Protein 2I45 (pdb70)

InterPro domains:
  IPR011051 RmlC-like cupin domain superfamily [SSF51182] (2-104)
  IPR013096 Cupin 2, conserved barrel [PF07883] (41-91)
  IPR014710 RmlC-like jelly roll fold [G3DSA:2.60.120.10] (1-107)
  IPR052044 Polyketide Synthase Associated Protein [PTHR36114] (10-105)

B-factor: mean 52.68, std 8.64, range [24.94, 500.0]

Nearest PDB structures (foldseek):
  2i45-assembly3_E  TM=9.859E-01  e=2.655E-15  Neisseria meningitidis
  2i45-assembly1_A  TM=9.720E-01  e=5.905E-15  Neisseria meningitidis
  2i45-assembly4_H  TM=9.800E-01  e=6.569E-15  Neisseria meningitidis
  2i45-assembly5_J  TM=9.599E-01  e=1.541E-14  Neisseria meningitidis
  2i45-assembly1_B  TM=9.692E-01  e=1.168E-13  Neisseria meningitidis

Solvent-accessible surface area: 46270 Å² total

Structure (mmCIF, N/CA/C/O backbone):
data_2I45
#
_entry.id   2I45
#
_cell.length_a   94.932
_cell.length_b   94.932
_cell.length_c   155.704
_cell.angle_alpha   90.00
_cell.angle_beta   90.00
_cell.angle_gamma   90.00
#
_symmetry.space_group_name_H-M   'P 43'
#
loop_
_entity.id
_entity.type
_entity.pdbx_description
1 polymer 'Hypothetical protein'
2 water water
#
loop_
_atom_site.group_PDB
_atom_site.id
_atom_site.type_symbol
_atom_site.label_atom_id
_atom_site.label_alt_id
_atom_site.label_comp_id
_atom_site.label_asym_id
_atom_site.label_entity_id
_atom_site.label_seq_id
_atom_site.pdbx_PDB_ins_code
_atom_site.Cartn_x
_atom_site.Cartn_y
_atom_site.Cartn_z
_atom_site.occupancy
_atom_site.B_iso_or_equiv
_atom_site.auth_seq_id
_atom_site.auth_comp_id
_atom_site.auth_asym_id
_atom_site.auth_atom_id
_atom_site.pdbx_PDB_model_num
ATOM 1 N N . GLU A 1 4 ? 7.280 15.894 32.266 1.00 60.73 4 GLU A N 1
ATOM 2 C CA . GLU A 1 4 ? 7.194 14.588 33.000 1.00 61.21 4 GLU A CA 1
ATOM 3 C C . GLU A 1 4 ? 8.531 13.908 33.398 1.00 60.24 4 GLU A C 1
ATOM 4 O O . GLU A 1 4 ? 8.962 12.920 32.779 1.00 59.99 4 GLU A O 1
ATOM 10 N N . THR A 1 5 ? 9.163 14.422 34.454 1.00 59.01 5 THR A N 1
ATOM 11 C CA . THR A 1 5 ? 10.417 13.835 34.963 1.00 57.04 5 THR A CA 1
ATOM 12 C C . THR A 1 5 ? 10.129 12.499 35.587 1.00 56.20 5 THR A C 1
ATOM 13 O O . THR A 1 5 ? 9.061 12.326 36.165 1.00 55.70 5 THR A O 1
ATOM 17 N N . ILE A 1 6 ? 11.107 11.600 35.467 1.00 55.28 6 ILE A N 1
ATOM 18 C CA . ILE A 1 6 ? 11.089 10.241 35.978 1.00 55.44 6 ILE A CA 1
ATOM 19 C C . ILE A 1 6 ? 11.978 10.123 37.216 1.00 56.25 6 ILE A C 1
ATOM 20 O O . ILE A 1 6 ? 13.218 10.206 37.090 1.00 56.64 6 ILE A O 1
ATOM 25 N N . ASN A 1 7 ? 11.382 9.897 38.382 1.00 56.50 7 ASN A N 1
ATOM 26 C CA . ASN A 1 7 ? 12.172 9.702 39.585 1.00 58.06 7 ASN A CA 1
ATOM 27 C C . ASN A 1 7 ? 12.740 8.276 39.636 1.00 59.25 7 ASN A C 1
ATOM 28 O O . ASN A 1 7 ? 12.027 7.305 39.907 1.00 59.75 7 ASN A O 1
ATOM 33 N N . LEU A 1 8 ? 14.036 8.164 39.361 1.00 59.97 8 LEU A N 1
ATOM 34 C CA . LEU A 1 8 ? 14.716 6.893 39.283 1.00 60.26 8 LEU A CA 1
ATOM 35 C C . LEU A 1 8 ? 14.580 6.093 40.612 1.00 60.70 8 LEU A C 1
ATOM 36 O O . LEU A 1 8 ? 14.005 5.019 40.604 1.00 60.83 8 LEU A O 1
ATOM 41 N N . LYS A 1 9 ? 15.028 6.622 41.750 1.00 61.33 9 LYS A N 1
ATOM 42 C CA . LYS A 1 9 ? 14.868 5.901 43.029 1.00 62.07 9 LYS A CA 1
ATOM 43 C C . LYS A 1 9 ? 13.429 5.369 43.286 1.00 62.49 9 LYS A C 1
ATOM 44 O O . LYS A 1 9 ? 13.254 4.189 43.660 1.00 62.14 9 LYS A O 1
ATOM 50 N N . GLN A 1 10 ? 12.441 6.252 43.068 1.00 62.55 10 GLN A N 1
ATOM 51 C CA . GLN A 1 10 ? 10.986 5.946 43.031 1.00 62.67 10 GLN A CA 1
ATOM 52 C C . GLN A 1 10 ? 10.529 4.691 42.274 1.00 62.26 10 GLN A C 1
ATOM 53 O O . GLN A 1 10 ? 9.908 3.802 42.859 1.00 62.82 10 GLN A O 1
ATOM 59 N N . HIS A 1 11 ? 10.781 4.663 40.964 1.00 61.73 11 HIS A N 1
ATOM 60 C CA . HIS A 1 11 ? 10.322 3.597 40.107 1.00 60.96 11 HIS A CA 1
ATOM 61 C C . HIS A 1 11 ? 11.065 2.332 40.462 1.00 61.12 11 HIS A C 1
ATOM 62 O O . HIS A 1 11 ? 10.466 1.261 40.541 1.00 60.46 11 HIS A O 1
ATOM 69 N N . LEU A 1 12 ? 12.369 2.492 40.695 1.00 60.83 12 LEU A N 1
ATOM 70 C CA . LEU A 1 12 ? 13.257 1.420 41.121 1.00 59.87 12 LEU A CA 1
ATOM 71 C C . LEU A 1 12 ? 12.832 0.778 42.447 1.00 59.74 12 LEU A C 1
ATOM 72 O O . LEU A 1 12 ? 12.592 -0.433 42.500 1.00 60.90 12 LEU A O 1
ATOM 77 N N . ALA A 1 13 ? 12.697 1.545 43.518 1.00 58.86 13 ALA A N 1
ATOM 78 C CA . ALA A 1 13 ? 12.138 0.961 44.756 1.00 57.72 13 ALA A CA 1
ATOM 79 C C . ALA A 1 13 ? 10.867 0.083 44.540 1.00 57.33 13 ALA A C 1
ATOM 80 O O . ALA A 1 13 ? 10.706 -0.974 45.175 1.00 57.55 13 ALA A O 1
ATOM 82 N N . ALA A 1 14 ? 9.982 0.514 43.641 1.00 56.58 14 ALA A N 1
ATOM 83 C CA . ALA A 1 14 ? 8.739 -0.201 43.378 1.00 55.76 14 ALA A CA 1
ATOM 84 C C . ALA A 1 14 ? 8.951 -1.574 42.745 1.00 55.51 14 ALA A C 1
ATOM 85 O O . ALA A 1 14 ? 8.481 -2.571 43.260 1.00 55.82 14 ALA A O 1
ATOM 87 N N . ILE A 1 15 ? 9.664 -1.643 41.640 1.00 55.60 15 ILE A N 1
ATOM 88 C CA . ILE A 1 15 ? 9.808 -2.926 40.967 1.00 56.19 15 ILE A CA 1
ATOM 89 C C . ILE A 1 15 ? 10.626 -3.983 41.781 1.00 55.80 15 ILE A C 1
ATOM 90 O O . ILE A 1 15 ? 11.790 -3.740 42.139 1.00 55.78 15 ILE A O 1
ATOM 95 N N . LYS A 1 16 ? 10.000 -5.138 42.054 1.00 54.98 16 LYS A N 1
ATOM 96 C CA . LYS A 1 16 ? 10.453 -6.031 43.146 1.00 55.19 16 LYS A CA 1
ATOM 97 C C . LYS A 1 16 ? 10.931 -7.436 42.744 1.00 55.22 16 LYS A C 1
ATOM 98 O O . LYS A 1 16 ? 11.097 -8.329 43.604 1.00 54.76 16 LYS A O 1
ATOM 104 N N . GLU A 1 17 ? 11.161 -7.624 41.443 1.00 54.83 17 GLU A N 1
ATOM 105 C CA . GLU A 1 17 ? 11.730 -8.872 40.905 1.00 54.67 17 GLU A CA 1
ATOM 106 C C . GLU A 1 17 ? 12.955 -8.576 40.006 1.00 53.91 17 GLU A C 1
ATOM 107 O O . GLU A 1 17 ? 13.035 -7.509 39.388 1.00 55.73 17 GLU A O 1
ATOM 113 N N . TYR A 1 18 ? 13.940 -9.450 39.951 1.00 52.02 18 TYR A N 1
ATOM 114 C CA . TYR A 1 18 ? 15.000 -9.214 38.987 1.00 51.57 18 TYR A CA 1
ATOM 115 C C . TYR A 1 18 ? 14.519 -9.507 37.565 1.00 52.11 18 TYR A C 1
ATOM 116 O O . TYR A 1 18 ? 13.551 -10.194 37.387 1.00 52.59 18 TYR A O 1
ATOM 125 N N . TRP A 1 19 ? 15.163 -8.956 36.552 1.00 52.45 19 TRP A N 1
ATOM 126 C CA . TRP A 1 19 ? 14.845 -9.318 35.134 1.00 53.49 19 TRP A CA 1
ATOM 127 C C . TRP A 1 19 ? 13.429 -9.006 34.656 1.00 54.15 19 TRP A C 1
ATOM 128 O O . TRP A 1 19 ? 12.892 -9.688 33.808 1.00 55.40 19 TRP A O 1
ATOM 139 N N . GLN A 1 20 ? 12.854 -7.955 35.223 1.00 55.53 20 GLN A N 1
ATOM 140 C CA . GLN A 1 20 ? 11.496 -7.505 34.949 1.00 56.09 20 GLN A CA 1
ATOM 141 C C . GLN A 1 20 ? 11.528 -5.988 34.633 1.00 55.98 20 GLN A C 1
ATOM 142 O O . GLN A 1 20 ? 11.342 -5.146 35.540 1.00 55.47 20 GLN A O 1
ATOM 148 N N . PRO A 1 21 ? 11.709 -5.626 33.345 1.00 55.98 21 PRO A N 1
ATOM 149 C CA . PRO A 1 21 ? 11.911 -4.214 33.016 1.00 56.18 21 PRO A CA 1
ATOM 150 C C . PRO A 1 21 ? 10.621 -3.412 33.135 1.00 56.60 21 PRO A C 1
ATOM 151 O O . PRO A 1 21 ? 9.562 -3.881 32.724 1.00 56.62 21 PRO A O 1
ATOM 155 N N . GLU A 1 22 ? 10.689 -2.232 33.732 1.00 57.10 22 GLU A N 1
ATOM 156 C CA . GLU A 1 22 ? 9.606 -1.267 33.578 1.00 57.39 22 GLU A CA 1
ATOM 157 C C . GLU A 1 22 ? 10.001 -0.376 32.394 1.00 56.63 22 GLU A C 1
ATOM 158 O O . GLU A 1 22 ? 11.042 0.281 32.425 1.00 56.40 22 GLU A O 1
ATOM 164 N N . ILE A 1 23 ? 9.198 -0.394 31.338 1.00 56.12 23 ILE A N 1
ATOM 165 C CA . ILE A 1 23 ? 9.443 0.467 30.173 1.00 55.48 23 ILE A CA 1
ATOM 166 C C . ILE A 1 23 ? 8.675 1.767 30.320 1.00 55.36 23 ILE A C 1
ATOM 167 O O . ILE A 1 23 ? 7.539 1.766 30.816 1.00 55.36 23 ILE A O 1
ATOM 172 N N . ILE A 1 24 ? 9.310 2.866 29.892 1.00 54.85 24 ILE A N 1
ATOM 173 C CA . ILE A 1 24 ? 8.848 4.222 30.102 1.00 53.90 24 ILE A CA 1
ATOM 174 C C . ILE A 1 24 ? 9.140 5.032 28.859 1.00 55.19 24 ILE A C 1
ATOM 175 O O . ILE A 1 24 ? 10.265 5.096 28.390 1.00 55.62 24 ILE A O 1
ATOM 180 N N . ASN A 1 25 ? 8.110 5.637 28.294 1.00 57.07 25 ASN A N 1
ATOM 181 C CA . ASN A 1 25 ? 8.286 6.417 27.052 1.00 57.98 25 ASN A CA 1
ATOM 182 C C . ASN A 1 25 ? 8.176 7.903 27.232 1.00 58.15 25 ASN A C 1
ATOM 183 O O . ASN A 1 25 ? 7.392 8.420 28.045 1.00 58.17 25 ASN A O 1
ATOM 188 N N . ARG A 1 26 ? 8.982 8.593 26.449 1.00 58.76 26 ARG A N 1
ATOM 189 C CA . ARG A 1 26 ? 9.111 10.024 26.606 1.00 59.16 26 ARG A CA 1
ATOM 190 C C . ARG A 1 26 ? 9.748 10.587 25.321 1.00 59.00 26 ARG A C 1
ATOM 191 O O . ARG A 1 26 ? 10.960 10.596 25.143 1.00 58.88 26 ARG A O 1
ATOM 199 N N . HIS A 1 27 ? 8.897 11.005 24.400 1.00 59.61 27 HIS A N 1
ATOM 200 C CA . HIS A 1 27 ? 9.339 11.568 23.112 1.00 60.69 27 HIS A CA 1
ATOM 201 C C . HIS A 1 27 ? 10.112 10.533 22.263 1.00 60.92 27 HIS A C 1
ATOM 202 O O . HIS A 1 27 ? 9.621 9.414 22.091 1.00 61.82 27 HIS A O 1
ATOM 209 N N . GLY A 1 28 ? 11.293 10.877 21.742 1.00 61.03 28 GLY A N 1
ATOM 210 C CA . GLY A 1 28 ? 12.115 9.918 20.974 1.00 60.79 28 GLY A CA 1
ATOM 211 C C . GLY A 1 28 ? 12.667 8.763 21.795 1.00 60.86 28 GLY A C 1
ATOM 212 O O . GLY A 1 28 ? 12.974 7.699 21.250 1.00 61.51 28 GLY A O 1
ATOM 213 N N . PHE A 1 29 ? 12.747 8.967 23.111 1.00 60.23 29 PHE A N 1
ATOM 214 C CA . PHE A 1 29 ? 13.427 8.059 24.044 1.00 59.89 29 PHE A CA 1
ATOM 215 C C . PHE A 1 29 ? 12.568 7.013 24.767 1.00 59.82 29 PHE A C 1
ATOM 216 O O . PHE A 1 29 ? 11.530 7.350 25.358 1.00 60.02 29 PHE A O 1
ATOM 224 N N . GLN A 1 30 ? 13.045 5.756 24.720 1.00 59.44 30 GLN A N 1
ATOM 225 C CA . GLN A 1 30 ? 12.550 4.625 25.501 1.00 58.93 30 GLN A CA 1
ATOM 226 C C . GLN A 1 30 ? 13.483 4.439 26.705 1.00 58.73 30 GLN A C 1
ATOM 227 O O . GLN A 1 30 ? 14.696 4.277 26.526 1.00 58.76 30 GLN A O 1
ATOM 233 N N . PHE A 1 31 ? 12.947 4.436 27.923 1.00 58.35 31 PHE A N 1
ATOM 234 C CA . PHE A 1 31 ? 13.760 4.093 29.113 1.00 57.44 31 PHE A CA 1
ATOM 235 C C . PHE A 1 31 ? 13.397 2.705 29.614 1.00 57.78 31 PHE A C 1
ATOM 236 O O . PHE A 1 31 ? 12.226 2.370 29.621 1.00 58.02 31 PHE A O 1
ATOM 244 N N . HIS A 1 32 ? 14.385 1.894 30.009 1.00 58.31 32 HIS A N 1
ATOM 245 C CA . HIS A 1 32 ? 14.119 0.609 30.715 1.00 58.23 32 HIS A CA 1
ATOM 246 C C . HIS A 1 32 ? 14.734 0.648 32.066 1.00 57.99 32 HIS A C 1
ATOM 247 O O . HIS A 1 32 ? 15.886 0.963 32.199 1.00 59.42 32 HIS A O 1
ATOM 254 N N . LEU A 1 33 ? 13.965 0.310 33.076 1.00 58.05 33 LEU A N 1
ATOM 255 C CA . LEU A 1 33 ? 14.449 0.193 34.442 1.00 56.80 33 LEU A CA 1
ATOM 256 C C . LEU A 1 33 ? 14.283 -1.294 34.812 1.00 56.89 33 LEU A C 1
ATOM 257 O O . LEU A 1 33 ? 13.181 -1.812 34.704 1.00 57.27 33 LEU A O 1
ATOM 262 N N . VAL A 1 34 ? 15.393 -1.953 35.183 1.00 55.55 34 VAL A N 1
ATOM 263 C CA . VAL A 1 34 ? 15.472 -3.345 35.615 1.00 54.49 34 VAL A CA 1
ATOM 264 C C . VAL A 1 34 ? 16.467 -3.494 36.742 1.00 54.65 34 VAL A C 1
ATOM 265 O O . VAL A 1 34 ? 17.384 -2.691 36.851 1.00 55.20 34 VAL A O 1
ATOM 269 N N . LYS A 1 35 ? 16.321 -4.543 37.561 1.00 53.61 35 LYS A N 1
ATOM 270 C CA . LYS A 1 35 ? 17.424 -4.946 38.398 1.00 51.33 35 LYS A CA 1
ATOM 271 C C . LYS A 1 35 ? 17.974 -6.274 37.888 1.00 51.01 35 LYS A C 1
ATOM 272 O O . LYS A 1 35 ? 17.215 -7.134 37.443 1.00 51.59 35 LYS A O 1
ATOM 278 N N . LEU A 1 36 ? 19.292 -6.427 37.930 1.00 49.45 36 LEU A N 1
ATOM 279 C CA . LEU A 1 36 ? 19.942 -7.633 37.541 1.00 48.90 36 LEU A CA 1
ATOM 280 C C . LEU A 1 36 ? 20.612 -8.320 38.691 1.00 49.63 36 LEU A C 1
ATOM 281 O O . LEU A 1 36 ? 21.116 -7.700 39.634 1.00 48.71 36 LEU A O 1
ATOM 286 N N . LEU A 1 37 ? 20.580 -9.640 38.606 1.00 49.42 37 LEU A N 1
ATOM 287 C CA . LEU A 1 37 ? 21.389 -10.442 39.435 1.00 49.97 37 LEU A CA 1
ATOM 288 C C . LEU A 1 37 ? 21.681 -11.599 38.550 1.00 51.05 37 LEU A C 1
ATOM 289 O O . LEU A 1 37 ? 20.826 -12.068 37.833 1.00 50.35 37 LEU A O 1
ATOM 294 N N . GLY A 1 38 ? 22.896 -12.083 38.633 1.00 52.77 38 GLY A N 1
ATOM 295 C CA . GLY A 1 38 ? 23.165 -13.358 38.060 1.00 54.89 38 GLY A CA 1
ATOM 296 C C . GLY A 1 38 ? 23.521 -13.001 36.698 1.00 56.38 38 GLY A C 1
ATOM 297 O O . GLY A 1 38 ? 24.362 -12.099 36.550 1.00 59.12 38 GLY A O 1
ATOM 298 N N . ASP A 1 39 ? 22.859 -13.658 35.730 1.00 56.76 39 ASP A N 1
ATOM 299 C CA . ASP A 1 39 ? 22.954 -13.364 34.318 1.00 56.21 39 ASP A CA 1
ATOM 300 C C . ASP A 1 39 ? 21.825 -14.139 33.594 1.00 56.76 39 ASP A C 1
ATOM 301 O O . ASP A 1 39 ? 21.253 -15.077 34.193 1.00 55.77 39 ASP A O 1
ATOM 306 N N . TYR A 1 40 ? 21.479 -13.731 32.355 1.00 56.34 40 TYR A N 1
ATOM 307 C CA . TYR A 1 40 ? 20.449 -14.437 31.540 1.00 56.65 40 TYR A CA 1
ATOM 308 C C . TYR A 1 40 ? 20.918 -14.620 30.139 1.00 56.28 40 TYR A C 1
ATOM 309 O O . TYR A 1 40 ? 20.166 -14.390 29.222 1.00 55.99 40 TYR A O 1
ATOM 318 N N . GLY A 1 41 ? 22.172 -14.996 29.980 1.00 56.44 41 GLY A N 1
ATOM 319 C CA . GLY A 1 41 ? 22.764 -15.225 28.697 1.00 57.49 41 GLY A CA 1
ATOM 320 C C . GLY A 1 41 ? 22.827 -13.985 27.840 1.00 58.85 41 GLY A C 1
ATOM 321 O O . GLY A 1 41 ? 22.868 -12.888 28.411 1.00 59.49 41 GLY A O 1
ATOM 322 N N . TRP A 1 42 ? 22.762 -14.181 26.498 1.00 58.63 42 TRP A N 1
ATOM 323 C CA . TRP A 1 42 ? 23.187 -13.235 25.446 1.00 58.70 42 TRP A CA 1
ATOM 324 C C . TRP A 1 42 ? 22.037 -12.559 24.688 1.00 60.11 42 TRP A C 1
ATOM 325 O O . TRP A 1 42 ? 21.011 -13.176 24.470 1.00 61.07 42 TRP A O 1
ATOM 336 N N . HIS A 1 43 ? 22.211 -11.295 24.294 1.00 61.73 43 HIS A N 1
ATOM 337 C CA . HIS A 1 43 ? 21.151 -10.512 23.601 1.00 63.61 43 HIS A CA 1
ATOM 338 C C . HIS A 1 43 ? 21.694 -9.740 22.394 1.00 63.84 43 HIS A C 1
ATOM 339 O O . HIS A 1 43 ? 22.889 -9.737 22.150 1.00 63.84 43 HIS A O 1
ATOM 346 N N . THR A 1 44 ? 20.812 -9.052 21.665 1.00 64.78 44 THR A N 1
ATOM 347 C CA . THR A 1 44 ? 21.276 -8.159 20.621 1.00 65.42 44 THR A CA 1
ATOM 348 C C . THR A 1 44 ? 20.643 -6.724 20.540 1.00 66.50 44 THR A C 1
ATOM 349 O O . THR A 1 44 ? 21.343 -5.686 20.755 1.00 67.31 44 THR A O 1
ATOM 353 N N . HIS A 1 45 ? 19.350 -6.649 20.236 1.00 67.22 45 HIS A N 1
ATOM 354 C CA . HIS A 1 45 ? 18.729 -5.361 19.876 1.00 67.63 45 HIS A CA 1
ATOM 355 C C . HIS A 1 45 ? 19.371 -4.659 18.632 1.00 67.12 45 HIS A C 1
ATOM 356 O O . HIS A 1 45 ? 20.620 -4.560 18.516 1.00 66.28 45 HIS A O 1
ATOM 363 N N . SER A 1 48 ? 18.765 0.686 18.226 1.00 67.61 48 SER A N 1
ATOM 364 C CA . SER A 1 48 ? 20.094 1.300 18.114 1.00 67.19 48 SER A CA 1
ATOM 365 C C . SER A 1 48 ? 20.858 1.287 19.436 1.00 66.49 48 SER A C 1
ATOM 366 O O . SER A 1 48 ? 20.530 0.521 20.360 1.00 66.34 48 SER A O 1
ATOM 368 N N . ASP A 1 49 ? 21.876 2.138 19.520 1.00 65.82 49 ASP A N 1
ATOM 369 C CA . ASP A 1 49 ? 22.767 2.149 20.666 1.00 65.47 49 ASP A CA 1
ATOM 370 C C . ASP A 1 49 ? 22.013 2.326 21.936 1.00 64.93 49 ASP A C 1
ATOM 371 O O . ASP A 1 49 ? 20.922 2.878 21.972 1.00 65.54 49 ASP A O 1
ATOM 376 N N . LYS A 1 50 ? 22.613 1.884 23.013 1.00 64.63 50 LYS A N 1
ATOM 377 C CA . LYS A 1 50 ? 21.958 2.011 24.282 1.00 62.88 50 LYS A CA 1
ATOM 378 C C . LYS A 1 50 ? 22.872 2.616 25.320 1.00 61.85 50 LYS A C 1
ATOM 379 O O . LYS A 1 50 ? 24.092 2.460 25.271 1.00 60.89 50 LYS A O 1
ATOM 385 N N . VAL A 1 51 ? 22.241 3.298 26.271 1.00 60.76 51 VAL A N 1
ATOM 386 C CA . VAL A 1 51 ? 22.923 3.885 27.369 1.00 59.26 51 VAL A CA 1
ATOM 387 C C . VAL A 1 51 ? 22.535 3.096 28.631 1.00 59.16 51 VAL A C 1
ATOM 388 O O . VAL A 1 51 ? 21.357 2.963 29.010 1.00 58.65 51 VAL A O 1
ATOM 392 N N . LEU A 1 52 ? 23.535 2.535 29.279 1.00 57.91 52 LEU A N 1
ATOM 393 C CA . LEU A 1 52 ? 23.237 1.831 30.490 1.00 56.75 52 LEU A CA 1
ATOM 394 C C . LEU A 1 52 ? 23.799 2.633 31.625 1.00 55.16 52 LEU A C 1
ATOM 395 O O . LEU A 1 52 ? 24.954 3.050 31.575 1.00 55.53 52 LEU A O 1
ATOM 400 N N . PHE A 1 53 ? 22.996 2.858 32.645 1.00 52.49 53 PHE A N 1
ATOM 401 C CA . PHE A 1 53 ? 23.443 3.720 33.727 1.00 51.35 53 PHE A CA 1
ATOM 402 C C . PHE A 1 53 ? 23.186 2.930 34.988 1.00 49.11 53 PHE A C 1
ATOM 403 O O . PHE A 1 53 ? 22.100 2.478 35.256 1.00 48.12 53 PHE A O 1
ATOM 411 N N . ALA A 1 54 ? 24.238 2.689 35.700 1.00 47.80 54 ALA A N 1
ATOM 412 C CA . ALA A 1 54 ? 24.169 1.762 36.769 1.00 48.68 54 ALA A CA 1
ATOM 413 C C . ALA A 1 54 ? 23.747 2.556 37.968 1.00 48.68 54 ALA A C 1
ATOM 414 O O . ALA A 1 54 ? 24.606 3.140 38.623 1.00 49.75 54 ALA A O 1
ATOM 416 N N . VAL A 1 55 ? 22.454 2.638 38.254 1.00 48.73 55 VAL A N 1
ATOM 417 C CA . VAL A 1 55 ? 22.048 3.487 39.396 1.00 49.48 55 VAL A CA 1
ATOM 418 C C . VAL A 1 55 ? 22.479 2.914 40.697 1.00 51.28 55 VAL A C 1
ATOM 419 O O . VAL A 1 55 ? 22.883 3.660 41.580 1.00 51.26 55 VAL A O 1
ATOM 423 N N . GLU A 1 56 ? 22.372 1.595 40.881 1.00 53.28 56 GLU A N 1
ATOM 424 C CA . GLU A 1 56 ? 22.719 1.141 42.233 1.00 56.07 56 GLU A CA 1
ATOM 425 C C . GLU A 1 56 ? 23.786 0.064 42.516 1.00 57.28 56 GLU A C 1
ATOM 426 O O . GLU A 1 56 ? 24.630 0.262 43.354 1.00 59.21 56 GLU A O 1
ATOM 432 N N . GLY A 1 57 ? 23.838 -1.081 41.902 1.00 58.24 57 GLY A N 1
ATOM 433 C CA . GLY A 1 57 ? 25.075 -1.782 42.278 1.00 58.63 57 GLY A CA 1
ATOM 434 C C . GLY A 1 57 ? 26.105 -1.606 41.176 1.00 59.02 57 GLY A C 1
ATOM 435 O O . GLY A 1 57 ? 26.135 -0.562 40.504 1.00 59.43 57 GLY A O 1
ATOM 436 N N . ASP A 1 58 ? 26.904 -2.657 40.976 1.00 58.14 58 ASP A N 1
ATOM 437 C CA . ASP A 1 58 ? 27.813 -2.753 39.883 1.00 57.61 58 ASP A CA 1
ATOM 438 C C . ASP A 1 58 ? 27.281 -3.768 38.883 1.00 57.72 58 ASP A C 1
ATOM 439 O O . ASP A 1 58 ? 26.366 -4.535 39.192 1.00 57.83 58 ASP A O 1
ATOM 452 N N . ALA A 1 60 ? 28.395 -5.871 34.753 1.00 52.88 60 ALA A N 1
ATOM 453 C CA . ALA A 1 60 ? 29.339 -5.982 33.658 1.00 51.40 60 ALA A CA 1
ATOM 454 C C . ALA A 1 60 ? 28.598 -6.347 32.416 1.00 50.40 60 ALA A C 1
ATOM 455 O O . ALA A 1 60 ? 27.546 -6.945 32.507 1.00 48.92 60 ALA A O 1
ATOM 457 N N . VAL A 1 61 ? 29.122 -5.993 31.245 1.00 51.80 61 VAL A N 1
ATOM 458 C CA . VAL A 1 61 ? 28.606 -6.595 29.999 1.00 51.26 61 VAL A CA 1
ATOM 459 C C . VAL A 1 61 ? 29.681 -7.340 29.275 1.00 52.16 61 VAL A C 1
ATOM 460 O O . VAL A 1 61 ? 30.538 -6.705 28.632 1.00 54.45 61 VAL A O 1
ATOM 464 N N . ASP A 1 62 ? 29.611 -8.664 29.304 1.00 52.13 62 ASP A N 1
ATOM 465 C CA . ASP A 1 62 ? 30.391 -9.527 28.394 1.00 52.56 62 ASP A CA 1
ATOM 466 C C . ASP A 1 62 ? 30.032 -9.388 26.940 1.00 52.27 62 ASP A C 1
ATOM 467 O O . ASP A 1 62 ? 28.860 -9.262 26.612 1.00 52.95 62 ASP A O 1
ATOM 472 N N . PHE A 1 63 ? 31.053 -9.436 26.091 1.00 51.66 63 PHE A N 1
ATOM 473 C CA . PHE A 1 63 ? 30.888 -9.502 24.638 1.00 52.14 63 PHE A CA 1
ATOM 474 C C . PHE A 1 63 ? 31.243 -10.865 24.067 1.00 51.99 63 PHE A C 1
ATOM 475 O O . PHE A 1 63 ? 32.100 -11.572 24.617 1.00 52.26 63 PHE A O 1
ATOM 483 N N . ALA A 1 64 ? 30.623 -11.230 22.939 1.00 52.04 64 ALA A N 1
ATOM 484 C CA . ALA A 1 64 ? 30.934 -12.514 22.294 1.00 51.34 64 ALA A CA 1
ATOM 485 C C . ALA A 1 64 ? 32.420 -12.666 22.057 1.00 51.01 64 ALA A C 1
ATOM 486 O O . ALA A 1 64 ? 33.002 -13.701 22.380 1.00 51.50 64 ALA A O 1
ATOM 488 N N . ASP A 1 65 ? 33.081 -11.659 21.512 1.00 50.63 65 ASP A N 1
ATOM 489 C CA . ASP A 1 65 ? 34.503 -11.899 21.257 1.00 50.34 65 ASP A CA 1
ATOM 490 C C . ASP A 1 65 ? 35.327 -11.785 22.513 1.00 51.02 65 ASP A C 1
ATOM 491 O O . ASP A 1 65 ? 36.480 -11.385 22.453 1.00 52.45 65 ASP A O 1
ATOM 496 N N . GLY A 1 66 ? 34.734 -12.110 23.652 1.00 51.42 66 GLY A N 1
ATOM 497 C CA . GLY A 1 66 ? 35.480 -12.209 24.911 1.00 51.58 66 GLY A CA 1
ATOM 498 C C . GLY A 1 66 ? 35.763 -10.917 25.677 1.00 51.60 66 GLY A C 1
ATOM 499 O O . GLY A 1 66 ? 36.205 -10.984 26.820 1.00 51.97 66 GLY A O 1
ATOM 500 N N . GLY A 1 67 ? 35.533 -9.754 25.049 1.00 52.17 67 GLY A N 1
ATOM 501 C CA . GLY A 1 67 ? 35.662 -8.443 25.700 1.00 51.96 67 GLY A CA 1
ATOM 502 C C . GLY A 1 67 ? 34.726 -8.290 26.897 1.00 52.87 67 GLY A C 1
ATOM 503 O O . GLY A 1 67 ? 33.720 -8.964 27.027 1.00 51.68 67 GLY A O 1
ATOM 504 N N . SER A 1 68 ? 35.060 -7.392 27.799 1.00 54.73 68 SER A N 1
ATOM 505 C CA . SER A 1 68 ? 34.236 -7.219 28.957 1.00 56.20 68 SER A CA 1
ATOM 506 C C . SER A 1 68 ? 34.276 -5.805 29.496 1.00 57.46 68 SER A C 1
ATOM 507 O O . SER A 1 68 ? 35.344 -5.169 29.555 1.00 57.49 68 SER A O 1
ATOM 518 N N . THR A 1 70 ? 33.044 -3.217 32.657 1.00 53.79 70 THR A N 1
ATOM 519 C CA . THR A 1 70 ? 32.523 -2.985 34.014 1.00 51.67 70 THR A CA 1
ATOM 520 C C . THR A 1 70 ? 31.832 -1.621 34.126 1.00 50.21 70 THR A C 1
ATOM 521 O O . THR A 1 70 ? 32.345 -0.611 33.631 1.00 49.45 70 THR A O 1
ATOM 525 N N . ILE A 1 71 ? 30.620 -1.641 34.678 1.00 49.03 71 ILE A N 1
ATOM 526 C CA . ILE A 1 71 ? 29.774 -0.460 34.901 1.00 48.34 71 ILE A CA 1
ATOM 527 C C . ILE A 1 71 ? 29.553 -0.431 36.401 1.00 48.93 71 ILE A C 1
ATOM 528 O O . ILE A 1 71 ? 28.662 -1.100 36.935 1.00 48.40 71 ILE A O 1
ATOM 533 N N . ARG A 1 72 ? 30.411 0.292 37.096 1.00 49.69 72 ARG A N 1
ATOM 534 C CA . ARG A 1 72 ? 30.283 0.357 38.533 1.00 51.43 72 ARG A CA 1
ATOM 535 C C . ARG A 1 72 ? 29.217 1.417 38.810 1.00 52.02 72 ARG A C 1
ATOM 536 O O . ARG A 1 72 ? 28.835 2.136 37.877 1.00 53.88 72 ARG A O 1
ATOM 544 N N . GLU A 1 73 ? 28.727 1.510 40.049 1.00 52.03 73 GLU A N 1
ATOM 545 C CA . GLU A 1 73 ? 27.705 2.480 40.453 1.00 51.96 73 GLU A CA 1
ATOM 546 C C . GLU A 1 73 ? 28.106 3.915 40.112 1.00 53.02 73 GLU A C 1
ATOM 547 O O . GLU A 1 73 ? 29.244 4.305 40.299 1.00 53.01 73 GLU A O 1
ATOM 553 N N . GLY A 1 74 ? 27.152 4.679 39.579 1.00 54.73 74 GLY A N 1
ATOM 554 C CA . GLY A 1 74 ? 27.358 6.076 39.178 1.00 55.16 74 GLY A CA 1
ATOM 555 C C . GLY A 1 74 ? 28.083 6.176 37.842 1.00 56.27 74 GLY A C 1
ATOM 556 O O . GLY A 1 74 ? 28.664 7.233 37.486 1.00 55.89 74 GLY A O 1
ATOM 557 N N . GLU A 1 75 ? 28.085 5.070 37.122 1.00 57.06 75 GLU A N 1
ATOM 558 C CA . GLU A 1 75 ? 28.834 5.003 35.913 1.00 59.67 75 GLU A CA 1
ATOM 559 C C . GLU A 1 75 ? 27.892 4.822 34.783 1.00 60.21 75 GLU A C 1
ATOM 560 O O . GLU A 1 75 ? 26.772 4.449 34.970 1.00 59.99 75 GLU A O 1
ATOM 574 N N . ALA A 1 77 ? 27.613 3.771 30.483 1.00 63.10 77 ALA A N 1
ATOM 575 C CA . ALA A 1 77 ? 28.275 3.233 29.308 1.00 62.19 77 ALA A CA 1
ATOM 576 C C . ALA A 1 77 ? 27.293 3.058 28.192 1.00 61.22 77 ALA A C 1
ATOM 577 O O . ALA A 1 77 ? 26.087 3.089 28.417 1.00 60.67 77 ALA A O 1
ATOM 579 N N . VAL A 1 78 ? 27.820 2.869 26.986 1.00 61.00 78 VAL A N 1
ATOM 580 C CA . VAL A 1 78 ? 26.981 2.540 25.852 1.00 60.36 78 VAL A CA 1
ATOM 581 C C . VAL A 1 78 ? 27.311 1.186 25.195 1.00 60.64 78 VAL A C 1
ATOM 582 O O . VAL A 1 78 ? 28.472 0.863 24.899 1.00 59.22 78 VAL A O 1
ATOM 586 N N . VAL A 1 79 ? 26.248 0.407 24.981 1.00 61.66 79 VAL A N 1
ATOM 587 C CA . VAL A 1 79 ? 26.310 -0.899 24.308 1.00 61.56 79 VAL A CA 1
ATOM 588 C C . VAL A 1 79 ? 25.835 -0.666 22.892 1.00 63.06 79 VAL A C 1
ATOM 589 O O . VAL A 1 79 ? 24.617 -0.377 22.625 1.00 63.27 79 VAL A O 1
ATOM 593 N N . PRO A 1 80 ? 26.794 -0.752 21.961 1.00 64.15 80 PRO A N 1
ATOM 594 C CA . PRO A 1 80 ? 26.497 -0.454 20.555 1.00 64.44 80 PRO A CA 1
ATOM 595 C C . PRO A 1 80 ? 25.320 -1.312 20.077 1.00 65.50 80 PRO A C 1
ATOM 596 O O . PRO A 1 80 ? 25.024 -2.374 20.615 1.00 66.59 80 PRO A O 1
ATOM 600 N N . LYS A 1 81 ? 24.626 -0.808 19.062 1.00 66.57 81 LYS A N 1
ATOM 601 C CA . LYS A 1 81 ? 23.637 -1.544 18.310 1.00 67.16 81 LYS A CA 1
ATOM 602 C C . LYS A 1 81 ? 24.273 -2.832 17.784 1.00 67.78 81 LYS A C 1
ATOM 603 O O . LYS A 1 81 ? 25.321 -2.748 17.175 1.00 70.11 81 LYS A O 1
ATOM 609 N N . SER A 1 82 ? 23.648 -4.013 17.839 1.00 67.63 82 SER A N 1
ATOM 610 C CA . SER A 1 82 ? 23.765 -5.213 17.084 1.00 67.60 82 SER A CA 1
ATOM 611 C C . SER A 1 82 ? 24.773 -6.253 17.594 1.00 67.77 82 SER A C 1
ATOM 612 O O . SER A 1 82 ? 24.938 -7.314 16.937 1.00 68.29 82 SER A O 1
ATOM 615 N N . VAL A 1 83 ? 25.467 -5.913 18.679 1.00 67.22 83 VAL A N 1
ATOM 616 C CA . VAL A 1 83 ? 26.530 -6.721 19.154 1.00 66.54 83 VAL A CA 1
ATOM 617 C C . VAL A 1 83 ? 25.884 -7.596 20.185 1.00 66.93 83 VAL A C 1
ATOM 618 O O . VAL A 1 83 ? 25.337 -7.094 21.219 1.00 67.80 83 VAL A O 1
ATOM 622 N N . SER A 1 84 ? 25.920 -8.907 19.905 1.00 66.08 84 SER A N 1
ATOM 623 C CA . SER A 1 84 ? 25.503 -9.910 20.891 1.00 64.76 84 SER A CA 1
ATOM 624 C C . SER A 1 84 ? 26.294 -9.644 22.152 1.00 63.96 84 SER A C 1
ATOM 625 O O . SER A 1 84 ? 27.505 -9.433 22.072 1.00 63.68 84 SER A O 1
ATOM 628 N N . HIS A 1 85 ? 25.610 -9.660 23.300 1.00 62.90 85 HIS A N 1
ATOM 629 C CA . HIS A 1 85 ? 26.253 -9.304 24.545 1.00 62.22 85 HIS A CA 1
ATOM 630 C C . HIS A 1 85 ? 25.553 -9.908 25.728 1.00 61.09 85 HIS A C 1
ATOM 631 O O . HIS A 1 85 ? 24.483 -10.455 25.582 1.00 62.19 85 HIS A O 1
ATOM 638 N N . ARG A 1 86 ? 26.138 -9.784 26.903 1.00 58.64 86 ARG A N 1
ATOM 639 C CA . ARG A 1 86 ? 25.629 -10.493 28.018 1.00 57.75 86 ARG A CA 1
ATOM 640 C C . ARG A 1 86 ? 25.687 -9.684 29.310 1.00 55.74 86 ARG A C 1
ATOM 641 O O . ARG A 1 86 ? 26.697 -9.628 29.999 1.00 55.10 86 ARG A O 1
ATOM 649 N N . PRO A 1 87 ? 24.576 -9.044 29.642 1.00 54.17 87 PRO A N 1
ATOM 650 C CA . PRO A 1 87 ? 24.682 -8.205 30.817 1.00 52.87 87 PRO A CA 1
ATOM 651 C C . PRO A 1 87 ? 24.616 -9.087 32.064 1.00 51.71 87 PRO A C 1
ATOM 652 O O . PRO A 1 87 ? 23.873 -10.067 32.077 1.00 51.49 87 PRO A O 1
ATOM 656 N N . ARG A 1 88 ? 25.352 -8.745 33.109 1.00 50.41 88 ARG A N 1
ATOM 657 C CA . ARG A 1 88 ? 25.373 -9.596 34.284 1.00 49.05 88 ARG A CA 1
ATOM 658 C C . ARG A 1 88 ? 25.718 -8.816 35.490 1.00 49.99 88 ARG A C 1
ATOM 659 O O . ARG A 1 88 ? 26.244 -7.715 35.360 1.00 50.56 88 ARG A O 1
ATOM 667 N N . SER A 1 89 ? 25.429 -9.349 36.670 1.00 49.89 89 SER A N 1
ATOM 668 C CA . SER A 1 89 ? 25.724 -8.606 37.870 1.00 50.26 89 SER A CA 1
ATOM 669 C C . SER A 1 89 ? 26.107 -9.538 38.999 1.00 50.58 89 SER A C 1
ATOM 670 O O . SER A 1 89 ? 25.345 -10.378 39.427 1.00 50.58 89 SER A O 1
ATOM 673 N N . GLU A 1 90 ? 27.310 -9.371 39.490 1.00 50.35 90 GLU A N 1
ATOM 674 C CA . GLU A 1 90 ? 27.820 -10.240 40.489 1.00 49.56 90 GLU A CA 1
ATOM 675 C C . GLU A 1 90 ? 26.982 -10.083 41.749 1.00 49.00 90 GLU A C 1
ATOM 676 O O . GLU A 1 90 ? 26.726 -11.058 42.440 1.00 48.45 90 GLU A O 1
ATOM 682 N N . ASN A 1 91 ? 26.524 -8.881 42.071 1.00 48.08 91 ASN A N 1
ATOM 683 C CA . ASN A 1 91 ? 25.841 -8.767 43.377 1.00 46.94 91 ASN A CA 1
ATOM 684 C C . ASN A 1 91 ? 24.522 -8.036 43.455 1.00 46.20 91 ASN A C 1
ATOM 685 O O . ASN A 1 91 ? 24.013 -7.804 44.584 1.00 43.37 91 ASN A O 1
ATOM 690 N N . GLY A 1 92 ? 23.963 -7.723 42.254 1.00 45.09 92 GLY A N 1
ATOM 691 C CA . GLY A 1 92 ? 22.717 -6.971 42.104 1.00 44.91 92 GLY A CA 1
ATOM 692 C C . GLY A 1 92 ? 22.969 -5.520 41.735 1.00 45.25 92 GLY A C 1
ATOM 693 O O . GLY A 1 92 ? 23.783 -4.846 42.334 1.00 45.20 92 GLY A O 1
ATOM 694 N N . CYS A 1 93 ? 22.278 -5.045 40.710 1.00 48.51 93 CYS A N 1
ATOM 695 C CA . CYS A 1 93 ? 22.458 -3.695 40.114 1.00 49.52 93 CYS A CA 1
ATOM 696 C C . CYS A 1 93 ? 21.052 -3.184 39.739 1.00 50.79 93 CYS A C 1
ATOM 697 O O . CYS A 1 93 ? 20.259 -3.987 39.173 1.00 51.14 93 CYS A O 1
ATOM 700 N N . SER A 1 94 ? 20.738 -1.901 40.028 1.00 49.60 94 SER A N 1
ATOM 701 C CA . SER A 1 94 ? 19.587 -1.252 39.412 1.00 49.74 94 SER A CA 1
ATOM 702 C C . SER A 1 94 ? 19.987 -0.518 38.152 1.00 49.95 94 SER A C 1
ATOM 703 O O . SER A 1 94 ? 20.826 0.351 38.221 1.00 50.56 94 SER A O 1
ATOM 706 N N . LEU A 1 95 ? 19.392 -0.812 37.006 1.00 50.27 95 LEU A N 1
ATOM 707 C CA . LEU A 1 95 ? 19.883 -0.242 35.785 1.00 50.68 95 LEU A CA 1
ATOM 708 C C . LEU A 1 95 ? 18.807 0.550 35.030 1.00 52.83 95 LEU A C 1
ATOM 709 O O . LEU A 1 95 ? 17.682 0.055 34.835 1.00 53.96 95 LEU A O 1
ATOM 714 N N . VAL A 1 96 ? 19.159 1.763 34.581 1.00 52.09 96 VAL A N 1
ATOM 715 C CA . VAL A 1 96 ? 18.334 2.478 33.681 1.00 52.56 96 VAL A CA 1
ATOM 716 C C . VAL A 1 96 ? 19.010 2.391 32.301 1.00 53.16 96 VAL A C 1
ATOM 717 O O . VAL A 1 96 ? 20.218 2.645 32.156 1.00 52.79 96 VAL A O 1
ATOM 721 N N . LEU A 1 97 ? 18.201 2.111 31.294 1.00 53.62 97 LEU A N 1
ATOM 722 C CA . LEU A 1 97 ? 18.668 1.905 29.946 1.00 55.18 97 LEU A CA 1
ATOM 723 C C . LEU A 1 97 ? 17.939 2.825 29.023 1.00 54.84 97 LEU A C 1
ATOM 724 O O . LEU A 1 97 ? 16.716 2.792 28.952 1.00 56.32 97 LEU A O 1
ATOM 729 N N . ILE A 1 98 ? 18.676 3.659 28.314 1.00 54.27 98 ILE A N 1
ATOM 730 C CA . ILE A 1 98 ? 18.072 4.617 27.430 1.00 53.90 98 ILE A CA 1
ATOM 731 C C . ILE A 1 98 ? 18.249 4.206 25.924 1.00 54.01 98 ILE A C 1
ATOM 732 O O . ILE A 1 98 ? 19.366 3.924 25.482 1.00 53.74 98 ILE A O 1
ATOM 737 N N . GLU A 1 99 ? 17.129 4.174 25.186 1.00 54.15 99 GLU A N 1
ATOM 738 C CA . GLU A 1 99 ? 17.008 3.723 23.750 1.00 54.54 99 GLU A CA 1
ATOM 739 C C . GLU A 1 99 ? 16.366 4.776 22.923 1.00 54.38 99 GLU A C 1
ATOM 740 O O . GLU A 1 99 ? 15.810 5.729 23.447 1.00 53.66 99 GLU A O 1
ATOM 746 N N . LEU A 1 100 ? 16.333 4.525 21.614 1.00 55.51 100 LEU A N 1
ATOM 747 C CA . LEU A 1 100 ? 15.645 5.382 20.693 1.00 55.33 100 LEU A CA 1
ATOM 748 C C . LEU A 1 100 ? 14.257 4.835 20.226 1.00 56.20 100 LEU A C 1
ATOM 749 O O . LEU A 1 100 ? 13.477 4.349 21.078 1.00 55.41 100 LEU A O 1
ATOM 754 N N . SER A 1 101 ? 13.989 4.903 18.884 1.00 56.73 101 SER A N 1
ATOM 755 C CA . SER A 1 101 ? 12.659 4.857 18.193 1.00 56.13 101 SER A CA 1
ATOM 756 C C . SER A 1 101 ? 11.424 4.469 18.998 1.00 55.76 101 SER A C 1
ATOM 757 O O . SER A 1 101 ? 11.343 3.355 19.512 1.00 55.54 101 SER A O 1
ATOM 759 N N . ASN B 1 3 ? 37.335 3.053 31.530 1.00 66.12 3 ASN B N 1
ATOM 760 C CA . ASN B 1 3 ? 37.883 2.775 30.164 1.00 66.71 3 ASN B CA 1
ATOM 761 C C . ASN B 1 3 ? 36.946 3.396 29.078 1.00 66.36 3 ASN B C 1
ATOM 762 O O . ASN B 1 3 ? 37.017 4.614 28.802 1.00 66.44 3 ASN B O 1
ATOM 764 N N . GLU B 1 4 ? 36.054 2.566 28.513 1.00 64.50 4 GLU B N 1
ATOM 765 C CA . GLU B 1 4 ? 34.892 3.023 27.740 1.00 61.99 4 GLU B CA 1
ATOM 766 C C . GLU B 1 4 ? 33.698 3.450 28.626 1.00 59.97 4 GLU B C 1
ATOM 767 O O . GLU B 1 4 ? 32.609 3.703 28.118 1.00 60.06 4 GLU B O 1
ATOM 773 N N . THR B 1 5 ? 33.878 3.519 29.942 1.00 57.48 5 THR B N 1
ATOM 774 C CA . THR B 1 5 ? 32.788 3.912 30.834 1.00 55.27 5 THR B CA 1
ATOM 775 C C . THR B 1 5 ? 33.030 5.336 31.276 1.00 55.03 5 THR B C 1
ATOM 776 O O . THR B 1 5 ? 34.144 5.854 31.113 1.00 56.42 5 THR B O 1
ATOM 780 N N . ILE B 1 6 ? 32.020 5.951 31.889 1.00 52.69 6 ILE B N 1
ATOM 781 C CA . ILE B 1 6 ? 32.088 7.323 32.280 1.00 51.10 6 ILE B CA 1
ATOM 782 C C . ILE B 1 6 ? 31.748 7.379 33.768 1.00 51.24 6 ILE B C 1
ATOM 783 O O . ILE B 1 6 ? 30.596 7.158 34.146 1.00 50.05 6 ILE B O 1
ATOM 788 N N . ASN B 1 7 ? 32.725 7.665 34.618 1.00 50.75 7 ASN B N 1
ATOM 789 C CA . ASN B 1 7 ? 32.358 7.979 35.977 1.00 51.17 7 ASN B CA 1
ATOM 790 C C . ASN B 1 7 ? 31.946 9.443 36.136 1.00 51.62 7 ASN B C 1
ATOM 791 O O . ASN B 1 7 ? 32.760 10.365 36.381 1.00 51.18 7 ASN B O 1
ATOM 796 N N . LEU B 1 8 ? 30.648 9.621 35.968 1.00 52.07 8 LEU B N 1
ATOM 797 C CA . LEU B 1 8 ? 29.957 10.853 36.241 1.00 51.50 8 LEU B CA 1
ATOM 798 C C . LEU B 1 8 ? 30.624 11.640 37.342 1.00 51.88 8 LEU B C 1
ATOM 799 O O . LEU B 1 8 ? 31.177 12.700 37.033 1.00 52.45 8 LEU B O 1
ATOM 804 N N . LYS B 1 9 ? 30.619 11.149 38.590 1.00 52.05 9 LYS B N 1
ATOM 805 C CA . LYS B 1 9 ? 31.174 11.939 39.707 1.00 52.72 9 LYS B CA 1
ATOM 806 C C . LYS B 1 9 ? 32.583 12.483 39.413 1.00 52.36 9 LYS B C 1
ATOM 807 O O . LYS B 1 9 ? 32.836 13.694 39.431 1.00 52.13 9 LYS B O 1
ATOM 813 N N . GLN B 1 10 ? 33.501 11.592 39.120 1.00 52.53 10 GLN B N 1
ATOM 814 C CA . GLN B 1 10 ? 34.822 12.050 38.857 1.00 53.54 10 GLN B CA 1
ATOM 815 C C . GLN B 1 10 ? 34.904 13.027 37.634 1.00 53.78 10 GLN B C 1
ATOM 816 O O . GLN B 1 10 ? 35.632 14.023 37.730 1.00 54.07 10 GLN B O 1
ATOM 822 N N . HIS B 1 11 ? 34.165 12.799 36.537 1.00 52.69 11 HIS B N 1
ATOM 823 C CA . HIS B 1 11 ? 34.164 13.805 35.442 1.00 52.57 11 HIS B CA 1
ATOM 824 C C . HIS B 1 11 ? 33.649 15.195 35.895 1.00 52.92 11 HIS B C 1
ATOM 825 O O . HIS B 1 11 ? 34.167 16.271 35.511 1.00 53.62 11 HIS B O 1
ATOM 832 N N . LEU B 1 12 ? 32.613 15.173 36.709 1.00 52.08 12 LEU B N 1
ATOM 833 C CA . LEU B 1 12 ? 32.040 16.407 37.134 1.00 51.97 12 LEU B CA 1
ATOM 834 C C . LEU B 1 12 ? 33.010 17.127 38.065 1.00 51.77 12 LEU B C 1
ATOM 835 O O . LEU B 1 12 ? 33.349 18.272 37.802 1.00 52.08 12 LEU B O 1
ATOM 840 N N . ALA B 1 13 ? 33.444 16.467 39.140 1.00 51.29 13 ALA B N 1
ATOM 841 C CA . ALA B 1 13 ? 34.444 17.045 40.041 1.00 51.15 13 ALA B CA 1
ATOM 842 C C . ALA B 1 13 ? 35.577 17.790 39.311 1.00 51.21 13 ALA B C 1
ATOM 843 O O . ALA B 1 13 ? 36.069 18.782 39.839 1.00 51.23 13 ALA B O 1
ATOM 845 N N . ALA B 1 14 ? 35.937 17.366 38.089 1.00 51.09 14 ALA B N 1
ATOM 846 C CA . ALA B 1 14 ? 37.022 18.016 37.302 1.00 50.89 14 ALA B CA 1
ATOM 847 C C . ALA B 1 14 ? 36.623 19.371 36.738 1.00 51.17 14 ALA B C 1
ATOM 848 O O . ALA B 1 14 ? 37.477 20.187 36.369 1.00 51.07 14 ALA B O 1
ATOM 850 N N . ILE B 1 15 ? 35.318 19.606 36.655 1.00 51.30 15 ILE B N 1
ATOM 851 C CA . ILE B 1 15 ? 34.808 20.813 36.043 1.00 51.31 15 ILE B CA 1
ATOM 852 C C . ILE B 1 15 ? 34.374 21.734 37.174 1.00 51.93 15 ILE B C 1
ATOM 853 O O . ILE B 1 15 ? 33.468 21.440 37.923 1.00 51.77 15 ILE B O 1
ATOM 858 N N . LYS B 1 16 ? 35.076 22.845 37.312 1.00 53.25 16 LYS B N 1
ATOM 859 C CA . LYS B 1 16 ? 34.843 23.771 38.430 1.00 54.41 16 LYS B CA 1
ATOM 860 C C . LYS B 1 16 ? 34.365 25.116 37.882 1.00 53.56 16 LYS B C 1
ATOM 861 O O . LYS B 1 16 ? 34.441 26.109 38.579 1.00 53.75 16 LYS B O 1
ATOM 867 N N . GLU B 1 17 ? 33.875 25.112 36.628 1.00 53.48 17 GLU B N 1
ATOM 868 C CA . GLU B 1 17 ? 33.333 26.300 35.905 1.00 53.40 17 GLU B CA 1
ATOM 869 C C . GLU B 1 17 ? 31.838 26.156 35.694 1.00 52.65 17 GLU B C 1
ATOM 870 O O . GLU B 1 17 ? 31.299 25.086 35.908 1.00 53.52 17 GLU B O 1
ATOM 876 N N . TYR B 1 18 ? 31.137 27.182 35.249 1.00 51.19 18 TYR B N 1
ATOM 877 C CA . TYR B 1 18 ? 29.722 27.084 35.440 1.00 49.99 18 TYR B CA 1
ATOM 878 C C . TYR B 1 18 ? 28.768 26.956 34.345 1.00 50.91 18 TYR B C 1
ATOM 879 O O . TYR B 1 18 ? 27.707 26.437 34.569 1.00 51.38 18 TYR B O 1
ATOM 888 N N . TRP B 1 19 ? 29.014 27.483 33.181 1.00 51.28 19 TRP B N 1
ATOM 889 C CA . TRP B 1 19 ? 28.055 27.115 32.157 1.00 51.42 19 TRP B CA 1
ATOM 890 C C . TRP B 1 19 ? 28.981 26.629 31.119 1.00 52.66 19 TRP B C 1
ATOM 891 O O . TRP B 1 19 ? 28.954 27.078 29.977 1.00 52.79 19 TRP B O 1
ATOM 902 N N . GLN B 1 20 ? 29.871 25.734 31.565 1.00 53.83 20 GLN B N 1
ATOM 903 C CA . GLN B 1 20 ? 30.938 25.234 30.693 1.00 54.22 20 GLN B CA 1
ATOM 904 C C . GLN B 1 20 ? 30.940 23.726 30.505 1.00 54.28 20 GLN B C 1
ATOM 905 O O . GLN B 1 20 ? 31.658 22.994 31.158 1.00 54.16 20 GLN B O 1
ATOM 911 N N . PRO B 1 21 ? 30.107 23.263 29.561 1.00 55.52 21 PRO B N 1
ATOM 912 C CA . PRO B 1 21 ? 29.907 21.841 29.365 1.00 55.55 21 PRO B CA 1
ATOM 913 C C . PRO B 1 21 ? 31.206 21.217 28.959 1.00 55.73 21 PRO B C 1
ATOM 914 O O . PRO B 1 21 ? 31.915 21.796 28.145 1.00 55.80 21 PRO B O 1
ATOM 918 N N . GLU B 1 22 ? 31.538 20.087 29.562 1.00 56.12 22 GLU B N 1
ATOM 919 C CA . GLU B 1 22 ? 32.472 19.160 28.973 1.00 57.23 22 GLU B CA 1
ATOM 920 C C . GLU B 1 22 ? 31.608 18.193 28.153 1.00 57.31 22 GLU B C 1
ATOM 921 O O . GLU B 1 22 ? 30.509 17.825 28.574 1.00 58.82 22 GLU B O 1
ATOM 927 N N . ILE B 1 23 ? 32.084 17.807 26.983 1.00 56.85 23 ILE B N 1
ATOM 928 C CA . ILE B 1 23 ? 31.352 16.928 26.076 1.00 56.81 23 ILE B CA 1
ATOM 929 C C . ILE B 1 23 ? 32.116 15.635 25.819 1.00 56.61 23 ILE B C 1
ATOM 930 O O . ILE B 1 23 ? 33.268 15.702 25.387 1.00 56.90 23 ILE B O 1
ATOM 935 N N . ILE B 1 24 ? 31.469 14.478 26.028 1.00 55.37 24 ILE B N 1
ATOM 936 C CA . ILE B 1 24 ? 32.074 13.169 25.723 1.00 54.12 24 ILE B CA 1
ATOM 937 C C . ILE B 1 24 ? 31.306 12.413 24.605 1.00 54.25 24 ILE B C 1
ATOM 938 O O . ILE B 1 24 ? 30.043 12.413 24.597 1.00 54.57 24 ILE B O 1
ATOM 943 N N . ASN B 1 25 ? 32.050 11.781 23.682 1.00 52.63 25 ASN B N 1
ATOM 944 C CA . ASN B 1 25 ? 31.473 10.841 22.713 1.00 52.92 25 ASN B CA 1
ATOM 945 C C . ASN B 1 25 ? 31.633 9.318 22.970 1.00 52.86 25 ASN B C 1
ATOM 946 O O . ASN B 1 25 ? 32.703 8.841 23.333 1.00 53.14 25 ASN B O 1
ATOM 951 N N . ARG B 1 26 ? 30.587 8.541 22.711 1.00 52.57 26 ARG B N 1
ATOM 952 C CA . ARG B 1 26 ? 30.651 7.086 22.887 1.00 52.69 26 ARG B CA 1
ATOM 953 C C . ARG B 1 26 ? 29.714 6.520 21.863 1.00 52.25 26 ARG B C 1
ATOM 954 O O . ARG B 1 26 ? 28.506 6.569 22.087 1.00 52.26 26 ARG B O 1
ATOM 962 N N . HIS B 1 27 ? 30.230 5.977 20.757 1.00 51.79 27 HIS B N 1
ATOM 963 C CA . HIS B 1 27 ? 29.344 5.473 19.700 1.00 51.79 27 HIS B CA 1
ATOM 964 C C . HIS B 1 27 ? 28.317 6.549 19.279 1.00 51.91 27 HIS B C 1
ATOM 965 O O . HIS B 1 27 ? 28.677 7.720 19.216 1.00 52.32 27 HIS B O 1
ATOM 972 N N . GLY B 1 28 ? 27.058 6.174 19.004 1.00 52.25 28 GLY B N 1
ATOM 973 C CA . GLY B 1 28 ? 25.993 7.127 18.600 1.00 52.30 28 GLY B CA 1
ATOM 974 C C . GLY B 1 28 ? 25.359 7.889 19.778 1.00 52.75 28 GLY B C 1
ATOM 975 O O . GLY B 1 28 ? 24.109 8.066 19.857 1.00 52.34 28 GLY B O 1
ATOM 976 N N . PHE B 1 29 ? 26.210 8.334 20.700 1.00 52.19 29 PHE B N 1
ATOM 977 C CA . PHE B 1 29 ? 25.772 9.216 21.788 1.00 51.85 29 PHE B CA 1
ATOM 978 C C . PHE B 1 29 ? 26.755 10.302 22.140 1.00 50.90 29 PHE B C 1
ATOM 979 O O . PHE B 1 29 ? 27.973 10.071 22.136 1.00 50.85 29 PHE B O 1
ATOM 987 N N . GLN B 1 30 ? 26.208 11.480 22.453 1.00 49.66 30 GLN B N 1
ATOM 988 C CA . GLN B 1 30 ? 26.994 12.591 22.948 1.00 48.63 30 GLN B CA 1
ATOM 989 C C . GLN B 1 30 ? 26.610 12.952 24.385 1.00 47.33 30 GLN B C 1
ATOM 990 O O . GLN B 1 30 ? 25.441 13.078 24.718 1.00 46.84 30 GLN B O 1
ATOM 996 N N . PHE B 1 31 ? 27.581 13.125 25.251 1.00 47.20 31 PHE B N 1
ATOM 997 C CA . PHE B 1 31 ? 27.225 13.498 26.657 1.00 47.05 31 PHE B CA 1
ATOM 998 C C . PHE B 1 31 ? 27.800 14.851 26.940 1.00 46.78 31 PHE B C 1
ATOM 999 O O . PHE B 1 31 ? 28.980 15.108 26.636 1.00 45.48 31 PHE B O 1
ATOM 1007 N N . HIS B 1 32 ? 26.937 15.723 27.462 1.00 47.51 32 HIS B N 1
ATOM 1008 C CA . HIS B 1 32 ? 27.336 17.014 27.948 1.00 49.15 32 HIS B CA 1
ATOM 1009 C C . HIS B 1 32 ? 27.301 16.975 29.498 1.00 49.70 32 HIS B C 1
ATOM 1010 O O . HIS B 1 32 ? 26.294 16.551 30.110 1.00 49.28 32 HIS B O 1
ATOM 1017 N N . LEU B 1 33 ? 28.406 17.355 30.131 1.00 50.61 33 LEU B N 1
ATOM 1018 C CA . LEU B 1 33 ? 28.424 17.491 31.610 1.00 51.92 33 LEU B CA 1
ATOM 1019 C C . LEU B 1 33 ? 28.694 18.958 31.866 1.00 52.60 33 LEU B C 1
ATOM 1020 O O . LEU B 1 33 ? 29.654 19.503 31.338 1.00 52.74 33 LEU B O 1
ATOM 1025 N N . VAL B 1 34 ? 27.817 19.589 32.649 1.00 52.93 34 VAL B N 1
ATOM 1026 C CA . VAL B 1 34 ? 27.847 21.030 32.840 1.00 52.72 34 VAL B CA 1
ATOM 1027 C C . VAL B 1 34 ? 27.309 21.282 34.187 1.00 52.52 34 VAL B C 1
ATOM 1028 O O . VAL B 1 34 ? 26.517 20.494 34.677 1.00 53.90 34 VAL B O 1
ATOM 1032 N N . LYS B 1 35 ? 27.668 22.411 34.777 1.00 51.92 35 LYS B N 1
ATOM 1033 C CA . LYS B 1 35 ? 27.101 22.731 36.053 1.00 50.93 35 LYS B CA 1
ATOM 1034 C C . LYS B 1 35 ? 26.321 23.989 35.853 1.00 50.46 35 LYS B C 1
ATOM 1035 O O . LYS B 1 35 ? 26.753 24.806 35.132 1.00 50.19 35 LYS B O 1
ATOM 1041 N N . LEU B 1 36 ? 25.157 24.104 36.504 1.00 51.50 36 LEU B N 1
ATOM 1042 C CA . LEU B 1 36 ? 24.171 25.189 36.397 1.00 50.92 36 LEU B CA 1
ATOM 1043 C C . LEU B 1 36 ? 23.923 25.924 37.713 1.00 50.42 36 LEU B C 1
ATOM 1044 O O . LEU B 1 36 ? 23.789 25.278 38.785 1.00 50.92 36 LEU B O 1
ATOM 1049 N N . LEU B 1 37 ? 23.834 27.261 37.614 1.00 48.07 37 LEU B N 1
ATOM 1050 C CA . LEU B 1 37 ? 23.504 28.151 38.711 1.00 46.08 37 LEU B CA 1
ATOM 1051 C C . LEU B 1 37 ? 22.752 29.357 38.106 1.00 46.21 37 LEU B C 1
ATOM 1052 O O . LEU B 1 37 ? 23.030 29.726 36.971 1.00 45.00 37 LEU B O 1
ATOM 1057 N N . GLY B 1 38 ? 21.786 29.928 38.835 1.00 46.46 38 GLY B N 1
ATOM 1058 C CA . GLY B 1 38 ? 20.846 30.942 38.271 1.00 46.89 38 GLY B CA 1
ATOM 1059 C C . GLY B 1 38 ? 20.326 30.530 36.901 1.00 47.50 38 GLY B C 1
ATOM 1060 O O . GLY B 1 38 ? 19.978 29.384 36.729 1.00 47.60 38 GLY B O 1
ATOM 1061 N N . ASP B 1 39 ? 20.318 31.431 35.908 1.00 47.98 39 ASP B N 1
ATOM 1062 C CA . ASP B 1 39 ? 20.075 31.028 34.521 1.00 48.02 39 ASP B CA 1
ATOM 1063 C C . ASP B 1 39 ? 20.711 31.933 33.505 1.00 48.39 39 ASP B C 1
ATOM 1064 O O . ASP B 1 39 ? 21.288 32.974 33.837 1.00 47.94 39 ASP B O 1
ATOM 1069 N N . TYR B 1 40 ? 20.578 31.541 32.232 1.00 48.47 40 TYR B N 1
ATOM 1070 C CA . TYR B 1 40 ? 21.120 32.338 31.153 1.00 48.19 40 TYR B CA 1
ATOM 1071 C C . TYR B 1 40 ? 20.091 32.580 30.126 1.00 47.10 40 TYR B C 1
ATOM 1072 O O . TYR B 1 40 ? 20.432 32.681 28.953 1.00 46.53 40 TYR B O 1
ATOM 1081 N N . GLY B 1 41 ? 18.838 32.625 30.546 1.00 45.85 41 GLY B N 1
ATOM 1082 C CA . GLY B 1 41 ? 17.758 32.884 29.611 1.00 45.81 41 GLY B CA 1
ATOM 1083 C C . GLY B 1 41 ? 17.267 31.675 28.818 1.00 46.92 41 GLY B C 1
ATOM 1084 O O . GLY B 1 41 ? 17.395 30.531 29.256 1.00 46.17 41 GLY B O 1
ATOM 1085 N N . TRP B 1 42 ? 16.636 31.944 27.666 1.00 46.93 42 TRP B N 1
ATOM 1086 C CA . TRP B 1 42 ? 15.941 30.915 26.956 1.00 46.55 42 TRP B CA 1
ATOM 1087 C C . TRP B 1 42 ? 16.917 30.325 25.974 1.00 48.58 42 TRP B C 1
ATOM 1088 O O . TRP B 1 42 ? 17.714 31.039 25.441 1.00 48.71 42 TRP B O 1
ATOM 1099 N N . HIS B 1 43 ? 16.862 29.022 25.742 1.00 51.56 43 HIS B N 1
ATOM 1100 C CA . HIS B 1 43 ? 17.562 28.410 24.612 1.00 54.76 43 HIS B CA 1
ATOM 1101 C C . HIS B 1 43 ? 16.527 27.586 23.947 1.00 55.25 43 HIS B C 1
ATOM 1102 O O . HIS B 1 43 ? 15.517 27.275 24.590 1.00 55.77 43 HIS B O 1
ATOM 1109 N N . THR B 1 44 ? 16.803 27.162 22.705 1.00 56.69 44 THR B N 1
ATOM 1110 C CA . THR B 1 44 ? 16.186 25.914 22.181 1.00 56.76 44 THR B CA 1
ATOM 1111 C C . THR B 1 44 ? 17.120 24.690 22.275 1.00 57.15 44 THR B C 1
ATOM 1112 O O . THR B 1 44 ? 17.788 24.290 21.316 1.00 58.55 44 THR B O 1
ATOM 1116 N N . TYR B 1 47 ? 17.530 20.915 16.335 1.00 46.50 47 TYR B N 1
ATOM 1117 C CA . TYR B 1 47 ? 18.578 20.160 17.111 1.00 49.16 47 TYR B CA 1
ATOM 1118 C C . TYR B 1 47 ? 18.332 18.657 17.114 1.00 49.23 47 TYR B C 1
ATOM 1119 O O . TYR B 1 47 ? 18.283 18.040 16.061 1.00 46.75 47 TYR B O 1
ATOM 1121 N N . SER B 1 48 ? 18.175 18.104 18.335 1.00 49.55 48 SER B N 1
ATOM 1122 C CA . SER B 1 48 ? 17.754 16.716 18.519 1.00 51.32 48 SER B CA 1
ATOM 1123 C C . SER B 1 48 ? 17.236 16.624 19.959 1.00 50.61 48 SER B C 1
ATOM 1124 O O . SER B 1 48 ? 17.335 17.603 20.659 1.00 52.20 48 SER B O 1
ATOM 1127 N N . ASP B 1 49 ? 16.656 15.517 20.425 1.00 50.18 49 ASP B N 1
ATOM 1128 C CA . ASP B 1 49 ? 16.082 15.544 21.776 1.00 50.79 49 ASP B CA 1
ATOM 1129 C C . ASP B 1 49 ? 17.189 15.358 22.743 1.00 50.25 49 ASP B C 1
ATOM 1130 O O . ASP B 1 49 ? 18.214 14.844 22.352 1.00 50.70 49 ASP B O 1
ATOM 1135 N N . LYS B 1 50 ? 16.994 15.779 23.990 1.00 49.58 50 LYS B N 1
ATOM 1136 C CA . LYS B 1 50 ? 18.039 15.669 25.017 1.00 50.25 50 LYS B CA 1
ATOM 1137 C C . LYS B 1 50 ? 17.453 15.066 26.281 1.00 48.50 50 LYS B C 1
ATOM 1138 O O . LYS B 1 50 ? 16.319 15.388 26.670 1.00 47.87 50 LYS B O 1
ATOM 1144 N N . VAL B 1 51 ? 18.196 14.170 26.929 1.00 47.38 51 VAL B N 1
ATOM 1145 C CA . VAL B 1 51 ? 17.711 13.596 28.150 1.00 45.37 51 VAL B CA 1
ATOM 1146 C C . VAL B 1 51 ? 18.526 14.371 29.125 1.00 46.13 51 VAL B C 1
ATOM 1147 O O . VAL B 1 51 ? 19.621 14.730 28.769 1.00 46.84 51 VAL B O 1
ATOM 1151 N N . LEU B 1 52 ? 17.996 14.664 30.324 1.00 45.64 52 LEU B N 1
ATOM 1152 C CA . LEU B 1 52 ? 18.675 15.482 31.301 1.00 45.08 52 LEU B CA 1
ATOM 1153 C C . LEU B 1 52 ? 18.680 14.715 32.567 1.00 46.46 52 LEU B C 1
ATOM 1154 O O . LEU B 1 52 ? 17.645 14.199 32.995 1.00 46.10 52 LEU B O 1
ATOM 1159 N N . PHE B 1 53 ? 19.828 14.620 33.221 1.00 46.74 53 PHE B N 1
ATOM 1160 C CA . PHE B 1 53 ? 19.805 13.837 34.399 1.00 46.75 53 PHE B CA 1
ATOM 1161 C C . PHE B 1 53 ? 20.477 14.633 35.517 1.00 47.79 53 PHE B C 1
ATOM 1162 O O . PHE B 1 53 ? 21.589 15.121 35.366 1.00 48.88 53 PHE B O 1
ATOM 1170 N N . ALA B 1 54 ? 19.774 14.796 36.630 1.00 47.71 54 ALA B N 1
ATOM 1171 C CA . ALA B 1 54 ? 20.247 15.716 37.630 1.00 46.68 54 ALA B CA 1
ATOM 1172 C C . ALA B 1 54 ? 21.057 14.890 38.503 1.00 46.16 54 ALA B C 1
ATOM 1173 O O . ALA B 1 54 ? 20.527 14.279 39.511 1.00 47.27 54 ALA B O 1
ATOM 1175 N N . VAL B 1 55 ? 22.333 14.846 38.124 1.00 44.49 55 VAL B N 1
ATOM 1176 C CA . VAL B 1 55 ? 23.316 14.033 38.861 1.00 44.53 55 VAL B CA 1
ATOM 1177 C C . VAL B 1 55 ? 23.424 14.501 40.291 1.00 44.65 55 VAL B C 1
ATOM 1178 O O . VAL B 1 55 ? 23.277 13.713 41.184 1.00 43.37 55 VAL B O 1
ATOM 1182 N N . GLU B 1 56 ? 23.667 15.791 40.509 1.00 46.22 56 GLU B N 1
ATOM 1183 C CA . GLU B 1 56 ? 23.761 16.268 41.933 1.00 48.23 56 GLU B CA 1
ATOM 1184 C C . GLU B 1 56 ? 23.123 17.645 42.006 1.00 46.45 56 GLU B C 1
ATOM 1185 O O . GLU B 1 56 ? 23.280 18.421 41.031 1.00 45.68 56 GLU B O 1
ATOM 1191 N N . GLY B 1 57 ? 22.355 17.900 43.075 1.00 44.06 57 GLY B N 1
ATOM 1192 C CA . GLY B 1 57 ? 21.553 19.126 43.198 1.00 43.69 57 GLY B CA 1
ATOM 1193 C C . GLY B 1 57 ? 20.255 19.186 42.412 1.00 44.53 57 GLY B C 1
ATOM 1194 O O . GLY B 1 57 ? 20.009 18.356 41.550 1.00 44.77 57 GLY B O 1
ATOM 1195 N N . ASP B 1 58 ? 19.414 20.191 42.661 1.00 45.35 58 ASP B N 1
ATOM 1196 C CA . ASP B 1 58 ? 18.145 20.302 41.884 1.00 46.21 58 ASP B CA 1
ATOM 1197 C C . ASP B 1 58 ? 18.149 21.387 40.816 1.00 45.41 58 ASP B C 1
ATOM 1198 O O . ASP B 1 58 ? 18.928 22.284 40.859 1.00 45.56 58 ASP B O 1
ATOM 1211 N N . ALA B 1 60 ? 15.394 23.341 37.529 1.00 44.40 60 ALA B N 1
ATOM 1212 C CA . ALA B 1 60 ? 14.089 23.376 36.837 1.00 43.85 60 ALA B CA 1
ATOM 1213 C C . ALA B 1 60 ? 14.239 23.731 35.360 1.00 43.39 60 ALA B C 1
ATOM 1214 O O . ALA B 1 60 ? 15.304 24.177 34.931 1.00 42.95 60 ALA B O 1
ATOM 1216 N N . VAL B 1 61 ? 13.166 23.562 34.602 1.00 43.30 61 VAL B N 1
ATOM 1217 C CA . VAL B 1 61 ? 13.165 24.009 33.230 1.00 43.51 61 VAL B CA 1
ATOM 1218 C C . VAL B 1 61 ? 11.825 24.635 32.983 1.00 44.27 61 VAL B C 1
ATOM 1219 O O . VAL B 1 61 ? 10.791 23.969 33.136 1.00 45.44 61 VAL B O 1
ATOM 1223 N N . ASP B 1 62 ? 11.833 25.930 32.680 1.00 44.06 62 ASP B N 1
ATOM 1224 C CA . ASP B 1 62 ? 10.657 26.622 32.131 1.00 44.36 62 ASP B CA 1
ATOM 1225 C C . ASP B 1 62 ? 10.481 26.329 30.636 1.00 43.39 62 ASP B C 1
ATOM 1226 O O . ASP B 1 62 ? 11.467 26.323 29.891 1.00 42.13 62 ASP B O 1
ATOM 1231 N N . PHE B 1 63 ? 9.239 26.091 30.216 1.00 43.56 63 PHE B N 1
ATOM 1232 C CA . PHE B 1 63 ? 8.899 26.077 28.780 1.00 45.21 63 PHE B CA 1
ATOM 1233 C C . PHE B 1 63 ? 8.061 27.265 28.211 1.00 46.21 63 PHE B C 1
ATOM 1234 O O . PHE B 1 63 ? 7.363 27.979 28.958 1.00 45.37 63 PHE B O 1
ATOM 1242 N N . ALA B 1 64 ? 8.092 27.388 26.874 1.00 46.62 64 ALA B N 1
ATOM 1243 C CA . ALA B 1 64 ? 7.493 28.503 26.130 1.00 46.89 64 ALA B CA 1
ATOM 1244 C C . ALA B 1 64 ? 5.987 28.490 26.237 1.00 46.91 64 ALA B C 1
ATOM 1245 O O . ALA B 1 64 ? 5.321 29.502 26.060 1.00 47.26 64 ALA B O 1
ATOM 1247 N N . ASP B 1 65 ? 5.451 27.346 26.590 1.00 48.04 65 ASP B N 1
ATOM 1248 C CA . ASP B 1 65 ? 4.011 27.201 26.738 1.00 48.75 65 ASP B CA 1
ATOM 1249 C C . ASP B 1 65 ? 3.539 27.431 28.190 1.00 48.51 65 ASP B C 1
ATOM 1250 O O . ASP B 1 65 ? 2.364 27.180 28.525 1.00 48.32 65 ASP B O 1
ATOM 1255 N N . GLY B 1 66 ? 4.436 27.910 29.049 1.00 47.44 66 GLY B N 1
ATOM 1256 C CA . GLY B 1 66 ? 3.995 28.227 30.390 1.00 47.80 66 GLY B CA 1
ATOM 1257 C C . GLY B 1 66 ? 4.312 27.182 31.416 1.00 48.12 66 GLY B C 1
ATOM 1258 O O . GLY B 1 66 ? 4.547 27.510 32.543 1.00 47.58 66 GLY B O 1
ATOM 1259 N N . GLY B 1 67 ? 4.341 25.919 31.013 1.00 49.57 67 GLY B N 1
ATOM 1260 C CA . GLY B 1 67 ? 4.792 24.858 31.885 1.00 51.67 67 GLY B CA 1
ATOM 1261 C C . GLY B 1 67 ? 6.221 25.062 32.421 1.00 53.72 67 GLY B C 1
ATOM 1262 O O . GLY B 1 67 ? 7.120 25.708 31.800 1.00 54.19 67 GLY B O 1
ATOM 1263 N N . SER B 1 68 ? 6.423 24.522 33.607 1.00 54.38 68 SER B N 1
ATOM 1264 C CA . SER B 1 68 ? 7.700 24.549 34.217 1.00 55.45 68 SER B CA 1
ATOM 1265 C C . SER B 1 68 ? 7.832 23.183 34.866 1.00 55.66 68 SER B C 1
ATOM 1266 O O . SER B 1 68 ? 6.826 22.561 35.202 1.00 55.37 68 SER B O 1
ATOM 1277 N N . THR B 1 70 ? 10.312 20.697 37.499 1.00 50.98 70 THR B N 1
ATOM 1278 C CA . THR B 1 70 ? 11.360 20.438 38.465 1.00 48.72 70 THR B CA 1
ATOM 1279 C C . THR B 1 70 ? 12.081 19.092 38.177 1.00 46.69 70 THR B C 1
ATOM 1280 O O . THR B 1 70 ? 11.447 18.065 37.987 1.00 45.00 70 THR B O 1
ATOM 1284 N N . ILE B 1 71 ? 13.413 19.135 38.103 1.00 45.18 71 ILE B N 1
ATOM 1285 C CA . ILE B 1 71 ? 14.254 17.944 38.036 1.00 43.95 71 ILE B CA 1
ATOM 1286 C C . ILE B 1 71 ? 15.149 17.910 39.280 1.00 44.21 71 ILE B C 1
ATOM 1287 O O . ILE B 1 71 ? 16.092 18.725 39.371 1.00 42.65 71 ILE B O 1
ATOM 1292 N N . ARG B 1 72 ? 14.844 17.023 40.249 1.00 44.91 72 ARG B N 1
ATOM 1293 C CA . ARG B 1 72 ? 15.585 17.040 41.542 1.00 47.21 72 ARG B CA 1
ATOM 1294 C C . ARG B 1 72 ? 16.690 16.067 41.421 1.00 46.23 72 ARG B C 1
ATOM 1295 O O . ARG B 1 72 ? 16.621 15.213 40.581 1.00 46.74 72 ARG B O 1
ATOM 1303 N N . GLU B 1 73 ? 17.738 16.216 42.228 1.00 47.33 73 GLU B N 1
ATOM 1304 C CA . GLU B 1 73 ? 18.780 15.192 42.321 1.00 48.07 73 GLU B CA 1
ATOM 1305 C C . GLU B 1 73 ? 18.192 13.817 42.160 1.00 48.44 73 GLU B C 1
ATOM 1306 O O . GLU B 1 73 ? 17.387 13.385 42.965 1.00 48.37 73 GLU B O 1
ATOM 1312 N N . GLY B 1 74 ? 18.565 13.146 41.084 1.00 49.93 74 GLY B N 1
ATOM 1313 C CA . GLY B 1 74 ? 18.277 11.707 40.986 1.00 50.58 74 GLY B CA 1
ATOM 1314 C C . GLY B 1 74 ? 17.260 11.458 39.889 1.00 51.43 74 GLY B C 1
ATOM 1315 O O . GLY B 1 74 ? 16.819 10.321 39.745 1.00 52.43 74 GLY B O 1
ATOM 1316 N N . GLU B 1 75 ? 16.860 12.507 39.157 1.00 49.18 75 GLU B N 1
ATOM 1317 C CA . GLU B 1 75 ? 15.741 12.365 38.299 1.00 49.17 75 GLU B CA 1
ATOM 1318 C C . GLU B 1 75 ? 16.105 12.658 36.844 1.00 50.82 75 GLU B C 1
ATOM 1319 O O . GLU B 1 75 ? 16.987 13.500 36.566 1.00 48.57 75 GLU B O 1
ATOM 1333 N N . ALA B 1 77 ? 14.574 13.647 32.839 1.00 53.61 77 ALA B N 1
ATOM 1334 C CA . ALA B 1 77 ? 13.487 14.185 32.065 1.00 52.40 77 ALA B CA 1
ATOM 1335 C C . ALA B 1 77 ? 14.002 14.385 30.643 1.00 52.40 77 ALA B C 1
ATOM 1336 O O . ALA B 1 77 ? 15.159 14.146 30.380 1.00 51.94 77 ALA B O 1
ATOM 1338 N N . VAL B 1 78 ? 13.151 14.798 29.710 1.00 52.18 78 VAL B N 1
ATOM 1339 C CA . VAL B 1 78 ? 13.654 14.990 28.382 1.00 52.32 78 VAL B CA 1
ATOM 1340 C C . VAL B 1 78 ? 13.229 16.325 27.773 1.00 52.29 78 VAL B C 1
ATOM 1341 O O . VAL B 1 78 ? 12.084 16.715 27.870 1.00 53.89 78 VAL B O 1
ATOM 1345 N N . VAL B 1 79 ? 14.161 17.053 27.180 1.00 50.72 79 VAL B N 1
ATOM 1346 C CA . VAL B 1 79 ? 13.767 18.263 26.525 1.00 49.10 79 VAL B CA 1
ATOM 1347 C C . VAL B 1 79 ? 13.752 18.074 25.043 1.00 48.51 79 VAL B C 1
ATOM 1348 O O . VAL B 1 79 ? 14.776 17.911 24.437 1.00 48.83 79 VAL B O 1
ATOM 1352 N N . PRO B 1 80 ? 12.561 18.039 24.462 1.00 49.29 80 PRO B N 1
ATOM 1353 C CA . PRO B 1 80 ? 12.513 17.704 23.050 1.00 49.09 80 PRO B CA 1
ATOM 1354 C C . PRO B 1 80 ? 13.070 18.832 22.226 1.00 50.85 80 PRO B C 1
ATOM 1355 O O . PRO B 1 80 ? 13.031 20.030 22.641 1.00 53.08 80 PRO B O 1
ATOM 1359 N N . LYS B 1 81 ? 13.567 18.457 21.022 1.00 51.29 81 LYS B N 1
ATOM 1360 C CA . LYS B 1 81 ? 14.187 19.471 20.128 1.00 48.77 81 LYS B CA 1
ATOM 1361 C C . LYS B 1 81 ? 13.073 20.427 19.878 1.00 49.69 81 LYS B C 1
ATOM 1362 O O . LYS B 1 81 ? 11.937 20.028 20.004 1.00 49.85 81 LYS B O 1
ATOM 1364 N N . SER B 1 82 ? 13.384 21.708 19.597 1.00 50.44 82 SER B N 1
ATOM 1365 C CA . SER B 1 82 ? 12.438 22.718 19.025 1.00 49.62 82 SER B CA 1
ATOM 1366 C C . SER B 1 82 ? 11.282 23.159 19.929 1.00 49.43 82 SER B C 1
ATOM 1367 O O . SER B 1 82 ? 10.108 23.396 19.505 1.00 49.23 82 SER B O 1
ATOM 1370 N N . VAL B 1 83 ? 11.677 23.239 21.178 1.00 49.15 83 VAL B N 1
ATOM 1371 C CA . VAL B 1 83 ? 10.871 23.665 22.243 1.00 48.62 83 VAL B CA 1
ATOM 1372 C C . VAL B 1 83 ? 11.849 24.633 22.876 1.00 48.92 83 VAL B C 1
ATOM 1373 O O . VAL B 1 83 ? 12.926 24.239 23.314 1.00 50.33 83 VAL B O 1
ATOM 1377 N N . SER B 1 84 ? 11.518 25.908 22.888 1.00 49.31 84 SER B N 1
ATOM 1378 C CA . SER B 1 84 ? 12.314 26.878 23.602 1.00 48.71 84 SER B CA 1
ATOM 1379 C C . SER B 1 84 ? 12.087 26.706 25.100 1.00 48.64 84 SER B C 1
ATOM 1380 O O . SER B 1 84 ? 10.949 26.592 25.523 1.00 48.98 84 SER B O 1
ATOM 1383 N N . HIS B 1 85 ? 13.168 26.662 25.887 1.00 47.28 85 HIS B N 1
ATOM 1384 C CA . HIS B 1 85 ? 13.080 26.417 27.286 1.00 46.34 85 HIS B CA 1
ATOM 1385 C C . HIS B 1 85 ? 14.178 27.163 27.966 1.00 46.61 85 HIS B C 1
ATOM 1386 O O . HIS B 1 85 ? 15.171 27.585 27.365 1.00 46.24 85 HIS B O 1
ATOM 1393 N N . ARG B 1 86 ? 13.991 27.306 29.261 1.00 46.50 86 ARG B N 1
ATOM 1394 C CA . ARG B 1 86 ? 14.885 28.082 30.064 1.00 46.63 86 ARG B CA 1
ATOM 1395 C C . ARG B 1 86 ? 15.383 27.215 31.217 1.00 46.92 86 ARG B C 1
ATOM 1396 O O . ARG B 1 86 ? 14.728 27.099 32.238 1.00 47.91 86 ARG B O 1
ATOM 1404 N N . PRO B 1 87 ? 16.545 26.593 31.040 1.00 46.38 87 PRO B N 1
ATOM 1405 C CA . PRO B 1 87 ? 17.148 25.736 32.054 1.00 46.37 87 PRO B CA 1
ATOM 1406 C C . PRO B 1 87 ? 17.656 26.576 33.185 1.00 46.54 87 PRO B C 1
ATOM 1407 O O . PRO B 1 87 ? 18.116 27.648 32.916 1.00 47.65 87 PRO B O 1
ATOM 1411 N N . ARG B 1 88 ? 17.686 26.088 34.419 1.00 46.52 88 ARG B N 1
ATOM 1412 C CA . ARG B 1 88 ? 17.982 26.989 35.507 1.00 46.34 88 ARG B CA 1
ATOM 1413 C C . ARG B 1 88 ? 18.096 26.287 36.896 1.00 46.30 88 ARG B C 1
ATOM 1414 O O . ARG B 1 88 ? 17.539 25.196 37.081 1.00 47.80 88 ARG B O 1
ATOM 1422 N N . SER B 1 89 ? 18.817 26.861 37.861 1.00 43.97 89 SER B N 1
ATOM 1423 C CA . SER B 1 89 ? 19.077 26.158 39.114 1.00 43.09 89 SER B CA 1
ATOM 1424 C C . SER B 1 89 ? 19.255 27.080 40.335 1.00 42.87 89 SER B C 1
ATOM 1425 O O . SER B 1 89 ? 20.148 27.913 40.387 1.00 42.25 89 SER B O 1
ATOM 1428 N N . GLU B 1 90 ? 18.386 26.900 41.306 1.00 41.99 90 GLU B N 1
ATOM 1429 C CA . GLU B 1 90 ? 18.263 27.783 42.429 1.00 42.09 90 GLU B CA 1
ATOM 1430 C C . GLU B 1 90 ? 19.539 27.762 43.290 1.00 41.73 90 GLU B C 1
ATOM 1431 O O . GLU B 1 90 ? 20.123 28.808 43.538 1.00 42.27 90 GLU B O 1
ATOM 1437 N N . ASN B 1 91 ? 20.012 26.590 43.676 1.00 41.54 91 ASN B N 1
ATOM 1438 C CA . ASN B 1 91 ? 21.296 26.476 44.374 1.00 41.83 91 ASN B CA 1
ATOM 1439 C C . ASN B 1 91 ? 22.415 25.699 43.667 1.00 42.89 91 ASN B C 1
ATOM 1440 O O . ASN B 1 91 ? 23.398 25.320 44.299 1.00 43.26 91 ASN B O 1
ATOM 1445 N N . GLY B 1 92 ? 22.278 25.464 42.369 1.00 43.46 92 GLY B N 1
ATOM 1446 C CA . GLY B 1 92 ? 23.327 24.770 41.624 1.00 45.69 92 GLY B CA 1
ATOM 1447 C C . GLY B 1 92 ? 23.059 23.294 41.355 1.00 46.95 92 GLY B C 1
ATOM 1448 O O . GLY B 1 92 ? 22.646 22.573 42.238 1.00 47.16 92 GLY B O 1
ATOM 1449 N N . CYS B 1 93 ? 23.329 22.855 40.132 1.00 48.26 93 CYS B N 1
ATOM 1450 C CA . CYS B 1 93 ? 23.023 21.515 39.700 1.00 49.46 93 CYS B CA 1
ATOM 1451 C C . CYS B 1 93 ? 24.107 21.031 38.771 1.00 50.91 93 CYS B C 1
ATOM 1452 O O . CYS B 1 93 ? 24.466 21.759 37.790 1.00 51.50 93 CYS B O 1
ATOM 1455 N N . SER B 1 94 ? 24.576 19.796 39.023 1.00 50.40 94 SER B N 1
ATOM 1456 C CA . SER B 1 94 ? 25.377 19.059 38.057 1.00 50.44 94 SER B CA 1
ATOM 1457 C C . SER B 1 94 ? 24.523 18.122 37.241 1.00 50.46 94 SER B C 1
ATOM 1458 O O . SER B 1 94 ? 23.778 17.325 37.804 1.00 50.43 94 SER B O 1
ATOM 1461 N N . LEU B 1 95 ? 24.685 18.182 35.922 1.00 49.51 95 LEU B N 1
ATOM 1462 C CA . LEU B 1 95 ? 23.715 17.606 35.026 1.00 48.98 95 LEU B CA 1
ATOM 1463 C C . LEU B 1 95 ? 24.334 16.950 33.803 1.00 49.76 95 LEU B C 1
ATOM 1464 O O . LEU B 1 95 ? 25.195 17.542 33.158 1.00 49.38 95 LEU B O 1
ATOM 1469 N N . VAL B 1 96 ? 23.850 15.759 33.453 1.00 50.45 96 VAL B N 1
ATOM 1470 C CA . VAL B 1 96 ? 24.202 15.154 32.187 1.00 51.39 96 VAL B CA 1
ATOM 1471 C C . VAL B 1 96 ? 23.114 15.344 31.155 1.00 52.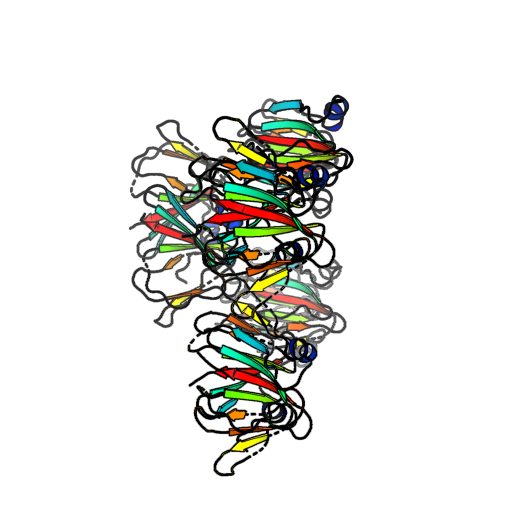46 96 VAL B C 1
ATOM 1472 O O . VAL B 1 96 ? 21.938 15.008 31.383 1.00 52.57 96 VAL B O 1
ATOM 1476 N N . LEU B 1 97 ? 23.506 15.877 30.021 1.00 52.74 97 LEU B N 1
ATOM 1477 C CA . LEU B 1 97 ? 22.648 15.800 28.859 1.00 54.44 97 LEU B CA 1
ATOM 1478 C C . LEU B 1 97 ? 23.045 14.656 27.961 1.00 54.23 97 LEU B C 1
ATOM 1479 O O . LEU B 1 97 ? 24.244 14.399 27.840 1.00 54.78 97 LEU B O 1
ATOM 1484 N N . ILE B 1 98 ? 22.069 14.024 27.294 1.00 53.33 98 ILE B N 1
ATOM 1485 C CA . ILE B 1 98 ? 22.347 12.952 26.342 1.00 53.54 98 ILE B CA 1
ATOM 1486 C C . ILE B 1 98 ? 21.643 13.134 24.977 1.00 54.17 98 ILE B C 1
ATOM 1487 O O . ILE B 1 98 ? 20.474 13.462 24.910 1.00 53.68 98 ILE B O 1
ATOM 1492 N N . GLU B 1 99 ? 22.346 12.869 23.895 1.00 55.59 99 GLU B N 1
ATOM 1493 C CA . GLU B 1 99 ? 21.730 12.902 22.603 1.00 58.10 99 GLU B CA 1
ATOM 1494 C C . GLU B 1 99 ? 22.307 11.832 21.743 1.00 57.96 99 GLU B C 1
ATOM 1495 O O . GLU B 1 99 ? 23.364 11.352 22.072 1.00 57.91 99 GLU B O 1
ATOM 1501 N N . LEU B 1 100 ? 21.577 11.436 20.691 1.00 59.60 100 LEU B N 1
ATOM 1502 C CA . LEU B 1 100 ? 22.134 10.773 19.482 1.00 60.65 100 LEU B CA 1
ATOM 1503 C C . LEU B 1 100 ? 23.117 11.752 18.761 1.00 61.02 100 LEU B C 1
ATOM 1504 O O . LEU B 1 100 ? 23.221 12.950 19.130 1.00 61.38 100 LEU B O 1
ATOM 1509 N N . SER B 1 101 ? 23.845 11.231 17.768 1.00 61.18 101 SER B N 1
ATOM 1510 C CA . SER B 1 101 ? 24.696 12.043 16.878 1.00 61.31 101 SER B CA 1
ATOM 1511 C C . SER B 1 101 ? 24.266 11.956 15.376 1.00 61.66 101 SER B C 1
ATOM 1512 O O . SER B 1 101 ? 23.067 12.329 15.072 1.00 61.41 101 SER B O 1
ATOM 1514 N N . GLU C 1 4 ? 11.485 66.764 47.980 1.00 58.54 4 GLU C N 1
ATOM 1515 C CA . GLU C 1 4 ? 12.758 67.215 47.316 1.00 58.76 4 GLU C CA 1
ATOM 1516 C C . GLU C 1 4 ? 13.823 66.111 47.348 1.00 58.30 4 GLU C C 1
ATOM 1517 O O . GLU C 1 4 ? 13.793 65.169 46.555 1.00 58.48 4 GLU C O 1
ATOM 1523 N N . THR C 1 5 ? 14.768 66.256 48.276 1.00 57.80 5 THR C N 1
ATOM 1524 C CA . THR C 1 5 ? 15.772 65.232 48.597 1.00 56.96 5 THR C CA 1
ATOM 1525 C C . THR C 1 5 ? 15.114 64.033 49.259 1.00 56.68 5 THR C C 1
ATOM 1526 O O . THR C 1 5 ? 13.890 64.030 49.477 1.00 57.05 5 THR C O 1
ATOM 1530 N N . ILE C 1 6 ? 15.934 63.033 49.590 1.00 55.43 6 ILE C N 1
ATOM 1531 C CA . ILE C 1 6 ? 15.454 61.827 50.237 1.00 54.81 6 ILE C CA 1
ATOM 1532 C C . ILE C 1 6 ? 16.345 61.530 51.410 1.00 55.28 6 ILE C C 1
ATOM 1533 O O . ILE C 1 6 ? 17.556 61.387 51.271 1.00 55.36 6 ILE C O 1
ATOM 1538 N N . ASN C 1 7 ? 15.759 61.452 52.584 1.00 55.90 7 ASN C N 1
ATOM 1539 C CA . ASN C 1 7 ? 16.548 61.018 53.720 1.00 56.35 7 ASN C CA 1
ATOM 1540 C C . ASN C 1 7 ? 16.470 59.509 53.764 1.00 56.70 7 ASN C C 1
ATOM 1541 O O . ASN C 1 7 ? 15.386 58.931 53.795 1.00 56.29 7 ASN C O 1
ATOM 1546 N N . LEU C 1 8 ? 17.638 58.895 53.713 1.00 57.45 8 LEU C N 1
ATOM 1547 C CA . LEU C 1 8 ? 17.781 57.469 53.825 1.00 58.19 8 LEU C CA 1
ATOM 1548 C C . LEU C 1 8 ? 17.510 56.890 55.252 1.00 59.03 8 LEU C C 1
ATOM 1549 O O . LEU C 1 8 ? 16.735 55.952 55.384 1.00 58.50 8 LEU C O 1
ATOM 1554 N N . LYS C 1 9 ? 18.127 57.422 56.311 1.00 59.89 9 LYS C N 1
ATOM 1555 C CA . LYS C 1 9 ? 17.859 56.885 57.642 1.00 60.91 9 LYS C CA 1
ATOM 1556 C C . LYS C 1 9 ? 16.338 56.792 57.860 1.00 61.49 9 LYS C C 1
ATOM 1557 O O . LYS C 1 9 ? 15.829 55.718 58.175 1.00 61.58 9 LYS C O 1
ATOM 1563 N N . GLN C 1 10 ? 15.624 57.912 57.666 1.00 62.32 10 GLN C N 1
ATOM 1564 C CA . GLN C 1 10 ? 14.153 57.962 57.607 1.00 62.68 10 GLN C CA 1
ATOM 1565 C C . GLN C 1 10 ? 13.746 57.294 56.308 1.00 63.02 10 GLN C C 1
ATOM 1566 O O . GLN C 1 10 ? 14.624 56.908 55.548 1.00 64.28 10 GLN C O 1
ATOM 1572 N N . HIS C 1 11 ? 12.462 57.130 56.008 1.00 62.98 11 HIS C N 1
ATOM 1573 C CA . HIS C 1 11 ? 12.070 56.295 54.825 1.00 63.31 11 HIS C CA 1
ATOM 1574 C C . HIS C 1 11 ? 12.302 54.824 55.079 1.00 63.38 11 HIS C C 1
ATOM 1575 O O . HIS C 1 11 ? 11.361 54.032 55.068 1.00 63.71 11 HIS C O 1
ATOM 1582 N N . LEU C 1 12 ? 13.568 54.464 55.265 1.00 63.49 12 LEU C N 1
ATOM 1583 C CA . LEU C 1 12 ? 13.937 53.114 55.646 1.00 63.79 12 LEU C CA 1
ATOM 1584 C C . LEU C 1 12 ? 13.340 52.720 57.001 1.00 63.80 12 LEU C C 1
ATOM 1585 O O . LEU C 1 12 ? 12.777 51.631 57.142 1.00 63.50 12 LEU C O 1
ATOM 1590 N N . ALA C 1 13 ? 13.464 53.606 57.988 1.00 63.77 13 ALA C N 1
ATOM 1591 C CA . ALA C 1 13 ? 12.805 53.404 59.306 1.00 63.83 13 ALA C CA 1
ATOM 1592 C C . ALA C 1 13 ? 11.310 53.071 59.172 1.00 63.85 13 ALA C C 1
ATOM 1593 O O . ALA C 1 13 ? 10.797 52.172 59.847 1.00 64.04 13 ALA C O 1
ATOM 1595 N N . ALA C 1 14 ? 10.633 53.787 58.276 1.00 63.72 14 ALA C N 1
ATOM 1596 C CA . ALA C 1 14 ? 9.228 53.532 57.948 1.00 63.47 14 ALA C CA 1
ATOM 1597 C C . ALA C 1 14 ? 9.015 52.267 57.087 1.00 63.49 14 ALA C C 1
ATOM 1598 O O . ALA C 1 14 ? 7.938 52.063 56.520 1.00 63.65 14 ALA C O 1
ATOM 1600 N N . ILE C 1 15 ? 10.034 51.424 56.969 1.00 63.24 15 ILE C N 1
ATOM 1601 C CA . ILE C 1 15 ? 9.845 50.150 56.263 1.00 63.23 15 ILE C CA 1
ATOM 1602 C C . ILE C 1 15 ? 9.952 48.976 57.237 1.00 62.76 15 ILE C C 1
ATOM 1603 O O . ILE C 1 15 ? 11.038 48.608 57.681 1.00 62.44 15 ILE C O 1
ATOM 1608 N N . LYS C 1 16 ? 8.792 48.404 57.542 1.00 62.68 16 LYS C N 1
ATOM 1609 C CA . LYS C 1 16 ? 8.637 47.391 58.589 1.00 62.41 16 LYS C CA 1
ATOM 1610 C C . LYS C 1 16 ? 8.858 45.983 58.108 1.00 62.28 16 LYS C C 1
ATOM 1611 O O . LYS C 1 16 ? 9.117 45.099 58.909 1.00 62.67 16 LYS C O 1
ATOM 1617 N N . GLU C 1 17 ? 8.709 45.758 56.812 1.00 62.28 17 GLU C N 1
ATOM 1618 C CA . GLU C 1 17 ? 8.720 44.403 56.276 1.00 62.60 17 GLU C CA 1
ATOM 1619 C C . GLU C 1 17 ? 9.879 44.194 55.319 1.00 62.01 17 GLU C C 1
ATOM 1620 O O . GLU C 1 17 ? 10.488 45.157 54.863 1.00 62.48 17 GLU C O 1
ATOM 1626 N N . TYR C 1 18 ? 10.161 42.945 54.985 1.00 61.14 18 TYR C N 1
ATOM 1627 C CA . TYR C 1 18 ? 11.356 42.654 54.264 1.00 60.84 18 TYR C CA 1
ATOM 1628 C C . TYR C 1 18 ? 11.284 42.674 52.771 1.00 61.81 18 TYR C C 1
ATOM 1629 O O . TYR C 1 18 ? 12.133 43.257 52.121 1.00 62.22 18 TYR C O 1
ATOM 1638 N N . TRP C 1 19 ? 10.364 42.008 52.131 1.00 62.30 19 TRP C N 1
ATOM 1639 C CA . TRP C 1 19 ? 10.739 41.997 50.742 1.00 62.85 19 TRP C CA 1
ATOM 1640 C C . TRP C 1 19 ? 9.947 42.937 49.861 1.00 63.27 19 TRP C C 1
ATOM 1641 O O . TRP C 1 19 ? 9.798 42.702 48.660 1.00 63.87 19 TRP C O 1
ATOM 1652 N N . GLN C 1 20 ? 9.488 44.030 50.478 1.00 63.55 20 GLN C N 1
ATOM 1653 C CA . GLN C 1 20 ? 8.595 45.022 49.846 1.00 63.12 20 GLN C CA 1
ATOM 1654 C C . GLN C 1 20 ? 9.301 46.368 49.675 1.00 62.08 20 GLN C C 1
ATOM 1655 O O . GLN C 1 20 ? 9.503 47.107 50.636 1.00 62.37 20 GLN C O 1
ATOM 1661 N N . PRO C 1 21 ? 9.691 46.689 48.450 1.00 61.39 21 PRO C N 1
ATOM 1662 C CA . PRO C 1 21 ? 10.412 47.961 48.295 1.00 61.25 21 PRO C CA 1
ATOM 1663 C C . PRO C 1 21 ? 9.480 49.192 48.263 1.00 61.08 21 PRO C C 1
ATOM 1664 O O . PRO C 1 21 ? 8.283 49.051 47.996 1.00 61.05 21 PRO C O 1
ATOM 1668 N N . GLU C 1 22 ? 10.031 50.365 48.592 1.00 60.54 22 GLU C N 1
ATOM 1669 C CA . GLU C 1 22 ? 9.416 51.654 48.319 1.00 60.23 22 GLU C CA 1
ATOM 1670 C C . GLU C 1 22 ? 10.203 52.254 47.138 1.00 59.48 22 GLU C C 1
ATOM 1671 O O . GLU C 1 22 ? 11.431 52.451 47.227 1.00 59.34 22 GLU C O 1
ATOM 1677 N N . ILE C 1 23 ? 9.514 52.486 46.023 1.00 58.21 23 ILE C N 1
ATOM 1678 C CA . ILE C 1 23 ? 10.118 53.077 44.823 1.00 57.49 23 ILE C CA 1
ATOM 1679 C C . ILE C 1 23 ? 9.913 54.619 44.854 1.00 56.73 23 ILE C C 1
ATOM 1680 O O . ILE C 1 23 ? 8.847 55.086 45.237 1.00 56.88 23 ILE C O 1
ATOM 1685 N N . ILE C 1 24 ? 10.939 55.399 44.501 1.00 55.73 24 ILE C N 1
ATOM 1686 C CA . ILE C 1 24 ? 10.815 56.866 44.361 1.00 55.38 24 ILE C CA 1
ATOM 1687 C C . ILE C 1 24 ? 11.432 57.367 43.047 1.00 55.25 24 ILE C C 1
ATOM 1688 O O . ILE C 1 24 ? 12.438 56.854 42.598 1.00 55.90 24 ILE C O 1
ATOM 1693 N N . ASN C 1 25 ? 10.839 58.377 42.437 1.00 54.99 25 ASN C N 1
ATOM 1694 C CA . ASN C 1 25 ? 11.460 59.014 41.278 1.00 54.70 25 ASN C CA 1
ATOM 1695 C C . ASN C 1 25 ? 11.878 60.486 41.445 1.00 53.97 25 ASN C C 1
ATOM 1696 O O . ASN C 1 25 ? 11.080 61.388 41.814 1.00 53.91 25 ASN C O 1
ATOM 1701 N N . ARG C 1 26 ? 13.148 60.725 41.139 1.00 52.14 26 ARG C N 1
ATOM 1702 C CA . ARG C 1 26 ? 13.622 62.070 40.977 1.00 49.63 26 ARG C CA 1
ATOM 1703 C C . ARG C 1 26 ? 14.228 62.060 39.592 1.00 48.69 26 ARG C C 1
ATOM 1704 O O . ARG C 1 26 ? 15.063 61.225 39.288 1.00 48.19 26 ARG C O 1
ATOM 1712 N N . HIS C 1 27 ? 13.742 62.962 38.737 1.00 48.18 27 HIS C N 1
ATOM 1713 C CA . HIS C 1 27 ? 14.261 63.147 37.400 1.00 47.06 27 HIS C CA 1
ATOM 1714 C C . HIS C 1 27 ? 14.538 61.812 36.718 1.00 46.74 27 HIS C C 1
ATOM 1715 O O . HIS C 1 27 ? 13.666 60.964 36.742 1.00 46.78 27 HIS C O 1
ATOM 1722 N N . GLY C 1 28 ? 15.710 61.603 36.128 1.00 47.07 28 GLY C N 1
ATOM 1723 C CA . GLY C 1 28 ? 16.008 60.327 35.444 1.00 47.92 28 GLY C CA 1
ATOM 1724 C C . GLY C 1 28 ? 16.407 59.100 36.294 1.00 48.93 28 GLY C C 1
ATOM 1725 O O . GLY C 1 28 ? 16.794 58.044 35.754 1.00 48.70 28 GLY C O 1
ATOM 1726 N N . PHE C 1 29 ? 16.337 59.235 37.625 1.00 49.17 29 PHE C N 1
ATOM 1727 C CA . PHE C 1 29 ? 16.681 58.138 38.503 1.00 48.59 29 PHE C CA 1
ATOM 1728 C C . PHE C 1 29 ? 15.490 57.629 39.226 1.00 49.71 29 PHE C C 1
ATOM 1729 O O . PHE C 1 29 ? 14.532 58.372 39.499 1.00 49.98 29 PHE C O 1
ATOM 1737 N N . GLN C 1 30 ? 15.554 56.326 39.477 1.00 50.15 30 GLN C N 1
ATOM 1738 C CA . GLN C 1 30 ? 14.558 55.648 40.213 1.00 51.49 30 GLN C CA 1
ATOM 1739 C C . GLN C 1 30 ? 15.256 54.927 41.342 1.00 51.64 30 GLN C C 1
ATOM 1740 O O . GLN C 1 30 ? 16.296 54.291 41.144 1.00 51.50 30 GLN C O 1
ATOM 1746 N N . PHE C 1 31 ? 14.719 55.085 42.544 1.00 51.99 31 PHE C N 1
ATOM 1747 C CA . PHE C 1 31 ? 15.419 54.611 43.715 1.00 52.02 31 PHE C CA 1
ATOM 1748 C C . PHE C 1 31 ? 14.508 53.620 44.366 1.00 52.55 31 PHE C C 1
ATOM 1749 O O . PHE C 1 31 ? 13.318 53.926 44.556 1.00 53.00 31 PHE C O 1
ATOM 1757 N N . HIS C 1 32 ? 15.030 52.439 44.687 1.00 52.79 32 HIS C N 1
ATOM 1758 C CA . HIS C 1 32 ? 14.243 51.450 45.415 1.00 53.68 32 HIS C CA 1
ATOM 1759 C C . HIS C 1 32 ? 14.874 51.286 46.746 1.00 53.72 32 HIS C C 1
ATOM 1760 O O . HIS C 1 32 ? 16.068 51.028 46.789 1.00 54.65 32 HIS C O 1
ATOM 1767 N N . LEU C 1 33 ? 14.102 51.433 47.824 1.00 53.95 33 LEU C N 1
ATOM 1768 C CA . LEU C 1 33 ? 14.613 51.141 49.168 1.00 53.97 33 LEU C CA 1
ATOM 1769 C C . LEU C 1 33 ? 13.876 49.908 49.696 1.00 53.81 33 LEU C C 1
ATOM 1770 O O . LEU C 1 33 ? 12.652 49.828 49.553 1.00 54.10 33 LEU C O 1
ATOM 1775 N N . VAL C 1 34 ? 14.630 48.948 50.258 1.00 53.26 34 VAL C N 1
ATOM 1776 C CA . VAL C 1 34 ? 14.163 47.596 50.643 1.00 51.89 34 VAL C CA 1
ATOM 1777 C C . VAL C 1 34 ? 15.050 47.072 51.741 1.00 51.09 34 VAL C C 1
ATOM 1778 O O . VAL C 1 34 ? 16.254 47.274 51.682 1.00 50.12 34 VAL C O 1
ATOM 1782 N N . LYS C 1 35 ? 14.492 46.335 52.700 1.00 50.58 35 LYS C N 1
ATOM 1783 C CA . LYS C 1 35 ? 15.355 45.561 53.587 1.00 49.91 35 LYS C CA 1
ATOM 1784 C C . LYS C 1 35 ? 15.395 44.106 53.110 1.00 50.04 35 LYS C C 1
ATOM 1785 O O . LYS C 1 35 ? 14.381 43.604 52.692 1.00 49.84 35 LYS C O 1
ATOM 1791 N N . LEU C 1 36 ? 16.562 43.446 53.104 1.00 50.02 36 LEU C N 1
ATOM 1792 C CA . L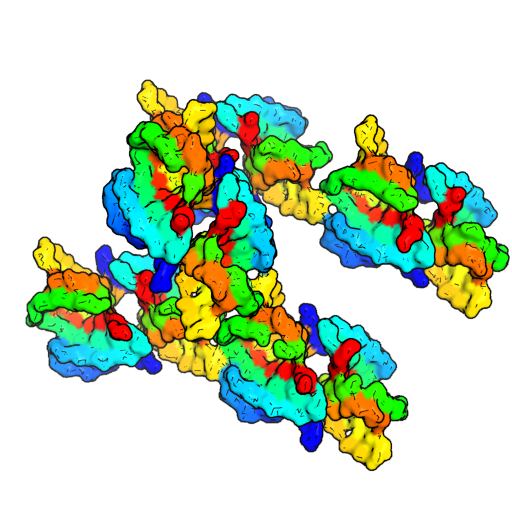EU C 1 36 ? 16.643 42.021 52.756 1.00 50.18 36 LEU C CA 1
ATOM 1793 C C . LEU C 1 36 ? 16.985 41.221 53.984 1.00 50.25 36 LEU C C 1
ATOM 1794 O O . LEU C 1 36 ? 17.580 41.746 54.918 1.00 51.41 36 LEU C O 1
ATOM 1799 N N . LEU C 1 37 ? 16.600 39.952 53.998 1.00 50.14 37 LEU C N 1
ATOM 1800 C CA . LEU C 1 37 ? 17.049 39.027 55.030 1.00 49.67 37 LEU C CA 1
ATOM 1801 C C . LEU C 1 37 ? 16.954 37.689 54.393 1.00 49.88 37 LEU C C 1
ATOM 1802 O O . LEU C 1 37 ? 15.895 37.323 53.928 1.00 50.68 37 LEU C O 1
ATOM 1807 N N . GLY C 1 38 ? 18.058 36.964 54.349 1.00 49.93 38 GLY C N 1
ATOM 1808 C CA . GLY C 1 38 ? 18.094 35.730 53.574 1.00 50.42 38 GLY C CA 1
ATOM 1809 C C . GLY C 1 38 ? 17.998 36.138 52.140 1.00 50.89 38 GLY C C 1
ATOM 1810 O O . GLY C 1 38 ? 18.406 37.264 51.784 1.00 51.63 38 GLY C O 1
ATOM 1811 N N . ASP C 1 39 ? 17.456 35.256 51.303 1.00 51.48 39 ASP C N 1
ATOM 1812 C CA . ASP C 1 39 ? 17.279 35.588 49.869 1.00 51.41 39 ASP C CA 1
ATOM 1813 C C . ASP C 1 39 ? 15.895 35.455 49.298 1.00 53.03 39 ASP C C 1
ATOM 1814 O O . ASP C 1 39 ? 14.929 35.054 49.979 1.00 53.04 39 ASP C O 1
ATOM 1819 N N . TYR C 1 40 ? 15.808 35.779 48.023 1.00 53.97 40 TYR C N 1
ATOM 1820 C CA . TYR C 1 40 ? 14.541 35.832 47.393 1.00 55.72 40 TYR C CA 1
ATOM 1821 C C . TYR C 1 40 ? 14.713 35.458 45.916 1.00 55.52 40 TYR C C 1
ATOM 1822 O O . TYR C 1 40 ? 13.946 35.910 45.056 1.00 55.66 40 TYR C O 1
ATOM 1831 N N . GLY C 1 41 ? 15.730 34.656 45.622 1.00 54.26 41 GLY C N 1
ATOM 1832 C CA . GLY C 1 41 ? 15.829 34.083 44.285 1.00 54.49 41 GLY C CA 1
ATOM 1833 C C . GLY C 1 41 ? 16.565 34.854 43.210 1.00 54.03 41 GLY C C 1
ATOM 1834 O O . GLY C 1 41 ? 17.222 35.845 43.486 1.00 55.18 41 GLY C O 1
ATOM 1835 N N . TRP C 1 42 ? 16.489 34.393 41.972 1.00 53.97 42 TRP C N 1
ATOM 1836 C CA . TRP C 1 42 ? 17.366 34.943 40.927 1.00 53.93 42 TRP C CA 1
ATOM 1837 C C . TRP C 1 42 ? 16.648 35.906 40.038 1.00 54.09 42 TRP C C 1
ATOM 1838 O O . TRP C 1 42 ? 15.586 35.608 39.586 1.00 54.55 42 TRP C O 1
ATOM 1849 N N . HIS C 1 43 ? 17.244 37.058 39.767 1.00 55.26 43 HIS C N 1
ATOM 1850 C CA . HIS C 1 43 ? 16.614 38.075 38.916 1.00 55.54 43 HIS C CA 1
ATOM 1851 C C . HIS C 1 43 ? 17.569 38.465 37.851 1.00 55.74 43 HIS C C 1
ATOM 1852 O O . HIS C 1 43 ? 18.759 38.138 37.959 1.00 56.64 43 HIS C O 1
ATOM 1859 N N . THR C 1 44 ? 17.031 39.153 36.834 1.00 55.27 44 THR C N 1
ATOM 1860 C CA . THR C 1 44 ? 17.793 39.734 35.743 1.00 54.81 44 THR C CA 1
ATOM 1861 C C . THR C 1 44 ? 17.147 41.066 35.329 1.00 56.07 44 THR C C 1
ATOM 1862 O O . THR C 1 44 ? 16.041 41.098 34.780 1.00 55.97 44 THR C O 1
ATOM 1866 N N . HIS C 1 45 ? 17.859 42.160 35.542 1.00 56.99 45 HIS C N 1
ATOM 1867 C CA . HIS C 1 45 ? 17.445 43.410 34.970 1.00 58.59 45 HIS C CA 1
ATOM 1868 C C . HIS C 1 45 ? 17.833 43.391 33.478 1.00 58.75 45 HIS C C 1
ATOM 1869 O O . HIS C 1 45 ? 18.978 43.119 33.153 1.00 59.05 45 HIS C O 1
ATOM 1876 N N . GLY C 1 46 ? 16.882 43.621 32.568 1.00 59.04 46 GLY C N 1
ATOM 1877 C CA . GLY C 1 46 ? 17.133 43.369 31.130 1.00 59.94 46 GLY C CA 1
ATOM 1878 C C . GLY C 1 46 ? 17.602 44.601 30.412 1.00 60.84 46 GLY C C 1
ATOM 1879 O O . GLY C 1 46 ? 18.019 44.573 29.257 1.00 61.44 46 GLY C O 1
ATOM 1880 N N . TYR C 1 47 ? 17.601 45.684 31.166 1.00 61.57 47 TYR C N 1
ATOM 1881 C CA . TYR C 1 47 ? 17.443 47.011 30.647 1.00 61.52 47 TYR C CA 1
ATOM 1882 C C . TYR C 1 47 ? 18.623 47.875 31.078 1.00 59.46 47 TYR C C 1
ATOM 1883 O O . TYR C 1 47 ? 19.331 48.413 30.219 1.00 58.66 47 TYR C O 1
ATOM 1892 N N . SER C 1 48 ? 18.854 47.974 32.395 1.00 55.69 48 SER C N 1
ATOM 1893 C CA . SER C 1 48 ? 19.849 48.888 32.909 1.00 53.48 48 SER C CA 1
ATOM 1894 C C . SER C 1 48 ? 20.606 48.397 34.155 1.00 51.30 48 SER C C 1
ATOM 1895 O O . SER C 1 48 ? 20.008 47.777 35.071 1.00 50.58 48 SER C O 1
ATOM 1898 N N . ASP C 1 49 ? 21.912 48.699 34.198 1.00 48.49 49 ASP C N 1
ATOM 1899 C CA . ASP C 1 49 ? 22.758 48.363 35.337 1.00 46.43 49 ASP C CA 1
ATOM 1900 C C . ASP C 1 49 ? 22.149 48.984 36.580 1.00 46.41 49 ASP C C 1
ATOM 1901 O O . ASP C 1 49 ? 21.268 49.868 36.498 1.00 46.71 49 ASP C O 1
ATOM 1906 N N . LYS C 1 50 ? 22.650 48.592 37.739 1.00 45.84 50 LYS C N 1
ATOM 1907 C CA . LYS C 1 50 ? 22.080 49.089 38.976 1.00 46.54 50 LYS C CA 1
ATOM 1908 C C . LYS C 1 50 ? 23.139 49.292 40.010 1.00 46.45 50 LYS C C 1
ATOM 1909 O O . LYS C 1 50 ? 24.065 48.511 40.100 1.00 46.19 50 LYS C O 1
ATOM 1915 N N . VAL C 1 51 ? 23.001 50.374 40.766 1.00 46.77 51 VAL C N 1
ATOM 1916 C CA . VAL C 1 51 ? 23.895 50.700 41.870 1.00 46.66 51 VAL C CA 1
ATOM 1917 C C . VAL C 1 51 ? 23.256 50.155 43.118 1.00 47.89 51 VAL C C 1
ATOM 1918 O O . VAL C 1 51 ? 22.034 50.294 43.322 1.00 48.17 51 VAL C O 1
ATOM 1922 N N . LEU C 1 52 ? 24.069 49.488 43.921 1.00 48.58 52 LEU C N 1
ATOM 1923 C CA . LEU C 1 52 ? 23.583 48.861 45.116 1.00 49.92 52 LEU C CA 1
ATOM 1924 C C . LEU C 1 52 ? 24.266 49.464 46.272 1.00 50.43 52 LEU C C 1
ATOM 1925 O O . LEU C 1 52 ? 25.488 49.376 46.390 1.00 51.09 52 LEU C O 1
ATOM 1930 N N . PHE C 1 53 ? 23.507 50.031 47.180 1.00 50.15 53 PHE C N 1
ATOM 1931 C CA . PHE C 1 53 ? 24.212 50.673 48.241 1.00 51.44 53 PHE C CA 1
ATOM 1932 C C . PHE C 1 53 ? 23.725 50.168 49.561 1.00 50.57 53 PHE C C 1
ATOM 1933 O O . PHE C 1 53 ? 22.536 50.186 49.826 1.00 51.70 53 PHE C O 1
ATOM 1941 N N . ALA C 1 54 ? 24.630 49.675 50.386 1.00 49.91 54 ALA C N 1
ATOM 1942 C CA . ALA C 1 54 ? 24.180 48.982 51.578 1.00 49.42 54 ALA C CA 1
ATOM 1943 C C . ALA C 1 54 ? 24.215 49.988 52.686 1.00 49.95 54 ALA C C 1
ATOM 1944 O O . ALA C 1 54 ? 25.269 50.524 53.024 1.00 49.81 54 ALA C O 1
ATOM 1946 N N . VAL C 1 55 ? 23.062 50.271 53.243 1.00 50.07 55 VAL C N 1
ATOM 1947 C CA . VAL C 1 55 ? 23.014 51.332 54.202 1.00 50.51 55 VAL C CA 1
ATOM 1948 C C . VAL C 1 55 ? 23.323 50.872 55.588 1.00 51.32 55 VAL C C 1
ATOM 1949 O O . VAL C 1 55 ? 24.027 51.548 56.288 1.00 52.25 55 VAL C O 1
ATOM 1953 N N . GLU C 1 56 ? 22.824 49.718 55.996 1.00 52.68 56 GLU C N 1
ATOM 1954 C CA . GLU C 1 56 ? 22.989 49.324 57.399 1.00 54.11 56 GLU C CA 1
ATOM 1955 C C . GLU C 1 56 ? 23.720 47.952 57.690 1.00 54.36 56 GLU C C 1
ATOM 1956 O O . GLU C 1 56 ? 24.542 47.836 58.612 1.00 54.89 56 GLU C O 1
ATOM 1962 N N . GLY C 1 57 ? 23.483 46.926 56.911 1.00 53.56 57 GLY C N 1
ATOM 1963 C CA . GLY C 1 57 ? 24.159 45.707 57.256 1.00 54.21 57 GLY C CA 1
ATOM 1964 C C . GLY C 1 57 ? 25.046 45.270 56.156 1.00 54.63 57 GLY C C 1
ATOM 1965 O O . GLY C 1 57 ? 25.729 46.073 55.536 1.00 55.43 57 GLY C O 1
ATOM 1966 N N . ASP C 1 58 ? 25.016 43.978 55.904 1.00 55.14 58 ASP C N 1
ATOM 1967 C CA . ASP C 1 58 ? 25.913 43.369 54.971 1.00 55.38 58 ASP C CA 1
ATOM 1968 C C . ASP C 1 58 ? 25.054 42.460 54.141 1.00 56.06 58 ASP C C 1
ATOM 1969 O O . ASP C 1 58 ? 24.069 41.898 54.629 1.00 56.67 58 ASP C O 1
ATOM 1982 N N . ALA C 1 60 ? 25.115 40.096 50.097 1.00 54.86 60 ALA C N 1
ATOM 1983 C CA . ALA C 1 60 ? 25.921 39.652 48.991 1.00 52.85 60 ALA C CA 1
ATOM 1984 C C . ALA C 1 60 ? 25.053 39.512 47.770 1.00 52.39 60 ALA C C 1
ATOM 1985 O O . ALA C 1 60 ? 23.811 39.592 47.850 1.00 52.35 60 ALA C O 1
ATOM 1987 N N . VAL C 1 61 ? 25.708 39.321 46.628 1.00 51.57 61 VAL C N 1
ATOM 1988 C CA . VAL C 1 61 ? 25.025 39.089 45.392 1.00 49.87 61 VAL C CA 1
ATOM 1989 C C . VAL C 1 61 ? 25.731 37.945 44.710 1.00 50.69 61 VAL C C 1
ATOM 1990 O O . VAL C 1 61 ? 26.974 38.029 44.464 1.00 51.38 61 VAL C O 1
ATOM 1994 N N . ASP C 1 62 ? 24.968 36.895 44.370 1.00 50.16 62 ASP C N 1
ATOM 1995 C CA . ASP C 1 62 ? 25.575 35.751 43.707 1.00 50.25 62 ASP C CA 1
ATOM 1996 C C . ASP C 1 62 ? 25.285 35.940 42.253 1.00 51.07 62 ASP C C 1
ATOM 1997 O O . ASP C 1 62 ? 24.217 36.480 41.907 1.00 51.51 62 ASP C O 1
ATOM 2002 N N . PHE C 1 63 ? 26.242 35.497 41.437 1.00 50.02 63 PHE C N 1
ATOM 2003 C CA . PHE C 1 63 ? 26.142 35.485 40.047 1.00 50.84 63 PHE C CA 1
ATOM 2004 C C . PHE C 1 63 ? 26.022 34.064 39.477 1.00 52.06 63 PHE C C 1
ATOM 2005 O O . PHE C 1 63 ? 26.078 33.094 40.204 1.00 51.80 63 PHE C O 1
ATOM 2013 N N . ALA C 1 64 ? 25.810 33.965 38.158 1.00 52.96 64 ALA C N 1
ATOM 2014 C CA . ALA C 1 64 ? 25.398 32.725 37.549 1.00 52.75 64 ALA C CA 1
ATOM 2015 C C . ALA C 1 64 ? 26.639 31.980 37.173 1.00 53.31 64 ALA C C 1
ATOM 2016 O O . ALA C 1 64 ? 26.631 30.747 37.073 1.00 54.85 64 ALA C O 1
ATOM 2018 N N . ASP C 1 65 ? 27.710 32.718 36.939 1.00 52.89 65 ASP C N 1
ATOM 2019 C CA . ASP C 1 65 ? 29.020 32.111 36.719 1.00 52.95 65 ASP C CA 1
ATOM 2020 C C . ASP C 1 65 ? 29.715 31.546 37.972 1.00 53.10 65 ASP C C 1
ATOM 2021 O O . ASP C 1 65 ? 30.849 31.109 37.853 1.00 54.94 65 ASP C O 1
ATOM 2026 N N . GLY C 1 66 ? 29.083 31.543 39.144 1.00 52.29 66 GLY C N 1
ATOM 2027 C CA . GLY C 1 66 ? 29.754 31.040 40.328 1.00 52.77 66 GLY C CA 1
ATOM 2028 C C . GLY C 1 66 ? 30.255 32.135 41.247 1.00 53.96 66 GLY C C 1
ATOM 2029 O O . GLY C 1 66 ? 30.441 31.896 42.441 1.00 53.16 66 GLY C O 1
ATOM 2030 N N . GLY C 1 67 ? 30.461 33.337 40.675 1.00 55.41 67 GLY C N 1
ATOM 2031 C CA . GLY C 1 67 ? 30.959 34.516 41.371 1.00 55.74 67 GLY C CA 1
ATOM 2032 C C . GLY C 1 67 ? 30.051 34.961 42.484 1.00 57.27 67 GLY C C 1
ATOM 2033 O O . GLY C 1 67 ? 28.828 34.799 42.416 1.00 57.00 67 GLY C O 1
ATOM 2034 N N . SER C 1 68 ? 30.664 35.501 43.532 1.00 58.75 68 SER C N 1
ATOM 2035 C CA . SER C 1 68 ? 29.954 36.294 44.561 1.00 60.15 68 SER C CA 1
ATOM 2036 C C . SER C 1 68 ? 30.585 37.656 44.871 1.00 60.58 68 SER C C 1
ATOM 2037 O O . SER C 1 68 ? 31.771 37.860 44.655 1.00 60.33 68 SER C O 1
ATOM 2048 N N . THR C 1 70 ? 30.456 40.711 47.966 1.00 58.78 70 THR C N 1
ATOM 2049 C CA . THR C 1 70 ? 29.911 41.117 49.256 1.00 57.66 70 THR C CA 1
ATOM 2050 C C . THR C 1 70 ? 29.801 42.596 49.194 1.00 56.80 70 THR C C 1
ATOM 2051 O O . THR C 1 70 ? 30.749 43.234 48.723 1.00 56.35 70 THR C O 1
ATOM 2055 N N . ILE C 1 71 ? 28.656 43.138 49.640 1.00 54.90 71 ILE C N 1
ATOM 2056 C CA . ILE C 1 71 ? 28.537 44.543 49.920 1.00 53.39 71 ILE C CA 1
ATOM 2057 C C . ILE C 1 71 ? 28.352 44.720 51.417 1.00 53.00 71 ILE C C 1
ATOM 2058 O O . ILE C 1 71 ? 27.316 44.399 51.971 1.00 52.24 71 ILE C O 1
ATOM 2063 N N . ARG C 1 72 ? 29.356 45.267 52.072 1.00 52.81 72 ARG C N 1
ATOM 2064 C CA . ARG C 1 72 ? 29.204 45.594 53.480 1.00 53.75 72 ARG C CA 1
ATOM 2065 C C . ARG C 1 72 ? 28.571 46.971 53.716 1.00 52.35 72 ARG C C 1
ATOM 2066 O O . ARG C 1 72 ? 28.478 47.797 52.837 1.00 50.93 72 ARG C O 1
ATOM 2074 N N . GLU C 1 73 ? 28.122 47.207 54.927 1.00 52.27 73 GLU C N 1
ATOM 2075 C CA . GLU C 1 73 ? 27.701 48.537 55.323 1.00 52.17 73 GLU C CA 1
ATOM 2076 C C . GLU C 1 73 ? 28.667 49.645 54.815 1.00 51.61 73 GLU C C 1
ATOM 2077 O O . GLU C 1 73 ? 29.884 49.514 54.918 1.00 51.25 73 GLU C O 1
ATOM 2083 N N . GLY C 1 74 ? 28.108 50.711 54.245 1.00 51.00 74 GLY C N 1
ATOM 2084 C CA . GLY C 1 74 ? 28.888 51.825 53.671 1.00 50.86 74 GLY C CA 1
ATOM 2085 C C . GLY C 1 74 ? 29.546 51.529 52.323 1.00 50.87 74 GLY C C 1
ATOM 2086 O O . GLY C 1 74 ? 30.402 52.289 51.834 1.00 50.11 74 GLY C O 1
ATOM 2087 N N . GLU C 1 75 ? 29.187 50.384 51.750 1.00 50.77 75 GLU C N 1
ATOM 2088 C CA . GLU C 1 75 ? 29.800 49.926 50.522 1.00 50.84 75 GLU C CA 1
ATOM 2089 C C . GLU C 1 75 ? 28.835 50.085 49.378 1.00 51.00 75 GLU C C 1
ATOM 2090 O O . GLU C 1 75 ? 27.628 49.984 49.572 1.00 51.05 75 GLU C O 1
ATOM 2104 N N . ALA C 1 77 ? 28.201 49.220 44.941 1.00 50.48 77 ALA C N 1
ATOM 2105 C CA . ALA C 1 77 ? 28.657 48.366 43.855 1.00 48.23 77 ALA C CA 1
ATOM 2106 C C . ALA C 1 77 ? 27.605 48.405 42.785 1.00 48.24 77 ALA C C 1
ATOM 2107 O O . ALA C 1 77 ? 26.470 48.758 43.091 1.00 49.65 77 ALA C O 1
ATOM 2109 N N . VAL C 1 78 ? 27.976 48.093 41.540 1.00 46.17 78 VAL C N 1
ATOM 2110 C CA . VAL C 1 78 ? 27.057 48.036 40.447 1.00 44.72 78 VAL C CA 1
ATOM 2111 C C . VAL C 1 78 ? 26.799 46.592 40.099 1.00 45.22 78 VAL C C 1
ATOM 2112 O O . VAL C 1 78 ? 27.740 45.785 40.177 1.00 46.22 78 VAL C O 1
ATOM 2116 N N . VAL C 1 79 ? 25.532 46.269 39.752 1.00 43.78 79 VAL C N 1
ATOM 2117 C CA . VAL C 1 79 ? 25.144 45.062 39.085 1.00 42.99 79 VAL C CA 1
ATOM 2118 C C . VAL C 1 79 ? 24.836 45.254 37.592 1.00 41.88 79 VAL C C 1
ATOM 2119 O O . VAL C 1 79 ? 23.882 45.873 37.177 1.00 42.64 79 VAL C O 1
ATOM 2123 N N . PRO C 1 80 ? 25.583 44.632 36.749 1.00 40.96 80 PRO C N 1
ATOM 2124 C CA . PRO C 1 80 ? 25.320 45.027 35.359 1.00 39.89 80 PRO C CA 1
ATOM 2125 C C . PRO C 1 80 ? 23.984 44.529 34.797 1.00 39.47 80 PRO C C 1
ATOM 2126 O O . PRO C 1 80 ? 23.442 43.514 35.240 1.00 38.29 80 PRO C O 1
ATOM 2130 N N . LYS C 1 81 ? 23.455 45.234 33.811 1.00 39.33 81 LYS C N 1
ATOM 2131 C CA . LYS C 1 81 ? 22.329 44.659 33.063 1.00 39.91 81 LYS C CA 1
ATOM 2132 C C . LYS C 1 81 ? 22.657 43.286 32.457 1.00 38.98 81 LYS C C 1
ATOM 2133 O O . LYS C 1 81 ? 23.812 42.999 32.126 1.00 38.37 81 LYS C O 1
ATOM 2139 N N . SER C 1 82 ? 21.602 42.474 32.383 1.00 38.61 82 SER C N 1
ATOM 2140 C CA . SER C 1 82 ? 21.487 41.363 31.506 1.00 40.15 82 SER C CA 1
ATOM 2141 C C . SER C 1 82 ? 22.205 40.172 32.097 1.00 41.86 82 SER C C 1
ATOM 2142 O O . SER C 1 82 ? 22.636 39.276 31.349 1.00 41.99 82 SER C O 1
ATOM 2145 N N . VAL C 1 83 ? 22.367 40.175 33.425 1.00 43.36 83 VAL C N 1
ATOM 2146 C CA . VAL C 1 83 ? 22.933 39.035 34.089 1.00 44.84 83 VAL C CA 1
ATOM 2147 C C . VAL C 1 83 ? 22.121 38.618 35.283 1.00 45.98 83 VAL C C 1
ATOM 2148 O O . VAL C 1 83 ? 21.797 39.435 36.154 1.00 46.49 83 VAL C O 1
ATOM 2152 N N . SER C 1 84 ? 21.802 37.332 35.286 1.00 46.34 84 SER C N 1
ATOM 2153 C CA . SER C 1 84 ? 21.107 36.682 36.339 1.00 47.45 84 SER C CA 1
ATOM 2154 C C . SER C 1 84 ? 21.911 36.864 37.626 1.00 47.98 84 SER C C 1
ATOM 2155 O O . SER C 1 84 ? 23.133 36.722 37.630 1.00 49.61 84 SER C O 1
ATOM 2158 N N . HIS C 1 85 ? 21.261 37.137 38.734 1.00 47.38 85 HIS C N 1
ATOM 2159 C CA . HIS C 1 85 ? 22.023 37.298 39.953 1.00 47.31 85 HIS C CA 1
ATOM 2160 C C . HIS C 1 85 ? 21.033 37.151 41.088 1.00 48.04 85 HIS C C 1
ATOM 2161 O O . HIS C 1 85 ? 19.806 37.179 40.877 1.00 47.74 85 HIS C O 1
ATOM 2168 N N . ARG C 1 86 ? 21.546 36.993 42.296 1.00 48.59 86 ARG C N 1
ATOM 2169 C CA . ARG C 1 86 ? 20.647 36.795 43.423 1.00 49.38 86 ARG C CA 1
ATOM 2170 C C . ARG C 1 86 ? 21.172 37.532 44.667 1.00 49.47 86 ARG C C 1
ATOM 2171 O O . ARG C 1 86 ? 22.174 37.113 45.236 1.00 50.52 86 ARG C O 1
ATOM 2179 N N . PRO C 1 87 ? 20.497 38.639 45.079 1.00 48.80 87 PRO C N 1
ATOM 2180 C CA . PRO C 1 87 ? 20.832 39.328 46.326 1.00 47.88 87 PRO C CA 1
ATOM 2181 C C . PRO C 1 87 ? 20.378 38.500 47.528 1.00 46.94 87 PRO C C 1
ATOM 2182 O O . PRO C 1 87 ? 19.321 37.888 47.475 1.00 45.91 87 PRO C O 1
ATOM 2186 N N . ARG C 1 88 ? 21.168 38.552 48.591 1.00 46.42 88 ARG C N 1
ATOM 2187 C CA . ARG C 1 88 ? 21.140 37.649 49.743 1.00 46.96 88 ARG C CA 1
ATOM 2188 C C . ARG C 1 88 ? 21.585 38.546 50.866 1.00 46.81 88 ARG C C 1
ATOM 2189 O O . ARG C 1 88 ? 22.487 39.354 50.647 1.00 46.24 88 ARG C O 1
ATOM 2197 N N . SER C 1 89 ? 21.052 38.355 52.064 1.00 46.25 89 SER C N 1
ATOM 2198 C CA . SER C 1 89 ? 21.687 38.887 53.236 1.00 47.34 89 SER C CA 1
ATOM 2199 C C . SER C 1 89 ? 21.428 38.015 54.434 1.00 48.60 89 SER C C 1
ATOM 2200 O O . SER C 1 89 ? 20.299 37.750 54.795 1.00 48.08 89 SER C O 1
ATOM 2203 N N . GLU C 1 90 ? 22.502 37.604 55.079 1.00 49.87 90 GLU C N 1
ATOM 2204 C CA . GLU C 1 90 ? 22.414 36.655 56.140 1.00 50.37 90 GLU C CA 1
ATOM 2205 C C . GLU C 1 90 ? 21.784 37.244 57.402 1.00 49.88 90 GLU C C 1
ATOM 2206 O O . GLU C 1 90 ? 20.920 36.625 58.000 1.00 50.02 90 GLU C O 1
ATOM 2212 N N . ASN C 1 91 ? 22.185 38.441 57.784 1.00 49.46 91 ASN C N 1
ATOM 2213 C CA . ASN C 1 91 ? 21.713 39.013 59.027 1.00 49.90 91 ASN C CA 1
ATOM 2214 C C . ASN C 1 91 ? 20.912 40.296 58.916 1.00 50.51 91 ASN C C 1
ATOM 2215 O O . ASN C 1 91 ? 20.674 40.991 59.947 1.00 50.82 91 ASN C O 1
ATOM 2220 N N . GLY C 1 92 ? 20.502 40.604 57.689 1.00 50.77 92 GLY C N 1
ATOM 2221 C CA . GLY C 1 92 ? 19.694 41.778 57.404 1.00 50.95 92 GLY C CA 1
ATOM 2222 C C . GLY C 1 92 ? 20.487 42.984 56.939 1.00 51.46 92 GLY C C 1
ATOM 2223 O O . GLY C 1 92 ? 21.596 43.250 57.423 1.00 50.51 92 GLY C O 1
ATOM 2224 N N . CYS C 1 93 ? 19.882 43.739 56.021 1.00 52.37 93 CYS C N 1
ATOM 2225 C CA . CYS C 1 93 ? 20.564 44.811 55.320 1.00 52.45 93 CYS C CA 1
ATOM 2226 C C . CYS C 1 93 ? 19.486 45.694 54.733 1.00 52.83 93 CYS C C 1
ATOM 2227 O O . CYS C 1 93 ? 18.580 45.193 54.074 1.00 52.19 93 CYS C O 1
ATOM 2230 N N . SER C 1 94 ? 19.574 46.989 55.043 1.00 53.08 94 SER C N 1
ATOM 2231 C CA . SER C 1 94 ? 18.840 48.052 54.387 1.00 53.96 94 SER C CA 1
ATOM 2232 C C . SER C 1 94 ? 19.513 48.447 53.094 1.00 54.26 94 SER C C 1
ATOM 2233 O O . SER C 1 94 ? 20.671 48.836 53.099 1.00 54.50 94 SER C O 1
ATOM 2236 N N . LEU C 1 95 ? 18.767 48.428 52.002 1.00 54.70 95 LEU C N 1
ATOM 2237 C CA . LEU C 1 95 ? 19.337 48.567 50.681 1.00 55.29 95 LEU C CA 1
ATOM 2238 C C . LEU C 1 95 ? 18.754 49.736 49.898 1.00 56.15 95 LEU C C 1
ATOM 2239 O O . LEU C 1 95 ? 17.508 49.867 49.804 1.00 57.03 95 LEU C O 1
ATOM 2244 N N . VAL C 1 96 ? 19.625 50.573 49.316 1.00 55.30 96 VAL C N 1
ATOM 2245 C CA . VAL C 1 96 ? 19.182 51.486 48.268 1.00 54.92 96 VAL C CA 1
ATOM 2246 C C . VAL C 1 96 ? 19.719 50.992 46.944 1.00 55.28 96 VAL C C 1
ATOM 2247 O O . VAL C 1 96 ? 20.903 50.618 46.830 1.00 55.91 96 VAL C O 1
ATOM 2251 N N . LEU C 1 97 ? 18.835 50.968 45.955 1.00 55.31 97 LEU C N 1
ATOM 2252 C CA . LEU C 1 97 ? 19.158 50.548 44.583 1.00 55.37 97 LEU C CA 1
ATOM 2253 C C . LEU C 1 97 ? 18.921 51.711 43.661 1.00 55.06 97 LEU C C 1
ATOM 2254 O O . LEU C 1 97 ? 17.880 52.359 43.750 1.00 53.94 97 LEU C O 1
ATOM 2259 N N . ILE C 1 98 ? 19.837 51.963 42.739 1.00 54.53 98 ILE C N 1
ATOM 2260 C CA . ILE C 1 98 ? 19.650 53.109 41.888 1.00 54.88 98 ILE C CA 1
ATOM 2261 C C . ILE C 1 98 ? 19.545 52.617 40.456 1.00 55.42 98 ILE C C 1
ATOM 2262 O O . ILE C 1 98 ? 20.331 51.789 40.026 1.00 56.06 98 ILE C O 1
ATOM 2267 N N . GLU C 1 99 ? 18.575 53.111 39.710 1.00 55.72 99 GLU C N 1
ATOM 2268 C CA . GLU C 1 99 ? 18.547 52.765 38.315 1.00 56.38 99 GLU C CA 1
ATOM 2269 C C . GLU C 1 99 ? 18.017 53.831 37.461 1.00 57.20 99 GLU C C 1
ATOM 2270 O O . GLU C 1 99 ? 17.398 54.790 37.935 1.00 56.69 99 GLU C O 1
ATOM 2276 N N . LEU C 1 100 ? 18.227 53.633 36.169 1.00 58.96 100 LEU C N 1
ATOM 2277 C CA . LEU C 1 100 ? 17.715 54.590 35.209 1.00 60.86 100 LEU C CA 1
ATOM 2278 C C . LEU C 1 100 ? 16.203 54.417 35.185 1.00 61.36 100 LEU C C 1
ATOM 2279 O O . LEU C 1 100 ? 15.696 53.271 35.261 1.00 61.10 100 LEU C O 1
ATOM 2284 N N . SER C 1 101 ? 15.520 55.568 35.197 1.00 61.80 101 SER C N 1
ATOM 2285 C CA . SER C 1 101 ? 14.076 55.690 35.027 1.00 62.05 101 SER C CA 1
ATOM 2286 C C . SER C 1 101 ? 13.596 55.087 33.681 1.00 62.25 101 SER C C 1
ATOM 2287 O O . SER C 1 101 ? 14.233 55.259 32.614 1.00 62.17 101 SER C O 1
ATOM 2289 N N . GLU D 1 4 ? 33.947 44.689 41.542 1.00 62.10 4 GLU D N 1
ATOM 2290 C CA . GLU D 1 4 ? 34.573 45.180 42.802 1.00 62.68 4 GLU D CA 1
ATOM 2291 C C . GLU D 1 4 ? 33.742 46.219 43.539 1.00 61.91 4 GLU D C 1
ATOM 2292 O O . GLU D 1 4 ? 33.200 47.143 42.961 1.00 61.41 4 GLU D O 1
ATOM 2298 N N . THR D 1 5 ? 33.696 46.099 44.849 1.00 61.45 5 THR D N 1
ATOM 2299 C CA . THR D 1 5 ? 32.916 47.040 45.624 1.00 60.65 5 THR D CA 1
ATOM 2300 C C . THR D 1 5 ? 33.733 48.292 45.905 1.00 60.05 5 THR D C 1
ATOM 2301 O O . THR D 1 5 ? 34.944 48.196 45.944 1.00 60.25 5 THR D O 1
ATOM 2305 N N . ILE D 1 6 ? 33.070 49.446 46.070 1.00 59.36 6 ILE D N 1
ATOM 2306 C CA . ILE D 1 6 ? 33.692 50.657 46.608 1.00 58.86 6 ILE D CA 1
ATOM 2307 C C . ILE D 1 6 ? 33.361 50.950 48.095 1.00 59.14 6 ILE D C 1
ATOM 2308 O O . ILE D 1 6 ? 32.200 51.227 48.435 1.00 59.03 6 ILE D O 1
ATOM 2313 N N . ASN D 1 7 ? 34.353 50.948 48.980 1.00 58.23 7 ASN D N 1
ATOM 2314 C CA . ASN D 1 7 ? 34.045 51.394 50.313 1.00 58.38 7 ASN D CA 1
ATOM 2315 C C . ASN D 1 7 ? 34.130 52.878 50.348 1.00 58.96 7 ASN D C 1
ATOM 2316 O O . ASN D 1 7 ? 35.180 53.470 50.178 1.00 59.92 7 ASN D O 1
ATOM 2321 N N . LEU D 1 8 ? 33.005 53.495 50.609 1.00 59.83 8 LEU D N 1
ATOM 2322 C CA . LEU D 1 8 ? 32.901 54.919 50.536 1.00 59.73 8 LEU D CA 1
ATOM 2323 C C . LEU D 1 8 ? 33.921 55.618 51.447 1.00 59.92 8 LEU D C 1
ATOM 2324 O O . LEU D 1 8 ? 34.691 56.497 51.012 1.00 60.19 8 LEU D O 1
ATOM 2329 N N . LYS D 1 9 ? 33.964 55.179 52.690 1.00 60.24 9 LYS D N 1
ATOM 2330 C CA . LYS D 1 9 ? 34.765 55.805 53.747 1.00 60.19 9 LYS D CA 1
ATOM 2331 C C . LYS D 1 9 ? 36.280 55.779 53.532 1.00 59.88 9 LYS D C 1
ATOM 2332 O O . LYS D 1 9 ? 36.983 56.760 53.800 1.00 59.54 9 LYS D O 1
ATOM 2338 N N . GLN D 1 10 ? 36.771 54.638 53.072 1.00 60.08 10 GLN D N 1
ATOM 2339 C CA . GLN D 1 10 ? 38.190 54.438 52.887 1.00 60.51 10 GLN D CA 1
ATOM 2340 C C . GLN D 1 10 ? 38.635 55.256 51.717 1.00 60.75 10 GLN D C 1
ATOM 2341 O O . GLN D 1 10 ? 39.672 55.917 51.769 1.00 60.56 10 GLN D O 1
ATOM 2347 N N . HIS D 1 11 ? 37.816 55.251 50.666 1.00 60.85 11 HIS D N 1
ATOM 2348 C CA . HIS D 1 11 ? 38.086 56.088 49.536 1.00 60.56 11 HIS D CA 1
ATOM 2349 C C . HIS D 1 11 ? 38.058 57.558 49.884 1.00 60.44 11 HIS D C 1
ATOM 2350 O O . HIS D 1 11 ? 38.882 58.345 49.385 1.00 60.94 11 HIS D O 1
ATOM 2357 N N . LEU D 1 12 ? 37.115 57.935 50.736 1.00 59.31 12 LEU D N 1
ATOM 2358 C CA . LEU D 1 12 ? 37.038 59.318 51.184 1.00 58.86 12 LEU D CA 1
ATOM 2359 C C . LEU D 1 12 ? 38.188 59.725 52.125 1.00 58.92 12 LEU D C 1
ATOM 2360 O O . LEU D 1 12 ? 38.692 60.857 52.051 1.00 59.20 12 LEU D O 1
ATOM 2365 N N . ALA D 1 13 ? 38.605 58.808 52.995 1.00 58.37 13 ALA D N 1
ATOM 2366 C CA . ALA D 1 13 ? 39.739 59.057 53.886 1.00 58.37 13 ALA D CA 1
ATOM 2367 C C . ALA D 1 13 ? 41.050 59.288 53.116 1.00 58.46 13 ALA D C 1
ATOM 2368 O O . ALA D 1 13 ? 41.892 60.039 53.562 1.00 57.55 13 ALA D O 1
ATOM 2370 N N . ALA D 1 14 ? 41.175 58.652 51.948 1.00 59.74 14 ALA D N 1
ATOM 2371 C CA . ALA D 1 14 ? 42.395 58.632 51.132 1.00 60.79 14 ALA D CA 1
ATOM 2372 C C . ALA D 1 14 ? 42.488 59.801 50.159 1.00 62.00 14 ALA D C 1
ATOM 2373 O O . ALA D 1 14 ? 42.904 59.618 48.996 1.00 62.99 14 ALA D O 1
ATOM 2375 N N . ILE D 1 15 ? 42.095 60.989 50.624 1.00 62.20 15 ILE D N 1
ATOM 2376 C CA . ILE D 1 15 ? 41.861 62.148 49.766 1.00 62.22 15 ILE D CA 1
ATOM 2377 C C . ILE D 1 15 ? 42.129 63.345 50.622 1.00 62.06 15 ILE D C 1
ATOM 2378 O O . ILE D 1 15 ? 41.385 63.603 51.564 1.00 61.55 15 ILE D O 1
ATOM 2383 N N . LYS D 1 16 ? 43.204 64.052 50.287 1.00 62.20 16 LYS D N 1
ATOM 2384 C CA . LYS D 1 16 ? 43.696 65.151 51.087 1.00 62.54 16 LYS D CA 1
ATOM 2385 C C . LYS D 1 16 ? 43.071 66.507 50.732 1.00 62.70 16 LYS D C 1
ATOM 2386 O O . LYS D 1 16 ? 42.527 67.179 51.615 1.00 63.23 16 LYS D O 1
ATOM 2388 N N . GLU D 1 17 ? 43.157 66.923 49.466 1.00 61.87 17 GLU D N 1
ATOM 2389 C CA . GLU D 1 17 ? 42.698 68.248 49.101 1.00 61.02 17 GLU D CA 1
ATOM 2390 C C . GLU D 1 17 ? 41.197 68.241 48.777 1.00 60.42 17 GLU D C 1
ATOM 2391 O O . GLU D 1 17 ? 40.560 67.234 48.912 1.00 60.62 17 GLU D O 1
ATOM 2393 N N . TYR D 1 18 ? 40.631 69.365 48.352 1.00 60.26 18 TYR D N 1
ATOM 2394 C CA . TYR D 1 18 ? 39.201 69.566 48.469 1.00 59.06 18 TYR D CA 1
ATOM 2395 C C . TYR D 1 18 ? 38.406 69.677 47.210 1.00 59.42 18 TYR D C 1
ATOM 2396 O O . TYR D 1 18 ? 37.277 69.244 47.165 1.00 59.36 18 TYR D O 1
ATOM 2405 N N . TRP D 1 19 ? 38.914 70.248 46.153 1.00 59.88 19 TRP D N 1
ATOM 2406 C CA . TRP D 1 19 ? 38.032 70.153 44.975 1.00 59.99 19 TRP D CA 1
ATOM 2407 C C . TRP D 1 19 ? 38.660 69.201 43.974 1.00 60.43 19 TRP D C 1
ATOM 2408 O O . TRP D 1 19 ? 38.588 69.393 42.754 1.00 61.32 19 TRP D O 1
ATOM 2419 N N . GLN D 1 20 ? 39.336 68.216 44.556 1.00 60.82 20 GLN D N 1
ATOM 2420 C CA . GLN D 1 20 ? 40.008 67.129 43.880 1.00 61.69 20 GLN D CA 1
ATOM 2421 C C . GLN D 1 20 ? 39.092 65.903 43.886 1.00 61.70 20 GLN D C 1
ATOM 2422 O O . GLN D 1 20 ? 39.017 65.195 44.888 1.00 60.73 20 GLN D O 1
ATOM 2428 N N . PRO D 1 21 ? 38.428 65.630 42.757 1.00 62.12 21 PRO D N 1
ATOM 2429 C CA . PRO D 1 21 ? 37.503 64.467 42.661 1.00 62.42 21 PRO D CA 1
ATOM 2430 C C . PRO D 1 21 ? 38.255 63.156 42.431 1.00 62.96 21 PRO D C 1
ATOM 2431 O O . PRO D 1 21 ? 39.265 63.147 41.733 1.00 63.69 21 PRO D O 1
ATOM 2435 N N . GLU D 1 22 ? 37.790 62.066 43.031 1.00 63.80 22 GLU D N 1
ATOM 2436 C CA . GLU D 1 22 ? 38.291 60.705 42.733 1.00 64.13 22 GLU D CA 1
ATOM 2437 C C . GLU D 1 22 ? 37.287 60.022 41.783 1.00 63.62 22 GLU D C 1
ATOM 2438 O O . GLU D 1 22 ? 36.110 59.897 42.133 1.00 63.66 22 GLU D O 1
ATOM 2444 N N . ILE D 1 23 ? 37.755 59.620 40.595 1.00 63.28 23 ILE D N 1
ATOM 2445 C CA . ILE D 1 23 ? 36.952 58.944 39.544 1.00 63.12 23 ILE D CA 1
ATOM 2446 C C . ILE D 1 23 ? 37.077 57.421 39.562 1.00 62.02 23 ILE D C 1
ATOM 2447 O O . ILE D 1 23 ? 38.174 56.884 39.714 1.00 62.60 23 ILE D O 1
ATOM 2452 N N . ILE D 1 24 ? 35.942 56.743 39.377 1.00 60.74 24 ILE D N 1
ATOM 2453 C CA . ILE D 1 24 ? 35.807 55.269 39.446 1.00 58.45 24 ILE D CA 1
ATOM 2454 C C . ILE D 1 24 ? 34.707 54.865 38.435 1.00 57.65 24 ILE D C 1
ATOM 2455 O O . ILE D 1 24 ? 33.673 55.535 38.302 1.00 57.86 24 ILE D O 1
ATOM 2460 N N . ASN D 1 25 ? 34.945 53.784 37.703 1.00 56.26 25 ASN D N 1
ATOM 2461 C CA . ASN D 1 25 ? 33.978 53.284 36.742 1.00 55.11 25 ASN D CA 1
ATOM 2462 C C . ASN D 1 25 ? 33.597 51.872 37.090 1.00 54.51 25 ASN D C 1
ATOM 2463 O O . ASN D 1 25 ? 34.450 51.064 37.408 1.00 55.48 25 ASN D O 1
ATOM 2468 N N . ARG D 1 26 ? 32.312 51.577 37.105 1.00 53.00 26 ARG D N 1
ATOM 2469 C CA . ARG D 1 26 ? 31.887 50.220 37.348 1.00 51.58 26 ARG D CA 1
ATOM 2470 C C . ARG D 1 26 ? 30.789 50.134 36.340 1.00 50.85 26 ARG D C 1
ATOM 2471 O O . ARG D 1 26 ? 29.786 50.871 36.394 1.00 50.25 26 ARG D O 1
ATOM 2479 N N . HIS D 1 27 ? 31.053 49.307 35.347 1.00 50.24 27 HIS D N 1
ATOM 2480 C CA . HIS D 1 27 ? 30.156 49.116 34.237 1.00 49.53 27 HIS D CA 1
ATOM 2481 C C . HIS D 1 27 ? 29.737 50.487 33.718 1.00 49.20 27 HIS D C 1
ATOM 2482 O O . HIS D 1 27 ? 30.565 51.382 33.752 1.00 48.90 27 HIS D O 1
ATOM 2489 N N . GLY D 1 28 ? 28.502 50.679 33.244 1.00 49.30 28 GLY D N 1
ATOM 2490 C CA . GLY D 1 28 ? 28.088 51.979 32.691 1.00 49.07 28 GLY D CA 1
ATOM 2491 C C . GLY D 1 28 ? 27.920 53.102 33.713 1.00 49.78 28 GLY D C 1
ATOM 2492 O O . GLY D 1 28 ? 27.225 54.085 33.464 1.00 49.99 28 GLY D O 1
ATOM 2493 N N . PHE D 1 29 ? 28.536 52.977 34.882 1.00 49.62 29 PHE D N 1
ATOM 2494 C CA . PHE D 1 29 ? 28.402 54.042 35.855 1.00 50.01 29 PHE D CA 1
ATOM 2495 C C . PHE D 1 29 ? 29.724 54.717 36.228 1.00 50.54 29 PHE D C 1
ATOM 2496 O O . PHE D 1 29 ? 30.756 54.040 36.347 1.00 51.95 29 PHE D O 1
ATOM 2504 N N . GLN D 1 30 ? 29.697 56.028 36.425 1.00 49.68 30 GLN D N 1
ATOM 2505 C CA . GLN D 1 30 ? 30.872 56.712 36.906 1.00 50.85 30 GLN D CA 1
ATOM 2506 C C . GLN D 1 30 ? 30.639 57.349 38.283 1.00 51.13 30 GLN D C 1
ATOM 2507 O O . GLN D 1 30 ? 29.570 57.917 38.546 1.00 50.26 30 GLN D O 1
ATOM 2513 N N . PHE D 1 31 ? 31.598 57.211 39.192 1.00 51.97 31 PHE D N 1
ATOM 2514 C CA . PHE D 1 31 ? 31.430 57.860 40.488 1.00 52.84 31 PHE D CA 1
ATOM 2515 C C . PHE D 1 31 ? 32.542 58.843 40.750 1.00 53.61 31 PHE D C 1
ATOM 2516 O O . PHE D 1 31 ? 33.701 58.603 40.444 1.00 52.91 31 PHE D O 1
ATOM 2524 N N . HIS D 1 32 ? 32.128 59.974 41.290 1.00 55.56 32 HIS D N 1
ATOM 2525 C CA . HIS D 1 32 ? 33.026 61.019 41.755 1.00 57.34 32 HIS D CA 1
ATOM 2526 C C . HIS D 1 32 ? 32.929 61.099 43.283 1.00 57.30 32 HIS D C 1
ATOM 2527 O O . HIS D 1 32 ? 31.830 61.191 43.866 1.00 57.74 32 HIS D O 1
ATOM 2534 N N . LEU D 1 33 ? 34.092 60.978 43.913 1.00 57.38 33 LEU D N 1
ATOM 2535 C CA . LEU D 1 33 ? 34.233 61.038 45.349 1.00 56.89 33 LEU D CA 1
ATOM 2536 C C . LEU D 1 33 ? 34.981 62.352 45.584 1.00 57.88 33 LEU D C 1
ATOM 2537 O O . LEU D 1 33 ? 36.133 62.494 45.165 1.00 59.14 33 LEU D O 1
ATOM 2542 N N . VAL D 1 34 ? 34.333 63.343 46.196 1.00 57.88 34 VAL D N 1
ATOM 2543 C CA . VAL D 1 34 ? 34.953 64.663 46.416 1.00 56.44 34 VAL D CA 1
ATOM 2544 C C . VAL D 1 34 ? 34.612 65.181 47.759 1.00 55.96 34 VAL D C 1
ATOM 2545 O O . VAL D 1 34 ? 33.664 64.725 48.370 1.00 55.56 34 VAL D O 1
ATOM 2549 N N . LYS D 1 35 ? 35.358 66.194 48.184 1.00 56.03 35 LYS D N 1
ATOM 2550 C CA . LYS D 1 35 ? 35.012 66.937 49.382 1.00 55.58 35 LYS D CA 1
ATOM 2551 C C . LYS D 1 35 ? 34.674 68.384 49.052 1.00 54.87 35 LYS D C 1
ATOM 2552 O O . LYS D 1 35 ? 35.475 69.071 48.472 1.00 54.96 35 LYS D O 1
ATOM 2558 N N . LEU D 1 36 ? 33.473 68.843 49.391 1.00 54.41 36 LEU D N 1
ATOM 2559 C CA . LEU D 1 36 ? 33.124 70.249 49.184 1.00 53.54 36 LEU D CA 1
ATOM 2560 C C . LEU D 1 36 ? 33.391 71.148 50.412 1.00 53.95 36 LEU D C 1
ATOM 2561 O O . LEU D 1 36 ? 33.134 70.750 51.539 1.00 53.65 36 LEU D O 1
ATOM 2566 N N . LEU D 1 37 ? 33.984 72.326 50.175 1.00 54.08 37 LEU D N 1
ATOM 2567 C CA . LEU D 1 37 ? 34.110 73.371 51.174 1.00 53.18 37 LEU D CA 1
ATOM 2568 C C . LEU D 1 37 ? 33.827 74.692 50.532 1.00 54.08 37 LEU D C 1
ATOM 2569 O O . LEU D 1 37 ? 34.402 75.032 49.491 1.00 54.13 37 LEU D O 1
ATOM 2574 N N . GLY D 1 38 ? 32.938 75.447 51.168 1.00 54.93 38 GLY D N 1
ATOM 2575 C CA . GLY D 1 38 ? 32.583 76.776 50.709 1.00 55.84 38 GLY D CA 1
ATOM 2576 C C . GLY D 1 38 ? 32.095 76.713 49.289 1.00 57.07 38 GLY D C 1
ATOM 2577 O O . GLY D 1 38 ? 30.969 76.267 49.014 1.00 58.36 38 GLY D O 1
ATOM 2578 N N . ASP D 1 39 ? 32.949 77.088 48.354 1.00 57.50 39 ASP D N 1
ATOM 2579 C CA . ASP D 1 39 ? 32.414 77.348 47.048 1.00 56.83 39 ASP D CA 1
ATOM 2580 C C . ASP D 1 39 ? 33.305 77.281 45.849 1.00 56.55 39 ASP D C 1
ATOM 2581 O O . ASP D 1 39 ? 34.448 77.695 45.887 1.00 56.07 39 ASP D O 1
ATOM 2586 N N . TYR D 1 40 ? 32.721 76.863 44.734 1.00 57.29 40 TYR D N 1
ATOM 2587 C CA . TYR D 1 40 ? 33.461 76.778 43.456 1.00 57.67 40 TYR D CA 1
ATOM 2588 C C . TYR D 1 40 ? 32.612 77.188 42.219 1.00 56.26 40 TYR D C 1
ATOM 2589 O O . TYR D 1 40 ? 32.989 76.974 41.092 1.00 55.39 40 TYR D O 1
ATOM 2598 N N . GLY D 1 41 ? 31.466 77.803 42.458 1.00 55.59 41 GLY D N 1
ATOM 2599 C CA . GLY D 1 41 ? 30.726 78.441 41.401 1.00 54.86 41 GLY D CA 1
ATOM 2600 C C . GLY D 1 41 ? 29.642 77.638 40.701 1.00 55.12 41 GLY D C 1
ATOM 2601 O O . GLY D 1 41 ? 29.068 76.699 41.265 1.00 55.11 41 GLY D O 1
ATOM 2602 N N . TRP D 1 42 ? 29.390 78.021 39.444 1.00 54.76 42 TRP D N 1
ATOM 2603 C CA . TRP D 1 42 ? 28.233 77.566 38.686 1.00 53.89 42 TRP D CA 1
ATOM 2604 C C . TRP D 1 42 ? 28.686 76.600 37.666 1.00 53.94 42 TRP D C 1
ATOM 2605 O O . TRP D 1 42 ? 29.719 76.834 37.082 1.00 54.17 42 TRP D O 1
ATOM 2616 N N . HIS D 1 43 ? 27.916 75.513 37.494 1.00 55.02 43 HIS D N 1
ATOM 2617 C CA . HIS D 1 43 ? 28.181 74.401 36.558 1.00 55.99 43 HIS D CA 1
ATOM 2618 C C . HIS D 1 43 ? 26.875 73.993 35.934 1.00 56.34 43 HIS D C 1
ATOM 2619 O O . HIS D 1 43 ? 25.829 74.270 36.546 1.00 56.68 43 HIS D O 1
ATOM 2626 N N . THR D 1 44 ? 26.910 73.355 34.744 1.00 56.97 44 THR D N 1
ATOM 2627 C CA . THR D 1 44 ? 25.670 72.722 34.161 1.00 57.54 44 THR D CA 1
ATOM 2628 C C . THR D 1 44 ? 25.442 71.151 33.997 1.00 56.96 44 THR D C 1
ATOM 2629 O O . THR D 1 44 ? 24.361 70.676 34.391 1.00 57.40 44 THR D O 1
ATOM 2633 N N . HIS D 1 45 ? 26.392 70.372 33.472 1.00 56.54 45 HIS D N 1
ATOM 2634 C CA . HIS D 1 45 ? 26.208 68.885 33.113 1.00 57.00 45 HIS D CA 1
ATOM 2635 C C . HIS D 1 45 ? 25.267 68.634 31.972 1.00 56.81 45 HIS D C 1
ATOM 2636 O O . HIS D 1 45 ? 24.062 68.831 32.150 1.00 56.49 45 HIS D O 1
ATOM 2643 N N . GLY D 1 46 ? 25.757 68.037 30.878 1.00 57.15 46 GLY D N 1
ATOM 2644 C CA . GLY D 1 46 ? 24.887 67.784 29.729 1.00 57.46 46 GLY D CA 1
ATOM 2645 C C . GLY D 1 46 ? 24.516 66.355 29.340 1.00 58.21 46 GLY D C 1
ATOM 2646 O O . GLY D 1 46 ? 23.593 66.144 28.529 1.00 59.15 46 GLY D O 1
ATOM 2647 N N . TYR D 1 47 ? 25.245 65.361 29.846 1.00 57.99 47 TYR D N 1
ATOM 2648 C CA . TYR D 1 47 ? 24.923 63.967 29.529 1.00 57.41 47 TYR D CA 1
ATOM 2649 C C . TYR D 1 47 ? 24.114 63.263 30.639 1.00 57.43 47 TYR D C 1
ATOM 2650 O O . TYR D 1 47 ? 23.309 62.393 30.336 1.00 58.06 47 TYR D O 1
ATOM 2659 N N . SER D 1 48 ? 24.287 63.595 31.913 1.00 55.78 48 SER D N 1
ATOM 2660 C CA . SER D 1 48 ? 23.499 62.824 32.830 1.00 55.24 48 SER D CA 1
ATOM 2661 C C . SER D 1 48 ? 23.005 63.615 33.988 1.00 54.81 48 SER D C 1
ATOM 2662 O O . SER D 1 48 ? 23.766 64.360 34.636 1.00 55.11 48 SER D O 1
ATOM 2664 N N . ASP D 1 49 ? 21.735 63.415 34.299 1.00 53.60 49 ASP D N 1
ATOM 2665 C CA . ASP D 1 49 ? 21.293 63.747 35.643 1.00 52.33 49 ASP D CA 1
ATOM 2666 C C . ASP D 1 49 ? 22.385 63.274 36.601 1.00 52.27 49 ASP D C 1
ATOM 2667 O O . ASP D 1 49 ? 23.106 62.339 36.302 1.00 52.60 49 ASP D O 1
ATOM 2672 N N . LYS D 1 50 ? 22.567 63.897 37.742 1.00 52.20 50 LYS D N 1
ATOM 2673 C CA . LYS D 1 50 ? 23.484 63.248 38.652 1.00 54.65 50 LYS D CA 1
ATOM 2674 C C . LYS D 1 50 ? 22.894 62.894 40.034 1.00 54.11 50 LYS D C 1
ATOM 2675 O O . LYS D 1 50 ? 22.121 63.632 40.571 1.00 54.99 50 LYS D O 1
ATOM 2681 N N . VAL D 1 51 ? 23.263 61.765 40.619 1.00 53.53 51 VAL D N 1
ATOM 2682 C CA . VAL D 1 51 ? 22.788 61.452 41.973 1.00 52.20 51 VAL D CA 1
ATOM 2683 C C . VAL D 1 51 ? 23.815 62.108 42.898 1.00 51.22 51 VAL D C 1
ATOM 2684 O O . VAL D 1 51 ? 24.979 61.868 42.743 1.00 52.92 51 VAL D O 1
ATOM 2688 N N . LEU D 1 52 ? 23.436 62.946 43.822 1.00 49.14 52 LEU D N 1
ATOM 2689 C CA . LEU D 1 52 ? 24.436 63.400 44.807 1.00 48.90 52 LEU D CA 1
ATOM 2690 C C . LEU D 1 52 ? 24.195 62.728 46.159 1.00 47.83 52 LEU D C 1
ATOM 2691 O O . LEU D 1 52 ? 23.071 62.788 46.677 1.00 46.52 52 LEU D O 1
ATOM 2696 N N . PHE D 1 53 ? 25.202 62.072 46.724 1.00 47.44 53 PHE D N 1
ATOM 2697 C CA . PHE D 1 53 ? 24.961 61.422 48.015 1.00 48.05 53 PHE D CA 1
ATOM 2698 C C . PHE D 1 53 ? 25.824 62.037 49.066 1.00 47.85 53 PHE D C 1
ATOM 2699 O O . PHE D 1 53 ? 27.039 61.985 48.967 1.00 47.80 53 PHE D O 1
ATOM 2707 N N . ALA D 1 54 ? 25.201 62.631 50.069 1.00 48.03 54 ALA D N 1
ATOM 2708 C CA . ALA D 1 54 ? 25.990 63.329 51.115 1.00 48.82 54 ALA D CA 1
ATOM 2709 C C . ALA D 1 54 ? 26.477 62.344 52.048 1.00 48.13 54 ALA D C 1
ATOM 2710 O O . ALA D 1 54 ? 25.721 61.972 52.949 1.00 47.88 54 ALA D O 1
ATOM 2712 N N . VAL D 1 55 ? 27.732 61.941 51.891 1.00 48.65 55 VAL D N 1
ATOM 2713 C CA . VAL D 1 55 ? 28.249 60.958 52.827 1.00 49.74 55 VAL D CA 1
ATOM 2714 C C . VAL D 1 55 ? 28.546 61.514 54.234 1.00 51.11 55 VAL D C 1
ATOM 2715 O O . VAL D 1 55 ? 28.075 60.963 55.199 1.00 51.79 55 VAL D O 1
ATOM 2719 N N . GLU D 1 56 ? 29.334 62.573 54.352 1.00 52.83 56 GLU D N 1
ATOM 2720 C CA . GLU D 1 56 ? 29.926 62.887 55.670 1.00 54.52 56 GLU D CA 1
ATOM 2721 C C . GLU D 1 56 ? 29.493 64.143 56.389 1.00 54.97 56 GLU D C 1
ATOM 2722 O O . GLU D 1 56 ? 29.437 64.119 57.631 1.00 57.11 56 GLU D O 1
ATOM 2728 N N . GLY D 1 57 ? 29.269 65.240 55.669 1.00 53.95 57 GLY D N 1
ATOM 2729 C CA . GLY D 1 57 ? 28.688 66.401 56.304 1.00 54.11 57 GLY D CA 1
ATOM 2730 C C . GLY D 1 57 ? 27.497 66.943 55.529 1.00 54.70 57 GLY D C 1
ATOM 2731 O O . GLY D 1 57 ? 26.665 66.174 55.070 1.00 55.31 57 GLY D O 1
ATOM 2732 N N . ASP D 1 58 ? 27.428 68.264 55.354 1.00 54.10 58 ASP D N 1
ATOM 2733 C CA . ASP D 1 58 ? 26.226 68.904 54.855 1.00 53.82 58 ASP D CA 1
ATOM 2734 C C . ASP D 1 58 ? 26.483 69.766 53.622 1.00 53.93 58 ASP D C 1
ATOM 2735 O O . ASP D 1 58 ? 27.606 70.195 53.376 1.00 52.95 58 ASP D O 1
ATOM 2748 N N . ALA D 1 60 ? 24.436 72.244 50.075 1.00 52.54 60 ALA D N 1
ATOM 2749 C CA . ALA D 1 60 ? 23.305 72.644 49.306 1.00 51.03 60 ALA D CA 1
ATOM 2750 C C . ALA D 1 60 ? 23.668 72.940 47.854 1.00 50.26 60 ALA D C 1
ATOM 2751 O O . ALA D 1 60 ? 24.846 73.015 47.475 1.00 50.36 60 ALA D O 1
ATOM 2753 N N . VAL D 1 61 ? 22.634 73.043 47.038 1.00 48.62 61 VAL D N 1
ATOM 2754 C CA . VAL D 1 61 ? 22.799 73.283 45.653 1.00 47.45 61 VAL D CA 1
ATOM 2755 C C . VAL D 1 61 ? 21.849 74.414 45.245 1.00 47.32 61 VAL D C 1
ATOM 2756 O O . VAL D 1 61 ? 20.633 74.201 45.163 1.00 48.43 61 VAL D O 1
ATOM 2760 N N . ASP D 1 62 ? 22.401 75.588 44.985 1.00 45.16 62 ASP D N 1
ATOM 2761 C CA . ASP D 1 62 ? 21.623 76.699 44.536 1.00 45.74 62 ASP D CA 1
ATOM 2762 C C . ASP D 1 62 ? 21.241 76.535 43.026 1.00 46.87 62 ASP D C 1
ATOM 2763 O O . ASP D 1 62 ? 21.960 75.868 42.244 1.00 45.85 62 ASP D O 1
ATOM 2768 N N . PHE D 1 63 ? 20.115 77.142 42.630 1.00 46.90 63 PHE D N 1
ATOM 2769 C CA . PHE D 1 63 ? 19.729 77.164 41.224 1.00 47.83 63 PHE D CA 1
ATOM 2770 C C . PHE D 1 63 ? 19.565 78.588 40.712 1.00 48.48 63 PHE D C 1
ATOM 2771 O O . PHE D 1 63 ? 19.363 79.526 41.502 1.00 47.15 63 PHE D O 1
ATOM 2779 N N . ALA D 1 64 ? 19.677 78.704 39.381 1.00 49.44 64 ALA D N 1
ATOM 2780 C CA . ALA D 1 64 ? 19.455 79.937 38.654 1.00 50.92 64 ALA D CA 1
ATOM 2781 C C . ALA D 1 64 ? 18.099 80.550 39.069 1.00 51.71 64 ALA D C 1
ATOM 2782 O O . ALA D 1 64 ? 17.978 81.756 39.234 1.00 51.67 64 ALA D O 1
ATOM 2784 N N . ASP D 1 65 ? 17.081 79.721 39.244 1.00 52.94 65 ASP D N 1
ATOM 2785 C CA . ASP D 1 65 ? 15.795 80.226 39.732 1.00 53.60 65 ASP D CA 1
ATOM 2786 C C . ASP D 1 65 ? 15.870 80.801 41.179 1.00 53.52 65 ASP D C 1
ATOM 2787 O O . ASP D 1 65 ? 14.972 81.517 41.604 1.00 53.49 65 ASP D O 1
ATOM 2792 N N . GLY D 1 66 ? 16.929 80.498 41.934 1.00 53.44 66 GLY D N 1
ATOM 2793 C CA . GLY D 1 66 ? 17.142 81.216 43.194 1.00 53.60 66 GLY D CA 1
ATOM 2794 C C . GLY D 1 66 ? 16.693 80.362 44.341 1.00 53.91 66 GLY D C 1
ATOM 2795 O O . GLY D 1 66 ? 16.957 80.647 45.519 1.00 52.94 66 GLY D O 1
ATOM 2796 N N . GLY D 1 67 ? 16.004 79.291 43.984 1.00 54.37 67 GLY D N 1
ATOM 2797 C CA . GLY D 1 67 ? 15.762 78.218 44.928 1.00 55.14 67 GLY D CA 1
ATOM 2798 C C . GLY D 1 67 ? 17.038 77.491 45.356 1.00 55.54 67 GLY D C 1
ATOM 2799 O O . GLY D 1 67 ? 18.098 77.581 44.702 1.00 56.15 67 GLY D O 1
ATOM 2800 N N . SER D 1 68 ? 16.925 76.741 46.445 1.00 55.69 68 SER D N 1
ATOM 2801 C CA . SER D 1 68 ? 18.072 76.060 47.029 1.00 55.82 68 SER D CA 1
ATOM 2802 C C . SER D 1 68 ? 17.701 74.753 47.761 1.00 55.05 68 SER D C 1
ATOM 2803 O O . SER D 1 68 ? 17.007 74.747 48.805 1.00 54.97 68 SER D O 1
ATOM 2814 N N . THR D 1 70 ? 18.669 71.779 50.053 1.00 48.39 70 THR D N 1
ATOM 2815 C CA . THR D 1 70 ? 19.581 71.332 51.082 1.00 47.09 70 THR D CA 1
ATOM 2816 C C . THR D 1 70 ? 19.754 69.820 50.991 1.00 46.53 70 THR D C 1
ATOM 2817 O O . THR D 1 70 ? 18.775 69.091 50.848 1.00 45.79 70 THR D O 1
ATOM 2821 N N . ILE D 1 71 ? 20.998 69.356 51.040 1.00 46.42 71 ILE D N 1
ATOM 2822 C CA . ILE D 1 71 ? 21.297 67.930 51.183 1.00 47.67 71 ILE D CA 1
ATOM 2823 C C . ILE D 1 71 ? 21.996 67.636 52.524 1.00 48.56 71 ILE D C 1
ATOM 2824 O O . ILE D 1 71 ? 23.161 67.982 52.737 1.00 49.18 71 ILE D O 1
ATOM 2829 N N . ARG D 1 72 ? 21.301 67.017 53.444 1.00 49.44 72 ARG D N 1
ATOM 2830 C CA . ARG D 1 72 ? 21.973 66.690 54.692 1.00 51.45 72 ARG D CA 1
ATOM 2831 C C . ARG D 1 72 ? 22.705 65.343 54.664 1.00 51.72 72 ARG D C 1
ATOM 2832 O O . ARG D 1 72 ? 22.389 64.490 53.871 1.00 51.60 72 ARG D O 1
ATOM 2840 N N . GLU D 1 73 ? 23.703 65.173 55.529 1.00 52.99 73 GLU D N 1
ATOM 2841 C CA . GLU D 1 73 ? 24.317 63.862 55.787 1.00 53.42 73 GLU D CA 1
ATOM 2842 C C . GLU D 1 73 ? 23.307 62.728 55.756 1.00 54.10 73 GLU D C 1
ATOM 2843 O O . GLU D 1 73 ? 22.268 62.796 56.417 1.00 53.76 73 GLU D O 1
ATOM 2849 N N . GLY D 1 74 ? 23.636 61.675 55.008 1.00 55.47 74 GLY D N 1
ATOM 2850 C CA . GLY D 1 74 ? 22.788 60.484 54.871 1.00 56.04 74 GLY D CA 1
ATOM 2851 C C . GLY D 1 74 ? 21.663 60.706 53.877 1.00 57.14 74 GLY D C 1
ATOM 2852 O O . GLY D 1 74 ? 20.766 59.868 53.765 1.00 57.36 74 GLY D O 1
ATOM 2853 N N . GLU D 1 75 ? 21.718 61.836 53.160 1.00 58.02 75 GLU D N 1
ATOM 2854 C CA . GLU D 1 75 ? 20.665 62.240 52.223 1.00 58.92 75 GLU D CA 1
ATOM 2855 C C . GLU D 1 75 ? 21.107 62.117 50.777 1.00 59.23 75 GLU D C 1
ATOM 2856 O O . GLU D 1 75 ? 22.296 62.254 50.430 1.00 59.25 75 GLU D O 1
ATOM 2870 N N . ALA D 1 77 ? 20.121 63.130 46.609 1.00 59.05 77 ALA D N 1
ATOM 2871 C CA . ALA D 1 77 ? 19.376 64.027 45.707 1.00 57.55 77 ALA D CA 1
ATOM 2872 C C . ALA D 1 77 ? 19.848 63.890 44.271 1.00 57.09 77 ALA D C 1
ATOM 2873 O O . ALA D 1 77 ? 20.897 63.266 44.010 1.00 57.59 77 ALA D O 1
ATOM 2875 N N . VAL D 1 78 ? 19.066 64.451 43.338 1.00 55.66 78 VAL D N 1
ATOM 2876 C CA . VAL D 1 78 ? 19.454 64.450 41.925 1.00 53.95 78 VAL D CA 1
ATOM 2877 C C . VAL D 1 78 ? 19.658 65.844 41.321 1.00 53.16 78 VAL D C 1
ATOM 2878 O O . VAL D 1 78 ? 18.987 66.783 41.708 1.00 54.50 78 VAL D O 1
ATOM 2882 N N . VAL D 1 79 ? 20.608 65.991 40.398 1.00 51.28 79 VAL D N 1
ATOM 2883 C CA . VAL D 1 79 ? 20.720 67.198 39.687 1.00 50.03 79 VAL D CA 1
ATOM 2884 C C . VAL D 1 79 ? 20.548 66.971 38.173 1.00 51.15 79 VAL D C 1
ATOM 2885 O O . VAL D 1 79 ? 21.397 66.431 37.462 1.00 51.12 79 VAL D O 1
ATOM 2889 N N . PRO D 1 80 ? 19.420 67.421 37.666 1.00 50.97 80 PRO D N 1
ATOM 2890 C CA . PRO D 1 80 ? 19.061 67.171 36.291 1.00 51.46 80 PRO D CA 1
ATOM 2891 C C . PRO D 1 80 ? 20.111 67.737 35.324 1.00 51.60 80 PRO D C 1
ATOM 2892 O O . PRO D 1 80 ? 20.781 68.705 35.662 1.00 51.30 80 PRO D O 1
ATOM 2896 N N . LYS D 1 81 ? 20.254 67.109 34.157 1.00 51.73 81 LYS D N 1
ATOM 2897 C CA . LYS D 1 81 ? 20.939 67.703 33.007 1.00 52.60 81 LYS D CA 1
ATOM 2898 C C . LYS D 1 81 ? 20.581 69.169 32.796 1.00 52.60 81 LYS D C 1
ATOM 2899 O O . LYS D 1 81 ? 19.456 69.591 33.072 1.00 52.58 81 LYS D O 1
ATOM 2905 N N . SER D 1 82 ? 21.573 69.923 32.325 1.00 52.21 82 SER D N 1
ATOM 2906 C CA . SER D 1 82 ? 21.405 71.199 31.672 1.00 51.59 82 SER D CA 1
ATOM 2907 C C . SER D 1 82 ? 20.760 72.202 32.566 1.00 51.94 82 SER D C 1
ATOM 2908 O O . SER D 1 82 ? 19.949 73.012 32.109 1.00 53.32 82 SER D O 1
ATOM 2911 N N . VAL D 1 83 ? 21.094 72.171 33.828 1.00 51.68 83 VAL D N 1
ATOM 2912 C CA . VAL D 1 83 ? 20.549 73.146 34.705 1.00 50.90 83 VAL D CA 1
ATOM 2913 C C . VAL D 1 83 ? 21.770 73.849 35.309 1.00 51.89 83 VAL D C 1
ATOM 2914 O O . VAL D 1 83 ? 22.702 73.189 35.789 1.00 52.84 83 VAL D O 1
ATOM 2918 N N . SER D 1 84 ? 21.796 75.181 35.257 1.00 52.08 84 SER D N 1
ATOM 2919 C CA . SER D 1 84 ? 22.805 75.942 35.948 1.00 51.62 84 SER D CA 1
ATOM 2920 C C . SER D 1 84 ? 22.536 75.779 37.423 1.00 52.00 84 SER D C 1
ATOM 2921 O O . SER D 1 84 ? 21.390 75.906 37.871 1.00 52.88 84 SER D O 1
ATOM 2924 N N . HIS D 1 85 ? 23.574 75.503 38.201 1.00 51.30 85 HIS D N 1
ATOM 2925 C CA . HIS D 1 85 ? 23.380 75.248 39.621 1.00 50.19 85 HIS D CA 1
ATOM 2926 C C . HIS D 1 85 ? 24.712 75.377 40.317 1.00 49.16 85 HIS D C 1
ATOM 2927 O O . HIS D 1 85 ? 25.751 75.211 39.702 1.00 48.35 85 HIS D O 1
ATOM 2934 N N . ARG D 1 86 ? 24.677 75.613 41.613 1.00 48.99 86 ARG D N 1
ATOM 2935 C CA . ARG D 1 86 ? 25.903 75.868 42.364 1.00 49.60 86 ARG D CA 1
ATOM 2936 C C . ARG D 1 86 ? 25.979 74.996 43.599 1.00 50.08 86 ARG D C 1
ATOM 2937 O O . ARG D 1 86 ? 25.253 75.225 44.567 1.00 50.92 86 ARG D O 1
ATOM 2945 N N . PRO D 1 87 ? 26.839 73.971 43.551 1.00 50.22 87 PRO D N 1
ATOM 2946 C CA . PRO D 1 87 ? 27.042 73.095 44.685 1.00 50.31 87 PRO D CA 1
ATOM 2947 C C . PRO D 1 87 ? 27.901 73.816 45.700 1.00 50.97 87 PRO D C 1
ATOM 2948 O O . PRO D 1 87 ? 28.938 74.350 45.336 1.00 51.49 87 PRO D O 1
ATOM 2952 N N . ARG D 1 88 ? 27.485 73.842 46.956 1.00 51.14 88 ARG D N 1
ATOM 2953 C CA . ARG D 1 88 ? 28.278 74.534 47.941 1.00 52.23 88 ARG D CA 1
ATOM 2954 C C . ARG D 1 88 ? 28.113 73.858 49.260 1.00 52.71 88 ARG D C 1
ATOM 2955 O O . ARG D 1 88 ? 27.088 73.204 49.520 1.00 52.71 88 ARG D O 1
ATOM 2963 N N . SER D 1 89 ? 29.131 74.010 50.091 1.00 53.11 89 SER D N 1
ATOM 2964 C CA . SER D 1 89 ? 29.076 73.498 51.446 1.00 53.33 89 SER D CA 1
ATOM 2965 C C . SER D 1 89 ? 29.571 74.538 52.473 1.00 53.79 89 SER D C 1
ATOM 2966 O O . SER D 1 89 ? 30.770 74.763 52.616 1.00 54.35 89 SER D O 1
ATOM 2969 N N . GLU D 1 90 ? 28.656 75.182 53.175 1.00 53.83 90 GLU D N 1
ATOM 2970 C CA . GLU D 1 90 ? 29.023 76.065 54.282 1.00 53.42 90 GLU D CA 1
ATOM 2971 C C . GLU D 1 90 ? 30.151 75.492 55.172 1.00 52.45 90 GLU D C 1
ATOM 2972 O O . GLU D 1 90 ? 31.186 76.113 55.331 1.00 51.94 90 GLU D O 1
ATOM 2978 N N . ASN D 1 91 ? 29.972 74.310 55.723 1.00 51.87 91 ASN D N 1
ATOM 2979 C CA . ASN D 1 91 ? 31.000 73.775 56.607 1.00 52.01 91 ASN D CA 1
ATOM 2980 C C . ASN D 1 91 ? 31.901 72.640 56.109 1.00 51.79 91 ASN D C 1
ATOM 2981 O O . ASN D 1 91 ? 32.820 72.227 56.832 1.00 51.12 91 ASN D O 1
ATOM 2986 N N . GLY D 1 92 ? 31.637 72.120 54.907 1.00 51.17 92 GLY D N 1
ATOM 2987 C CA . GLY D 1 92 ? 32.361 70.953 54.425 1.00 50.82 92 GLY D CA 1
ATOM 2988 C C . GLY D 1 92 ? 31.541 69.669 54.332 1.00 51.08 92 GLY D C 1
ATOM 2989 O O . GLY D 1 92 ? 30.809 69.289 55.252 1.00 50.18 92 GLY D O 1
ATOM 2990 N N . CYS D 1 93 ? 31.694 68.998 53.199 1.00 52.16 93 CYS D N 1
ATOM 2991 C CA . CYS D 1 93 ? 30.902 67.814 52.840 1.00 52.72 93 CYS D CA 1
ATOM 2992 C C . CYS D 1 93 ? 31.827 66.813 52.151 1.00 52.27 93 CYS D C 1
ATOM 2993 O O . CYS D 1 93 ? 32.728 67.226 51.400 1.00 52.04 93 CYS D O 1
ATOM 2996 N N . SER D 1 94 ? 31.667 65.526 52.474 1.00 51.63 94 SER D N 1
ATOM 2997 C CA . SER D 1 94 ? 32.222 64.466 51.634 1.00 51.33 94 SER D CA 1
ATOM 2998 C C . SER D 1 94 ? 31.085 63.852 50.792 1.00 50.73 94 SER D C 1
ATOM 2999 O O . SER D 1 94 ? 30.153 63.263 51.353 1.00 50.13 94 SER D O 1
ATOM 3002 N N . LEU D 1 95 ? 31.219 63.961 49.469 1.00 50.65 95 LEU D N 1
ATOM 3003 C CA . LEU D 1 95 ? 30.192 63.681 48.458 1.00 51.04 95 LEU D CA 1
ATOM 3004 C C . LEU D 1 95 ? 30.539 62.496 47.521 1.00 52.04 95 LEU D C 1
ATOM 3005 O O . LEU D 1 95 ? 31.689 62.370 47.027 1.00 52.34 95 LEU D O 1
ATOM 3010 N N . VAL D 1 96 ? 29.551 61.633 47.265 1.00 52.35 96 VAL D N 1
ATOM 3011 C CA . VAL D 1 96 ? 29.627 60.758 46.115 1.00 53.15 96 VAL D CA 1
ATOM 3012 C C . VAL D 1 96 ? 28.590 61.203 45.138 1.00 54.18 96 VAL D C 1
ATOM 3013 O O . VAL D 1 96 ? 27.423 61.410 45.509 1.00 54.27 96 VAL D O 1
ATOM 3017 N N . LEU D 1 97 ? 29.019 61.364 43.899 1.00 54.87 97 LEU D N 1
ATOM 3018 C CA . LEU D 1 97 ? 28.131 61.757 42.829 1.00 56.43 97 LEU D CA 1
ATOM 3019 C C . LEU D 1 97 ? 28.042 60.521 41.964 1.00 57.11 97 LEU D C 1
ATOM 3020 O O . LEU D 1 97 ? 29.074 59.874 41.745 1.00 58.05 97 LEU D O 1
ATOM 3025 N N . ILE D 1 98 ? 26.856 60.152 41.494 1.00 56.63 98 ILE D N 1
ATOM 3026 C CA . ILE D 1 98 ? 26.788 58.996 40.643 1.00 57.46 98 ILE D CA 1
ATOM 3027 C C . ILE D 1 98 ? 26.381 59.462 39.241 1.00 58.30 98 ILE D C 1
ATOM 3028 O O . ILE D 1 98 ? 25.427 60.240 39.091 1.00 59.72 98 ILE D O 1
ATOM 3033 N N . GLU D 1 99 ? 27.042 59.012 38.197 1.00 57.79 99 GLU D N 1
ATOM 3034 C CA . GLU D 1 99 ? 26.437 59.298 36.934 1.00 58.08 99 GLU D CA 1
ATOM 3035 C C . GLU D 1 99 ? 26.679 58.270 35.880 1.00 58.46 99 GLU D C 1
ATOM 3036 O O . GLU D 1 99 ? 27.329 57.280 36.114 1.00 56.76 99 GLU D O 1
ATOM 3042 N N . LEU D 1 100 ? 26.191 58.593 34.692 1.00 60.46 100 LEU D N 1
ATOM 3043 C CA . LEU D 1 100 ? 26.352 57.788 33.487 1.00 62.53 100 LEU D CA 1
ATOM 3044 C C . LEU D 1 100 ? 27.707 57.730 32.789 1.00 64.06 100 LEU D C 1
ATOM 3045 O O . LEU D 1 100 ? 28.733 57.695 33.436 1.00 64.82 100 LEU D O 1
ATOM 3050 N N . SER D 1 101 ? 27.687 57.672 31.457 1.00 66.53 101 SER D N 1
ATOM 3051 C CA . SER D 1 101 ? 28.857 57.386 30.630 1.00 68.50 101 SER D CA 1
ATOM 3052 C C . SER D 1 101 ? 28.417 57.635 29.207 1.00 70.53 101 SER D C 1
ATOM 3053 O O . SER D 1 101 ? 27.642 58.538 28.988 1.00 70.74 101 SER D O 1
ATOM 3056 N N . ASP D 1 102 ? 28.863 56.867 28.215 1.00 73.70 102 ASP D N 1
ATOM 3057 C CA . ASP D 1 102 ? 28.513 57.228 26.807 1.00 75.36 102 ASP D CA 1
ATOM 3058 C C . ASP D 1 102 ? 27.678 56.171 26.085 1.00 75.80 102 ASP D C 1
ATOM 3059 O O . ASP D 1 102 ? 28.215 55.176 25.591 1.00 76.36 102 ASP D O 1
ATOM 3064 N N . GLU E 1 4 ? -37.424 3.809 29.126 1.00 53.19 4 GLU E N 1
ATOM 3065 C CA . GLU E 1 4 ? -37.368 3.810 30.618 1.00 53.36 4 GLU E CA 1
ATOM 3066 C C . GLU E 1 4 ? -36.049 3.293 31.236 1.00 52.71 4 GLU E C 1
ATOM 3067 O O . GLU E 1 4 ? -35.252 2.607 30.580 1.00 51.93 4 GLU E O 1
ATOM 3073 N N . THR E 1 5 ? -35.829 3.670 32.497 1.00 52.26 5 THR E N 1
ATOM 3074 C CA . THR E 1 5 ? -34.655 3.247 33.256 1.00 52.35 5 THR E CA 1
ATOM 3075 C C . THR E 1 5 ? -34.874 1.855 33.890 1.00 52.14 5 THR E C 1
ATOM 3076 O O . THR E 1 5 ? -36.009 1.548 34.275 1.00 52.79 5 THR E O 1
ATOM 3080 N N . ILE E 1 6 ? -33.800 1.050 33.994 1.00 51.13 6 ILE E N 1
ATOM 3081 C CA . ILE E 1 6 ? -33.816 -0.230 34.674 1.00 50.16 6 ILE E CA 1
ATOM 3082 C C . ILE E 1 6 ? -33.115 -0.162 36.041 1.00 50.28 6 ILE E C 1
ATOM 3083 O O . ILE E 1 6 ? -31.893 -0.012 36.097 1.00 49.53 6 ILE E O 1
ATOM 3088 N N . ASN E 1 7 ? -33.871 -0.228 37.144 1.00 50.22 7 ASN E N 1
ATOM 3089 C CA . ASN E 1 7 ? -33.205 -0.348 38.450 1.00 50.14 7 ASN E CA 1
ATOM 3090 C C . ASN E 1 7 ? -32.757 -1.755 38.582 1.00 50.46 7 ASN E C 1
ATOM 3091 O O . ASN E 1 7 ? -33.553 -2.638 38.872 1.00 50.49 7 ASN E O 1
ATOM 3096 N N . LEU E 1 8 ? -31.465 -1.941 38.345 1.00 51.51 8 LEU E N 1
ATOM 3097 C CA . LEU E 1 8 ? -30.841 -3.232 38.164 1.00 52.09 8 LEU E CA 1
ATOM 3098 C C . LEU E 1 8 ? -30.957 -4.023 39.425 1.00 52.28 8 LEU E C 1
ATOM 3099 O O . LEU E 1 8 ? -31.427 -5.138 39.402 1.00 52.48 8 LEU E O 1
ATOM 3104 N N . LYS E 1 9 ? -30.537 -3.410 40.529 1.00 53.07 9 LYS E N 1
ATOM 3105 C CA . LYS E 1 9 ? -30.569 -3.986 41.862 1.00 53.72 9 LYS E CA 1
ATOM 3106 C C . LYS E 1 9 ? -32.013 -4.452 42.205 1.00 54.64 9 LYS E C 1
ATOM 3107 O O . LYS E 1 9 ? -32.232 -5.573 42.730 1.00 55.05 9 LYS E O 1
ATOM 3113 N N . GLN E 1 10 ? -32.990 -3.594 41.896 1.00 54.52 10 GLN E N 1
ATOM 3114 C CA . GLN E 1 10 ? -34.403 -3.906 42.124 1.00 54.13 10 GLN E CA 1
ATOM 3115 C C . GLN E 1 10 ? -34.872 -5.051 41.271 1.00 53.79 10 GLN E C 1
ATOM 3116 O O . GLN E 1 10 ? -35.544 -5.951 41.778 1.00 53.54 10 GLN E O 1
ATOM 3122 N N . HIS E 1 11 ? -34.520 -5.030 39.988 1.00 53.46 11 HIS E N 1
ATOM 3123 C CA . HIS E 1 11 ? -34.945 -6.089 39.113 1.00 53.74 11 HIS E CA 1
ATOM 3124 C C . HIS E 1 11 ? -34.409 -7.413 39.566 1.00 53.99 11 HIS E C 1
ATOM 3125 O O . HIS E 1 11 ? -35.109 -8.432 39.555 1.00 54.61 11 HIS E O 1
ATOM 3132 N N . LEU E 1 12 ? -33.178 -7.365 40.048 1.00 54.12 12 LEU E N 1
ATOM 3133 C CA . LEU E 1 12 ? -32.480 -8.529 40.517 1.00 53.47 12 LEU E CA 1
ATOM 3134 C C . LEU E 1 12 ? -33.002 -9.081 41.828 1.00 53.34 12 LEU E C 1
ATOM 3135 O O . LEU E 1 12 ? -32.994 -10.278 42.015 1.00 54.38 12 LEU E O 1
ATOM 3140 N N . ALA E 1 13 ? -33.432 -8.252 42.769 1.00 53.11 13 ALA E N 1
ATOM 3141 C CA . ALA E 1 13 ? -33.979 -8.832 43.998 1.00 52.46 13 ALA E CA 1
ATOM 3142 C C . ALA E 1 13 ? -35.268 -9.613 43.698 1.00 52.96 13 ALA E C 1
ATOM 3143 O O . ALA E 1 13 ? -35.570 -10.579 44.378 1.00 53.56 13 ALA E O 1
ATOM 3145 N N . ALA E 1 14 ? -36.004 -9.226 42.657 1.00 53.08 14 ALA E N 1
ATOM 3146 C CA . ALA E 1 14 ? -37.204 -9.946 42.293 1.00 53.07 14 ALA E CA 1
ATOM 3147 C C . ALA E 1 14 ? -36.900 -11.310 41.676 1.00 53.61 14 ALA E C 1
ATOM 3148 O O . ALA E 1 14 ? -37.714 -12.197 41.769 1.00 54.34 14 ALA E O 1
ATOM 3150 N N . ILE E 1 15 ? -35.734 -11.497 41.069 1.00 54.32 15 ILE E N 1
ATOM 3151 C CA . ILE E 1 15 ? -35.359 -12.829 40.560 1.00 54.77 15 ILE E CA 1
ATOM 3152 C C . ILE E 1 15 ? -34.826 -13.796 41.647 1.00 55.26 15 ILE E C 1
ATOM 3153 O O . ILE E 1 15 ? -33.763 -13.556 42.234 1.00 55.23 15 ILE E O 1
ATOM 3158 N N . LYS E 1 16 ? -35.537 -14.911 41.848 1.00 55.31 16 LYS E N 1
ATOM 3159 C CA . LYS E 1 16 ? -35.353 -15.797 43.019 1.00 55.35 16 LYS E CA 1
ATOM 3160 C C . LYS E 1 16 ? -34.763 -17.154 42.605 1.00 54.18 16 LYS E C 1
ATOM 3161 O O . LYS E 1 16 ? -34.622 -18.063 43.428 1.00 53.93 16 LYS E O 1
ATOM 3167 N N . GLU E 1 17 ? -34.451 -17.279 41.321 1.00 52.53 17 GLU E N 1
ATOM 3168 C CA . GLU E 1 17 ? -33.922 -18.508 40.791 1.00 51.42 17 GLU E CA 1
ATOM 3169 C C . GLU E 1 17 ? -32.720 -18.203 39.969 1.00 50.21 17 GLU E C 1
ATOM 3170 O O . GLU E 1 17 ? -32.701 -17.197 39.279 1.00 50.72 17 GLU E O 1
ATOM 3176 N N . TYR E 1 18 ? -31.739 -19.090 40.021 1.00 49.15 18 TYR E N 1
ATOM 3177 C CA . TYR E 1 18 ? -30.591 -19.041 39.151 1.00 49.10 18 TYR E CA 1
ATOM 3178 C C . TYR E 1 18 ? -30.827 -19.487 37.714 1.00 48.94 18 TYR E C 1
ATOM 3179 O O . TYR E 1 18 ? -31.720 -20.248 37.434 1.00 49.71 18 TYR E O 1
ATOM 3188 N N . TRP E 1 19 ? -29.987 -19.033 36.806 1.00 49.24 19 TRP E N 1
ATOM 3189 C CA . TRP E 1 19 ? -30.002 -19.521 35.431 1.00 50.39 19 TRP E CA 1
ATOM 3190 C C . TRP E 1 19 ? -31.369 -19.323 34.844 1.00 51.23 19 TRP E C 1
ATOM 3191 O O . TRP E 1 19 ? -31.810 -20.108 33.997 1.00 51.92 19 TRP E O 1
ATOM 3202 N N . GLN E 1 20 ? -32.059 -18.304 35.356 1.00 51.83 20 GLN E N 1
ATOM 3203 C CA . GLN E 1 20 ? -33.385 -17.907 34.869 1.00 52.59 20 GLN E CA 1
ATOM 3204 C C . GLN E 1 20 ? -33.421 -16.430 34.479 1.00 53.34 20 GLN E C 1
ATOM 3205 O O . GLN E 1 20 ? -33.740 -15.565 35.299 1.00 53.56 20 GLN E O 1
ATOM 3211 N N . PRO E 1 21 ? -33.072 -16.138 33.213 1.00 54.11 21 PRO E N 1
ATOM 3212 C CA . PRO E 1 21 ? -32.963 -14.739 32.765 1.00 54.49 21 PRO E CA 1
ATOM 3213 C C . PRO E 1 21 ? -34.291 -13.946 32.773 1.00 54.96 21 PRO E C 1
ATOM 3214 O O . PRO E 1 21 ? -35.352 -14.483 32.498 1.00 55.77 21 PRO E O 1
ATOM 3218 N N . GLU E 1 22 ? -34.239 -12.675 33.107 1.00 55.51 22 GLU E N 1
ATOM 3219 C CA . GLU E 1 22 ? -35.367 -11.787 32.870 1.00 55.93 22 GLU E CA 1
ATOM 3220 C C . GLU E 1 22 ? -34.897 -10.981 31.648 1.00 54.91 22 GLU E C 1
ATOM 3221 O O . GLU E 1 22 ? -33.809 -10.410 31.677 1.00 55.24 22 GLU E O 1
ATOM 3227 N N . ILE E 1 23 ? -35.671 -10.933 30.574 1.00 53.76 23 ILE E N 1
ATOM 3228 C CA . ILE E 1 23 ? -35.237 -10.180 29.389 1.00 52.69 23 ILE E CA 1
ATOM 3229 C C . ILE E 1 23 ? -35.963 -8.851 29.266 1.00 51.93 23 ILE E C 1
ATOM 3230 O O . ILE E 1 23 ? -37.155 -8.809 29.460 1.00 52.42 23 ILE E O 1
ATOM 3235 N N . ILE E 1 24 ? -35.245 -7.781 28.921 1.00 51.48 24 ILE E N 1
ATOM 3236 C CA . ILE E 1 24 ? -35.808 -6.414 28.831 1.00 51.02 24 ILE E CA 1
ATOM 3237 C C . ILE E 1 24 ? -35.236 -5.688 27.626 1.00 50.59 24 ILE E C 1
ATOM 3238 O O . ILE E 1 24 ? -34.010 -5.541 27.499 1.00 50.11 24 ILE E O 1
ATOM 3243 N N . ASN E 1 25 ? -36.121 -5.245 26.740 1.00 50.80 25 ASN E N 1
ATOM 3244 C CA . ASN E 1 25 ? -35.738 -4.334 25.644 1.00 51.80 25 ASN E CA 1
ATOM 3245 C C . ASN E 1 25 ? -35.883 -2.809 25.907 1.00 50.45 25 ASN E C 1
ATOM 3246 O O . ASN E 1 25 ? -36.884 -2.331 26.452 1.00 49.95 25 ASN E O 1
ATOM 3251 N N . ARG E 1 26 ? -34.850 -2.062 25.522 1.00 49.56 26 ARG E N 1
ATOM 3252 C CA . ARG E 1 26 ? -34.882 -0.605 25.531 1.00 48.29 26 ARG E CA 1
ATOM 3253 C C . ARG E 1 26 ? -34.158 -0.197 24.257 1.00 47.91 26 ARG E C 1
ATOM 3254 O O . ARG E 1 26 ? -32.929 -0.287 24.160 1.00 47.55 26 ARG E O 1
ATOM 3262 N N . HIS E 1 27 ? -34.965 0.163 23.252 1.00 48.11 27 HIS E N 1
ATOM 3263 C CA . HIS E 1 27 ? -34.552 0.487 21.866 1.00 47.28 27 HIS E CA 1
ATOM 3264 C C . HIS E 1 27 ? -33.692 -0.605 21.261 1.00 48.45 27 HIS E C 1
ATOM 3265 O O . HIS E 1 27 ? -34.015 -1.777 21.432 1.00 49.60 27 HIS E O 1
ATOM 3272 N N . GLY E 1 28 ? -32.593 -0.242 20.592 1.00 49.13 28 GLY E N 1
ATOM 3273 C CA . GLY E 1 28 ? -31.718 -1.207 19.906 1.00 48.69 28 GLY E CA 1
ATOM 3274 C C . GLY E 1 28 ? -30.846 -2.067 20.801 1.00 48.95 28 GLY E C 1
ATOM 3275 O O . GLY E 1 28 ? -29.759 -2.533 20.394 1.00 47.95 28 GLY E O 1
ATOM 3276 N N . PHE E 1 29 ? -31.312 -2.279 22.029 1.00 49.71 29 PHE E N 1
ATOM 3277 C CA . PHE E 1 29 ? -30.539 -3.068 23.007 1.00 50.54 29 PHE E CA 1
ATOM 3278 C C . PHE E 1 29 ? -31.384 -4.074 23.730 1.00 51.48 29 PHE E C 1
ATOM 3279 O O . PHE E 1 29 ? -32.578 -3.850 24.017 1.00 52.59 29 PHE E O 1
ATOM 3287 N N . GLN E 1 30 ? -30.753 -5.185 24.043 1.00 51.75 30 GLN E N 1
ATOM 3288 C CA . GLN E 1 30 ? -31.421 -6.159 24.828 1.00 52.84 30 GLN E CA 1
ATOM 3289 C C . GLN E 1 30 ? -30.660 -6.422 26.125 1.00 52.45 30 GLN E C 1
ATOM 3290 O O . GLN E 1 30 ? -29.468 -6.675 26.105 1.00 52.20 30 GLN E O 1
ATOM 3296 N N . PHE E 1 31 ? -31.356 -6.369 27.249 1.00 52.69 31 PHE E N 1
ATOM 3297 C CA . PHE E 1 31 ? -30.705 -6.623 28.530 1.00 52.57 31 PHE E CA 1
ATOM 3298 C C . PHE E 1 31 ? -31.247 -7.897 29.188 1.00 53.90 31 PHE E C 1
ATOM 3299 O O . PHE E 1 31 ? -32.430 -8.221 29.005 1.00 54.96 31 PHE E O 1
ATOM 3307 N N . HIS E 1 32 ? -30.390 -8.582 29.968 1.00 54.12 32 HIS E N 1
ATOM 3308 C CA . HIS E 1 32 ? -30.600 -9.940 30.502 1.00 53.45 32 HIS E CA 1
ATOM 3309 C C . HIS E 1 32 ? -30.205 -9.892 31.988 1.00 53.04 32 HIS E C 1
ATOM 3310 O O . HIS E 1 32 ? -29.063 -9.603 32.346 1.00 53.28 32 HIS E O 1
ATOM 3317 N N . LEU E 1 33 ? -31.130 -10.205 32.866 1.00 52.30 33 LEU E N 1
ATOM 3318 C CA . LEU E 1 33 ? -30.812 -10.154 34.268 1.00 51.45 33 LEU E CA 1
ATOM 3319 C C . LEU E 1 33 ? -30.967 -11.584 34.769 1.00 51.36 33 LEU E C 1
ATOM 3320 O O . LEU E 1 33 ? -32.062 -12.130 34.792 1.00 51.29 33 LEU E O 1
ATOM 3325 N N . VAL E 1 34 ? -29.836 -12.155 35.166 1.00 50.34 34 VAL E N 1
ATOM 3326 C CA . VAL E 1 34 ? -29.719 -13.504 35.562 1.00 49.56 34 VAL E CA 1
ATOM 3327 C C . VAL E 1 34 ? -28.801 -13.653 36.837 1.00 51.11 34 VAL E C 1
ATOM 3328 O O . VAL E 1 34 ? -27.884 -12.838 37.062 1.00 51.43 34 VAL E O 1
ATOM 3332 N N . LYS E 1 35 ? -29.045 -14.691 37.652 1.00 51.34 35 LYS E N 1
ATOM 3333 C CA . LYS E 1 35 ? -28.122 -15.062 38.717 1.00 50.75 35 LYS E CA 1
ATOM 3334 C C . LYS E 1 35 ? -27.456 -16.372 38.402 1.00 50.70 35 LYS E C 1
ATOM 3335 O O . LYS E 1 35 ? -28.125 -17.275 37.982 1.00 52.25 35 LYS E O 1
ATOM 3341 N N . LEU E 1 36 ? -26.138 -16.471 38.631 1.00 50.39 36 LEU E N 1
ATOM 3342 C CA . LEU E 1 36 ? -25.296 -17.609 38.280 1.00 48.61 36 LEU E CA 1
ATOM 3343 C C . LEU E 1 36 ? -24.672 -18.184 39.537 1.00 49.64 36 LEU E C 1
ATOM 3344 O O . LEU E 1 36 ? -24.103 -17.446 40.414 1.00 48.39 36 LEU E O 1
ATOM 3349 N N . LEU E 1 37 ? -24.735 -19.520 39.617 1.00 49.32 37 LEU E N 1
ATOM 3350 C CA . LEU E 1 37 ? -24.032 -20.244 40.640 1.00 48.46 37 LEU E CA 1
ATOM 3351 C C . LEU E 1 37 ? -23.599 -21.448 39.904 1.00 49.11 37 LEU E C 1
ATOM 3352 O O . LEU E 1 37 ? -24.371 -21.924 39.084 1.00 50.97 37 LEU E O 1
ATOM 3357 N N . GLY E 1 38 ? -22.373 -21.932 40.139 1.00 48.37 38 GLY E N 1
ATOM 3358 C CA . GLY E 1 38 ? -21.866 -23.085 39.389 1.00 47.52 38 GLY E CA 1
ATOM 3359 C C . GLY E 1 38 ? -21.682 -22.761 37.940 1.00 46.66 38 GLY E C 1
ATOM 3360 O O . GLY E 1 38 ? -21.225 -21.687 37.617 1.00 47.52 38 GLY E O 1
ATOM 3361 N N . ASP E 1 39 ? -21.987 -23.680 37.043 1.00 47.25 39 ASP E N 1
ATOM 3362 C CA . ASP E 1 39 ? -22.001 -23.336 35.597 1.00 46.16 39 ASP E CA 1
ATOM 3363 C C . ASP E 1 39 ? -23.023 -24.107 34.823 1.00 46.58 39 ASP E C 1
ATOM 3364 O O . ASP E 1 39 ? -23.723 -24.960 35.416 1.00 46.61 39 ASP E O 1
ATOM 3369 N N . TYR E 1 40 ? -23.103 -23.835 33.510 1.00 46.85 40 TYR E N 1
ATOM 3370 C CA . TYR E 1 40 ? -23.922 -24.654 32.650 1.00 47.29 40 TYR E CA 1
ATOM 3371 C C . TYR E 1 40 ? -23.238 -25.043 31.388 1.00 47.92 40 TYR E C 1
ATOM 3372 O O . TYR E 1 40 ? -23.920 -24.997 30.356 1.00 48.51 40 TYR E O 1
ATOM 3381 N N . GLY E 1 41 ? -21.939 -25.385 31.395 1.00 46.31 41 GLY E N 1
ATOM 3382 C CA . GLY E 1 41 ? -21.323 -25.776 30.161 1.00 45.31 41 GLY E CA 1
ATOM 3383 C C . GLY E 1 41 ? -20.935 -24.717 29.145 1.00 47.50 41 GLY E C 1
ATOM 3384 O O . GLY E 1 41 ? -20.823 -23.534 29.443 1.00 49.56 41 GLY E O 1
ATOM 3385 N N . TRP E 1 42 ? -20.679 -25.140 27.911 1.00 48.66 42 TRP E N 1
ATOM 3386 C CA . TRP E 1 42 ? -20.085 -24.285 26.896 1.00 48.59 42 TRP E CA 1
ATOM 3387 C C . TRP E 1 42 ? -21.180 -23.830 26.076 1.00 49.25 42 TRP E C 1
ATOM 3388 O O . TRP E 1 42 ? -21.987 -24.614 25.809 1.00 49.12 42 TRP E O 1
ATOM 3399 N N . HIS E 1 43 ? -21.227 -22.534 25.732 1.00 51.61 43 HIS E N 1
ATOM 3400 C CA . HIS E 1 43 ? -22.224 -21.922 24.839 1.00 52.52 43 HIS E CA 1
ATOM 3401 C C . HIS E 1 43 ? -21.453 -21.064 23.894 1.00 52.25 43 HIS E C 1
ATOM 3402 O O . HIS E 1 43 ? -20.334 -20.724 24.238 1.00 52.34 43 HIS E O 1
ATOM 3409 N N . THR E 1 44 ? -22.053 -20.736 22.731 1.00 51.58 44 THR E N 1
ATOM 3410 C CA . THR E 1 44 ? -21.548 -19.803 21.704 1.00 50.56 44 THR E CA 1
ATOM 3411 C C . THR E 1 44 ? -22.651 -18.773 21.307 1.00 51.45 44 THR E C 1
ATOM 3412 O O . THR E 1 44 ? -23.787 -19.160 21.082 1.00 51.69 44 THR E O 1
ATOM 3416 N N . HIS E 1 45 ? -22.322 -17.474 21.216 1.00 51.27 45 HIS E N 1
ATOM 3417 C CA . HIS E 1 45 ? -23.298 -16.435 20.959 1.00 51.33 45 HIS E CA 1
ATOM 3418 C C . HIS E 1 45 ? -23.400 -16.102 19.493 1.00 50.66 45 HIS E C 1
ATOM 3419 O O . HIS E 1 45 ? -23.040 -16.891 18.665 1.00 50.61 45 HIS E O 1
ATOM 3426 N N . TYR E 1 47 ? -24.385 -14.530 16.974 1.00 51.94 47 TYR E N 1
ATOM 3427 C CA . TYR E 1 47 ? -25.082 -13.327 16.488 1.00 51.43 47 TYR E CA 1
ATOM 3428 C C . TYR E 1 47 ? -24.515 -11.992 16.991 1.00 50.53 47 TYR E C 1
ATOM 3429 O O . TYR E 1 47 ? -24.494 -11.000 16.268 1.00 49.69 47 TYR E O 1
ATOM 3438 N N . SER E 1 48 ? -24.034 -11.946 18.224 1.00 50.18 48 SER E N 1
ATOM 3439 C CA . SER E 1 48 ? -23.656 -10.648 18.787 1.00 49.02 48 SER E CA 1
ATOM 3440 C C . SER E 1 48 ? -22.668 -10.794 19.943 1.00 48.78 48 SER E C 1
ATOM 3441 O O . SER E 1 48 ? -22.759 -11.770 20.735 1.00 48.77 48 SER E O 1
ATOM 3443 N N . ASP E 1 49 ? -21.724 -9.838 20.000 1.00 48.40 49 ASP E N 1
ATOM 3444 C CA . ASP E 1 49 ? -20.834 -9.639 21.138 1.00 49.28 49 ASP E CA 1
ATOM 3445 C C . ASP E 1 49 ? -21.779 -9.288 22.272 1.00 49.50 49 ASP E C 1
ATOM 3446 O O . ASP E 1 49 ? -22.909 -8.869 21.990 1.00 50.83 49 ASP E O 1
ATOM 3451 N N . LYS E 1 50 ? -21.360 -9.460 23.520 1.00 48.76 50 LYS E N 1
ATOM 3452 C CA . LYS E 1 50 ? -22.203 -9.140 24.649 1.00 49.67 50 LYS E CA 1
ATOM 3453 C C . LYS E 1 50 ? -21.367 -8.504 25.756 1.00 49.71 50 LYS E C 1
ATOM 3454 O O . LYS E 1 50 ? -20.273 -8.954 26.074 1.00 49.26 50 LYS E O 1
ATOM 3460 N N . VAL E 1 51 ? -21.898 -7.457 26.360 1.00 49.77 51 VAL E N 1
ATOM 3461 C CA . VAL E 1 51 ? -21.300 -6.912 27.562 1.00 50.32 51 VAL E CA 1
ATOM 3462 C C . VAL E 1 51 ? -21.834 -7.649 28.813 1.00 49.33 51 VAL E C 1
ATOM 3463 O O . VAL E 1 51 ? -23.032 -7.905 28.979 1.00 47.54 51 VAL E O 1
ATOM 3467 N N . LEU E 1 52 ? -20.903 -8.071 29.638 1.00 49.80 52 LEU E N 1
ATOM 3468 C CA . LEU E 1 52 ? -21.269 -8.719 30.880 1.00 50.99 52 LEU E CA 1
ATOM 3469 C C . LEU E 1 52 ? -20.914 -7.771 31.986 1.00 50.29 52 LEU E C 1
ATOM 3470 O O . LEU E 1 52 ? -19.822 -7.292 32.007 1.00 50.44 52 LEU E O 1
ATOM 3475 N N . PHE E 1 53 ? -21.842 -7.497 32.888 1.00 50.65 53 PHE E N 1
ATOM 3476 C CA . PHE E 1 53 ? -21.590 -6.638 34.051 1.00 51.62 53 PHE E CA 1
ATOM 3477 C C . PHE E 1 53 ? -21.993 -7.380 35.311 1.00 52.13 53 PHE E C 1
ATOM 3478 O O . PHE E 1 53 ? -23.143 -7.844 35.429 1.00 53.71 53 PHE E O 1
ATOM 3486 N N . ALA E 1 54 ? -21.066 -7.447 36.263 1.00 51.45 54 ALA E N 1
ATOM 3487 C CA . ALA E 1 54 ? -21.243 -8.174 37.507 1.00 49.88 54 ALA E CA 1
ATOM 3488 C C . ALA E 1 54 ? -21.725 -7.233 38.633 1.00 50.87 54 ALA E C 1
ATOM 3489 O O . ALA E 1 54 ? -20.932 -6.429 39.232 1.00 50.46 54 ALA E O 1
ATOM 3491 N N . VAL E 1 55 ? -23.010 -7.393 38.948 1.00 50.67 55 VAL E N 1
ATOM 3492 C CA . VAL E 1 55 ? -23.697 -6.552 39.884 1.00 50.36 55 VAL E CA 1
ATOM 3493 C C . VAL E 1 55 ? -23.510 -6.893 41.370 1.00 52.16 55 VAL E C 1
ATOM 3494 O O . VAL E 1 55 ? -23.030 -6.019 42.116 1.00 53.66 55 VAL E O 1
ATOM 3498 N N . GLU E 1 56 ? -23.891 -8.101 41.829 1.00 52.64 56 GLU E N 1
ATOM 3499 C CA . GLU E 1 56 ? -23.462 -8.571 43.167 1.00 53.14 56 GLU E CA 1
ATOM 3500 C C . GLU E 1 56 ? -22.592 -9.732 42.862 1.00 51.59 56 GLU E C 1
ATOM 3501 O O . GLU E 1 56 ? -22.954 -10.519 42.003 1.00 52.51 56 GLU E O 1
ATOM 3507 N N . GLY E 1 57 ? -21.440 -9.795 43.536 1.00 50.65 57 GLY E N 1
ATOM 3508 C CA . GLY E 1 57 ? -20.509 -10.915 43.527 1.00 50.01 57 GLY E CA 1
ATOM 3509 C C . GLY E 1 57 ? -19.669 -11.130 42.269 1.00 50.98 57 GLY E C 1
ATOM 3510 O O . GLY E 1 57 ? -19.651 -10.290 41.333 1.00 52.73 57 GLY E O 1
ATOM 3511 N N . ASP E 1 58 ? -19.006 -12.282 42.223 1.00 49.73 58 ASP E N 1
ATOM 3512 C CA . ASP E 1 58 ? -17.940 -12.563 41.283 1.00 48.21 58 ASP E CA 1
ATOM 3513 C C . ASP E 1 58 ? -18.314 -13.650 40.301 1.00 47.60 58 ASP E C 1
ATOM 3514 O O . ASP E 1 58 ? -19.175 -14.493 40.558 1.00 46.27 58 ASP E O 1
ATOM 3527 N N . ALA E 1 60 ? -16.588 -15.856 36.508 1.00 44.96 60 ALA E N 1
ATOM 3528 C CA . ALA E 1 60 ? -15.517 -15.991 35.559 1.00 43.81 60 ALA E CA 1
ATOM 3529 C C . ALA E 1 60 ? -16.045 -16.542 34.242 1.00 42.73 60 ALA E C 1
ATOM 3530 O O . ALA E 1 60 ? -17.206 -16.968 34.161 1.00 42.47 60 ALA E O 1
ATOM 3532 N N . VAL E 1 61 ? -15.203 -16.525 33.211 1.00 42.55 61 VAL E N 1
ATOM 3533 C CA . VAL E 1 61 ? -15.575 -17.078 31.863 1.00 41.85 61 VAL E CA 1
ATOM 3534 C C . VAL E 1 61 ? -14.352 -17.741 31.274 1.00 42.09 61 VAL E C 1
ATOM 3535 O O . VAL E 1 61 ? -13.325 -17.088 31.129 1.00 43.36 61 VAL E O 1
ATOM 3539 N N . ASP E 1 62 ? -14.448 -19.041 30.963 1.00 42.82 62 ASP E N 1
ATOM 3540 C CA . ASP E 1 62 ? -13.348 -19.785 30.377 1.00 42.66 62 ASP E CA 1
ATOM 3541 C C . ASP E 1 62 ? -13.510 -19.749 28.846 1.00 43.89 62 ASP E C 1
ATOM 3542 O O . ASP E 1 62 ? -14.620 -19.575 28.312 1.00 43.02 62 ASP E O 1
ATOM 3547 N N . PHE E 1 63 ? -12.419 -19.827 28.112 1.00 44.49 63 PHE E N 1
ATOM 3548 C CA . PHE E 1 63 ? -12.580 -19.953 26.682 1.00 46.21 63 PHE E CA 1
ATOM 3549 C C . PHE E 1 63 ? -12.039 -21.268 26.157 1.00 46.65 63 PHE E C 1
ATOM 3550 O O . PHE E 1 63 ? -11.121 -21.891 26.720 1.00 45.96 63 PHE E O 1
ATOM 3558 N N . ALA E 1 64 ? -12.623 -21.630 25.031 1.00 47.59 64 ALA E N 1
ATOM 3559 C CA . ALA E 1 64 ? -12.300 -22.799 24.263 1.00 48.41 64 ALA E CA 1
ATOM 3560 C C . ALA E 1 64 ? -10.796 -22.847 24.030 1.00 48.85 64 ALA E C 1
ATOM 3561 O O . ALA E 1 64 ? -10.208 -23.944 24.031 1.00 49.65 64 ALA E O 1
ATOM 3563 N N . ASP E 1 65 ? -10.186 -21.685 23.884 1.00 48.31 65 ASP E N 1
ATOM 3564 C CA . ASP E 1 65 ? -8.806 -21.601 23.483 1.00 49.74 65 ASP E CA 1
ATOM 3565 C C . ASP E 1 65 ? -7.836 -21.708 24.653 1.00 50.38 65 ASP E C 1
ATOM 3566 O O . ASP E 1 65 ? -6.606 -21.566 24.476 1.00 51.53 65 ASP E O 1
ATOM 3571 N N . GLY E 1 66 ? -8.377 -21.913 25.852 1.00 50.37 66 GLY E N 1
ATOM 3572 C CA . GLY E 1 66 ? -7.553 -21.985 27.028 1.00 50.20 66 GLY E CA 1
ATOM 3573 C C . GLY E 1 66 ? -7.649 -20.842 28.017 1.00 50.93 66 GLY E C 1
ATOM 3574 O O . GLY E 1 66 ? -7.477 -21.075 29.191 1.00 50.80 66 GLY E O 1
ATOM 3575 N N . GLY E 1 67 ? -7.937 -19.615 27.583 1.00 51.36 67 GLY E N 1
ATOM 3576 C CA . GLY E 1 67 ? -7.908 -18.490 28.510 1.00 51.42 67 GLY E CA 1
ATOM 3577 C C . GLY E 1 67 ? -8.925 -18.482 29.641 1.00 52.57 67 GLY E C 1
ATOM 3578 O O . GLY E 1 67 ? -9.831 -19.309 29.683 1.00 52.83 67 GLY E O 1
ATOM 3579 N N . SER E 1 68 ? -8.758 -17.566 30.594 1.00 53.26 68 SER E N 1
ATOM 3580 C CA . SER E 1 68 ? -9.859 -17.214 31.499 1.00 54.80 68 SER E CA 1
ATOM 3581 C C . SER E 1 68 ? -9.896 -15.721 31.851 1.00 55.01 68 SER E C 1
ATOM 3582 O O . SER E 1 68 ? -8.901 -15.029 31.799 1.00 55.45 68 SER E O 1
ATOM 3593 N N . THR E 1 70 ? -11.624 -13.420 34.843 1.00 49.75 70 THR E N 1
ATOM 3594 C CA . THR E 1 70 ? -12.345 -13.218 36.053 1.00 47.78 70 THR E CA 1
ATOM 3595 C C . THR E 1 70 ? -13.119 -11.876 35.952 1.00 46.31 70 THR E C 1
ATOM 3596 O O . THR E 1 70 ? -12.542 -10.880 35.538 1.00 46.17 70 THR E O 1
ATOM 3600 N N . ILE E 1 71 ? -14.414 -11.842 36.303 1.00 44.67 71 ILE E N 1
ATOM 3601 C CA . ILE E 1 71 ? -15.147 -10.577 36.414 1.00 42.80 71 ILE E CA 1
ATOM 3602 C C . ILE E 1 71 ? -15.670 -10.378 37.830 1.00 43.45 71 ILE E C 1
ATOM 3603 O O . ILE E 1 71 ? -16.457 -11.157 38.331 1.00 43.51 71 ILE E O 1
ATOM 3608 N N . ARG E 1 72 ? -15.226 -9.327 38.485 1.00 44.40 72 ARG E N 1
ATOM 3609 C CA . ARG E 1 72 ? -15.553 -9.145 39.892 1.00 46.15 72 ARG E CA 1
ATOM 3610 C C . ARG E 1 72 ? -16.740 -8.192 40.034 1.00 45.68 72 ARG E C 1
ATOM 3611 O O . ARG E 1 72 ? -17.024 -7.394 39.127 1.00 45.48 72 ARG E O 1
ATOM 3619 N N . GLU E 1 73 ? -17.415 -8.227 41.183 1.00 45.65 73 GLU E N 1
ATOM 3620 C CA . GLU E 1 73 ? -18.459 -7.235 41.406 1.00 45.97 73 GLU E CA 1
ATOM 3621 C C . GLU E 1 73 ? -17.976 -5.872 40.938 1.00 46.59 73 GLU E C 1
ATOM 3622 O O . GLU E 1 73 ? -16.929 -5.420 41.326 1.00 46.39 73 GLU E O 1
ATOM 3628 N N . GLY E 1 74 ? -18.718 -5.246 40.048 1.00 47.90 74 GLY E N 1
ATOM 3629 C CA . GLY E 1 74 ? -18.374 -3.898 39.682 1.00 49.04 74 GLY E CA 1
ATOM 3630 C C . GLY E 1 74 ? -17.492 -3.811 38.461 1.00 50.71 74 GLY E C 1
ATOM 3631 O O . GLY E 1 74 ? -17.012 -2.711 38.091 1.00 50.81 74 GLY E O 1
ATOM 3632 N N . GLU E 1 75 ? -17.266 -4.957 37.824 1.00 51.68 75 GLU E N 1
ATOM 3633 C CA . GLU E 1 75 ? -16.469 -4.958 36.621 1.00 52.91 75 GLU E CA 1
ATOM 3634 C C . GLU E 1 75 ? -17.330 -5.274 35.446 1.00 53.95 75 GLU E C 1
ATOM 3635 O O . GLU E 1 75 ? -18.461 -5.700 35.581 1.00 54.33 75 GLU E O 1
ATOM 3649 N N . ALA E 1 77 ? -17.015 -6.593 31.104 1.00 54.17 77 ALA E N 1
ATOM 3650 C CA . ALA E 1 77 ? -16.144 -7.242 30.106 1.00 54.08 77 ALA E CA 1
ATOM 3651 C C . ALA E 1 77 ? -17.004 -7.668 28.965 1.00 53.38 77 ALA E C 1
ATOM 3652 O O . ALA E 1 77 ? -18.207 -7.790 29.165 1.00 53.84 77 ALA E O 1
ATOM 3654 N N . VAL E 1 78 ? -16.419 -7.901 27.781 1.00 52.12 78 VAL E N 1
ATOM 3655 C CA . VAL E 1 78 ? -17.217 -8.401 26.686 1.00 50.88 78 VAL E CA 1
ATOM 3656 C C . VAL E 1 78 ? -16.878 -9.838 26.364 1.00 50.95 78 VAL E C 1
ATOM 3657 O O . VAL E 1 78 ? -15.824 -10.277 26.720 1.00 51.81 78 VAL E O 1
ATOM 3661 N N . VAL E 1 79 ? -17.795 -10.567 25.719 1.00 50.91 79 VAL E N 1
ATOM 3662 C CA . VAL E 1 79 ? -17.560 -11.943 25.197 1.00 49.80 79 VAL E CA 1
ATOM 3663 C C . VAL E 1 79 ? -17.866 -12.019 23.702 1.00 49.44 79 VAL E C 1
ATOM 3664 O O . VAL E 1 79 ? -19.026 -11.862 23.307 1.00 50.67 79 VAL E O 1
ATOM 3668 N N . PRO E 1 80 ? -16.844 -12.220 22.850 1.00 48.30 80 PRO E N 1
ATOM 3669 C CA . PRO E 1 80 ? -17.195 -12.032 21.422 1.00 46.59 80 PRO E CA 1
ATOM 3670 C C . PRO E 1 80 ? -18.183 -13.076 20.962 1.00 45.23 80 PRO E C 1
ATOM 3671 O O . PRO E 1 80 ? -18.330 -14.179 21.561 1.00 44.21 80 PRO E O 1
ATOM 3675 N N . LYS E 1 81 ? -18.906 -12.685 19.938 1.00 43.59 81 LYS E N 1
ATOM 3676 C CA . LYS E 1 81 ? -19.718 -13.623 19.231 1.00 43.67 81 LYS E CA 1
ATOM 3677 C C . LYS E 1 81 ? -18.752 -14.663 18.662 1.00 42.75 81 LYS E C 1
ATOM 3678 O O . LYS E 1 81 ? -17.639 -14.295 18.221 1.00 42.48 81 LYS E O 1
ATOM 3684 N N . SER E 1 82 ? -19.168 -15.941 18.741 1.00 41.71 82 SER E N 1
ATOM 3685 C CA . SER E 1 82 ? -18.625 -17.062 17.918 1.00 42.22 82 SER E CA 1
ATOM 3686 C C . SER E 1 82 ? -17.404 -17.750 18.500 1.00 43.19 82 SER E C 1
ATOM 3687 O O . SER E 1 82 ? -16.591 -18.353 17.760 1.00 43.00 82 SER E O 1
ATOM 3690 N N . VAL E 1 83 ? -17.284 -17.656 19.812 1.00 43.32 83 VAL E N 1
ATOM 3691 C CA . VAL E 1 83 ? -16.208 -18.293 20.479 1.00 44.80 83 VAL E CA 1
ATOM 3692 C C . VAL E 1 83 ? -16.885 -18.999 21.655 1.00 45.91 83 VAL E C 1
ATOM 3693 O O . VAL E 1 83 ? -17.746 -18.383 22.371 1.00 46.87 83 VAL E O 1
ATOM 3697 N N . SER E 1 84 ? -16.568 -20.290 21.788 1.00 44.97 84 SER E N 1
ATOM 3698 C CA . SER E 1 84 ? -17.114 -21.150 22.823 1.00 44.87 84 SER E CA 1
ATOM 3699 C C . SER E 1 84 ? -16.585 -20.652 24.166 1.00 45.21 84 SER E C 1
ATOM 3700 O O . SER E 1 84 ? -15.397 -20.287 24.286 1.00 45.17 84 SER E O 1
ATOM 3703 N N . HIS E 1 85 ? -17.465 -20.621 25.172 1.00 45.25 85 HIS E N 1
ATOM 3704 C CA . HIS E 1 85 ? -17.098 -20.082 26.474 1.00 45.14 85 HIS E CA 1
ATOM 3705 C C . HIS E 1 85 ? -18.022 -20.578 27.558 1.00 44.02 85 HIS E C 1
ATOM 3706 O O . HIS E 1 85 ? -19.141 -21.038 27.306 1.00 45.12 85 HIS E O 1
ATOM 3713 N N . ARG E 1 86 ? -17.545 -20.487 28.780 1.00 41.74 86 ARG E N 1
ATOM 3714 C CA . ARG E 1 86 ? -18.261 -21.098 29.836 1.00 40.43 86 ARG E CA 1
ATOM 3715 C C . ARG E 1 86 ? -18.309 -20.203 31.035 1.00 39.46 86 ARG E C 1
ATOM 3716 O O . ARG E 1 86 ? -17.432 -20.229 31.899 1.00 40.20 86 ARG E O 1
ATOM 3724 N N . PRO E 1 87 ? -19.398 -19.472 31.143 1.00 37.66 87 PRO E N 1
ATOM 3725 C CA . PRO E 1 87 ? -19.629 -18.555 32.244 1.00 37.53 87 PRO E CA 1
ATOM 3726 C C . PRO E 1 87 ? -19.747 -19.341 33.484 1.00 35.85 87 PRO E C 1
ATOM 3727 O O . PRO E 1 87 ? -20.364 -20.345 33.474 1.00 35.70 87 PRO E O 1
ATOM 3731 N N . ARG E 1 88 ? -19.221 -18.903 34.593 1.00 37.66 88 ARG E N 1
ATOM 3732 C CA . ARG E 1 88 ? -19.443 -19.732 35.799 1.00 37.51 88 ARG E CA 1
ATOM 3733 C C . ARG E 1 88 ? -19.254 -18.888 37.005 1.00 37.58 88 ARG E C 1
ATOM 3734 O O . ARG E 1 88 ? -18.708 -17.817 36.847 1.00 35.91 88 ARG E O 1
ATOM 3742 N N . SER E 1 89 ? -19.593 -19.403 38.216 1.00 38.64 89 SER E N 1
ATOM 3743 C CA . SER E 1 89 ? -19.494 -18.616 39.434 1.00 40.31 89 SER E CA 1
ATOM 3744 C C . SER E 1 89 ? -19.397 -19.463 40.696 1.00 40.85 89 SER E C 1
ATOM 3745 O O . SER E 1 89 ? -20.241 -20.252 40.941 1.00 42.71 89 SER E O 1
ATOM 3748 N N . GLU E 1 90 ? -18.357 -19.283 41.480 1.00 40.66 90 GLU E N 1
ATOM 3749 C CA . GLU E 1 90 ? -18.099 -20.091 42.615 1.00 41.81 90 GLU E CA 1
ATOM 3750 C C . GLU E 1 90 ? -19.227 -19.939 43.581 1.00 41.94 90 GLU E C 1
ATOM 3751 O O . GLU E 1 90 ? -19.915 -20.896 43.883 1.00 42.54 90 GLU E O 1
ATOM 3757 N N . ASN E 1 91 ? -19.380 -18.732 44.085 1.00 41.62 91 ASN E N 1
ATOM 3758 C CA . ASN E 1 91 ? -20.363 -18.488 45.069 1.00 41.69 91 ASN E CA 1
ATOM 3759 C C . ASN E 1 91 ? -21.597 -17.669 44.710 1.00 42.58 91 ASN E C 1
ATOM 3760 O O . ASN E 1 91 ? -22.212 -17.146 45.607 1.00 42.82 91 ASN E O 1
ATOM 3765 N N . GLY E 1 92 ? -21.983 -17.536 43.441 1.00 42.75 92 GLY E N 1
ATOM 3766 C CA . GLY E 1 92 ? -23.169 -16.760 43.195 1.00 44.57 92 GLY E CA 1
ATOM 3767 C C . GLY E 1 92 ? -22.854 -15.364 42.643 1.00 46.64 92 GLY E C 1
ATOM 3768 O O . GLY E 1 92 ? -21.990 -14.659 43.159 1.00 46.88 92 GLY E O 1
ATOM 3769 N N . CYS E 1 93 ? -23.537 -14.976 41.573 1.00 47.90 93 CYS E N 1
ATOM 3770 C CA . CYS E 1 93 ? -23.258 -13.726 40.903 1.00 49.16 93 CYS E CA 1
ATOM 3771 C C . CYS E 1 93 ? -24.563 -13.212 40.255 1.00 49.77 93 CYS E C 1
ATOM 3772 O O . CYS E 1 93 ? -25.339 -14.025 39.704 1.00 48.65 93 CYS E O 1
ATOM 3775 N N . SER E 1 94 ? -24.785 -11.890 40.381 1.00 49.06 94 SER E N 1
ATOM 3776 C CA . SER E 1 94 ? -25.875 -11.157 39.807 1.00 50.06 94 SER E CA 1
ATOM 3777 C C . SER E 1 94 ? -25.325 -10.478 38.558 1.00 51.18 94 SER E C 1
ATOM 3778 O O . SER E 1 94 ? -24.625 -9.451 38.653 1.00 50.44 94 SER E O 1
ATOM 3781 N N . LEU E 1 95 ? -25.616 -11.037 37.398 1.00 51.15 95 LEU E N 1
ATOM 3782 C CA . LEU E 1 95 ? -25.006 -10.508 36.202 1.00 52.54 95 LEU E CA 1
ATOM 3783 C C . LEU E 1 95 ? -26.024 -9.708 35.420 1.00 53.70 95 LEU E C 1
ATOM 3784 O O . LEU E 1 95 ? -27.196 -10.145 35.295 1.00 54.46 95 LEU E O 1
ATOM 3789 N N . VAL E 1 96 ? -25.607 -8.553 34.888 1.00 52.82 96 VAL E N 1
ATOM 3790 C CA . VAL E 1 96 ? -26.341 -7.977 33.764 1.00 52.98 96 VAL E CA 1
ATOM 3791 C C . VAL E 1 96 ? -25.605 -8.163 32.425 1.00 52.45 96 VAL E C 1
ATOM 3792 O O . VAL E 1 96 ? -24.436 -7.899 32.273 1.00 50.65 96 VAL E O 1
ATOM 3796 N N . LEU E 1 97 ? -26.344 -8.589 31.440 1.00 54.65 97 LEU E N 1
ATOM 3797 C CA . LEU E 1 97 ? -25.805 -8.902 30.141 1.00 56.05 97 LEU E CA 1
ATOM 3798 C C . LEU E 1 97 ? -26.445 -7.996 29.109 1.00 56.50 97 LEU E C 1
ATOM 3799 O O . LEU E 1 97 ? -27.654 -7.777 29.130 1.00 57.12 97 LEU E O 1
ATOM 3804 N N . ILE E 1 98 ? -25.655 -7.511 28.161 1.00 56.76 98 ILE E N 1
ATOM 3805 C CA . ILE E 1 98 ? -26.114 -6.467 27.261 1.00 55.68 98 ILE E CA 1
ATOM 3806 C C . ILE E 1 98 ? -25.788 -6.871 25.878 1.00 55.84 98 ILE E C 1
ATOM 3807 O O . ILE E 1 98 ? -24.649 -7.155 25.617 1.00 56.94 98 ILE E O 1
ATOM 3812 N N . GLU E 1 99 ? -26.779 -6.904 24.995 1.00 56.09 99 GLU E N 1
ATOM 3813 C CA . GLU E 1 99 ? -26.596 -7.174 23.559 1.00 56.63 99 GLU E CA 1
ATOM 3814 C C . GLU E 1 99 ? -27.538 -6.286 22.744 1.00 57.13 99 GLU E C 1
ATOM 3815 O O . GLU E 1 99 ? -28.553 -5.786 23.268 1.00 55.75 99 GLU E O 1
ATOM 3821 N N . LEU E 1 100 ? -27.199 -6.061 21.473 1.00 58.38 100 LEU E N 1
ATOM 3822 C CA . LEU E 1 100 ? -28.164 -5.396 20.582 1.00 59.82 100 LEU E CA 1
ATOM 3823 C C . LEU E 1 100 ? -29.372 -6.359 20.369 1.00 59.07 100 LEU E C 1
ATOM 3824 O O . LEU E 1 100 ? -29.187 -7.594 20.373 1.00 59.85 100 LEU E O 1
ATOM 3829 N N . SER E 1 101 ? -30.582 -5.809 20.255 1.00 57.78 101 SER E N 1
ATOM 3830 C CA . SER E 1 101 ? -31.766 -6.614 19.953 1.00 57.70 101 SER E CA 1
ATOM 3831 C C . SER E 1 101 ? -31.878 -6.960 18.434 1.00 57.65 101 SER E C 1
ATOM 3832 O O . SER E 1 101 ? -31.060 -6.511 17.606 1.00 56.99 101 SER E O 1
ATOM 3834 N N . GLU F 1 4 ? -9.655 -8.488 28.450 1.00 60.72 4 GLU F N 1
ATOM 3835 C CA . GLU F 1 4 ? -9.516 -7.943 29.815 1.00 60.82 4 GLU F CA 1
ATOM 3836 C C . GLU F 1 4 ? -10.757 -7.187 30.343 1.00 60.10 4 GLU F C 1
ATOM 3837 O O . GLU F 1 4 ? -11.481 -6.515 29.609 1.00 60.83 4 GLU F O 1
ATOM 3843 N N . THR F 1 5 ? -10.969 -7.306 31.647 1.00 59.05 5 THR F N 1
ATOM 3844 C CA . THR F 1 5 ? -12.060 -6.702 32.361 1.00 57.32 5 THR F CA 1
ATOM 3845 C C . THR F 1 5 ? -11.734 -5.220 32.514 1.00 56.91 5 THR F C 1
ATOM 3846 O O . THR F 1 5 ? -10.582 -4.819 32.361 1.00 58.65 5 THR F O 1
ATOM 3850 N N . ILE F 1 6 ? -12.734 -4.419 32.843 1.00 55.18 6 ILE F N 1
ATOM 3851 C CA . ILE F 1 6 ? -12.607 -3.022 33.049 1.00 53.49 6 ILE F CA 1
ATOM 3852 C C . ILE F 1 6 ? -13.064 -2.798 34.490 1.00 53.46 6 ILE F C 1
ATOM 3853 O O . ILE F 1 6 ? -14.247 -2.825 34.761 1.00 52.19 6 ILE F O 1
ATOM 3858 N N . ASN F 1 7 ? -12.167 -2.624 35.454 1.00 54.57 7 ASN F N 1
ATOM 3859 C CA . ASN F 1 7 ? -12.689 -2.263 36.788 1.00 54.99 7 ASN F CA 1
ATOM 3860 C C . ASN F 1 7 ? -13.262 -0.824 36.861 1.00 56.16 7 ASN F C 1
ATOM 3861 O O . ASN F 1 7 ? -12.521 0.150 36.805 1.00 56.42 7 ASN F O 1
ATOM 3866 N N . LEU F 1 8 ? -14.577 -0.691 36.998 1.00 57.31 8 LEU F N 1
ATOM 3867 C CA . LEU F 1 8 ? -15.234 0.599 36.789 1.00 57.90 8 LEU F CA 1
ATOM 3868 C C . LEU F 1 8 ? -14.765 1.529 37.864 1.00 59.37 8 LEU F C 1
ATOM 3869 O O . LEU F 1 8 ? -14.216 2.601 37.560 1.00 60.83 8 LEU F O 1
ATOM 3874 N N . LYS F 1 9 ? -14.937 1.104 39.119 1.00 60.36 9 LYS F N 1
ATOM 3875 C CA . LYS F 1 9 ? -14.509 1.856 40.301 1.00 61.27 9 LYS F CA 1
ATOM 3876 C C . LYS F 1 9 ? -13.123 2.516 40.134 1.00 61.47 9 LYS F C 1
ATOM 3877 O O . LYS F 1 9 ? -13.005 3.749 40.159 1.00 61.61 9 LYS F O 1
ATOM 3883 N N . GLN F 1 10 ? -12.087 1.694 39.957 1.00 61.54 10 GLN F N 1
ATOM 3884 C CA . GLN F 1 10 ? -10.705 2.187 39.923 1.00 61.88 10 GLN F CA 1
ATOM 3885 C C . GLN F 1 10 ? -10.499 3.136 38.737 1.00 61.09 10 GLN F C 1
ATOM 3886 O O . GLN F 1 10 ? -9.886 4.209 38.876 1.00 60.97 10 GLN F O 1
ATOM 3892 N N . HIS F 1 11 ? -11.040 2.745 37.590 1.00 60.13 11 HIS F N 1
ATOM 3893 C CA . HIS F 1 11 ? -10.901 3.511 36.356 1.00 59.62 11 HIS F CA 1
ATOM 3894 C C . HIS F 1 11 ? -11.463 4.919 36.433 1.00 59.35 11 HIS F C 1
ATOM 3895 O O . HIS F 1 11 ? -11.007 5.823 35.694 1.00 59.59 11 HIS F O 1
ATOM 3902 N N . LEU F 1 12 ? -12.465 5.073 37.308 1.00 57.89 12 LEU F N 1
ATOM 3903 C CA . LEU F 1 12 ? -13.193 6.292 37.466 1.00 56.32 12 LEU F CA 1
ATOM 3904 C C . LEU F 1 12 ? -12.509 7.194 38.479 1.00 56.09 12 LEU F C 1
ATOM 3905 O O . LEU F 1 12 ? -12.439 8.412 38.253 1.00 56.82 12 LEU F O 1
ATOM 3910 N N . ALA F 1 13 ? -12.047 6.600 39.595 1.00 54.83 13 ALA F N 1
ATOM 3911 C CA . ALA F 1 13 ? -11.226 7.256 40.615 1.00 53.45 13 ALA F CA 1
ATOM 3912 C C . ALA F 1 13 ? -10.062 8.036 39.995 1.00 52.93 13 ALA F C 1
ATOM 3913 O O . ALA F 1 13 ? -9.772 9.164 40.394 1.00 52.48 13 ALA F O 1
ATOM 3915 N N . ALA F 1 14 ? -9.423 7.404 39.007 1.00 52.38 14 ALA F N 1
ATOM 3916 C CA . ALA F 1 14 ? -8.321 7.965 38.222 1.00 51.72 14 ALA F CA 1
ATOM 3917 C C . ALA F 1 14 ? -8.740 9.113 37.319 1.00 51.85 14 ALA F C 1
ATOM 3918 O O . ALA F 1 14 ? -7.886 9.721 36.670 1.00 50.82 14 ALA F O 1
ATOM 3920 N N . ILE F 1 15 ? -10.041 9.399 37.243 1.00 51.93 15 ILE F N 1
ATOM 3921 C CA . ILE F 1 15 ? -10.443 10.563 36.479 1.00 53.49 15 ILE F CA 1
ATOM 3922 C C . ILE F 1 15 ? -10.957 11.710 37.368 1.00 53.48 15 ILE F C 1
ATOM 3923 O O . ILE F 1 15 ? -12.057 11.667 37.921 1.00 54.70 15 ILE F O 1
ATOM 3928 N N . LYS F 1 16 ? -10.119 12.729 37.493 1.00 52.60 16 LYS F N 1
ATOM 3929 C CA . LYS F 1 16 ? -10.301 13.802 38.485 1.00 52.42 16 LYS F CA 1
ATOM 3930 C C . LYS F 1 16 ? -10.904 15.048 37.858 1.00 51.51 16 LYS F C 1
ATOM 3931 O O . LYS F 1 16 ? -10.563 16.136 38.241 1.00 51.75 16 LYS F O 1
ATOM 3937 N N . GLU F 1 17 ? -11.800 14.884 36.906 1.00 50.59 17 GLU F N 1
ATOM 3938 C CA . GLU F 1 17 ? -12.217 15.992 36.122 1.00 50.20 17 GLU F CA 1
ATOM 3939 C C . GLU F 1 17 ? -13.500 15.718 35.310 1.00 49.66 17 GLU F C 1
ATOM 3940 O O . GLU F 1 17 ? -13.685 14.601 34.741 1.00 48.11 17 GLU F O 1
ATOM 3946 N N . TYR F 1 18 ? -14.382 16.732 35.252 1.00 48.25 18 TYR F N 1
ATOM 3947 C CA . TYR F 1 18 ? -15.683 16.542 34.621 1.00 47.60 18 TYR F CA 1
ATOM 3948 C C . TYR F 1 18 ? -15.642 16.752 33.158 1.00 47.20 18 TYR F C 1
ATOM 3949 O O . TYR F 1 18 ? -14.796 17.450 32.683 1.00 47.80 18 TYR F O 1
ATOM 3958 N N . TRP F 1 19 ? -16.542 16.110 32.443 1.00 47.65 19 TRP F N 1
ATOM 3959 C CA . TRP F 1 19 ? -16.662 16.255 31.000 1.00 49.12 19 TRP F CA 1
ATOM 3960 C C . TRP F 1 19 ? -15.400 15.868 30.189 1.00 49.82 19 TRP F C 1
ATOM 3961 O O . TRP F 1 19 ? -15.120 16.392 29.135 1.00 49.73 19 TRP F O 1
ATOM 3972 N N . GLN F 1 20 ? -14.662 14.911 30.710 1.00 52.28 20 GLN F N 1
ATOM 3973 C CA . GLN F 1 20 ? -13.479 14.351 30.058 1.00 53.93 20 GLN F CA 1
ATOM 3974 C C . GLN F 1 20 ? -13.579 12.840 29.944 1.00 53.89 20 GLN F C 1
ATOM 3975 O O . GLN F 1 20 ? -13.188 12.139 30.865 1.00 54.09 20 GLN F O 1
ATOM 3981 N N . PRO F 1 21 ? -14.058 12.340 28.806 1.00 54.64 21 PRO F N 1
ATOM 3982 C CA . PRO F 1 21 ? -14.222 10.881 28.717 1.00 55.34 21 PRO F CA 1
ATOM 3983 C C . PRO F 1 21 ? -12.886 10.137 28.625 1.00 55.94 21 PRO F C 1
ATOM 3984 O O . PRO F 1 21 ? -11.995 10.569 27.920 1.00 57.33 21 PRO F O 1
ATOM 3988 N N . GLU F 1 22 ? -12.741 9.055 29.363 1.00 55.95 22 GLU F N 1
ATOM 3989 C CA . GLU F 1 22 ? -11.794 8.013 29.034 1.00 56.90 22 GLU F CA 1
ATOM 3990 C C . GLU F 1 22 ? -12.519 7.058 28.035 1.00 55.63 22 GLU F C 1
ATOM 3991 O O . GLU F 1 22 ? -13.610 6.547 28.289 1.00 55.49 22 GLU F O 1
ATOM 3997 N N . ILE F 1 23 ? -11.938 6.849 26.872 1.00 55.27 23 ILE F N 1
ATOM 3998 C CA . ILE F 1 23 ? -12.530 5.907 25.916 1.00 54.74 23 ILE F CA 1
ATOM 3999 C C . ILE F 1 23 ? -11.826 4.523 25.900 1.00 54.38 23 ILE F C 1
ATOM 4000 O O . ILE F 1 23 ? -10.609 4.442 25.691 1.00 54.69 23 ILE F O 1
ATOM 4005 N N . ILE F 1 24 ? -12.587 3.456 26.122 1.00 52.76 24 ILE F N 1
ATOM 4006 C CA . ILE F 1 24 ? -12.063 2.111 25.969 1.00 52.38 24 ILE F CA 1
ATOM 4007 C C . ILE F 1 24 ? -12.766 1.234 24.877 1.00 51.63 24 ILE F C 1
ATOM 4008 O O . ILE F 1 24 ? -13.996 1.233 24.760 1.00 51.43 24 ILE F O 1
ATOM 4013 N N . ASN F 1 25 ? -11.992 0.446 24.138 1.00 50.97 25 ASN F N 1
ATOM 4014 C CA . ASN F 1 25 ? -12.563 -0.584 23.252 1.00 51.06 25 ASN F CA 1
ATOM 4015 C C . ASN F 1 25 ? -12.302 -2.053 23.581 1.00 50.31 25 ASN F C 1
ATOM 4016 O O . ASN F 1 25 ? -11.182 -2.467 23.896 1.00 50.06 25 ASN F O 1
ATOM 4021 N N . ARG F 1 26 ? -13.384 -2.823 23.518 1.00 49.63 26 ARG F N 1
ATOM 4022 C CA . ARG F 1 26 ? -13.371 -4.288 23.683 1.00 48.72 26 ARG F CA 1
ATOM 4023 C C . ARG F 1 26 ? -14.228 -4.901 22.572 1.00 48.00 26 ARG F C 1
ATOM 4024 O O . ARG F 1 26 ? -15.452 -4.720 22.528 1.00 48.41 26 ARG F O 1
ATOM 4032 N N . HIS F 1 27 ? -13.592 -5.597 21.653 1.00 47.80 27 HIS F N 1
ATOM 4033 C CA . HIS F 1 27 ? -14.318 -6.107 20.503 1.00 48.39 27 HIS F CA 1
ATOM 4034 C C . HIS F 1 27 ? -15.148 -5.024 19.925 1.00 48.48 27 HIS F C 1
ATOM 4035 O O . HIS F 1 27 ? -14.661 -3.910 19.815 1.00 49.46 27 HIS F O 1
ATOM 4042 N N . GLY F 1 28 ? -16.397 -5.306 19.590 1.00 48.41 28 GLY F N 1
ATOM 4043 C CA . GLY F 1 28 ? -17.187 -4.328 18.861 1.00 48.72 28 GLY F CA 1
ATOM 4044 C C . GLY F 1 28 ? -17.928 -3.380 19.746 1.00 49.16 28 GLY F C 1
ATOM 4045 O O . GLY F 1 28 ? -19.023 -2.937 19.400 1.00 49.75 28 GLY F O 1
ATOM 4046 N N . PHE F 1 29 ? -17.352 -3.085 20.904 1.00 49.27 29 PHE F N 1
ATOM 4047 C CA . PHE F 1 29 ? -18.011 -2.219 21.872 1.00 48.73 29 PHE F CA 1
ATOM 4048 C C . PHE F 1 29 ? -17.065 -1.129 22.273 1.00 48.08 29 PHE F C 1
ATOM 4049 O O . PHE F 1 29 ? -15.872 -1.379 22.520 1.00 48.22 29 PHE F O 1
ATOM 4057 N N . GLN F 1 30 ? -17.610 0.069 22.330 1.00 46.76 30 GLN F N 1
ATOM 4058 C CA . GLN F 1 30 ? -16.895 1.205 22.823 1.00 47.83 30 GLN F CA 1
ATOM 4059 C C . GLN F 1 30 ? -17.506 1.678 24.137 1.00 48.84 30 GLN F C 1
ATOM 4060 O O . GLN F 1 30 ? -18.750 1.760 24.282 1.00 47.94 30 GLN F O 1
ATOM 4066 N N . PHE F 1 31 ? -16.623 1.967 25.087 1.00 50.39 31 PHE F N 1
ATOM 4067 C CA . PHE F 1 31 ? -17.044 2.402 26.423 1.00 52.60 31 PHE F CA 1
ATOM 4068 C C . PHE F 1 31 ? -16.503 3.796 26.676 1.00 53.86 31 PHE F C 1
ATOM 4069 O O . PHE F 1 31 ? -15.330 4.054 26.355 1.00 55.24 31 PHE F O 1
ATOM 4077 N N . HIS F 1 32 ? -17.341 4.688 27.212 1.00 54.45 32 HIS F N 1
ATOM 4078 C CA . HIS F 1 32 ? -16.887 6.003 27.687 1.00 54.53 32 HIS F CA 1
ATOM 4079 C C . HIS F 1 32 ? -17.054 6.037 29.198 1.00 54.24 32 HIS F C 1
ATOM 4080 O O . HIS F 1 32 ? -18.096 5.668 29.676 1.00 55.64 32 HIS F O 1
ATOM 4087 N N . LEU F 1 33 ? -16.033 6.443 29.946 1.00 53.60 33 LEU F N 1
ATOM 4088 C CA . LEU F 1 33 ? -16.219 6.815 31.342 1.00 53.28 33 LEU F CA 1
ATOM 4089 C C . LEU F 1 33 ? -15.982 8.340 31.474 1.00 53.57 33 LEU F C 1
ATOM 4090 O O . LEU F 1 33 ? -14.888 8.832 31.169 1.00 52.99 33 LEU F O 1
ATOM 4095 N N . VAL F 1 34 ? -17.045 9.053 31.878 1.00 53.41 34 VAL F N 1
ATOM 4096 C CA . VAL F 1 34 ? -17.070 10.479 32.120 1.00 53.64 34 VAL F CA 1
ATOM 4097 C C . VAL F 1 34 ? -17.670 10.710 33.470 1.00 53.65 34 VAL F C 1
ATOM 4098 O O . VAL F 1 34 ? -18.440 9.883 33.963 1.00 54.78 34 VAL F O 1
ATOM 4102 N N . LYS F 1 35 ? -17.331 11.858 34.062 1.00 52.56 35 LYS F N 1
ATOM 4103 C CA . LYS F 1 35 ? -18.052 12.389 35.204 1.00 50.59 35 LYS F CA 1
ATOM 4104 C C . LYS F 1 35 ? -18.791 13.647 34.779 1.00 49.91 35 LYS F C 1
ATOM 4105 O O . LYS F 1 35 ? -18.200 14.509 34.234 1.00 49.55 35 LYS F O 1
ATOM 4111 N N . LEU F 1 36 ? -20.089 13.740 35.072 1.00 50.70 36 LEU F N 1
ATOM 4112 C CA . LEU F 1 36 ? -20.927 14.898 34.753 1.00 50.51 36 LEU F CA 1
ATOM 4113 C C . LEU F 1 36 ? -21.348 15.624 36.014 1.00 50.76 36 LEU F C 1
ATOM 4114 O O . LEU F 1 36 ? -21.822 14.992 36.994 1.00 49.33 36 LEU F O 1
ATOM 4119 N N . LEU F 1 37 ? -21.224 16.965 35.928 1.00 50.35 37 LEU F N 1
ATOM 4120 C CA . LEU F 1 37 ? -21.801 17.888 36.894 1.00 49.79 37 LEU F CA 1
ATOM 4121 C C . LEU F 1 37 ? -22.337 19.028 36.031 1.00 50.77 37 LEU F C 1
ATOM 4122 O O . LEU F 1 37 ? -21.811 19.243 34.938 1.00 51.12 37 LEU F O 1
ATOM 4127 N N . GLY F 1 38 ? -23.367 19.754 36.504 1.00 50.77 38 GLY F N 1
ATOM 4128 C CA . GLY F 1 38 ? -24.030 20.757 35.673 1.00 49.74 38 GLY F CA 1
ATOM 4129 C C . GLY F 1 38 ? -24.389 20.150 34.334 1.00 50.50 38 GLY F C 1
ATOM 4130 O O . GLY F 1 38 ? -24.782 18.985 34.266 1.00 50.37 38 GLY F O 1
ATOM 4131 N N . ASP F 1 39 ? -24.229 20.927 33.264 1.00 51.27 39 ASP F N 1
ATOM 4132 C CA . ASP F 1 39 ? -24.453 20.446 31.912 1.00 51.94 39 ASP F CA 1
ATOM 4133 C C . ASP F 1 39 ? -23.591 21.167 30.884 1.00 53.03 39 ASP F C 1
ATOM 4134 O O . ASP F 1 39 ? -23.015 22.216 31.170 1.00 51.87 39 ASP F O 1
ATOM 4139 N N . TYR F 1 40 ? -23.532 20.603 29.679 1.00 55.16 40 TYR F N 1
ATOM 4140 C CA . TYR F 1 40 ? -22.703 21.136 28.601 1.00 57.65 40 TYR F CA 1
ATOM 4141 C C . TYR F 1 40 ? -23.345 21.000 27.221 1.00 58.59 40 TYR F C 1
ATOM 4142 O O . TYR F 1 40 ? -22.690 20.548 26.288 1.00 59.94 40 TYR F O 1
ATOM 4151 N N . GLY F 1 41 ? -24.617 21.365 27.070 1.00 59.53 41 GLY F N 1
ATOM 4152 C CA . GLY F 1 41 ? -25.260 21.405 25.733 1.00 59.61 41 GLY F CA 1
ATOM 4153 C C . GLY F 1 41 ? -26.067 20.210 25.274 1.00 59.76 41 GLY F C 1
ATOM 4154 O O . GLY F 1 41 ? -26.357 19.331 26.063 1.00 60.23 41 GLY F O 1
ATOM 4155 N N . TRP F 1 42 ? -26.427 20.191 23.990 1.00 60.25 42 TRP F N 1
ATOM 4156 C CA . TRP F 1 42 ? -27.216 19.121 23.367 1.00 60.72 42 TRP F CA 1
ATOM 4157 C C . TRP F 1 42 ? -26.343 18.337 22.426 1.00 61.53 42 TRP F C 1
ATOM 4158 O O . TRP F 1 42 ? -25.609 18.940 21.671 1.00 62.04 42 TRP F O 1
ATOM 4169 N N . HIS F 1 43 ? -26.437 17.005 22.453 1.00 62.59 43 HIS F N 1
ATOM 4170 C CA . HIS F 1 43 ? -25.689 16.148 21.519 1.00 63.43 43 HIS F CA 1
ATOM 4171 C C . HIS F 1 43 ? -26.616 15.220 20.801 1.00 63.20 43 HIS F C 1
ATOM 4172 O O . HIS F 1 43 ? -27.789 15.097 21.181 1.00 63.52 43 HIS F O 1
ATOM 4179 N N . THR F 1 44 ? -26.092 14.517 19.801 1.00 62.91 44 THR F N 1
ATOM 4180 C CA . THR F 1 44 ? -26.995 13.681 19.016 1.00 63.15 44 THR F CA 1
ATOM 4181 C C . THR F 1 44 ? -26.818 12.104 18.957 1.00 63.80 44 THR F C 1
ATOM 4182 O O . THR F 1 44 ? -27.815 11.379 19.248 1.00 64.27 44 THR F O 1
ATOM 4186 N N . HIS F 1 45 ? -25.587 11.614 18.663 1.00 63.36 45 HIS F N 1
ATOM 4187 C CA . HIS F 1 45 ? -25.173 10.167 18.438 1.00 63.37 45 HIS F CA 1
ATOM 4188 C C . HIS F 1 45 ? -25.589 9.747 17.069 1.00 63.18 45 HIS F C 1
ATOM 4189 O O . HIS F 1 45 ? -26.780 9.525 16.825 1.00 62.96 45 HIS F O 1
ATOM 4196 N N . GLY F 1 46 ? -24.625 9.556 16.187 1.00 63.39 46 GLY F N 1
ATOM 4197 C CA . GLY F 1 46 ? -24.981 9.331 14.799 1.00 63.12 46 GLY F CA 1
ATOM 4198 C C . GLY F 1 46 ? -25.084 7.844 14.560 1.00 62.89 46 GLY F C 1
ATOM 4199 O O . GLY F 1 46 ? -25.968 7.387 13.799 1.00 63.53 46 GLY F O 1
ATOM 4200 N N . TYR F 1 47 ? -24.209 7.082 15.231 1.00 61.74 47 TYR F N 1
ATOM 4201 C CA . TYR F 1 47 ? -23.910 5.753 14.730 1.00 60.90 47 TYR F CA 1
ATOM 4202 C C . TYR F 1 47 ? -24.760 4.644 15.350 1.00 59.96 47 TYR F C 1
ATOM 4203 O O . TYR F 1 47 ? -25.318 3.815 14.589 1.00 59.46 47 TYR F O 1
ATOM 4212 N N . SER F 1 48 ? -24.824 4.605 16.693 1.00 57.67 48 SER F N 1
ATOM 4213 C CA . SER F 1 48 ? -25.606 3.589 17.413 1.00 55.85 48 SER F CA 1
ATOM 4214 C C . SER F 1 48 ? -26.205 4.128 18.729 1.00 54.97 48 SER F C 1
ATOM 4215 O O . SER F 1 48 ? -25.738 5.157 19.231 1.00 55.45 48 SER F O 1
ATOM 4218 N N . ASP F 1 49 ? -27.228 3.463 19.277 1.00 52.96 49 ASP F N 1
ATOM 4219 C CA . ASP F 1 49 ? -27.856 3.937 20.515 1.00 52.58 49 ASP F CA 1
ATOM 4220 C C . ASP F 1 49 ? -26.798 3.917 21.628 1.00 51.40 49 ASP F C 1
ATOM 4221 O O . ASP F 1 49 ? -25.824 3.204 21.536 1.00 50.99 49 ASP F O 1
ATOM 4226 N N . LYS F 1 50 ? -26.929 4.706 22.666 1.00 50.48 50 LYS F N 1
ATOM 4227 C CA . LYS F 1 50 ? -25.983 4.458 23.767 1.00 51.34 50 LYS F CA 1
ATOM 4228 C C . LYS F 1 50 ? -26.689 3.945 24.971 1.00 50.14 50 LYS F C 1
ATOM 4229 O O . LYS F 1 50 ? -27.830 4.296 25.226 1.00 50.87 50 LYS F O 1
ATOM 4235 N N . VAL F 1 51 ? -26.025 3.070 25.693 1.00 48.84 51 VAL F N 1
ATOM 4236 C CA . VAL F 1 51 ? -26.526 2.684 26.981 1.00 46.42 51 VAL F CA 1
ATOM 4237 C C . VAL F 1 51 ? -25.889 3.635 27.942 1.00 45.10 51 VAL F C 1
ATOM 4238 O O . VAL F 1 51 ? -24.707 3.865 27.882 1.00 43.63 51 VAL F O 1
ATOM 4242 N N . LEU F 1 52 ? -26.657 4.130 28.885 1.00 45.61 52 LEU F N 1
ATOM 4243 C CA . LEU F 1 52 ? -26.079 4.981 29.924 1.00 45.75 52 LEU F CA 1
ATOM 4244 C C . LEU F 1 52 ? -26.224 4.280 31.225 1.00 45.50 52 LEU F C 1
ATOM 4245 O O . LEU F 1 52 ? -27.349 3.863 31.621 1.00 45.72 52 LEU F O 1
ATOM 4250 N N . PHE F 1 53 ? -25.116 4.158 31.927 1.00 45.68 53 PHE F N 1
ATOM 4251 C CA . PHE F 1 53 ? -25.174 3.496 33.236 1.00 46.72 53 PHE F CA 1
ATOM 4252 C C . PHE F 1 53 ? -24.541 4.389 34.236 1.00 46.42 53 PHE F C 1
ATOM 4253 O O . PHE F 1 53 ? -23.458 4.915 34.010 1.00 46.53 53 PHE F O 1
ATOM 4261 N N . ALA F 1 54 ? -25.205 4.535 35.369 1.00 46.90 54 ALA F N 1
ATOM 4262 C CA . ALA F 1 54 ? -24.808 5.582 36.285 1.00 47.89 54 ALA F CA 1
ATOM 4263 C C . ALA F 1 54 ? -24.230 4.925 37.469 1.00 49.16 54 ALA F C 1
ATOM 4264 O O . ALA F 1 54 ? -24.951 4.383 38.356 1.00 50.21 54 ALA F O 1
ATOM 4266 N N . VAL F 1 55 ? -22.909 4.933 37.492 1.00 49.85 55 VAL F N 1
ATOM 4267 C CA . VAL F 1 55 ? -22.251 4.124 38.491 1.00 51.43 55 VAL F CA 1
ATOM 4268 C C . VAL F 1 55 ? -22.247 4.760 39.896 1.00 52.76 55 VAL F C 1
ATOM 4269 O O . VAL F 1 55 ? -22.154 4.062 40.883 1.00 53.69 55 VAL F O 1
ATOM 4273 N N . GLU F 1 56 ? -22.305 6.084 39.979 1.00 53.91 56 GLU F N 1
ATOM 4274 C CA . GLU F 1 56 ? -22.297 6.770 41.286 1.00 54.37 56 GLU F CA 1
ATOM 4275 C C . GLU F 1 56 ? -22.923 8.132 41.049 1.00 53.84 56 GLU F C 1
ATOM 4276 O O . GLU F 1 56 ? -22.652 8.784 40.034 1.00 54.57 56 GLU F O 1
ATOM 4282 N N . GLY F 1 57 ? -23.832 8.498 41.940 1.00 53.23 57 GLY F N 1
ATOM 4283 C CA . GLY F 1 57 ? -24.677 9.656 41.790 1.00 52.98 57 GLY F CA 1
ATOM 4284 C C . GLY F 1 57 ? -25.776 9.511 40.754 1.00 54.02 57 GLY F C 1
ATOM 4285 O O . GLY F 1 57 ? -26.059 8.433 40.246 1.00 54.11 57 GLY F O 1
ATOM 4286 N N . ASP F 1 58 ? -26.361 10.651 40.402 1.00 54.29 58 ASP F N 1
ATOM 4287 C CA . ASP F 1 58 ? -27.612 10.715 39.674 1.00 53.81 58 ASP F CA 1
ATOM 4288 C C . ASP F 1 58 ? -27.477 11.656 38.528 1.00 53.10 58 ASP F C 1
ATOM 4289 O O . ASP F 1 58 ? -26.583 12.492 38.498 1.00 51.65 58 ASP F O 1
ATOM 4302 N N . ALA F 1 60 ? -29.738 13.162 34.701 1.00 51.79 60 ALA F N 1
ATOM 4303 C CA . ALA F 1 60 ? -30.946 13.170 33.922 1.00 50.92 60 ALA F CA 1
ATOM 4304 C C . ALA F 1 60 ? -30.594 13.436 32.480 1.00 51.21 60 ALA F C 1
ATOM 4305 O O . ALA F 1 60 ? -29.457 13.810 32.188 1.00 51.10 60 ALA F O 1
ATOM 4307 N N . VAL F 1 61 ? -31.561 13.254 31.575 1.00 51.23 61 VAL F N 1
ATOM 4308 C CA . VAL F 1 61 ? -31.378 13.561 30.163 1.00 50.69 61 VAL F CA 1
ATOM 4309 C C . VAL F 1 61 ? -32.627 14.232 29.674 1.00 52.39 61 VAL F C 1
ATOM 4310 O O . VAL F 1 61 ? -33.750 13.721 29.870 1.00 54.29 61 VAL F O 1
ATOM 4314 N N . ASP F 1 62 ? -32.427 15.383 29.047 1.00 52.77 62 ASP F N 1
ATOM 4315 C CA . ASP F 1 62 ? -33.488 16.225 28.561 1.00 52.58 62 ASP F CA 1
ATOM 4316 C C . ASP F 1 62 ? -33.609 15.980 27.066 1.00 53.19 62 ASP F C 1
ATOM 4317 O O . ASP F 1 62 ? -32.598 15.736 26.361 1.00 52.98 62 ASP F O 1
ATOM 4322 N N . PHE F 1 63 ? -34.855 16.029 26.592 1.00 53.41 63 PHE F N 1
ATOM 4323 C CA . PHE F 1 63 ? -35.134 15.939 25.173 1.00 53.95 63 PHE F CA 1
ATOM 4324 C C . PHE F 1 63 ? -35.639 17.272 24.665 1.00 53.94 63 PHE F C 1
ATOM 4325 O O . PHE F 1 63 ? -36.192 18.059 25.388 1.00 54.43 63 PHE F O 1
ATOM 4333 N N . ALA F 1 64 ? -35.383 17.530 23.409 1.00 54.90 64 ALA F N 1
ATOM 4334 C CA . ALA F 1 64 ? -35.762 18.764 22.778 1.00 56.07 64 ALA F CA 1
ATOM 4335 C C . ALA F 1 64 ? -37.304 19.039 22.804 1.00 56.35 64 ALA F C 1
ATOM 4336 O O . ALA F 1 64 ? -37.755 20.185 22.610 1.00 56.81 64 ALA F O 1
ATOM 4338 N N . ASP F 1 65 ? -38.098 17.986 23.003 1.00 56.46 65 ASP F N 1
ATOM 4339 C CA . ASP F 1 65 ? -39.535 18.117 23.165 1.00 56.26 65 ASP F CA 1
ATOM 4340 C C . ASP F 1 65 ? -39.974 18.306 24.638 1.00 56.64 65 ASP F C 1
ATOM 4341 O O . ASP F 1 65 ? -41.159 18.367 24.913 1.00 56.65 65 ASP F O 1
ATOM 4346 N N . GLY F 1 66 ? -39.046 18.395 25.588 1.00 56.80 66 GLY F N 1
ATOM 4347 C CA . GLY F 1 66 ? -39.439 18.701 26.967 1.00 57.32 66 GLY F CA 1
ATOM 4348 C C . GLY F 1 66 ? -39.437 17.572 27.990 1.00 57.73 66 GLY F C 1
ATOM 4349 O O . GLY F 1 66 ? -39.310 17.825 29.187 1.00 58.01 66 GLY F O 1
ATOM 4350 N N . GLY F 1 67 ? -39.580 16.331 27.546 1.00 57.66 67 GLY F N 1
ATOM 4351 C CA . GLY F 1 67 ? -39.414 15.191 28.446 1.00 58.04 67 GLY F CA 1
ATOM 4352 C C . GLY F 1 67 ? -38.021 15.094 29.079 1.00 58.39 67 GLY F C 1
ATOM 4353 O O . GLY F 1 67 ? -36.996 15.458 28.481 1.00 58.00 67 GLY F O 1
ATOM 4354 N N . SER F 1 68 ? -37.977 14.617 30.314 1.00 58.76 68 SER F N 1
ATOM 4355 C CA . SER F 1 68 ? -36.702 14.403 30.973 1.00 58.98 68 SER F CA 1
ATOM 4356 C C . SER F 1 68 ? -36.653 13.020 31.521 1.00 59.15 68 SER F C 1
ATOM 4357 O O . SER F 1 68 ? -37.600 12.548 32.138 1.00 58.87 68 SER F O 1
ATOM 4368 N N . THR F 1 70 ? -34.780 10.825 34.132 1.00 52.92 70 THR F N 1
ATOM 4369 C CA . THR F 1 70 ? -33.884 10.674 35.288 1.00 51.09 70 THR F CA 1
ATOM 4370 C C . THR F 1 70 ? -33.234 9.272 35.317 1.00 49.82 70 THR F C 1
ATOM 4371 O O . THR F 1 70 ? -33.859 8.264 34.993 1.00 48.55 70 THR F O 1
ATOM 4375 N N . ILE F 1 71 ? -31.964 9.217 35.70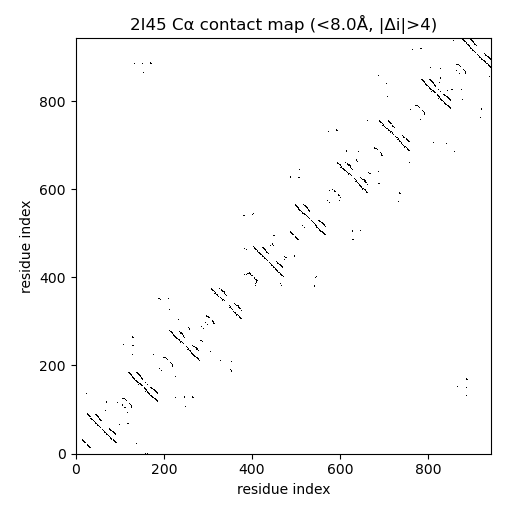6 1.00 48.25 71 ILE F N 1
ATOM 4376 C CA . ILE F 1 71 ? -31.279 7.953 35.862 1.00 46.25 71 ILE F CA 1
ATOM 4377 C C . ILE F 1 71 ? -30.634 7.978 37.203 1.00 46.59 71 ILE F C 1
ATOM 4378 O O . ILE F 1 71 ? -29.703 8.772 37.417 1.00 46.94 71 ILE F O 1
ATOM 4383 N N . ARG F 1 72 ? -31.123 7.164 38.139 1.00 46.79 72 ARG F N 1
ATOM 4384 C CA . ARG F 1 72 ? -30.471 7.121 39.480 1.00 47.33 72 ARG F CA 1
ATOM 4385 C C . ARG F 1 72 ? -29.240 6.228 39.464 1.00 47.47 72 ARG F C 1
ATOM 4386 O O . ARG F 1 72 ? -29.062 5.428 38.535 1.00 48.63 72 ARG F O 1
ATOM 4394 N N . GLU F 1 73 ? -28.394 6.374 40.480 1.00 47.57 73 GLU F N 1
ATOM 4395 C CA . GLU F 1 73 ? -27.224 5.530 40.689 1.00 46.81 73 GLU F CA 1
ATOM 4396 C C . GLU F 1 73 ? -27.670 4.104 40.673 1.00 46.96 73 GLU F C 1
ATOM 4397 O O . GLU F 1 73 ? -28.605 3.716 41.354 1.00 46.07 73 GLU F O 1
ATOM 4403 N N . GLY F 1 74 ? -27.000 3.319 39.864 1.00 47.35 74 GLY F N 1
ATOM 4404 C CA . GLY F 1 74 ? -27.355 1.917 39.809 1.00 48.35 74 GLY F CA 1
ATOM 4405 C C . GLY F 1 74 ? -28.444 1.645 38.798 1.00 48.62 74 GLY F C 1
ATOM 4406 O O . GLY F 1 74 ? -28.951 0.557 38.768 1.00 48.25 74 GLY F O 1
ATOM 4407 N N . GLU F 1 75 ? -28.839 2.633 38.002 1.00 49.13 75 GLU F N 1
ATOM 4408 C CA . GLU F 1 75 ? -29.809 2.353 36.950 1.00 50.84 75 GLU F CA 1
ATOM 4409 C C . GLU F 1 75 ? -29.179 2.445 35.571 1.00 51.46 75 GLU F C 1
ATOM 4410 O O . GLU F 1 75 ? -28.256 3.198 35.354 1.00 50.77 75 GLU F O 1
ATOM 4424 N N . ALA F 1 77 ? -30.045 3.100 31.300 1.00 55.06 77 ALA F N 1
ATOM 4425 C CA . ALA F 1 77 ? -31.011 3.500 30.290 1.00 53.77 77 ALA F CA 1
ATOM 4426 C C . ALA F 1 77 ? -30.396 3.712 28.891 1.00 53.40 77 ALA F C 1
ATOM 4427 O O . ALA F 1 77 ? -29.173 3.870 28.743 1.00 54.51 77 ALA F O 1
ATOM 4429 N N . VAL F 1 78 ? -31.233 3.721 27.864 1.00 52.34 78 VAL F N 1
ATOM 4430 C CA . VAL F 1 78 ? -30.756 3.931 26.513 1.00 51.35 78 VAL F CA 1
ATOM 4431 C C . VAL F 1 78 ? -31.222 5.259 25.941 1.00 52.28 78 VAL F C 1
ATOM 4432 O O . VAL F 1 78 ? -32.428 5.540 25.894 1.00 53.29 78 VAL F O 1
ATOM 4436 N N . VAL F 1 79 ? -30.283 6.081 25.493 1.00 52.01 79 VAL F N 1
ATOM 4437 C CA . VAL F 1 79 ? -30.628 7.177 24.632 1.00 52.17 7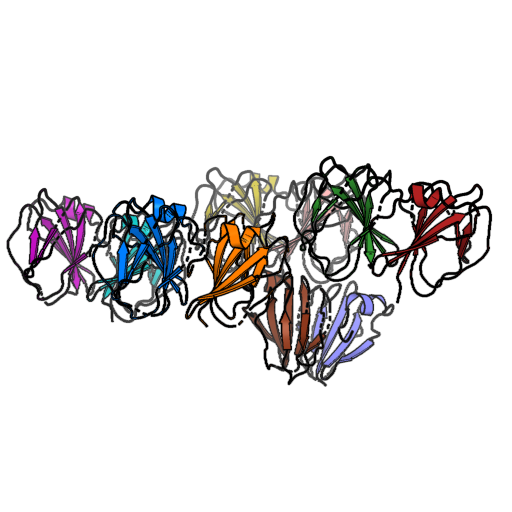9 VAL F CA 1
ATOM 4438 C C . VAL F 1 79 ? -30.504 6.672 23.184 1.00 52.79 79 VAL F C 1
ATOM 4439 O O . VAL F 1 79 ? -29.477 6.113 22.790 1.00 54.24 79 VAL F O 1
ATOM 4443 N N . PRO F 1 80 ? -31.567 6.819 22.392 1.00 52.33 80 PRO F N 1
ATOM 4444 C CA . PRO F 1 80 ? -31.451 6.505 20.962 1.00 52.55 80 PRO F CA 1
ATOM 4445 C C . PRO F 1 80 ? -30.434 7.356 20.165 1.00 52.51 80 PRO F C 1
ATOM 4446 O O . PRO F 1 80 ? -30.142 8.521 20.516 1.00 53.26 80 PRO F O 1
ATOM 4450 N N . LYS F 1 81 ? -29.924 6.773 19.084 1.00 51.57 81 LYS F N 1
ATOM 4451 C CA . LYS F 1 81 ? -29.306 7.561 18.019 1.00 50.36 81 LYS F CA 1
ATOM 4452 C C . LYS F 1 81 ? -30.259 8.585 17.381 1.00 49.78 81 LYS F C 1
ATOM 4453 O O . LYS F 1 81 ? -31.449 8.294 17.147 1.00 49.71 81 LYS F O 1
ATOM 4459 N N . SER F 1 82 ? -29.689 9.751 17.054 1.00 48.73 82 SER F N 1
ATOM 4460 C CA . SER F 1 82 ? -30.336 10.860 16.296 1.00 48.40 82 SER F CA 1
ATOM 4461 C C . SER F 1 82 ? -31.517 11.536 16.993 1.00 47.96 82 SER F C 1
ATOM 4462 O O . SER F 1 82 ? -32.467 12.008 16.339 1.00 48.45 82 SER F O 1
ATOM 4465 N N . VAL F 1 83 ? -31.450 11.581 18.308 1.00 46.44 83 VAL F N 1
ATOM 4466 C CA . VAL F 1 83 ? -32.375 12.349 19.052 1.00 46.29 83 VAL F CA 1
ATOM 4467 C C . VAL F 1 83 ? -31.483 13.245 19.821 1.00 46.98 83 VAL F C 1
ATOM 4468 O O . VAL F 1 83 ? -30.527 12.798 20.507 1.00 48.33 83 VAL F O 1
ATOM 4472 N N . SER F 1 84 ? -31.751 14.527 19.680 1.00 46.72 84 SER F N 1
ATOM 4473 C CA . SER F 1 84 ? -30.999 15.513 20.398 1.00 46.64 84 SER F CA 1
ATOM 4474 C C . SER F 1 84 ? -31.227 15.429 21.926 1.00 47.12 84 SER F C 1
ATOM 4475 O O . SER F 1 84 ? -32.364 15.330 22.404 1.00 48.10 84 SER F O 1
ATOM 4478 N N . HIS F 1 85 ? -30.196 15.530 22.733 1.00 46.37 85 HIS F N 1
ATOM 4479 C CA . HIS F 1 85 ? -30.527 15.352 24.144 1.00 46.83 85 HIS F CA 1
ATOM 4480 C C . HIS F 1 85 ? -29.537 16.093 25.029 1.00 46.85 85 HIS F C 1
ATOM 4481 O O . HIS F 1 85 ? -28.394 16.348 24.642 1.00 46.17 85 HIS F O 1
ATOM 4488 N N . ARG F 1 86 ? -29.970 16.469 26.215 1.00 47.02 86 ARG F N 1
ATOM 4489 C CA . ARG F 1 86 ? -29.059 17.225 27.039 1.00 47.57 86 ARG F CA 1
ATOM 4490 C C . ARG F 1 86 ? -28.865 16.411 28.302 1.00 45.79 86 ARG F C 1
ATOM 4491 O O . ARG F 1 86 ? -29.713 16.461 29.203 1.00 45.88 86 ARG F O 1
ATOM 4499 N N . PRO F 1 87 ? -27.747 15.670 28.384 1.00 44.84 87 PRO F N 1
ATOM 4500 C CA . PRO F 1 87 ? -27.346 14.970 29.683 1.00 44.33 87 PRO F CA 1
ATOM 4501 C C . PRO F 1 87 ? -26.924 16.048 30.615 1.00 44.50 87 PRO F C 1
ATOM 4502 O O . PRO F 1 87 ? -26.442 17.078 30.157 1.00 45.98 87 PRO F O 1
ATOM 4506 N N . ARG F 1 88 ? -27.088 15.853 31.909 1.00 44.68 88 ARG F N 1
ATOM 4507 C CA . ARG F 1 88 ? -26.808 16.906 32.873 1.00 43.86 88 ARG F CA 1
ATOM 4508 C C . ARG F 1 88 ? -26.794 16.208 34.198 1.00 43.69 88 ARG F C 1
ATOM 4509 O O . ARG F 1 88 ? -27.257 15.122 34.271 1.00 44.02 88 ARG F O 1
ATOM 4517 N N . SER F 1 89 ? -26.303 16.827 35.265 1.00 43.58 89 SER F N 1
ATOM 4518 C CA . SER F 1 89 ? -26.454 16.225 36.576 1.00 43.68 89 SER F CA 1
ATOM 4519 C C . SER F 1 89 ? -26.428 17.251 37.721 1.00 43.74 89 SER F C 1
ATOM 4520 O O . SER F 1 89 ? -25.638 18.220 37.738 1.00 43.08 89 SER F O 1
ATOM 4523 N N . GLU F 1 90 ? -27.346 17.072 38.656 1.00 44.29 90 GLU F N 1
ATOM 4524 C CA . GLU F 1 90 ? -27.662 18.163 39.557 1.00 45.11 90 GLU F CA 1
ATOM 4525 C C . GLU F 1 90 ? -26.495 18.321 40.526 1.00 44.47 90 GLU F C 1
ATOM 4526 O O . GLU F 1 90 ? -26.024 19.439 40.776 1.00 43.67 90 GLU F O 1
ATOM 4532 N N . ASN F 1 91 ? -25.954 17.173 40.908 1.00 45.23 91 ASN F N 1
ATOM 4533 C CA . ASN F 1 91 ? -24.938 17.042 41.957 1.00 46.67 91 ASN F CA 1
ATOM 4534 C C . ASN F 1 91 ? -23.622 16.362 41.638 1.00 46.32 91 ASN F C 1
ATOM 4535 O O . ASN F 1 91 ? -22.750 16.288 42.531 1.00 44.65 91 ASN F O 1
ATOM 4540 N N . GLY F 1 92 ? -23.502 15.820 40.418 1.00 45.08 92 GLY F N 1
ATOM 4541 C CA . GLY F 1 92 ? -22.323 15.045 40.076 1.00 45.30 92 GLY F CA 1
ATOM 4542 C C . GLY F 1 92 ? -22.621 13.575 39.936 1.00 45.71 92 GLY F C 1
ATOM 4543 O O . GLY F 1 92 ? -23.114 12.937 40.901 1.00 43.54 92 GLY F O 1
ATOM 4544 N N . CYS F 1 93 ? -22.341 13.044 38.739 1.00 46.51 93 CYS F N 1
ATOM 4545 C CA . CYS F 1 93 ? -22.570 11.627 38.454 1.00 48.41 93 CYS F CA 1
ATOM 4546 C C . CYS F 1 93 ? -21.351 11.021 37.764 1.00 49.67 93 CYS F C 1
ATOM 4547 O O . CYS F 1 93 ? -20.766 11.663 36.898 1.00 51.34 93 CYS F O 1
ATOM 4550 N N . SER F 1 94 ? -20.971 9.798 38.096 1.00 50.23 94 SER F N 1
ATOM 4551 C CA . SER F 1 94 ? -20.022 9.066 37.250 1.00 52.16 94 SER F CA 1
ATOM 4552 C C . SER F 1 94 ? -20.745 8.139 36.350 1.00 51.82 94 SER F C 1
ATOM 4553 O O . SER F 1 94 ? -21.466 7.283 36.789 1.00 52.37 94 SER F O 1
ATOM 4556 N N . LEU F 1 95 ? -20.487 8.274 35.076 1.00 53.51 95 LEU F N 1
ATOM 4557 C CA . LEU F 1 95 ? -21.267 7.582 34.080 1.00 54.31 95 LEU F CA 1
ATOM 4558 C C . LEU F 1 95 ? -20.433 6.684 33.207 1.00 55.24 95 LEU F C 1
ATOM 4559 O O . LEU F 1 95 ? -19.313 7.050 32.832 1.00 56.69 95 LEU F O 1
ATOM 4564 N N . VAL F 1 96 ? -20.992 5.526 32.851 1.00 54.64 96 VAL F N 1
ATOM 4565 C CA . VAL F 1 96 ? -20.443 4.720 31.809 1.00 53.63 96 VAL F CA 1
ATOM 4566 C C . VAL F 1 96 ? -21.429 4.718 30.681 1.00 54.40 96 VAL F C 1
ATOM 4567 O O . VAL F 1 96 ? -22.640 4.422 30.863 1.00 52.67 96 VAL F O 1
ATOM 4571 N N . LEU F 1 97 ? -20.868 4.996 29.510 1.00 55.01 97 LEU F N 1
ATOM 4572 C CA . LEU F 1 97 ? -21.568 4.949 28.248 1.00 56.52 97 LEU F CA 1
ATOM 4573 C C . LEU F 1 97 ? -21.052 3.800 27.444 1.00 56.50 97 LEU F C 1
ATOM 4574 O O . LEU F 1 97 ? -19.855 3.527 27.413 1.00 56.72 97 LEU F O 1
ATOM 4579 N N . ILE F 1 98 ? -21.950 3.133 26.754 1.00 56.14 98 ILE F N 1
ATOM 4580 C CA . ILE F 1 98 ? -21.579 1.934 26.076 1.00 55.51 98 ILE F CA 1
ATOM 4581 C C . ILE F 1 98 ? -22.238 2.077 24.768 1.00 56.02 98 ILE F C 1
ATOM 4582 O O . ILE F 1 98 ? -23.416 2.411 24.724 1.00 57.14 98 ILE F O 1
ATOM 4587 N N . GLU F 1 99 ? -21.496 1.854 23.696 1.00 55.72 99 GLU F N 1
ATOM 4588 C CA . GLU F 1 99 ? -22.080 1.892 22.378 1.00 55.37 99 GLU F CA 1
ATOM 4589 C C . GLU F 1 99 ? -21.381 0.904 21.451 1.00 55.62 99 GLU F C 1
ATOM 4590 O O . GLU F 1 99 ? -20.288 0.434 21.732 1.00 54.22 99 GLU F O 1
ATOM 4596 N N . LEU F 1 100 ? -22.023 0.603 20.331 1.00 57.33 100 LEU F N 1
ATOM 4597 C CA . LEU F 1 100 ? -21.391 -0.160 19.279 1.00 59.08 100 LEU F CA 1
ATOM 4598 C C . LEU F 1 100 ? -20.483 0.802 18.568 1.00 60.10 100 LEU F C 1
ATOM 4599 O O . LEU F 1 100 ? -20.895 1.902 18.214 1.00 60.03 100 LEU F O 1
ATOM 4604 N N . SER F 1 101 ? -19.228 0.406 18.424 1.00 62.31 101 SER F N 1
ATOM 4605 C CA . SER F 1 101 ? -18.238 1.175 17.691 1.00 64.91 101 SER F CA 1
ATOM 4606 C C . SER F 1 101 ? -18.325 0.929 16.184 1.00 66.68 101 SER F C 1
ATOM 4607 O O . SER F 1 101 ? -18.738 -0.162 15.748 1.00 66.19 101 SER F O 1
ATOM 4610 N N . ASP F 1 102 ? -17.981 1.957 15.398 1.00 69.43 102 ASP F N 1
ATOM 4611 C CA . ASP F 1 102 ? -17.232 1.703 14.137 1.00 72.50 102 ASP F CA 1
ATOM 4612 C C . ASP F 1 102 ? -15.971 2.546 13.920 1.00 73.11 102 ASP F C 1
ATOM 4613 O O . ASP F 1 102 ? -14.937 1.992 13.535 1.00 73.83 102 ASP F O 1
ATOM 4618 N N . GLU G 1 4 ? -33.502 57.483 44.996 1.00 61.41 4 GLU G N 1
ATOM 4619 C CA . GLU G 1 4 ? -33.453 56.888 46.361 1.00 61.01 4 GLU G CA 1
ATOM 4620 C C . GLU G 1 4 ? -32.219 55.960 46.624 1.00 60.10 4 GLU G C 1
ATOM 4621 O O . GLU G 1 4 ? -31.610 55.382 45.698 1.00 60.62 4 GLU G O 1
ATOM 4627 N N . THR G 1 5 ? -31.842 55.834 47.892 1.00 57.65 5 THR G N 1
ATOM 4628 C CA . THR G 1 5 ? -30.862 54.865 48.246 1.00 55.45 5 THR G CA 1
ATOM 4629 C C . THR G 1 5 ? -31.633 53.654 48.671 1.00 54.78 5 THR G C 1
ATOM 4630 O O . THR G 1 5 ? -32.805 53.773 48.978 1.00 54.99 5 THR G O 1
ATOM 4634 N N . ILE G 1 6 ? -30.977 52.498 48.620 1.00 53.96 6 ILE G N 1
ATOM 4635 C CA . ILE G 1 6 ? -31.506 51.204 49.015 1.00 53.78 6 ILE G CA 1
ATOM 4636 C C . ILE G 1 6 ? -30.734 50.738 50.236 1.00 54.11 6 ILE G C 1
ATOM 4637 O O . ILE G 1 6 ? -29.541 50.427 50.107 1.00 55.00 6 ILE G O 1
ATOM 4642 N N . ASN G 1 7 ? -31.404 50.678 51.392 1.00 53.61 7 ASN G N 1
ATOM 4643 C CA . ASN G 1 7 ? -30.824 50.193 52.629 1.00 52.53 7 ASN G CA 1
ATOM 4644 C C . ASN G 1 7 ? -30.982 48.683 52.699 1.00 52.91 7 ASN G C 1
ATOM 4645 O O . ASN G 1 7 ? -32.003 48.175 53.120 1.00 52.86 7 ASN G O 1
ATOM 4650 N N . LEU G 1 8 ? -29.947 47.991 52.253 1.00 53.82 8 LEU G N 1
ATOM 4651 C CA . LEU G 1 8 ? -29.788 46.541 52.300 1.00 54.97 8 LEU G CA 1
ATOM 4652 C C . LEU G 1 8 ? -30.266 45.804 53.583 1.00 55.30 8 LEU G C 1
ATOM 4653 O O . LEU G 1 8 ? -31.017 44.827 53.481 1.00 55.45 8 LEU G O 1
ATOM 4658 N N . LYS G 1 9 ? -29.799 46.230 54.774 1.00 55.49 9 LYS G N 1
ATOM 4659 C CA . LYS G 1 9 ? -30.179 45.561 56.021 1.00 55.30 9 LYS G CA 1
ATOM 4660 C C . LYS G 1 9 ? -31.703 45.639 56.164 1.00 54.37 9 LYS G C 1
ATOM 4661 O O . LYS G 1 9 ? -32.352 44.626 56.395 1.00 54.86 9 LYS G O 1
ATOM 4667 N N . GLN G 1 10 ? -32.269 46.820 55.954 1.00 53.47 10 GLN G N 1
ATOM 4668 C CA . GLN G 1 10 ? -33.712 46.990 55.961 1.00 53.60 10 GLN G CA 1
ATOM 4669 C C . GLN G 1 10 ? -34.486 46.098 54.968 1.00 52.60 10 GLN G C 1
ATOM 4670 O O . GLN G 1 10 ? -35.295 45.294 55.388 1.00 53.31 10 GLN G O 1
ATOM 4676 N N . HIS G 1 11 ? -34.245 46.235 53.673 1.00 51.74 11 HIS G N 1
ATOM 4677 C CA . HIS G 1 11 ? -34.976 45.474 52.677 1.00 51.67 11 HIS G CA 1
ATOM 4678 C C . HIS G 1 11 ? -34.952 44.015 52.857 1.00 51.45 11 HIS G C 1
ATOM 4679 O O . HIS G 1 11 ? -35.876 43.328 52.474 1.00 50.74 11 HIS G O 1
ATOM 4686 N N . LEU G 1 12 ? -33.833 43.559 53.375 1.00 51.98 12 LEU G N 1
ATOM 4687 C CA . LEU G 1 12 ? -33.557 42.177 53.542 1.00 52.55 12 LEU G CA 1
ATOM 4688 C C . LEU G 1 12 ? -34.272 41.673 54.756 1.00 52.45 12 LEU G C 1
ATOM 4689 O O . LEU G 1 12 ? -34.734 40.545 54.764 1.00 53.14 12 LEU G O 1
ATOM 4694 N N . ALA G 1 13 ? -34.417 42.507 55.775 1.00 52.54 13 ALA G N 1
ATOM 4695 C CA . ALA G 1 13 ? -35.140 42.061 56.966 1.00 52.52 13 ALA G CA 1
ATOM 4696 C C . ALA G 1 13 ? -36.635 41.842 56.640 1.00 52.66 13 ALA G C 1
ATOM 4697 O O . ALA G 1 13 ? -37.322 41.022 57.285 1.00 52.49 13 ALA G O 1
ATOM 4699 N N . ALA G 1 14 ? -37.124 42.585 55.642 1.00 52.32 14 ALA G N 1
ATOM 4700 C CA . ALA G 1 14 ? -38.515 42.474 55.185 1.00 52.83 14 ALA G CA 1
ATOM 4701 C C . ALA G 1 14 ? -38.778 41.241 54.285 1.00 53.35 14 ALA G C 1
ATOM 4702 O O . ALA G 1 14 ? -39.875 41.090 53.770 1.00 53.56 14 ALA G O 1
ATOM 4704 N N . ILE G 1 15 ? -37.776 40.384 54.068 1.00 53.53 15 ILE G N 1
ATOM 4705 C CA . ILE G 1 15 ? -37.954 39.258 53.166 1.00 53.55 15 ILE G CA 1
ATOM 4706 C C . ILE G 1 15 ? -37.905 38.001 53.995 1.00 54.36 15 ILE G C 1
ATOM 4707 O O . ILE G 1 15 ? -36.842 37.672 54.523 1.00 54.46 15 ILE G O 1
ATOM 4712 N N . LYS G 1 16 ? -39.046 37.312 54.105 1.00 55.26 16 LYS G N 1
ATOM 4713 C CA . LYS G 1 16 ? -39.174 36.093 54.959 1.00 55.99 16 LYS G CA 1
ATOM 4714 C C . LYS G 1 16 ? -39.095 34.770 54.253 1.00 55.35 16 LYS G C 1
ATOM 4715 O O . LYS G 1 16 ? -38.854 33.755 54.881 1.00 55.57 16 LYS G O 1
ATOM 4721 N N . GLU G 1 17 ? -39.276 34.811 52.945 1.00 55.20 17 GLU G N 1
ATOM 4722 C CA . GLU G 1 17 ? -39.302 33.635 52.105 1.00 55.53 17 GLU G CA 1
ATOM 4723 C C . GLU G 1 17 ? -37.923 33.476 51.549 1.00 54.93 17 GLU G C 1
ATOM 4724 O O . GLU G 1 17 ? -37.200 34.473 51.383 1.00 54.19 17 GLU G O 1
ATOM 4730 N N . TYR G 1 18 ? -37.580 32.231 51.219 1.00 53.50 18 TYR G N 1
ATOM 4731 C CA . TYR G 1 18 ? -36.345 31.961 50.540 1.00 52.33 18 TYR G CA 1
ATOM 4732 C C . TYR G 1 18 ? -36.485 31.799 49.050 1.00 51.93 18 TYR G C 1
ATOM 4733 O O . TYR G 1 18 ? -37.521 31.398 48.554 1.00 51.75 18 TYR G O 1
ATOM 4742 N N . TRP G 1 19 ? -35.405 32.076 48.344 1.00 51.30 19 TRP G N 1
ATOM 4743 C CA . TRP G 1 19 ? -35.357 31.925 46.911 1.00 51.32 19 TRP G CA 1
ATOM 4744 C C . TRP G 1 19 ? -36.465 32.718 46.194 1.00 52.12 19 TRP G C 1
ATOM 4745 O O . TRP G 1 19 ? -36.942 32.314 45.122 1.00 51.69 19 TRP G O 1
ATOM 4756 N N . GLN G 1 20 ? -36.851 33.830 46.815 1.00 52.84 20 GLN G N 1
ATOM 4757 C CA . GLN G 1 20 ? -37.891 34.765 46.356 1.00 52.89 20 GLN G CA 1
ATOM 4758 C C . GLN G 1 20 ? -37.225 36.104 46.221 1.00 51.73 20 GLN G C 1
ATOM 4759 O O . GLN G 1 20 ? -37.120 36.805 47.202 1.00 51.10 20 GLN G O 1
ATOM 4765 N N . PRO G 1 21 ? -36.827 36.496 45.015 1.00 51.35 21 PRO G N 1
ATOM 4766 C CA . PRO G 1 21 ? -36.056 37.748 44.985 1.00 51.75 21 PRO G CA 1
ATOM 4767 C C . PRO G 1 21 ? -36.933 38.986 45.190 1.00 51.71 21 PRO G C 1
ATOM 4768 O O . PRO G 1 21 ? -38.101 38.964 44.841 1.00 51.84 21 PRO G O 1
ATOM 4772 N N . GLU G 1 22 ? -36.374 40.046 45.764 1.00 51.89 22 GLU G N 1
ATOM 4773 C CA . GLU G 1 22 ? -36.895 41.363 45.490 1.00 51.74 22 GLU G CA 1
ATOM 4774 C C . GLU G 1 22 ? -36.126 42.039 44.326 1.00 51.84 22 GLU G C 1
ATOM 4775 O O . GLU G 1 22 ? -34.874 42.235 44.362 1.00 50.93 22 GLU G O 1
ATOM 4781 N N . ILE G 1 23 ? -36.879 42.404 43.304 1.00 51.87 23 ILE G N 1
ATOM 4782 C CA . ILE G 1 23 ? -36.278 43.110 42.180 1.00 53.01 23 ILE G CA 1
ATOM 4783 C C . ILE G 1 23 ? -36.565 44.610 42.230 1.00 53.48 23 ILE G C 1
ATOM 4784 O O . ILE G 1 23 ? -37.708 45.066 42.394 1.00 53.82 23 ILE G O 1
ATOM 4789 N N . ILE G 1 24 ? -35.478 45.364 42.123 1.00 53.83 24 ILE G N 1
ATOM 4790 C CA . ILE G 1 24 ? -35.493 46.803 42.005 1.00 53.06 24 ILE G CA 1
ATOM 4791 C C . ILE G 1 24 ? -34.743 47.188 40.721 1.00 53.11 24 ILE G C 1
ATOM 4792 O O . ILE G 1 24 ? -33.633 46.713 40.474 1.00 54.43 24 ILE G O 1
ATOM 4797 N N . ASN G 1 25 ? -35.343 48.009 39.878 1.00 52.83 25 ASN G N 1
ATOM 4798 C CA . ASN G 1 25 ? -34.600 48.544 38.757 1.00 52.44 25 ASN G CA 1
ATOM 4799 C C . ASN G 1 25 ? -34.292 50.002 39.035 1.00 52.89 25 ASN G C 1
ATOM 4800 O O . ASN G 1 25 ? -35.188 50.799 39.338 1.00 52.62 25 ASN G O 1
ATOM 4805 N N . ARG G 1 26 ? -33.009 50.345 38.944 1.00 52.84 26 ARG G N 1
ATOM 4806 C CA . ARG G 1 26 ? -32.578 51.730 39.009 1.00 52.21 26 ARG G CA 1
ATOM 4807 C C . ARG G 1 26 ? -31.694 52.087 37.849 1.00 51.55 26 ARG G C 1
ATOM 4808 O O . ARG G 1 26 ? -30.560 51.630 37.740 1.00 51.83 26 ARG G O 1
ATOM 4816 N N . HIS G 1 27 ? -32.243 52.902 36.965 1.00 50.02 27 HIS G N 1
ATOM 4817 C CA . HIS G 1 27 ? -31.571 53.227 35.738 1.00 49.27 27 HIS G CA 1
ATOM 4818 C C . HIS G 1 27 ? -31.119 51.920 35.088 1.00 49.35 27 HIS G C 1
ATOM 4819 O O . HIS G 1 27 ? -31.921 50.987 34.979 1.00 49.84 27 HIS G O 1
ATOM 4826 N N . GLY G 1 28 ? -29.855 51.828 34.689 1.00 48.93 28 GLY G N 1
ATOM 4827 C CA . GLY G 1 28 ? -29.374 50.645 33.973 1.00 48.64 28 GLY G CA 1
ATOM 4828 C C . GLY G 1 28 ? -29.061 49.422 34.803 1.00 48.10 28 GLY G C 1
ATOM 4829 O O . GLY G 1 28 ? -28.607 48.416 34.259 1.00 48.44 28 GLY G O 1
ATOM 4830 N N . PHE G 1 29 ? -29.295 49.502 36.117 1.00 47.51 29 PHE G N 1
ATOM 4831 C CA . PHE G 1 29 ? -29.011 48.389 37.012 1.00 46.38 29 PHE G CA 1
ATOM 4832 C C . PHE G 1 29 ? -30.236 47.758 37.501 1.00 47.52 29 PHE G C 1
ATOM 4833 O O . PHE G 1 29 ? -31.241 48.412 37.615 1.00 48.43 29 PHE G O 1
ATOM 4841 N N . GLN G 1 30 ? -30.154 46.460 37.736 1.00 49.26 30 GLN G N 1
ATOM 4842 C CA . GLN G 1 30 ? -31.237 45.704 38.321 1.00 50.77 30 GLN G CA 1
ATOM 4843 C C . GLN G 1 30 ? -30.610 45.041 39.524 1.00 49.95 30 GLN G C 1
ATOM 4844 O O . GLN G 1 30 ? -29.573 44.388 39.402 1.00 50.40 30 GLN G O 1
ATOM 4850 N N . PHE G 1 31 ? -31.207 45.287 40.687 1.00 49.36 31 PHE G N 1
ATOM 4851 C CA . PHE G 1 31 ? -30.770 44.729 41.944 1.00 48.44 31 PHE G CA 1
ATOM 4852 C C . PHE G 1 31 ? -31.753 43.678 42.351 1.00 49.12 31 PHE G C 1
ATOM 4853 O O . PHE G 1 31 ? -32.955 43.861 42.189 1.00 48.77 31 PHE G O 1
ATOM 4861 N N . HIS G 1 32 ? -31.247 42.595 42.929 1.00 50.31 32 HIS G N 1
ATOM 4862 C CA . HIS G 1 32 ? -32.023 41.453 43.344 1.00 50.55 32 HIS G CA 1
ATOM 4863 C C . HIS G 1 32 ? -31.667 41.249 44.788 1.00 51.38 32 HIS G C 1
ATOM 4864 O O . HIS G 1 32 ? -30.489 41.084 45.101 1.00 52.83 32 HIS G O 1
ATOM 4871 N N . LEU G 1 33 ? -32.631 41.258 45.695 1.00 51.15 33 LEU G N 1
ATOM 4872 C CA . LEU G 1 33 ? -32.301 40.916 47.077 1.00 50.22 33 LEU G CA 1
ATOM 4873 C C . LEU G 1 33 ? -33.022 39.602 47.474 1.00 50.94 33 LEU G C 1
ATOM 4874 O O . LEU G 1 33 ? -34.254 39.568 47.565 1.00 51.44 33 LEU G O 1
ATOM 4879 N N . VAL G 1 34 ? -32.260 38.517 47.625 1.00 50.25 34 VAL G N 1
ATOM 4880 C CA . VAL G 1 34 ? -32.780 37.194 47.969 1.00 50.51 34 VAL G CA 1
ATOM 4881 C C . VAL G 1 34 ? -32.128 36.632 49.236 1.00 51.16 34 VAL G C 1
ATOM 4882 O O . VAL G 1 34 ? -31.017 37.064 49.589 1.00 50.97 34 VAL G O 1
ATOM 4886 N N . LYS G 1 35 ? -32.811 35.649 49.863 1.00 50.57 35 LYS G N 1
ATOM 4887 C CA . LYS G 1 35 ? -32.192 34.741 50.831 1.00 50.22 35 LYS G CA 1
ATOM 4888 C C . LYS G 1 35 ? -32.120 33.344 50.237 1.00 49.86 35 LYS G C 1
ATOM 4889 O O . LYS G 1 35 ? -33.121 32.832 49.740 1.00 50.18 35 LYS G O 1
ATOM 4895 N N . LEU G 1 36 ? -30.921 32.760 50.299 1.00 48.67 36 LEU G N 1
ATOM 4896 C CA . LEU G 1 36 ? -30.611 31.402 49.857 1.00 47.80 36 LEU G CA 1
ATOM 4897 C C . LEU G 1 36 ? -30.386 30.436 51.026 1.00 46.53 36 LEU G C 1
ATOM 4898 O O . LEU G 1 36 ? -29.655 30.767 51.973 1.00 45.53 36 LEU G O 1
ATOM 4903 N N . LEU G 1 37 ? -30.966 29.232 50.909 1.00 46.03 37 LEU G N 1
ATOM 4904 C CA . LEU G 1 37 ? -30.750 28.094 51.803 1.00 44.32 37 LEU G CA 1
ATOM 4905 C C . LEU G 1 37 ? -30.848 26.838 50.961 1.00 45.86 37 LEU G C 1
ATOM 4906 O O . LEU G 1 37 ? -31.551 26.842 49.917 1.00 45.24 37 LEU G O 1
ATOM 4911 N N . GLY G 1 38 ? -30.169 25.757 51.385 1.00 45.69 38 GLY G N 1
ATOM 4912 C CA . GLY G 1 38 ? -30.089 24.564 50.536 1.00 46.74 38 GLY G CA 1
ATOM 4913 C C . GLY G 1 38 ? -29.759 24.967 49.084 1.00 47.40 38 GLY G C 1
ATOM 4914 O O . GLY G 1 38 ? -28.905 25.796 48.878 1.00 48.40 38 GLY G O 1
ATOM 4915 N N . ASP G 1 39 ? -30.418 24.422 48.082 1.00 48.12 39 ASP G N 1
ATOM 4916 C CA . ASP G 1 39 ? -30.139 24.834 46.685 1.00 50.65 39 ASP G CA 1
ATOM 4917 C C . ASP G 1 39 ? -31.339 24.610 45.819 1.00 51.22 39 ASP G C 1
ATOM 4918 O O . ASP G 1 39 ? -32.355 24.111 46.265 1.00 51.47 39 ASP G O 1
ATOM 4923 N N . TYR G 1 40 ? -31.188 24.901 44.547 1.00 53.10 40 TYR G N 1
ATOM 4924 C CA . TYR G 1 40 ? -32.358 24.978 43.717 1.00 55.12 40 TYR G CA 1
ATOM 4925 C C . TYR G 1 40 ? -32.039 24.766 42.277 1.00 54.30 40 TYR G C 1
ATOM 4926 O O . TYR G 1 40 ? -32.652 25.374 41.449 1.00 54.39 40 TYR G O 1
ATOM 4935 N N . GLY G 1 41 ? -31.066 23.925 41.974 1.00 54.17 41 GLY G N 1
ATOM 4936 C CA . GLY G 1 41 ? -30.832 23.583 40.597 1.00 53.64 41 GLY G CA 1
ATOM 4937 C C . GLY G 1 41 ? -29.977 24.587 39.868 1.00 54.28 41 GLY G C 1
ATOM 4938 O O . GLY G 1 41 ? -29.578 25.613 40.414 1.00 53.30 41 GLY G O 1
ATOM 4939 N N . TRP G 1 42 ? -29.709 24.289 38.595 1.00 54.97 42 TRP G N 1
ATOM 4940 C CA . TRP G 1 42 ? -28.768 25.091 37.836 1.00 54.65 42 TRP G CA 1
ATOM 4941 C C . TRP G 1 42 ? -29.473 26.307 37.237 1.00 55.71 42 TRP G C 1
ATOM 4942 O O . TRP G 1 42 ? -30.693 26.345 37.182 1.00 55.32 42 TRP G O 1
ATOM 4953 N N . HIS G 1 43 ? -28.711 27.361 36.963 1.00 57.73 43 HIS G N 1
ATOM 4954 C CA . HIS G 1 43 ? -29.269 28.588 36.417 1.00 59.82 43 HIS G CA 1
ATOM 4955 C C . HIS G 1 43 ? -28.345 28.944 35.301 1.00 60.43 43 HIS G C 1
ATOM 4956 O O . HIS G 1 43 ? -27.160 28.716 35.420 1.00 61.29 43 HIS G O 1
ATOM 4963 N N . THR G 1 44 ? -28.858 29.443 34.198 1.00 61.68 44 THR G N 1
ATOM 4964 C CA . THR G 1 44 ? -27.936 29.848 33.156 1.00 63.51 44 THR G CA 1
ATOM 4965 C C . THR G 1 44 ? -28.092 31.282 32.681 1.00 65.11 44 THR G C 1
ATOM 4966 O O . THR G 1 44 ? -27.314 31.699 31.816 1.00 66.63 44 THR G O 1
ATOM 4970 N N . HIS G 1 45 ? -29.077 32.015 33.226 1.00 66.31 45 HIS G N 1
ATOM 4971 C CA . HIS G 1 45 ? -29.368 33.418 32.832 1.00 66.99 45 HIS G CA 1
ATOM 4972 C C . HIS G 1 45 ? -28.083 34.194 32.479 1.00 65.99 45 HIS G C 1
ATOM 4973 O O . HIS G 1 45 ? -27.147 34.322 33.299 1.00 64.92 45 HIS G O 1
ATOM 4980 N N . GLY G 1 46 ? -28.038 34.661 31.233 1.00 64.17 46 GLY G N 1
ATOM 4981 C CA . GLY G 1 46 ? -26.863 35.293 30.728 1.00 63.21 46 GLY G CA 1
ATOM 4982 C C . GLY G 1 46 ? -27.220 36.372 29.716 1.00 63.55 46 GLY G C 1
ATOM 4983 O O . GLY G 1 46 ? -26.901 36.262 28.525 1.00 62.58 46 GLY G O 1
ATOM 4984 N N . TYR G 1 47 ? -27.930 37.394 30.198 1.00 63.49 47 TYR G N 1
ATOM 4985 C CA . TYR G 1 47 ? -27.956 38.731 29.587 1.00 62.26 47 TYR G CA 1
ATOM 4986 C C . TYR G 1 47 ? -26.601 39.446 29.944 1.00 60.94 47 TYR G C 1
ATOM 4987 O O . TYR G 1 47 ? -25.924 39.950 29.046 1.00 61.03 47 TYR G O 1
ATOM 4996 N N . SER G 1 48 ? -26.213 39.423 31.240 1.00 58.78 48 SER G N 1
ATOM 4997 C CA . SER G 1 48 ? -25.111 40.208 31.823 1.00 56.49 48 SER G CA 1
ATOM 4998 C C . SER G 1 48 ? -24.377 39.375 32.836 1.00 54.77 48 SER G C 1
ATOM 4999 O O . SER G 1 48 ? -24.956 38.481 33.430 1.00 55.09 48 SER G O 1
ATOM 5001 N N . ASP G 1 49 ? -23.113 39.701 33.084 1.00 52.57 49 ASP G N 1
ATOM 5002 C CA . ASP G 1 49 ? -22.420 39.144 34.243 1.00 50.82 49 ASP G CA 1
ATOM 5003 C C . ASP G 1 49 ? -23.195 39.647 35.449 1.00 50.06 49 ASP G C 1
ATOM 5004 O O . ASP G 1 49 ? -23.972 40.536 35.321 1.00 49.15 49 ASP G O 1
ATOM 5009 N N . LYS G 1 50 ? -23.009 39.060 36.623 1.00 51.06 50 LYS G N 1
ATOM 5010 C CA . LYS G 1 50 ? -23.734 39.477 37.801 1.00 50.96 50 LYS G CA 1
ATOM 5011 C C . LYS G 1 50 ? -22.651 39.657 38.823 1.00 51.03 50 LYS G C 1
ATOM 5012 O O . LYS G 1 50 ? -21.622 38.954 38.719 1.00 51.77 50 LYS G O 1
ATOM 5018 N N . VAL G 1 51 ? -22.855 40.561 39.797 1.00 49.93 51 VAL G N 1
ATOM 5019 C CA . VAL G 1 51 ? -21.991 40.627 40.980 1.00 48.52 51 VAL G CA 1
ATOM 5020 C C . VAL G 1 51 ? -22.761 40.104 42.157 1.00 47.70 51 VAL G C 1
ATOM 5021 O O . VAL G 1 51 ? -23.965 40.321 42.242 1.00 47.51 51 VAL G O 1
ATOM 5025 N N . LEU G 1 52 ? -22.072 39.514 43.127 1.00 45.41 52 LEU G N 1
ATOM 5026 C CA . LEU G 1 52 ? -22.801 38.927 44.188 1.00 44.86 52 LEU G CA 1
ATOM 5027 C C . LEU G 1 52 ? -22.233 39.425 45.497 1.00 43.87 52 LEU G C 1
ATOM 5028 O O . LEU G 1 52 ? -21.014 39.185 45.770 1.00 42.88 52 LEU G O 1
ATOM 5033 N N . PHE G 1 53 ? -23.076 40.090 46.295 1.00 41.43 53 PHE G N 1
ATOM 5034 C CA . PHE G 1 53 ? -22.610 40.492 47.656 1.00 42.62 53 PHE G CA 1
ATOM 5035 C C . PHE G 1 53 ? -23.310 39.696 48.681 1.00 41.11 53 PHE G C 1
ATOM 5036 O O . PHE G 1 53 ? -24.537 39.760 48.812 1.00 39.16 53 PHE G O 1
ATOM 5044 N N . ALA G 1 54 ? -22.526 38.903 49.374 1.00 42.14 54 ALA G N 1
ATOM 5045 C CA . ALA G 1 54 ? -23.091 38.063 50.458 1.00 43.18 54 ALA G CA 1
ATOM 5046 C C . ALA G 1 54 ? -23.143 39.059 51.559 1.00 43.45 54 ALA G C 1
ATOM 5047 O O . ALA G 1 54 ? -22.104 39.408 52.119 1.00 43.73 54 ALA G O 1
ATOM 5049 N N . VAL G 1 55 ? -24.344 39.518 51.841 1.00 43.88 55 VAL G N 1
ATOM 5050 C CA . VAL G 1 55 ? -24.502 40.477 52.882 1.00 46.09 55 VAL G CA 1
ATOM 5051 C C . VAL G 1 55 ? -24.609 39.870 54.287 1.00 46.52 55 VAL G C 1
ATOM 5052 O O . VAL G 1 55 ? -24.409 40.562 55.282 1.00 46.87 55 VAL G O 1
ATOM 5056 N N . GLU G 1 56 ? -24.995 38.601 54.369 1.00 47.05 56 GLU G N 1
ATOM 5057 C CA . GLU G 1 56 ? -25.067 37.895 55.691 1.00 48.02 56 GLU G CA 1
ATOM 5058 C C . GLU G 1 56 ? -24.836 36.365 55.465 1.00 46.98 56 GLU G C 1
ATOM 5059 O O . GLU G 1 56 ? -25.376 35.775 54.498 1.00 47.54 56 GLU G O 1
ATOM 5065 N N . GLY G 1 57 ? -23.958 35.762 56.278 1.00 45.46 57 GLY G N 1
ATOM 5066 C CA . GLY G 1 57 ? -23.546 34.389 56.082 1.00 45.15 57 GLY G CA 1
ATOM 5067 C C . GLY G 1 57 ? -22.888 34.144 54.697 1.00 46.84 57 GLY G C 1
ATOM 5068 O O . GLY G 1 57 ? -22.498 35.099 53.933 1.00 43.94 57 GLY G O 1
ATOM 5069 N N . ASP G 1 58 ? -22.779 32.844 54.398 1.00 46.96 58 ASP G N 1
ATOM 5070 C CA . ASP G 1 58 ? -21.886 32.323 53.380 1.00 48.40 58 ASP G CA 1
ATOM 5071 C C . ASP G 1 58 ? -22.661 31.535 52.372 1.00 48.53 58 ASP G C 1
ATOM 5072 O O . ASP G 1 58 ? -23.789 31.126 52.638 1.00 49.29 58 ASP G O 1
ATOM 5085 N N . ALA G 1 60 ? -22.005 29.361 48.154 1.00 47.29 60 ALA G N 1
ATOM 5086 C CA . ALA G 1 60 ? -21.012 29.012 47.201 1.00 46.53 60 ALA G CA 1
ATOM 5087 C C . ALA G 1 60 ? -21.676 29.024 45.847 1.00 45.73 60 ALA G C 1
ATOM 5088 O O . ALA G 1 60 ? -22.874 29.209 45.775 1.00 46.06 60 ALA G O 1
ATOM 5090 N N . VAL G 1 61 ? -20.902 28.867 44.793 1.00 44.49 61 VAL G N 1
ATOM 5091 C CA . VAL G 1 61 ? -21.465 28.646 43.461 1.00 44.84 61 VAL G CA 1
ATOM 5092 C C . VAL G 1 61 ? -20.626 27.570 42.772 1.00 45.63 61 VAL G C 1
ATOM 5093 O O . VAL G 1 61 ? -19.426 27.753 42.527 1.00 45.63 61 VAL G O 1
ATOM 5097 N N . ASP G 1 62 ? -21.264 26.457 42.458 1.00 46.66 62 ASP G N 1
ATOM 5098 C CA . ASP G 1 62 ? -20.654 25.411 41.652 1.00 48.40 62 ASP G CA 1
ATOM 5099 C C . ASP G 1 62 ? -20.705 25.754 40.133 1.00 49.29 62 ASP G C 1
ATOM 5100 O O . ASP G 1 62 ? -21.676 26.361 39.680 1.00 49.73 62 ASP G O 1
ATOM 5105 N N . PHE G 1 63 ? -19.674 25.368 39.380 1.00 49.64 63 PHE G N 1
ATOM 5106 C CA . PHE G 1 63 ? -19.754 25.329 37.913 1.00 51.58 63 PHE G CA 1
ATOM 5107 C C . PHE G 1 63 ? -19.644 23.912 37.328 1.00 52.00 63 PHE G C 1
ATOM 5108 O O . PHE G 1 63 ? -19.230 22.968 38.016 1.00 51.91 63 PHE G O 1
ATOM 5116 N N . ALA G 1 64 ? -19.971 23.831 36.034 1.00 51.71 64 ALA G N 1
ATOM 5117 C CA . ALA G 1 64 ? -20.076 22.613 35.269 1.00 51.82 64 ALA G CA 1
ATOM 5118 C C . ALA G 1 64 ? -18.774 21.922 35.108 1.00 52.44 64 ALA G C 1
ATOM 5119 O O . ALA G 1 64 ? -18.750 20.755 34.722 1.00 53.64 64 ALA G O 1
ATOM 5121 N N . ASP G 1 65 ? -17.693 22.622 35.385 1.00 52.65 65 ASP G N 1
ATOM 5122 C CA . ASP G 1 65 ? -16.367 22.035 35.295 1.00 53.23 65 ASP G CA 1
ATOM 5123 C C . ASP G 1 65 ? -15.881 21.583 36.669 1.00 53.51 65 ASP G C 1
ATOM 5124 O O . ASP G 1 65 ? -14.695 21.387 36.895 1.00 53.36 65 ASP G O 1
ATOM 5129 N N . GLY G 1 66 ? -16.793 21.462 37.613 1.00 54.49 66 GLY G N 1
ATOM 5130 C CA . GLY G 1 66 ? -16.386 21.209 38.988 1.00 55.20 66 GLY G CA 1
ATOM 5131 C C . GLY G 1 66 ? -15.691 22.344 39.736 1.00 56.28 66 GLY G C 1
ATOM 5132 O O . GLY G 1 66 ? -15.348 22.164 40.917 1.00 57.16 66 GLY G O 1
ATOM 5133 N N . GLY G 1 67 ? -15.453 23.507 39.110 1.00 56.21 67 GLY G N 1
ATOM 5134 C CA . GLY G 1 67 ? -15.047 24.685 39.896 1.00 56.86 67 GLY G CA 1
ATOM 5135 C C . GLY G 1 67 ? -16.001 25.079 41.069 1.00 57.68 67 GLY G C 1
ATOM 5136 O O . GLY G 1 67 ? -17.180 24.731 41.098 1.00 57.61 67 GLY G O 1
ATOM 5137 N N . SER G 1 68 ? -15.501 25.804 42.060 1.00 58.34 68 SER G N 1
ATOM 5138 C CA . SER G 1 68 ? -16.363 26.362 43.108 1.00 58.81 68 SER G CA 1
ATOM 5139 C C . SER G 1 68 ? -15.852 27.702 43.577 1.00 60.00 68 SER G C 1
ATOM 5140 O O . SER G 1 68 ? -14.647 27.962 43.602 1.00 60.57 68 SER G O 1
ATOM 5151 N N . THR G 1 70 ? -16.382 30.265 46.666 1.00 57.23 70 THR G N 1
ATOM 5152 C CA . THR G 1 70 ? -16.972 30.438 47.976 1.00 55.49 70 THR G CA 1
ATOM 5153 C C . THR G 1 70 ? -17.225 31.957 48.195 1.00 54.14 70 THR G C 1
ATOM 5154 O O . THR G 1 70 ? -16.415 32.772 47.752 1.00 54.74 70 THR G O 1
ATOM 5158 N N . ILE G 1 71 ? -18.351 32.327 48.827 1.00 50.86 71 ILE G N 1
ATOM 5159 C CA . ILE G 1 71 ? -18.701 33.726 49.033 1.00 46.16 71 ILE G CA 1
ATOM 5160 C C . ILE G 1 71 ? -19.032 33.976 50.522 1.00 45.98 71 ILE G C 1
ATOM 5161 O O . ILE G 1 71 ? -20.176 33.906 50.969 1.00 45.54 71 ILE G O 1
ATOM 5166 N N . ARG G 1 72 ? -18.019 34.273 51.301 1.00 44.88 72 ARG G N 1
ATOM 5167 C CA . ARG G 1 72 ? -18.245 34.477 52.699 1.00 44.13 72 ARG G CA 1
ATOM 5168 C C . ARG G 1 72 ? -18.958 35.815 52.967 1.00 43.40 72 ARG G C 1
ATOM 5169 O O . ARG G 1 72 ? -18.825 36.755 52.191 1.00 42.91 72 ARG G O 1
ATOM 5177 N N . GLU G 1 73 ? -19.725 35.902 54.057 1.00 43.45 73 GLU G N 1
ATOM 5178 C CA . GLU G 1 73 ? -20.152 37.211 54.605 1.00 43.68 73 GLU G CA 1
ATOM 5179 C C . GLU G 1 73 ? -19.129 38.309 54.427 1.00 44.72 73 GLU G C 1
ATOM 5180 O O . GLU G 1 73 ? -17.987 38.218 54.921 1.00 43.87 73 GLU G O 1
ATOM 5186 N N . GLY G 1 74 ? -19.576 39.365 53.741 1.00 46.27 74 GLY G N 1
ATOM 5187 C CA . GLY G 1 74 ? -18.764 40.538 53.476 1.00 46.25 74 GLY G CA 1
ATOM 5188 C C . GLY G 1 74 ? -18.075 40.401 52.119 1.00 47.42 74 GLY G C 1
ATOM 5189 O O . GLY G 1 74 ? -17.296 41.269 51.754 1.00 47.35 74 GLY G O 1
ATOM 5190 N N . GLU G 1 75 ? -18.300 39.317 51.388 1.00 47.30 75 GLU G N 1
ATOM 5191 C CA . GLU G 1 75 ? -17.551 39.163 50.143 1.00 48.84 75 GLU G CA 1
ATOM 5192 C C . GLU G 1 75 ? -18.350 39.401 48.881 1.00 50.36 75 GLU G C 1
ATOM 5193 O O . GLU G 1 75 ? -19.612 39.404 48.842 1.00 49.74 75 GLU G O 1
ATOM 5207 N N . ALA G 1 77 ? -18.262 38.547 44.523 1.00 49.12 77 ALA G N 1
ATOM 5208 C CA . ALA G 1 77 ? -17.754 37.750 43.487 1.00 46.51 77 ALA G CA 1
ATOM 5209 C C . ALA G 1 77 ? -18.719 37.901 42.346 1.00 47.33 77 ALA G C 1
ATOM 5210 O O . ALA G 1 77 ? -19.903 38.187 42.583 1.00 48.93 77 ALA G O 1
ATOM 5212 N N . VAL G 1 78 ? -18.251 37.641 41.132 1.00 44.92 78 VAL G N 1
ATOM 5213 C CA . VAL G 1 78 ? -19.061 37.833 39.999 1.00 44.82 78 VAL G CA 1
ATOM 5214 C C . VAL G 1 78 ? -19.249 36.544 39.157 1.00 44.87 78 VAL G C 1
ATOM 5215 O O . VAL G 1 78 ? -18.341 35.713 39.041 1.00 45.48 78 VAL G O 1
ATOM 5219 N N . VAL G 1 79 ? -20.429 36.385 38.561 1.00 42.01 79 VAL G N 1
ATOM 5220 C CA . VAL G 1 79 ? -20.688 35.180 37.867 1.00 39.30 79 VAL G CA 1
ATOM 5221 C C . VAL G 1 79 ? -20.776 35.492 36.417 1.00 37.96 79 VAL G C 1
ATOM 5222 O O . VAL G 1 79 ? -21.617 36.268 36.016 1.00 38.97 79 VAL G O 1
ATOM 5226 N N . PRO G 1 80 ? -19.849 34.970 35.641 1.00 37.09 80 PRO G N 1
ATOM 5227 C CA . PRO G 1 80 ? -19.881 35.410 34.169 1.00 38.02 80 PRO G CA 1
ATOM 5228 C C . PRO G 1 80 ? -21.222 35.047 33.583 1.00 37.99 80 PRO G C 1
ATOM 5229 O O . PRO G 1 80 ? -21.799 34.019 33.933 1.00 37.50 80 PRO G O 1
ATOM 5233 N N . LYS G 1 81 ? -21.732 35.937 32.739 1.00 38.89 81 LYS G N 1
ATOM 5234 C CA . LYS G 1 81 ? -22.890 35.646 31.909 1.00 39.25 81 LYS G CA 1
ATOM 5235 C C . LYS G 1 81 ? -22.696 34.349 31.116 1.00 39.64 81 LYS G C 1
ATOM 5236 O O . LYS G 1 81 ? -21.592 33.837 31.040 1.00 39.10 81 LYS G O 1
ATOM 5242 N N . SER G 1 82 ? -23.787 33.826 30.551 1.00 40.49 82 SER G N 1
ATOM 5243 C CA . SER G 1 82 ? -23.749 32.663 29.646 1.00 41.05 82 SER G CA 1
ATOM 5244 C C . SER G 1 82 ? -23.042 31.406 30.182 1.00 41.39 82 SER G C 1
ATOM 5245 O O . SER G 1 82 ? -22.483 30.621 29.402 1.00 40.35 82 SER G O 1
ATOM 5248 N N . VAL G 1 83 ? -23.091 31.216 31.514 1.00 41.66 83 VAL G N 1
ATOM 5249 C CA . VAL G 1 83 ? -22.442 30.082 32.123 1.00 41.15 83 VAL G CA 1
ATOM 5250 C C . VAL G 1 83 ? -23.391 29.452 33.105 1.00 41.70 83 VAL G C 1
ATOM 5251 O O . VAL G 1 83 ? -23.833 30.069 34.051 1.00 42.21 83 VAL G O 1
ATOM 5255 N N . SER G 1 84 ? -23.757 28.204 32.838 1.00 42.46 84 SER G N 1
ATOM 5256 C CA . SER G 1 84 ? -24.558 27.422 33.733 1.00 42.13 84 SER G CA 1
ATOM 5257 C C . SER G 1 84 ? -23.883 27.410 35.121 1.00 41.98 84 SER G C 1
ATOM 5258 O O . SER G 1 84 ? -22.652 27.389 35.182 1.00 42.13 84 SER G O 1
ATOM 5261 N N . HIS G 1 85 ? -24.650 27.381 36.225 1.00 41.15 85 HIS G N 1
ATOM 5262 C CA . HIS G 1 85 ? -24.026 27.347 37.568 1.00 40.49 85 HIS G CA 1
ATOM 5263 C C . HIS G 1 85 ? -25.014 27.145 38.681 1.00 40.70 85 HIS G C 1
ATOM 5264 O O . HIS G 1 85 ? -26.203 27.434 38.539 1.00 41.48 85 HIS G O 1
ATOM 5271 N N . ARG G 1 86 ? -24.554 26.661 39.809 1.00 39.47 86 ARG G N 1
ATOM 5272 C CA . ARG G 1 86 ? -25.526 26.410 40.798 1.00 39.75 86 ARG G CA 1
ATOM 5273 C C . ARG G 1 86 ? -25.168 27.123 42.073 1.00 39.29 86 ARG G C 1
ATOM 5274 O O . ARG G 1 86 ? -24.164 26.799 42.715 1.00 40.37 86 ARG G O 1
ATOM 5282 N N . PRO G 1 87 ? -25.997 28.088 42.469 1.00 38.90 87 PRO G N 1
ATOM 5283 C CA . PRO G 1 87 ? -25.787 28.818 43.748 1.00 39.46 87 PRO G CA 1
ATOM 5284 C C . PRO G 1 87 ? -26.396 28.004 44.888 1.00 39.40 87 PRO G C 1
ATOM 5285 O O . PRO G 1 87 ? -27.472 27.488 44.704 1.00 38.91 87 PRO G O 1
ATOM 5289 N N . ARG G 1 88 ? -25.775 27.968 46.062 1.00 41.20 88 ARG G N 1
ATOM 5290 C CA . ARG G 1 88 ? -26.386 27.286 47.218 1.00 41.87 88 ARG G CA 1
ATOM 5291 C C . ARG G 1 88 ? -25.836 27.807 48.516 1.00 42.41 88 ARG G C 1
ATOM 5292 O O . ARG G 1 88 ? -24.854 28.541 48.457 1.00 42.56 88 ARG G O 1
ATOM 5300 N N . SER G 1 89 ? -26.374 27.340 49.676 1.00 42.77 89 SER G N 1
ATOM 5301 C CA . SER G 1 89 ? -25.962 27.792 51.000 1.00 42.60 89 SER G CA 1
ATOM 5302 C C . SER G 1 89 ? -26.298 26.841 52.177 1.00 43.30 89 SER G C 1
ATOM 5303 O O . SER G 1 89 ? -27.450 26.641 52.578 1.00 43.95 89 SER G O 1
ATOM 5306 N N . GLU G 1 90 ? -25.260 26.242 52.721 1.00 42.24 90 GLU G N 1
ATOM 5307 C CA . GLU G 1 90 ? -25.401 25.289 53.741 1.00 42.01 90 GLU G CA 1
ATOM 5308 C C . GLU G 1 90 ? -26.216 25.838 54.963 1.00 42.60 90 GLU G C 1
ATOM 5309 O O . GLU G 1 90 ? -26.868 25.084 55.660 1.00 42.10 90 GLU G O 1
ATOM 5315 N N . ASN G 1 91 ? -26.164 27.129 55.233 1.00 41.72 91 ASN G N 1
ATOM 5316 C CA . ASN G 1 91 ? -26.814 27.616 56.439 1.00 40.85 91 ASN G CA 1
ATOM 5317 C C . ASN G 1 91 ? -27.571 28.877 56.236 1.00 42.39 91 ASN G C 1
ATOM 5318 O O . ASN G 1 91 ? -28.046 29.436 57.235 1.00 42.63 91 ASN G O 1
ATOM 5323 N N . GLY G 1 92 ? -27.656 29.357 54.968 1.00 41.99 92 GLY G N 1
ATOM 5324 C CA . GLY G 1 92 ? -28.477 30.517 54.694 1.00 42.84 92 GLY G CA 1
ATOM 5325 C C . GLY G 1 92 ? -27.638 31.762 54.441 1.00 44.36 92 GLY G C 1
ATOM 5326 O O . GLY G 1 92 ? -26.726 32.061 55.245 1.00 42.60 92 GLY G O 1
ATOM 5327 N N . CYS G 1 93 ? -27.903 32.453 53.305 1.00 44.56 93 CYS G N 1
ATOM 5328 C CA . CYS G 1 93 ? -27.175 33.677 52.964 1.00 44.71 93 CYS G CA 1
ATOM 5329 C C . CYS G 1 93 ? -28.165 34.735 52.497 1.00 46.13 93 CYS G C 1
ATOM 5330 O O . CYS G 1 93 ? -29.181 34.409 51.884 1.00 47.08 93 CYS G O 1
ATOM 5333 N N . SER G 1 94 ? -27.916 35.999 52.842 1.00 47.45 94 SER G N 1
ATOM 5334 C CA . SER G 1 94 ? -28.684 37.128 52.352 1.00 48.32 94 SER G CA 1
ATOM 5335 C C . SER G 1 94 ? -27.874 37.753 51.223 1.00 49.93 94 SER G C 1
ATOM 5336 O O . SER G 1 94 ? -26.816 38.352 51.460 1.00 51.85 94 SER G O 1
ATOM 5339 N N . LEU G 1 95 ? -28.333 37.600 49.998 1.00 49.91 95 LEU G N 1
ATOM 5340 C CA . LEU G 1 95 ? -27.562 38.048 48.873 1.00 51.21 95 LEU G CA 1
ATOM 5341 C C . LEU G 1 95 ? -28.095 39.344 48.237 1.00 52.52 95 LEU G C 1
ATOM 5342 O O . LEU G 1 95 ? -29.313 39.558 48.158 1.00 53.49 95 LEU G O 1
ATOM 5347 N N . VAL G 1 96 ? -27.183 40.206 47.791 1.00 52.93 96 VAL G N 1
ATOM 5348 C CA . VAL G 1 96 ? -27.546 41.225 46.814 1.00 52.91 96 VAL G CA 1
ATOM 5349 C C . VAL G 1 96 ? -26.828 40.909 45.510 1.00 53.57 96 VAL G C 1
ATOM 5350 O O . VAL G 1 96 ? -25.626 40.603 45.497 1.00 53.63 96 VAL G O 1
ATOM 5354 N N . LEU G 1 97 ? -27.588 40.984 44.433 1.00 53.85 97 LEU G N 1
ATOM 5355 C CA . LEU G 1 97 ? -27.125 40.679 43.115 1.00 55.20 97 LEU G CA 1
ATOM 5356 C C . LEU G 1 97 ? -27.311 41.920 42.281 1.00 54.40 97 LEU G C 1
ATOM 5357 O O . LEU G 1 97 ? -28.299 42.620 42.435 1.00 54.84 97 LEU G O 1
ATOM 5362 N N . ILE G 1 98 ? -26.374 42.185 41.381 1.00 53.29 98 ILE G N 1
ATOM 5363 C CA . ILE G 1 98 ? -26.481 43.339 40.515 1.00 52.88 98 ILE G CA 1
ATOM 5364 C C . ILE G 1 98 ? -26.215 42.883 39.091 1.00 53.02 98 ILE G C 1
ATOM 5365 O O . ILE G 1 98 ? -25.210 42.259 38.789 1.00 52.39 98 ILE G O 1
ATOM 5370 N N . GLU G 1 99 ? -27.153 43.171 38.226 1.00 53.49 99 GLU G N 1
ATOM 5371 C CA . GLU G 1 99 ? -26.962 42.961 36.801 1.00 55.11 99 GLU G CA 1
ATOM 5372 C C . GLU G 1 99 ? -27.520 44.155 36.039 1.00 53.74 99 GLU G C 1
ATOM 5373 O O . GLU G 1 99 ? -28.279 44.950 36.579 1.00 53.74 99 GLU G O 1
ATOM 5379 N N . LEU G 1 100 ? -27.132 44.277 34.787 1.00 54.12 100 LEU G N 1
ATOM 5380 C CA . LEU G 1 100 ? -27.824 45.142 33.825 1.00 54.29 100 LEU G CA 1
ATOM 5381 C C . LEU G 1 100 ? -29.263 44.749 33.671 1.00 53.52 100 LEU G C 1
ATOM 5382 O O . LEU G 1 100 ? -29.550 43.566 33.557 1.00 53.00 100 LEU G O 1
ATOM 5387 N N . SER G 1 101 ? -30.141 45.749 33.647 1.00 53.84 101 SER G N 1
ATOM 5388 C CA . SER G 1 101 ? -31.604 45.588 33.435 1.00 54.42 101 SER G CA 1
ATOM 5389 C C . SER G 1 101 ? -31.952 45.071 32.036 1.00 54.32 101 SER G C 1
ATOM 5390 O O . SER G 1 101 ? -31.249 45.372 31.046 1.00 53.81 101 SER G O 1
ATOM 5392 N N . GLU H 1 4 ? -12.293 34.490 40.629 1.00 60.71 4 GLU H N 1
ATOM 5393 C CA . GLU H 1 4 ? -11.839 34.642 42.048 1.00 61.48 4 GLU H CA 1
ATOM 5394 C C . GLU H 1 4 ? -12.569 35.730 42.854 1.00 61.13 4 GLU H C 1
ATOM 5395 O O . GLU H 1 4 ? -12.695 36.868 42.396 1.00 61.85 4 GLU H O 1
ATOM 5401 N N . THR H 1 5 ? -12.996 35.401 44.073 1.00 60.14 5 THR H N 1
ATOM 5402 C CA . THR H 1 5 ? -13.809 36.319 44.864 1.00 59.24 5 THR H CA 1
ATOM 5403 C C . THR H 1 5 ? -12.956 37.414 45.524 1.00 58.88 5 THR H C 1
ATOM 5404 O O . THR H 1 5 ? -11.749 37.286 45.602 1.00 59.79 5 THR H O 1
ATOM 5408 N N . ILE H 1 6 ? -13.590 38.483 45.978 1.00 57.88 6 ILE H N 1
ATOM 5409 C CA . ILE H 1 6 ? -12.908 39.694 46.431 1.00 57.46 6 ILE H CA 1
ATOM 5410 C C . ILE H 1 6 ? -13.331 39.978 47.844 1.00 57.43 6 ILE H C 1
ATOM 5411 O O . ILE H 1 6 ? -14.478 40.401 48.067 1.00 56.14 6 ILE H O 1
ATOM 5416 N N . ASN H 1 7 ? -12.406 39.753 48.788 1.00 57.70 7 ASN H N 1
ATOM 5417 C CA . ASN H 1 7 ? -12.646 40.100 50.190 1.00 57.97 7 ASN H CA 1
ATOM 5418 C C . ASN H 1 7 ? -12.459 41.613 50.443 1.00 57.69 7 ASN H C 1
ATOM 5419 O O . ASN H 1 7 ? -11.339 42.140 50.536 1.00 57.74 7 ASN H O 1
ATOM 5424 N N . LEU H 1 8 ? -13.603 42.278 50.537 1.00 57.43 8 LEU H N 1
ATOM 5425 C CA . LEU H 1 8 ? -13.739 43.723 50.672 1.00 56.70 8 LEU H CA 1
ATOM 5426 C C . LEU H 1 8 ? -13.027 44.328 51.908 1.00 56.28 8 LEU H C 1
ATOM 5427 O O . LEU H 1 8 ? -12.468 45.426 51.789 1.00 56.05 8 LEU H O 1
ATOM 5432 N N . LYS H 1 9 ? -13.025 43.603 53.037 1.00 55.34 9 LYS H N 1
ATOM 5433 C CA . LYS H 1 9 ? -12.561 44.099 54.308 1.00 55.22 9 LYS H CA 1
ATOM 5434 C C . LYS H 1 9 ? -11.073 44.401 54.258 1.00 55.09 9 LYS H C 1
ATOM 5435 O O . LYS H 1 9 ? -10.663 45.545 54.478 1.00 55.04 9 LYS H O 1
ATOM 5441 N N . GLN H 1 10 ? -10.263 43.406 53.914 1.00 55.80 10 GLN H N 1
ATOM 5442 C CA . GLN H 1 10 ? -8.882 43.670 53.450 1.00 56.85 10 GLN H CA 1
ATOM 5443 C C . GLN H 1 10 ? -9.118 44.148 52.013 1.00 56.82 10 GLN H C 1
ATOM 5444 O O . GLN H 1 10 ? -10.257 44.283 51.615 1.00 58.10 10 GLN H O 1
ATOM 5450 N N . HIS H 1 11 ? -8.117 44.424 51.206 1.00 56.03 11 HIS H N 1
ATOM 5451 C CA . HIS H 1 11 ? -8.405 45.308 50.043 1.00 55.68 11 HIS H CA 1
ATOM 5452 C C . HIS H 1 11 ? -8.684 46.689 50.577 1.00 55.64 11 HIS H C 1
ATOM 5453 O O . HIS H 1 11 ? -7.936 47.617 50.230 1.00 55.94 11 HIS H O 1
ATOM 5460 N N . LEU H 1 12 ? -9.729 46.854 51.394 1.00 54.79 12 LEU H N 1
ATOM 5461 C CA . LEU H 1 12 ? -9.876 48.184 51.937 1.00 55.63 12 LEU H CA 1
ATOM 5462 C C . LEU H 1 12 ? -9.106 48.584 53.227 1.00 55.31 12 LEU H C 1
ATOM 5463 O O . LEU H 1 12 ? -8.663 49.734 53.341 1.00 55.60 12 LEU H O 1
ATOM 5468 N N . ALA H 1 13 ? -8.909 47.649 54.153 1.00 54.13 13 ALA H N 1
ATOM 5469 C CA . ALA H 1 13 ? -7.856 47.809 55.164 1.00 53.41 13 ALA H CA 1
ATOM 5470 C C . ALA H 1 13 ? -6.482 48.151 54.539 1.00 53.20 13 ALA H C 1
ATOM 5471 O O . ALA H 1 13 ? -5.678 48.868 55.134 1.00 51.74 13 ALA H O 1
ATOM 5473 N N . ALA H 1 14 ? -6.228 47.641 53.331 1.00 53.71 14 ALA H N 1
ATOM 5474 C CA . ALA H 1 14 ? -4.955 47.870 52.681 1.00 53.99 14 ALA H CA 1
ATOM 5475 C C . ALA H 1 14 ? -4.833 49.286 52.123 1.00 54.67 14 ALA H C 1
ATOM 5476 O O . ALA H 1 14 ? -3.714 49.769 52.021 1.00 55.37 14 ALA H O 1
ATOM 5478 N N . ILE H 1 15 ? -5.956 49.940 51.783 1.00 54.72 15 ILE H N 1
ATOM 5479 C CA . ILE H 1 15 ? -5.985 51.372 51.416 1.00 55.40 15 ILE H CA 1
ATOM 5480 C C . ILE H 1 15 ? -5.742 52.301 52.629 1.00 55.10 15 ILE H C 1
ATOM 5481 O O . ILE H 1 15 ? -6.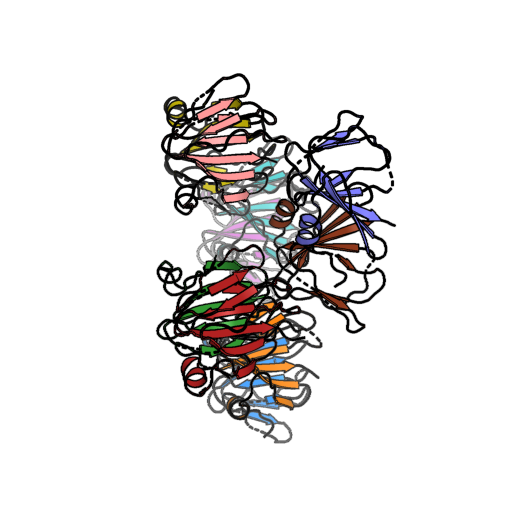523 52.351 53.562 1.00 54.74 15 ILE H O 1
ATOM 5486 N N . LYS H 1 16 ? -4.645 53.046 52.578 1.00 55.46 16 LYS H N 1
ATOM 5487 C CA . LYS H 1 16 ? -4.204 53.865 53.690 1.00 55.87 16 LYS H CA 1
ATOM 5488 C C . LYS H 1 16 ? -4.276 55.376 53.453 1.00 55.85 16 LYS H C 1
ATOM 5489 O O . LYS H 1 16 ? -3.795 56.167 54.286 1.00 56.45 16 LYS H O 1
ATOM 5495 N N . GLU H 1 17 ? -4.905 55.779 52.352 1.00 54.67 17 GLU H N 1
ATOM 5496 C CA . GLU H 1 17 ? -5.043 57.174 52.026 1.00 54.69 17 GLU H CA 1
ATOM 5497 C C . GLU H 1 17 ? -6.300 57.449 51.277 1.00 53.36 17 GLU H C 1
ATOM 5498 O O . GLU H 1 17 ? -6.897 56.544 50.709 1.00 52.39 17 GLU H O 1
ATOM 5504 N N . TYR H 1 18 ? -6.691 58.716 51.254 1.00 51.61 18 TYR H N 1
ATOM 5505 C CA . TYR H 1 18 ? -7.998 59.044 50.743 1.00 51.12 18 TYR H CA 1
ATOM 5506 C C . TYR H 1 18 ? -8.001 59.328 49.255 1.00 51.02 18 TYR H C 1
ATOM 5507 O O . TYR H 1 18 ? -6.971 59.520 48.681 1.00 52.04 18 TYR H O 1
ATOM 5516 N N . TRP H 1 19 ? -9.153 59.336 48.624 1.00 51.71 19 TRP H N 1
ATOM 5517 C CA . TRP H 1 19 ? -9.244 59.665 47.185 1.00 53.28 19 TRP H CA 1
ATOM 5518 C C . TRP H 1 19 ? -8.214 58.972 46.302 1.00 54.15 19 TRP H C 1
ATOM 5519 O O . TRP H 1 19 ? -7.845 59.493 45.273 1.00 54.32 19 TRP H O 1
ATOM 5530 N N . GLN H 1 20 ? -7.738 57.798 46.701 1.00 55.90 20 GLN H N 1
ATOM 5531 C CA . GLN H 1 20 ? -6.866 57.033 45.831 1.00 57.12 20 GLN H CA 1
ATOM 5532 C C . GLN H 1 20 ? -7.411 55.649 45.660 1.00 57.98 20 GLN H C 1
ATOM 5533 O O . GLN H 1 20 ? -7.257 54.792 46.541 1.00 59.27 20 GLN H O 1
ATOM 5539 N N . PRO H 1 21 ? -8.055 55.400 44.523 1.00 58.48 21 PRO H N 1
ATOM 5540 C CA . PRO H 1 21 ? -8.810 54.134 44.317 1.00 58.66 21 PRO H CA 1
ATOM 5541 C C . PRO H 1 21 ? -7.966 52.909 43.941 1.00 59.02 21 PRO H C 1
ATOM 5542 O O . PRO H 1 21 ? -6.908 53.026 43.357 1.00 60.34 21 PRO H O 1
ATOM 5546 N N . GLU H 1 22 ? -8.406 51.742 44.369 1.00 59.62 22 GLU H N 1
ATOM 5547 C CA . GLU H 1 22 ? -7.878 50.461 43.933 1.00 59.31 22 GLU H CA 1
ATOM 5548 C C . GLU H 1 22 ? -8.811 50.021 42.815 1.00 58.59 22 GLU H C 1
ATOM 5549 O O . GLU H 1 22 ? -10.026 49.923 43.028 1.00 57.99 22 GLU H O 1
ATOM 5555 N N . ILE H 1 23 ? -8.278 49.809 41.620 1.00 58.08 23 ILE H N 1
ATOM 5556 C CA . ILE H 1 23 ? -9.104 49.342 40.513 1.00 57.59 23 ILE H CA 1
ATOM 5557 C C . ILE H 1 23 ? -9.019 47.811 40.363 1.00 57.83 23 ILE H C 1
ATOM 5558 O O . ILE H 1 23 ? -7.929 47.225 40.444 1.00 58.61 23 ILE H O 1
ATOM 5563 N N . ILE H 1 24 ? -10.172 47.153 40.169 1.00 57.64 24 ILE H N 1
ATOM 5564 C CA . ILE H 1 24 ? -10.235 45.667 39.994 1.00 55.98 24 ILE H CA 1
ATOM 5565 C C . ILE H 1 24 ? -11.137 45.332 38.866 1.00 54.81 24 ILE H C 1
ATOM 5566 O O . ILE H 1 24 ? -12.227 45.870 38.769 1.00 54.72 24 ILE H O 1
ATOM 5571 N N . ASN H 1 25 ? -10.682 44.442 38.004 1.00 54.05 25 ASN H N 1
ATOM 5572 C CA . ASN H 1 25 ? -11.515 43.984 36.943 1.00 53.34 25 ASN H CA 1
ATOM 5573 C C . ASN H 1 25 ? -11.863 42.541 37.069 1.00 52.84 25 ASN H C 1
ATOM 5574 O O . ASN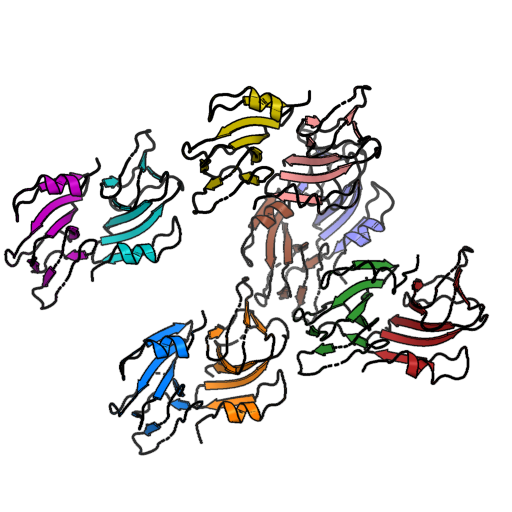 H 1 25 ? -11.082 41.758 37.643 1.00 53.87 25 ASN H O 1
ATOM 5579 N N . ARG H 1 26 ? -13.047 42.192 36.573 1.00 50.93 26 ARG H N 1
ATOM 5580 C CA . ARG H 1 26 ? -13.589 40.819 36.665 1.00 49.80 26 ARG H CA 1
ATOM 5581 C C . ARG H 1 26 ? -14.646 40.817 35.615 1.00 48.54 26 ARG H C 1
ATOM 5582 O O . ARG H 1 26 ? -15.709 41.446 35.760 1.00 47.86 26 ARG H O 1
ATOM 5590 N N . HIS H 1 27 ? -14.328 40.148 34.524 1.00 47.62 27 HIS H N 1
ATOM 5591 C CA . HIS H 1 27 ? -15.222 40.088 33.410 1.00 46.20 27 HIS H CA 1
ATOM 5592 C C . HIS H 1 27 ? -15.617 41.484 33.007 1.00 46.24 27 HIS H C 1
ATOM 5593 O O . HIS H 1 27 ? -14.746 42.320 32.805 1.00 45.24 27 HIS H O 1
ATOM 5600 N N . GLY H 1 28 ? -16.920 41.713 32.895 1.00 46.52 28 GLY H N 1
ATOM 5601 C CA . GLY H 1 28 ? -17.458 42.988 32.476 1.00 47.42 28 GLY H CA 1
ATOM 5602 C C . GLY H 1 28 ? -17.457 44.058 33.535 1.00 47.54 28 GLY H C 1
ATOM 5603 O O . GLY H 1 28 ? -17.667 45.190 33.214 1.00 48.40 28 GLY H O 1
ATOM 5604 N N . PHE H 1 29 ? -17.216 43.702 34.794 1.00 48.68 29 PHE H N 1
ATOM 5605 C CA . PHE H 1 29 ? -17.280 44.642 35.869 1.00 49.17 29 PHE H CA 1
ATOM 5606 C C . PHE H 1 29 ? -16.023 45.383 36.081 1.00 50.00 29 PHE H C 1
ATOM 5607 O O . PHE H 1 29 ? -14.953 44.841 35.954 1.00 50.07 29 PHE H O 1
ATOM 5615 N N . GLN H 1 30 ? -16.158 46.647 36.436 1.00 51.04 30 GLN H N 1
ATOM 5616 C CA . GLN H 1 30 ? -15.051 47.306 37.010 1.00 53.17 30 GLN H CA 1
ATOM 5617 C C . GLN H 1 30 ? -15.449 47.815 38.394 1.00 54.15 30 GLN H C 1
ATOM 5618 O O . GLN H 1 30 ? -16.507 48.460 38.567 1.00 55.07 30 GLN H O 1
ATOM 5624 N N . PHE H 1 31 ? -14.620 47.557 39.389 1.00 54.10 31 PHE H N 1
ATOM 5625 C CA . PHE H 1 31 ? -14.899 48.171 40.677 1.00 55.00 31 PHE H CA 1
ATOM 5626 C C . PHE H 1 31 ? -13.799 49.090 41.170 1.00 55.33 31 PHE H C 1
ATOM 5627 O O . PHE H 1 31 ? -12.614 48.744 41.119 1.00 55.79 31 PHE H O 1
ATOM 5635 N N . HIS H 1 32 ? -14.208 50.239 41.703 1.00 55.28 32 HIS H N 1
ATOM 5636 C CA . HIS H 1 32 ? -13.291 51.125 42.358 1.00 54.92 32 HIS H CA 1
ATOM 5637 C C . HIS H 1 32 ? -13.542 51.027 43.851 1.00 53.14 32 HIS H C 1
ATOM 5638 O O . HIS H 1 32 ? -14.679 51.128 44.268 1.00 52.35 32 HIS H O 1
ATOM 5645 N N . LEU H 1 33 ? -12.494 50.761 44.619 1.00 51.85 33 LEU H N 1
ATOM 5646 C CA . LEU H 1 33 ? -12.559 50.850 46.096 1.00 52.61 33 LEU H CA 1
ATOM 5647 C C . LEU H 1 33 ? -11.747 52.087 46.486 1.00 53.45 33 LEU H C 1
ATOM 5648 O O . LEU H 1 33 ? -10.578 52.209 46.096 1.00 55.53 33 LEU H O 1
ATOM 5653 N N . VAL H 1 34 ? -12.361 53.050 47.168 1.00 52.30 34 VAL H N 1
ATOM 5654 C CA . VAL H 1 34 ? -11.671 54.291 47.486 1.00 49.97 34 VAL H CA 1
ATOM 5655 C C . VAL H 1 34 ? -12.150 54.701 48.818 1.00 49.45 34 VAL H C 1
ATOM 5656 O O . VAL H 1 34 ? -13.268 54.410 49.163 1.00 50.29 34 VAL H O 1
ATOM 5660 N N . LYS H 1 35 ? -11.371 55.509 49.503 1.00 48.80 35 LYS H N 1
ATOM 5661 C CA . LYS H 1 35 ? -11.870 56.061 50.739 1.00 47.90 35 LYS H CA 1
ATOM 5662 C C . LYS H 1 35 ? -12.026 57.570 50.598 1.00 48.35 35 LYS H C 1
ATOM 5663 O O . LYS H 1 35 ? -11.133 58.247 50.079 1.00 48.52 35 LYS H O 1
ATOM 5669 N N . LEU H 1 36 ? -13.173 58.076 51.053 1.00 47.78 36 LEU H N 1
ATOM 5670 C CA . LEU H 1 36 ? -13.503 59.464 50.960 1.00 47.74 36 LEU H CA 1
ATOM 5671 C C . LEU H 1 36 ? -13.444 60.162 52.319 1.00 48.25 36 LEU H C 1
ATOM 5672 O O . LEU H 1 36 ? -13.879 59.589 53.312 1.00 47.22 36 LEU H O 1
ATOM 5677 N N . LEU H 1 37 ? -12.875 61.378 52.337 1.00 48.61 37 LEU H N 1
ATOM 5678 C CA . LEU H 1 37 ? -12.988 62.309 53.471 1.00 50.53 37 LEU H CA 1
ATOM 5679 C C . LEU H 1 37 ? -13.094 63.706 52.855 1.00 51.30 37 LEU H C 1
ATOM 5680 O O . LEU H 1 37 ? -12.417 63.966 51.822 1.00 51.75 37 LEU H O 1
ATOM 5685 N N . GLY H 1 38 ? -13.948 64.575 53.415 1.00 50.80 38 GLY H N 1
ATOM 5686 C CA . GLY H 1 38 ? -14.153 65.909 52.815 1.00 51.26 38 GLY H CA 1
ATOM 5687 C C . GLY H 1 38 ? -14.758 65.724 51.432 1.00 52.11 38 GLY H C 1
ATOM 5688 O O . GLY H 1 38 ? -15.461 64.730 51.241 1.00 52.56 38 GLY H O 1
ATOM 5689 N N . ASP H 1 39 ? -14.495 66.635 50.479 1.00 52.65 39 ASP H N 1
ATOM 5690 C CA . ASP H 1 39 ? -14.802 66.400 49.035 1.00 53.97 39 ASP H CA 1
ATOM 5691 C C . ASP H 1 39 ? -13.677 66.826 48.060 1.00 53.82 39 ASP H C 1
ATOM 5692 O O . ASP H 1 39 ? -12.755 67.522 48.485 1.00 53.45 39 ASP H O 1
ATOM 5697 N N . TYR H 1 40 ? -13.710 66.336 46.809 1.00 53.90 40 TYR H N 1
ATOM 5698 C CA . TYR H 1 40 ? -12.832 66.843 45.724 1.00 55.80 40 TYR H CA 1
ATOM 5699 C C . TYR H 1 40 ? -13.696 67.328 44.602 1.00 54.40 40 TYR H C 1
ATOM 5700 O O . TYR H 1 40 ? -13.424 66.997 43.459 1.00 54.08 40 TYR H O 1
ATOM 5709 N N . GLY H 1 41 ? -14.727 68.082 44.919 1.00 53.97 41 GLY H N 1
ATOM 5710 C CA . GLY H 1 41 ? -15.473 68.799 43.912 1.00 53.16 41 GLY H CA 1
ATOM 5711 C C . GLY H 1 41 ? -16.322 67.924 43.002 1.00 52.87 41 GLY H C 1
ATOM 5712 O O . GLY H 1 41 ? -16.745 66.855 43.400 1.00 52.81 41 GLY H O 1
ATOM 5713 N N . TRP H 1 42 ? -16.528 68.381 41.769 1.00 52.14 42 TRP H N 1
ATOM 5714 C CA . TRP H 1 42 ? -17.622 67.913 40.895 1.00 51.03 42 TRP H CA 1
ATOM 5715 C C . TRP H 1 42 ? -17.108 66.966 39.865 1.00 49.05 42 TRP H C 1
ATOM 5716 O O . TRP H 1 42 ? -16.093 67.175 39.306 1.00 46.73 42 TRP H O 1
ATOM 5727 N N . HIS H 1 43 ? -17.792 65.845 39.708 1.00 50.30 43 HIS H N 1
ATOM 5728 C CA . HIS H 1 43 ? -17.498 64.928 38.608 1.00 49.35 43 HIS H CA 1
ATOM 5729 C C . HIS H 1 43 ? -18.722 64.421 37.864 1.00 46.94 43 HIS H C 1
ATOM 5730 O O . HIS H 1 43 ? -19.861 64.469 38.373 1.00 43.24 43 HIS H O 1
ATOM 5737 N N . THR H 1 44 ? -18.419 63.934 36.649 1.00 45.77 44 THR H N 1
ATOM 5738 C CA . THR H 1 44 ? -19.353 63.327 35.769 1.00 45.79 44 THR H CA 1
ATOM 5739 C C . THR H 1 44 ? -18.718 62.195 34.976 1.00 46.19 44 THR H C 1
ATOM 5740 O O . THR H 1 44 ? -17.802 62.426 34.157 1.00 47.47 44 THR H O 1
ATOM 5744 N N . HIS H 1 45 ? -19.249 60.989 35.149 1.00 44.69 45 HIS H N 1
ATOM 5745 C CA . HIS H 1 45 ? -18.886 59.854 34.350 1.00 42.28 45 HIS H CA 1
ATOM 5746 C C . HIS H 1 45 ? -19.689 60.001 33.056 1.00 42.24 45 HIS H C 1
ATOM 5747 O O . HIS H 1 45 ? -20.923 59.945 33.083 1.00 41.43 45 HIS H O 1
ATOM 5754 N N . GLY H 1 46 ? -19.004 60.196 31.911 1.00 40.87 46 GLY H N 1
ATOM 5755 C CA . GLY H 1 46 ? -19.693 60.687 30.747 1.00 39.64 46 GLY H CA 1
ATOM 5756 C C . GLY H 1 46 ? -20.442 59.532 30.126 1.00 40.17 46 GLY H C 1
ATOM 5757 O O . GLY H 1 46 ? -21.371 59.707 29.329 1.00 40.11 46 GLY H O 1
ATOM 5758 N N . TYR H 1 47 ? -20.063 58.322 30.533 1.00 39.91 47 TYR H N 1
ATOM 5759 C CA . TYR H 1 47 ? -20.300 57.181 29.625 1.00 39.60 47 TYR H CA 1
ATOM 5760 C C . TYR H 1 47 ? -20.962 55.960 30.372 1.00 40.01 47 TYR H C 1
ATOM 5761 O O . TYR H 1 47 ? -21.639 55.124 29.774 1.00 40.54 47 TYR H O 1
ATOM 5770 N N . SER H 1 48 ? -20.913 55.888 31.687 1.00 40.97 48 SER H N 1
ATOM 5771 C CA . SER H 1 48 ? -21.674 54.802 32.293 1.00 42.57 48 SER H CA 1
ATOM 5772 C C . SER H 1 48 ? -22.315 55.108 33.634 1.00 43.27 48 SER H C 1
ATOM 5773 O O . SER H 1 48 ? -21.750 55.801 34.460 1.00 43.69 48 SER H O 1
ATOM 5776 N N . ASP H 1 49 ? -23.506 54.548 33.844 1.00 43.81 49 ASP H N 1
ATOM 5777 C CA . ASP H 1 49 ? -24.120 54.472 35.177 1.00 43.48 49 ASP H CA 1
ATOM 5778 C C . ASP H 1 49 ? -23.154 53.769 36.055 1.00 42.39 49 ASP H C 1
ATOM 5779 O O . ASP H 1 49 ? -22.290 53.037 35.571 1.00 41.89 49 ASP H O 1
ATOM 5784 N N . LYS H 1 50 ? -23.252 54.064 37.333 1.00 42.33 50 LYS H N 1
ATOM 5785 C CA . LYS H 1 50 ? -22.385 53.515 38.321 1.00 43.55 50 LYS H CA 1
ATOM 5786 C C . LYS H 1 50 ? -23.153 53.280 39.623 1.00 44.92 50 LYS H C 1
ATOM 5787 O O . LYS H 1 50 ? -24.103 54.025 39.910 1.00 44.45 50 LYS H O 1
ATOM 5793 N N . VAL H 1 51 ? -22.745 52.263 40.397 1.00 44.34 51 VAL H N 1
ATOM 5794 C CA . VAL H 1 51 ? -23.318 52.023 41.692 1.00 45.28 51 VAL H CA 1
ATOM 5795 C C . VAL H 1 51 ? -22.391 52.428 42.825 1.00 45.60 51 VAL H C 1
ATOM 5796 O O . VAL H 1 51 ? -21.165 52.193 42.792 1.00 47.25 51 VAL H O 1
ATOM 5800 N N . LEU H 1 52 ? -22.931 53.035 43.859 1.00 45.25 52 LEU H N 1
ATOM 5801 C CA . LEU H 1 52 ? -22.067 53.422 44.974 1.00 44.78 52 LEU H CA 1
ATOM 5802 C C . LEU H 1 52 ? -22.430 52.589 46.177 1.00 45.64 52 LEU H C 1
ATOM 5803 O O . LEU H 1 52 ? -23.618 52.544 46.572 1.00 46.75 52 LEU H O 1
ATOM 5808 N N . PHE H 1 53 ? -21.469 51.897 46.779 1.00 45.20 53 PHE H N 1
ATOM 5809 C CA . PHE H 1 53 ? -21.872 51.065 47.909 1.00 45.03 53 PHE H CA 1
ATOM 5810 C C . PHE H 1 53 ? -21.053 51.562 49.023 1.00 44.72 53 PHE H C 1
ATOM 5811 O O . PHE H 1 53 ? -19.832 51.603 48.916 1.00 44.65 53 PHE H O 1
ATOM 5819 N N . ALA H 1 54 ? -21.736 51.955 50.087 1.00 43.49 54 ALA H N 1
ATOM 5820 C CA . ALA H 1 54 ? -21.072 52.622 51.174 1.00 43.39 54 ALA H CA 1
ATOM 5821 C C . ALA H 1 54 ? -20.827 51.535 52.241 1.00 44.87 54 ALA H C 1
ATOM 5822 O O . ALA H 1 54 ? -21.722 51.164 53.118 1.00 42.81 54 ALA H O 1
ATOM 5824 N N . VAL H 1 55 ? -19.612 50.999 52.121 1.00 46.11 55 VAL H N 1
ATOM 5825 C CA . VAL H 1 55 ? -19.236 49.813 52.890 1.00 46.63 55 VAL H CA 1
ATOM 5826 C C . VAL H 1 55 ? -19.065 50.078 54.315 1.00 47.06 55 VAL H C 1
ATOM 5827 O O . VAL H 1 55 ? -19.418 49.222 55.091 1.00 46.59 55 VAL H O 1
ATOM 5831 N N . GLU H 1 56 ? -18.548 51.257 54.668 1.00 48.66 56 GLU H N 1
ATOM 5832 C CA . GLU H 1 56 ? -18.221 51.508 56.086 1.00 50.97 56 GLU H CA 1
ATOM 5833 C C . GLU H 1 56 ? -18.589 52.828 56.828 1.00 50.87 56 GLU H C 1
ATOM 5834 O O . GLU H 1 56 ? -18.961 52.799 57.982 1.00 52.82 56 GLU H O 1
ATOM 5840 N N . GLY H 1 57 ? -18.482 53.991 56.251 1.00 50.58 57 GLY H N 1
ATOM 5841 C CA . GLY H 1 57 ? -18.965 55.142 57.022 1.00 50.56 57 GLY H CA 1
ATOM 5842 C C . GLY H 1 57 ? -20.126 55.730 56.258 1.00 50.62 57 GLY H C 1
ATOM 5843 O O . GLY H 1 57 ? -20.638 55.081 55.321 1.00 51.37 57 GLY H O 1
ATOM 5844 N N . ASP H 1 58 ? -20.540 56.941 56.611 1.00 49.80 58 ASP H N 1
ATOM 5845 C CA . ASP H 1 58 ? -21.533 57.618 55.782 1.00 49.55 58 ASP H CA 1
ATOM 5846 C C . ASP H 1 58 ? -20.872 58.425 54.708 1.00 49.54 58 ASP H C 1
ATOM 5847 O O . ASP H 1 58 ? -19.667 58.643 54.755 1.00 50.23 58 ASP H O 1
ATOM 5860 N N . ALA H 1 60 ? -22.320 61.340 51.260 1.00 47.56 60 ALA H N 1
ATOM 5861 C CA . ALA H 1 60 ? -23.404 62.011 50.565 1.00 46.82 60 ALA H CA 1
ATOM 5862 C C . ALA H 1 60 ? -23.002 62.457 49.120 1.00 46.70 60 ALA H C 1
ATOM 5863 O O . ALA H 1 60 ? -21.812 62.596 48.838 1.00 46.02 60 ALA H O 1
ATOM 5865 N N . VAL H 1 61 ? -23.993 62.658 48.237 1.00 46.11 61 VAL H N 1
ATOM 5866 C CA . VAL H 1 61 ? -23.767 63.254 46.891 1.00 47.05 61 VAL H CA 1
ATOM 5867 C C . VAL H 1 61 ? -24.644 64.503 46.650 1.00 48.33 61 VAL H C 1
ATOM 5868 O O . VAL H 1 61 ? -25.911 64.473 46.821 1.00 49.82 61 VAL H O 1
ATOM 5872 N N . ASP H 1 62 ? -23.966 65.595 46.285 1.00 47.36 62 ASP H N 1
ATOM 5873 C CA . ASP H 1 62 ? -24.614 66.750 45.745 1.00 47.24 62 ASP H CA 1
ATOM 5874 C C . ASP H 1 62 ? -24.801 66.529 44.243 1.00 48.29 62 ASP H C 1
ATOM 5875 O O . ASP H 1 62 ? -23.991 65.853 43.535 1.00 47.87 62 ASP H O 1
ATOM 5880 N N . PHE H 1 63 ? -25.881 67.104 43.758 1.00 49.12 63 PHE H N 1
ATOM 5881 C CA . PHE H 1 63 ? -26.195 67.086 42.363 1.00 49.85 63 PHE H CA 1
ATOM 5882 C C . PHE H 1 63 ? -26.284 68.535 41.825 1.00 51.27 63 PHE H C 1
ATOM 5883 O O . PHE H 1 63 ? -26.487 69.523 42.595 1.00 49.94 63 PHE H O 1
ATOM 5891 N N . ALA H 1 64 ? -26.164 68.649 40.502 1.00 52.33 64 ALA H N 1
ATOM 5892 C CA . ALA H 1 64 ? -26.309 69.922 39.823 1.00 52.97 64 ALA H CA 1
ATOM 5893 C C . ALA H 1 64 ? -27.654 70.647 40.050 1.00 53.78 64 ALA H C 1
ATOM 5894 O O . ALA H 1 64 ? -27.713 71.870 39.958 1.00 55.28 64 ALA H O 1
ATOM 5896 N N . ASP H 1 65 ? -28.722 69.936 40.348 1.00 53.66 65 ASP H N 1
ATOM 5897 C CA . ASP H 1 65 ? -29.973 70.577 40.652 1.00 53.55 65 ASP H CA 1
ATOM 5898 C C . ASP H 1 65 ? -30.030 71.079 42.115 1.00 54.29 65 ASP H C 1
ATOM 5899 O O . ASP H 1 65 ? -31.010 71.724 42.528 1.00 54.76 65 ASP H O 1
ATOM 5904 N N . GLY H 1 66 ? -28.999 70.823 42.907 1.00 54.29 66 GLY H N 1
ATOM 5905 C CA . GLY H 1 66 ? -29.019 71.329 44.283 1.00 55.03 66 GLY H CA 1
ATOM 5906 C C . GLY H 1 66 ? -29.551 70.272 45.241 1.00 55.62 66 GLY H C 1
ATOM 5907 O O . GLY H 1 66 ? -29.588 70.476 46.442 1.00 55.31 66 GLY H O 1
ATOM 5908 N N . GLY H 1 67 ? -29.975 69.139 44.693 1.00 56.22 67 GLY H N 1
ATOM 5909 C CA . GLY H 1 67 ? -30.361 68.020 45.496 1.00 57.28 67 GLY H CA 1
ATOM 5910 C C . GLY H 1 67 ? -29.155 67.466 46.211 1.00 58.31 67 GLY H C 1
ATOM 5911 O O . GLY H 1 67 ? -28.047 67.441 45.665 1.00 59.19 67 GLY H O 1
ATOM 5912 N N . SER H 1 68 ? -29.363 67.048 47.451 1.00 58.65 68 SER H N 1
ATOM 5913 C CA . SER H 1 68 ? -28.360 66.287 48.152 1.00 59.74 68 SER H CA 1
ATOM 5914 C C . SER H 1 68 ? -28.916 64.875 48.393 1.00 59.69 68 SER H C 1
ATOM 5915 O O . SER H 1 68 ? -30.133 64.704 48.579 1.00 59.34 68 SER H O 1
ATOM 5926 N N . THR H 1 70 ? -28.143 61.170 50.599 1.00 54.21 70 THR H N 1
ATOM 5927 C CA . THR H 1 70 ? -27.309 60.557 51.616 1.00 52.86 70 THR H CA 1
ATOM 5928 C C . THR H 1 70 ? -27.156 59.050 51.434 1.00 50.55 70 THR H C 1
ATOM 5929 O O . THR H 1 70 ? -28.126 58.353 51.265 1.00 50.15 70 THR H O 1
ATOM 5933 N N . ILE H 1 71 ? -25.931 58.555 51.517 1.00 48.55 71 ILE H N 1
ATOM 5934 C CA . ILE H 1 71 ? -25.716 57.123 51.497 1.00 46.85 71 ILE H CA 1
ATOM 5935 C C . ILE H 1 71 ? -25.107 56.717 52.812 1.00 45.97 71 ILE H C 1
ATOM 5936 O O . ILE H 1 71 ? -23.940 56.908 53.033 1.00 45.54 71 ILE H O 1
ATOM 5941 N N . ARG H 1 72 ? -25.891 56.140 53.686 1.00 45.60 72 ARG H N 1
ATOM 5942 C CA . ARG H 1 72 ? -25.355 55.734 54.984 1.00 46.26 72 ARG H CA 1
ATOM 5943 C C . ARG H 1 72 ? -24.601 54.425 54.792 1.00 45.38 72 ARG H C 1
ATOM 5944 O O . ARG H 1 72 ? -24.569 53.882 53.681 1.00 44.07 72 ARG H O 1
ATOM 5952 N N . GLU H 1 73 ? -24.023 53.903 55.875 1.00 45.05 73 GLU H N 1
ATOM 5953 C CA . GLU H 1 73 ? -23.335 52.642 55.781 1.00 44.89 73 GLU H CA 1
ATOM 5954 C C . GLU H 1 73 ? -24.304 51.506 55.497 1.00 45.63 73 GLU H C 1
ATOM 5955 O O . GLU H 1 73 ? -25.446 51.485 55.966 1.00 44.94 73 GLU H O 1
ATOM 5961 N N . GLY H 1 74 ? -23.828 50.582 54.665 1.00 47.17 74 GLY H N 1
ATOM 5962 C CA . GLY H 1 74 ? -24.643 49.511 54.082 1.00 46.45 74 GLY H CA 1
ATOM 5963 C C . GLY H 1 74 ? -25.764 49.952 53.145 1.00 46.62 74 GLY H C 1
ATOM 5964 O O . GLY H 1 74 ? -26.763 49.248 53.071 1.00 46.37 74 GLY H O 1
ATOM 5965 N N . GLU H 1 75 ? -25.636 51.106 52.467 1.00 45.54 75 GLU H N 1
ATOM 5966 C CA . GLU H 1 75 ? -26.656 51.488 51.525 1.00 46.53 75 GLU H CA 1
ATOM 5967 C C . GLU H 1 75 ? -26.096 51.472 50.137 1.00 48.48 75 GLU H C 1
ATOM 5968 O O . GLU H 1 75 ? -24.875 51.449 49.930 1.00 48.47 75 GLU H O 1
ATOM 5982 N N . ALA H 1 77 ? -26.552 53.031 45.964 1.00 52.14 77 ALA H N 1
ATOM 5983 C CA . ALA H 1 77 ? -27.256 53.903 45.045 1.00 50.61 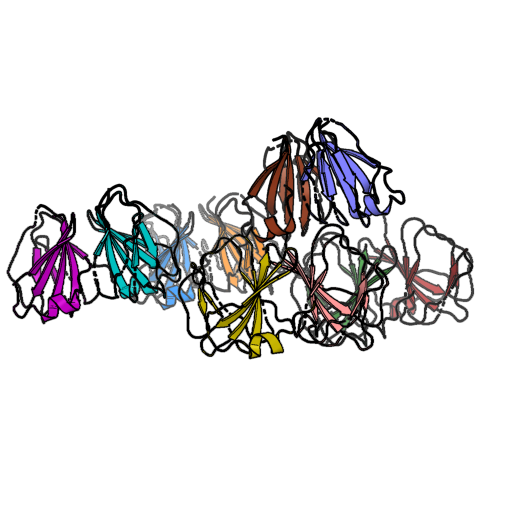77 ALA H CA 1
ATOM 5984 C C . ALA H 1 77 ? -26.583 53.993 43.722 1.00 50.32 77 ALA H C 1
ATOM 5985 O O . ALA H 1 77 ? -25.422 53.599 43.550 1.00 50.65 77 ALA H O 1
ATOM 5987 N N . VAL H 1 78 ? -27.331 54.539 42.775 1.00 49.53 78 VAL H N 1
ATOM 5988 C CA . VAL H 1 78 ? -26.869 54.672 41.447 1.00 48.91 78 VAL H CA 1
ATOM 5989 C C . VAL H 1 78 ? -26.678 56.161 41.114 1.00 50.12 78 VAL H C 1
ATOM 5990 O O . VAL H 1 78 ? -27.307 57.026 41.727 1.00 50.41 78 VAL H O 1
ATOM 5994 N N . VAL H 1 79 ? -25.741 56.461 40.212 1.00 49.17 79 VAL H N 1
ATOM 5995 C CA . VAL H 1 79 ? -25.599 57.796 39.697 1.00 48.21 79 VAL H CA 1
ATOM 5996 C C . VAL H 1 79 ? -25.501 57.568 38.196 1.00 47.59 79 VAL H C 1
ATOM 5997 O O . VAL H 1 79 ? -24.623 56.873 37.740 1.00 46.47 79 VAL H O 1
ATOM 6001 N N . PRO H 1 80 ? -26.458 58.089 37.438 1.00 47.32 80 PRO H N 1
ATOM 6002 C CA . PRO H 1 80 ? -26.446 57.800 36.008 1.00 47.20 80 PRO H CA 1
ATOM 6003 C C . PRO H 1 80 ? -25.277 58.484 35.320 1.00 46.51 80 PRO H C 1
ATOM 6004 O O . PRO H 1 80 ? -24.742 59.466 35.824 1.00 46.64 80 PRO H O 1
ATOM 6008 N N . LYS H 1 81 ? -24.878 57.947 34.191 1.00 46.21 81 LYS H N 1
ATOM 6009 C CA . LYS H 1 81 ? -23.954 58.659 33.323 1.00 47.25 81 LYS H CA 1
ATOM 6010 C C . LYS H 1 81 ? -24.381 60.142 33.195 1.00 47.26 81 LYS H C 1
ATOM 6011 O O . LYS H 1 81 ? -25.567 60.452 33.340 1.00 49.20 81 LYS H O 1
ATOM 6017 N N . SER H 1 82 ? -23.435 61.048 32.962 1.00 46.32 82 SER H N 1
ATOM 6018 C CA . SER H 1 82 ? -23.761 62.477 32.634 1.00 46.44 82 SER H CA 1
ATOM 6019 C C . SER H 1 82 ? -24.367 63.360 33.705 1.00 45.57 82 SER H C 1
ATOM 6020 O O . SER H 1 82 ? -24.821 64.461 33.393 1.00 45.17 82 SER H O 1
ATOM 6023 N N . VAL H 1 83 ? -24.362 62.900 34.949 1.00 44.75 83 VAL H N 1
ATOM 6024 C CA . VAL H 1 83 ? -24.957 63.672 36.012 1.00 43.97 83 VAL H CA 1
ATOM 6025 C C . VAL H 1 83 ? -23.826 64.226 36.858 1.00 43.76 83 VAL H C 1
ATOM 6026 O O . VAL H 1 83 ? -23.037 63.465 37.450 1.00 43.61 83 VAL H O 1
ATOM 6030 N N . SER H 1 84 ? -23.706 65.544 36.855 1.00 41.99 84 SER H N 1
ATOM 6031 C CA . SER H 1 84 ? -22.683 66.131 37.576 1.00 43.11 84 SER H CA 1
ATOM 6032 C C . SER H 1 84 ? -23.003 65.863 39.080 1.00 44.09 84 SER H C 1
ATOM 6033 O O . SER H 1 84 ? -24.166 65.941 39.565 1.00 43.64 84 SER H O 1
ATOM 6036 N N . HIS H 1 85 ? -21.974 65.499 39.826 1.00 43.88 85 HIS H N 1
ATOM 6037 C CA . HIS H 1 85 ? -22.223 65.216 41.182 1.00 43.53 85 HIS H CA 1
ATOM 6038 C C . HIS H 1 85 ? -20.990 65.352 42.005 1.00 43.91 85 HIS H C 1
ATOM 6039 O O . HIS H 1 85 ? -19.842 65.239 41.492 1.00 42.67 85 HIS H O 1
ATOM 6046 N N . ARG H 1 86 ? -21.241 65.583 43.293 1.00 43.52 86 ARG H N 1
ATOM 6047 C CA . ARG H 1 86 ? -20.162 65.841 44.235 1.00 43.97 86 ARG H CA 1
ATOM 6048 C C . ARG H 1 86 ? -20.289 64.915 45.441 1.00 45.29 86 ARG H C 1
ATOM 6049 O O . ARG H 1 86 ? -21.043 65.152 46.412 1.00 45.90 86 ARG H O 1
ATOM 6057 N N . PRO H 1 87 ? -19.531 63.835 45.394 1.00 45.07 87 PRO H N 1
ATOM 6058 C CA . PRO H 1 87 ? -19.546 62.849 46.458 1.00 43.85 87 PRO H CA 1
ATOM 6059 C C . PRO H 1 87 ? -18.738 63.414 47.621 1.00 44.22 87 PRO H C 1
ATOM 6060 O O . PRO H 1 87 ? -17.721 64.067 47.363 1.00 45.58 87 PRO H O 1
ATOM 6064 N N . ARG H 1 88 ? -19.124 63.167 48.879 1.00 43.20 88 ARG H N 1
ATOM 6065 C CA . ARG H 1 88 ? -18.339 63.709 49.988 1.00 42.71 88 ARG H CA 1
ATOM 6066 C C . ARG H 1 88 ? -18.549 62.991 51.348 1.00 43.58 88 ARG H C 1
ATOM 6067 O O . ARG H 1 88 ? -19.566 62.346 51.580 1.00 44.31 88 ARG H O 1
ATOM 6075 N N . SER H 1 89 ? -17.647 63.127 52.293 1.00 43.00 89 SER H N 1
ATOM 6076 C CA . SER H 1 89 ? -17.896 62.416 53.559 1.00 43.61 89 SER H CA 1
ATOM 6077 C C . SER H 1 89 ? -17.368 63.195 54.761 1.00 42.99 89 SER H C 1
ATOM 6078 O O . SER H 1 89 ? -16.165 63.441 54.876 1.00 41.95 89 SER H O 1
ATOM 6081 N N . GLU H 1 90 ? -18.267 63.603 55.650 1.00 43.41 90 GLU H N 1
ATOM 6082 C CA . GLU H 1 90 ? -17.821 64.405 56.749 1.00 42.78 90 GLU H CA 1
ATOM 6083 C C . GLU H 1 90 ? -16.842 63.589 57.575 1.00 42.68 90 GLU H C 1
ATOM 6084 O O . GLU H 1 90 ? -15.751 64.055 57.840 1.00 43.15 90 GLU H O 1
ATOM 6090 N N . ASN H 1 91 ? -17.177 62.338 57.895 1.00 42.57 91 ASN H N 1
ATOM 6091 C CA . ASN H 1 91 ? -16.345 61.535 58.843 1.00 42.66 91 ASN H CA 1
ATOM 6092 C C . ASN H 1 91 ? -15.545 60.379 58.280 1.00 43.21 91 ASN H C 1
ATOM 6093 O O . ASN H 1 91 ? -14.876 59.723 59.048 1.00 42.96 91 ASN H O 1
ATOM 6098 N N . GLY H 1 92 ? -15.593 60.156 56.960 1.00 43.68 92 GLY H N 1
ATOM 6099 C CA . GLY H 1 92 ? -14.837 59.082 56.340 1.00 44.54 92 GLY H CA 1
ATOM 6100 C C . GLY H 1 92 ? -15.728 57.976 55.787 1.00 46.24 92 GLY H C 1
ATOM 6101 O O . GLY H 1 92 ? -16.668 57.492 56.438 1.00 47.21 92 GLY H O 1
ATOM 6102 N N . CYS H 1 93 ? -15.416 57.534 54.588 1.00 47.67 93 CYS H N 1
ATOM 6103 C CA . CYS H 1 93 ? -16.205 56.484 53.948 1.00 47.56 93 CYS H CA 1
ATOM 6104 C C . CYS H 1 93 ? -15.395 55.617 53.053 1.00 46.27 93 CYS H C 1
ATOM 6105 O O . CYS H 1 93 ? -14.602 56.124 52.250 1.00 44.43 93 CYS H O 1
ATOM 6108 N N . SER H 1 94 ? -15.618 54.312 53.222 1.00 45.76 94 SER H N 1
ATOM 6109 C CA . SER H 1 94 ? -15.114 53.266 52.346 1.00 45.74 94 SER H CA 1
ATOM 6110 C C . SER H 1 94 ? -16.154 52.912 51.314 1.00 45.31 94 SER H C 1
ATOM 6111 O O . SER H 1 94 ? -17.273 52.520 51.631 1.00 43.96 94 SER H O 1
ATOM 6114 N N . LEU H 1 95 ? -15.769 53.058 50.061 1.00 46.46 95 LEU H N 1
ATOM 6115 C CA . LEU H 1 95 ? -16.744 53.017 48.968 1.00 47.15 95 LEU H CA 1
ATOM 6116 C C . LEU H 1 95 ? -16.333 52.073 47.831 1.00 48.33 95 LEU H C 1
ATOM 6117 O O . LEU H 1 95 ? -15.162 52.064 47.363 1.00 47.63 95 LEU H O 1
ATOM 6122 N N . VAL H 1 96 ? -17.304 51.281 47.400 1.00 48.37 96 VAL H N 1
ATOM 6123 C CA . VAL H 1 96 ? -17.093 50.432 46.287 1.00 49.77 96 VAL H CA 1
ATOM 6124 C C . VAL H 1 96 ? -17.884 51.035 45.183 1.00 51.59 96 VAL H C 1
ATOM 6125 O O . VAL H 1 96 ? -19.089 51.287 45.340 1.00 53.83 96 VAL H O 1
ATOM 6129 N N . LEU H 1 97 ? -17.223 51.305 44.074 1.00 52.86 97 LEU H N 1
ATOM 6130 C CA . LEU H 1 97 ? -17.915 51.868 42.905 1.00 53.03 97 LEU H CA 1
ATOM 6131 C C . LEU H 1 97 ? -17.965 50.763 41.907 1.00 51.93 97 LEU H C 1
ATOM 6132 O O . LEU H 1 97 ? -16.955 50.077 41.682 1.00 51.23 97 LEU H O 1
ATOM 6137 N N . ILE H 1 98 ? -19.130 50.555 41.339 1.00 50.19 98 ILE H N 1
ATOM 6138 C CA . ILE H 1 98 ? -19.297 49.443 40.444 1.00 49.87 98 ILE H CA 1
ATOM 6139 C C . ILE H 1 98 ? -19.702 49.929 39.031 1.00 50.43 98 ILE H C 1
ATOM 6140 O O . ILE H 1 98 ? -20.453 50.892 38.873 1.00 51.11 98 ILE H O 1
ATOM 6145 N N . GLU H 1 99 ? -19.181 49.300 38.004 1.00 49.83 99 GLU H N 1
ATOM 6146 C CA . GLU H 1 99 ? -19.597 49.648 36.697 1.00 50.51 99 GLU H CA 1
ATOM 6147 C C . GLU H 1 99 ? -19.485 48.430 35.871 1.00 50.73 99 GLU H C 1
ATOM 6148 O O . GLU H 1 99 ? -18.683 47.532 36.181 1.00 51.30 99 GLU H O 1
ATOM 6154 N N . LEU H 1 100 ? -20.277 48.385 34.813 1.00 50.04 100 LEU H N 1
ATOM 6155 C CA . LEU H 1 100 ? -20.395 47.196 34.070 1.00 49.95 100 LEU H CA 1
ATOM 6156 C C . LEU H 1 100 ? -20.541 47.456 32.551 1.00 50.35 100 LEU H C 1
ATOM 6157 O O . LEU H 1 100 ? -21.504 48.051 32.087 1.00 50.02 100 LEU H O 1
ATOM 6162 N N . SER H 1 101 ? -19.558 46.948 31.813 1.00 51.01 101 SER H N 1
ATOM 6163 C CA . SER H 1 101 ? -19.321 47.143 30.380 1.00 50.98 101 SER H CA 1
ATOM 6164 C C . SER H 1 101 ? -20.556 47.333 29.458 1.00 51.20 101 SER H C 1
ATOM 6165 O O . SER H 1 101 ? -21.416 46.452 29.316 1.00 50.78 101 SER H O 1
ATOM 6167 N N . ASN I 1 3 ? 14.366 52.411 20.015 1.00 59.60 3 ASN I N 1
ATOM 6168 C CA . ASN I 1 3 ? 14.698 52.945 18.614 1.00 60.93 3 ASN I CA 1
ATOM 6169 C C . ASN I 1 3 ? 13.836 52.278 17.563 1.00 60.17 3 ASN I C 1
ATOM 6170 O O . ASN I 1 3 ? 13.842 50.996 17.448 1.00 60.49 3 ASN I O 1
ATOM 6172 N N . GLU I 1 4 ? 13.111 53.129 16.807 1.00 58.09 4 GLU I N 1
ATOM 6173 C CA . GLU I 1 4 ? 12.029 52.704 15.888 1.00 56.02 4 GLU I CA 1
ATOM 6174 C C . GLU I 1 4 ? 10.703 52.425 16.621 1.00 53.87 4 GLU I C 1
ATOM 6175 O O . GLU I 1 4 ? 9.649 52.749 16.102 1.00 53.93 4 GLU I O 1
ATOM 6181 N N . THR I 1 5 ? 10.730 51.838 17.818 1.00 50.90 5 THR I N 1
ATOM 6182 C CA . THR I 1 5 ? 9.475 51.670 18.553 1.00 48.30 5 THR I CA 1
ATOM 6183 C C . THR I 1 5 ? 8.944 53.004 19.126 1.00 47.01 5 THR I C 1
ATOM 6184 O O . THR I 1 5 ? 9.702 53.918 19.341 1.00 48.07 5 THR I O 1
ATOM 6188 N N . ILE I 1 6 ? 7.645 53.101 19.373 1.00 44.89 6 ILE I N 1
ATOM 6189 C CA . ILE I 1 6 ? 7.065 54.324 19.890 1.00 43.48 6 ILE I CA 1
ATOM 6190 C C . ILE I 1 6 ? 6.535 54.165 21.282 1.00 43.98 6 ILE I C 1
ATOM 6191 O O . ILE I 1 6 ? 5.627 53.377 21.525 1.00 44.24 6 ILE I O 1
ATOM 6196 N N . ASN I 1 7 ? 7.128 54.902 22.208 1.00 44.83 7 ASN I N 1
ATOM 6197 C CA . ASN I 1 7 ? 6.669 54.941 23.556 1.00 44.63 7 ASN I CA 1
ATOM 6198 C C . ASN I 1 7 ? 5.550 55.928 23.621 1.00 45.88 7 ASN I C 1
ATOM 6199 O O . ASN I 1 7 ? 5.729 57.167 23.586 1.00 46.57 7 ASN I O 1
ATOM 6204 N N . LEU I 1 8 ? 4.373 55.347 23.701 1.00 47.49 8 LEU I N 1
ATOM 6205 C CA . LEU I 1 8 ? 3.117 56.072 23.776 1.00 48.74 8 LEU I CA 1
ATOM 6206 C C . LEU I 1 8 ? 3.090 57.101 24.943 1.00 49.31 8 LEU I C 1
ATOM 6207 O O . LEU I 1 8 ? 2.536 58.204 24.774 1.00 48.75 8 LEU I O 1
ATOM 6212 N N . LYS I 1 9 ? 3.708 56.758 26.087 1.00 49.87 9 LYS I N 1
ATOM 6213 C CA . LYS I 1 9 ? 3.567 57.566 27.299 1.00 51.18 9 LYS I CA 1
ATOM 6214 C C . LYS I 1 9 ? 4.241 58.893 26.984 1.00 51.06 9 LYS I C 1
ATOM 6215 O O . LYS I 1 9 ? 3.625 59.964 27.097 1.00 50.59 9 LYS I O 1
ATOM 6221 N N . GLN I 1 10 ? 5.489 58.802 26.530 1.00 50.46 10 GLN I N 1
ATOM 6222 C CA . GLN I 1 10 ? 6.334 59.950 26.474 1.00 51.27 10 GLN I CA 1
ATOM 6223 C C . GLN I 1 10 ? 5.982 60.780 25.235 1.00 51.27 10 GLN I C 1
ATOM 6224 O O . GLN I 1 10 ? 5.954 61.988 25.304 1.00 51.76 10 GLN I O 1
ATOM 6230 N N . HIS I 1 11 ? 5.637 60.170 24.113 1.00 51.57 11 HIS I N 1
ATOM 6231 C CA . HIS I 1 11 ? 5.041 60.995 23.065 1.00 51.98 11 HIS I CA 1
ATOM 6232 C C . HIS I 1 11 ? 3.774 61.750 23.514 1.00 51.67 11 HIS I C 1
ATOM 6233 O O . HIS I 1 11 ? 3.617 62.961 23.237 1.00 52.12 11 HIS I O 1
ATOM 6240 N N . LEU I 1 12 ? 2.865 61.052 24.188 1.00 50.44 12 LEU I N 1
ATOM 6241 C CA . LEU I 1 12 ? 1.663 61.726 24.710 1.00 49.31 12 LEU I CA 1
ATOM 6242 C C . LEU I 1 12 ? 1.930 62.916 25.703 1.00 49.72 12 LEU I C 1
ATOM 6243 O O . LEU I 1 12 ? 1.381 64.011 25.495 1.00 50.26 12 LEU I O 1
ATOM 6248 N N . ALA I 1 13 ? 2.747 62.720 26.754 1.00 48.91 13 ALA I N 1
ATOM 6249 C CA . ALA I 1 13 ? 3.012 63.805 27.726 1.00 48.47 13 ALA I CA 1
ATOM 6250 C C . ALA I 1 13 ? 3.605 65.063 27.060 1.00 47.83 13 ALA I C 1
ATOM 6251 O O . ALA I 1 13 ? 3.412 66.162 27.564 1.00 47.33 13 ALA I O 1
ATOM 6253 N N . ALA I 1 14 ? 4.309 64.884 25.939 1.00 47.35 14 ALA I N 1
ATOM 6254 C CA . ALA I 1 14 ? 4.885 65.991 25.152 1.00 47.43 14 ALA I CA 1
ATOM 6255 C C . ALA I 1 14 ? 3.850 66.806 24.355 1.00 47.52 14 ALA I C 1
ATOM 6256 O O . ALA I 1 14 ? 4.194 67.772 23.674 1.00 47.43 14 ALA I O 1
ATOM 6258 N N . ILE I 1 15 ? 2.587 66.420 24.443 1.00 47.34 15 ILE I N 1
ATOM 6259 C CA . ILE I 1 15 ? 1.535 67.146 23.786 1.00 47.02 15 ILE I CA 1
ATOM 6260 C C . ILE I 1 15 ? 0.750 67.907 24.846 1.00 48.22 15 ILE I C 1
ATOM 6261 O O . ILE I 1 15 ? 0.066 67.290 25.676 1.00 47.89 15 ILE I O 1
ATOM 6266 N N . LYS I 1 16 ? 0.886 69.243 24.851 1.00 49.04 16 LYS I N 1
ATOM 6267 C CA . LYS I 1 16 ? 0.136 70.062 25.811 1.00 49.92 16 LYS I CA 1
ATOM 6268 C C . LYS I 1 16 ? -1.204 70.551 25.283 1.00 50.26 16 LYS I C 1
ATOM 6269 O O . LYS I 1 16 ? -2.024 71.055 26.040 1.00 51.25 16 LYS I O 1
ATOM 6275 N N . GLU I 1 17 ? -1.440 70.404 23.992 1.00 49.53 17 GLU I N 1
ATOM 6276 C CA . GLU I 1 17 ? -2.611 70.993 23.396 1.00 49.13 17 GLU I CA 1
ATOM 6277 C C . GLU I 1 17 ? -3.606 69.875 23.097 1.00 48.46 17 GLU I C 1
ATOM 6278 O O . GLU I 1 17 ? -3.202 68.725 22.967 1.00 48.32 17 GLU I O 1
ATOM 6284 N N . TYR I 1 18 ? -4.892 70.204 22.990 1.00 46.65 18 TYR I N 1
ATOM 6285 C CA . TYR I 1 18 ? -5.867 69.236 22.592 1.00 45.86 18 TYR I CA 1
ATOM 6286 C C . TYR I 1 18 ? -6.348 69.494 21.193 1.00 45.90 18 TYR I C 1
ATOM 6287 O O . TYR I 1 18 ? -6.389 70.620 20.735 1.00 45.93 18 TYR I O 1
ATOM 6296 N N . TRP I 1 19 ? -6.758 68.456 20.510 1.00 45.61 19 TRP I N 1
ATOM 6297 C CA . TRP I 1 19 ? -7.203 68.645 19.146 1.00 47.24 19 TRP I CA 1
ATOM 6298 C C . TRP I 1 19 ? -6.065 69.087 18.246 1.00 48.46 19 TRP I C 1
ATOM 6299 O O . TRP I 1 19 ? -6.324 69.521 17.146 1.00 49.39 19 TRP I O 1
ATOM 6310 N N . GLN I 1 20 ? -4.825 68.962 18.709 1.00 49.56 20 GLN I N 1
ATOM 6311 C CA . GLN I 1 20 ? -3.636 69.235 17.920 1.00 51.10 20 GLN I CA 1
ATOM 6312 C C . GLN I 1 20 ? -2.858 67.938 17.682 1.00 51.55 20 GLN I C 1
ATOM 6313 O O . GLN I 1 20 ? -2.074 67.491 18.529 1.00 52.00 20 GLN I O 1
ATOM 6319 N N . PRO I 1 21 ? -3.052 67.298 16.530 1.00 52.06 21 PRO I N 1
ATOM 6320 C CA . PRO I 1 21 ? -2.443 65.973 16.473 1.00 52.37 21 PRO I CA 1
ATOM 6321 C C . PRO I 1 21 ? -0.986 65.968 15.955 1.00 53.24 21 PRO I C 1
ATOM 6322 O O . PRO I 1 21 ? -0.619 66.800 15.107 1.00 54.25 21 PRO I O 1
ATOM 6326 N N . GLU I 1 22 ? -0.183 65.042 16.476 1.00 53.42 22 GLU I N 1
ATOM 6327 C CA . GLU I 1 22 ? 1.161 64.714 15.969 1.00 54.35 22 GLU I CA 1
ATOM 6328 C C . GLU I 1 22 ? 1.109 63.432 15.157 1.00 53.98 22 GLU I C 1
ATOM 6329 O O . GLU I 1 22 ? 0.388 62.499 15.523 1.00 55.99 22 GLU I O 1
ATOM 6335 N N . ILE I 1 23 ? 1.899 63.364 14.096 1.00 52.59 23 ILE I N 1
ATOM 6336 C CA . ILE I 1 23 ? 1.909 62.244 13.165 1.00 51.35 23 ILE I CA 1
ATOM 6337 C C . ILE I 1 23 ? 3.262 61.529 13.197 1.00 50.63 23 ILE I C 1
ATOM 6338 O O . ILE I 1 23 ? 4.283 62.180 13.108 1.00 50.57 23 ILE I O 1
ATOM 6343 N N . ILE I 1 24 ? 3.270 60.205 13.350 1.00 50.11 24 ILE I N 1
ATOM 6344 C CA . ILE I 1 24 ? 4.486 59.412 13.202 1.00 50.11 24 ILE I CA 1
ATOM 6345 C C . ILE I 1 24 ? 4.266 58.441 12.049 1.00 50.33 24 ILE I C 1
ATOM 6346 O O . ILE I 1 24 ? 3.281 57.735 12.034 1.00 50.89 24 ILE I O 1
ATOM 6351 N N . ASN I 1 25 ? 5.168 58.410 11.081 1.00 50.75 25 ASN I N 1
ATOM 6352 C CA . ASN I 1 25 ? 5.185 57.355 10.084 1.00 51.10 25 ASN I CA 1
ATOM 6353 C C . ASN I 1 25 ? 6.161 56.226 10.440 1.00 51.96 25 ASN I C 1
ATOM 6354 O O . ASN I 1 25 ? 7.279 56.455 10.917 1.00 51.59 25 ASN I O 1
ATOM 6359 N N . ARG I 1 26 ? 5.739 54.994 10.194 1.00 53.24 26 ARG I N 1
ATOM 6360 C CA . ARG I 1 26 ? 6.606 53.859 10.438 1.00 54.24 26 ARG I CA 1
ATOM 6361 C C . ARG I 1 26 ? 6.335 52.802 9.359 1.00 55.08 26 ARG I C 1
ATOM 6362 O O . ARG I 1 26 ? 5.334 52.088 9.416 1.00 55.68 26 ARG I O 1
ATOM 6370 N N . HIS I 1 27 ? 7.224 52.736 8.359 1.00 56.39 27 HIS I N 1
ATOM 6371 C CA . HIS I 1 27 ? 6.947 52.059 7.082 1.00 57.06 27 HIS I CA 1
ATOM 6372 C C . HIS I 1 27 ? 5.494 52.318 6.639 1.00 56.76 27 HIS I C 1
ATOM 6373 O O . HIS I 1 27 ? 5.070 53.480 6.555 1.00 57.24 27 HIS I O 1
ATOM 6380 N N . GLY I 1 28 ? 4.718 51.252 6.407 1.00 56.28 28 GLY I N 1
ATOM 6381 C CA . GLY I 1 28 ? 3.340 51.363 5.836 1.00 54.73 28 GLY I CA 1
ATOM 6382 C C . GLY I 1 28 ? 2.221 51.729 6.816 1.00 53.64 28 GLY I C 1
ATOM 6383 O O . GLY I 1 28 ? 1.039 51.523 6.546 1.00 53.32 28 GLY I O 1
ATOM 6384 N N . PHE I 1 29 ? 2.593 52.274 7.970 1.00 52.21 29 PHE I N 1
ATOM 6385 C CA . PHE I 1 29 ? 1.597 52.753 8.909 1.00 50.42 29 PHE I CA 1
ATOM 6386 C C . PHE I 1 29 ? 1.811 54.213 9.267 1.00 49.76 29 PHE I C 1
ATOM 6387 O O . PHE I 1 29 ? 2.932 54.732 9.205 1.00 49.81 29 PHE I O 1
ATOM 6395 N N . GLN I 1 30 ? 0.722 54.868 9.622 1.00 48.62 30 GLN I N 1
ATOM 6396 C CA . GLN I 1 30 ? 0.757 56.211 10.078 1.00 48.20 30 GLN I CA 1
ATOM 6397 C C . GLN I 1 30 ? 0.001 56.264 11.372 1.00 47.97 30 GLN I C 1
ATOM 6398 O O . GLN I 1 30 ? -1.114 55.808 11.436 1.00 48.55 30 GLN I O 1
ATOM 6404 N N . PHE I 1 31 ? 0.591 56.832 12.405 1.00 48.38 31 PHE I N 1
ATOM 6405 C CA . PHE I 1 31 ? -0.080 56.927 13.707 1.00 49.05 31 PHE I CA 1
ATOM 6406 C C . PHE I 1 31 ? -0.394 58.388 13.980 1.00 49.55 31 PHE I C 1
ATOM 6407 O O . PHE I 1 31 ? 0.427 59.235 13.652 1.00 49.99 31 PHE I O 1
ATOM 6415 N N . HIS I 1 32 ? -1.571 58.689 14.547 1.00 49.93 32 HIS I N 1
ATOM 6416 C CA . HIS I 1 32 ? -1.844 60.034 15.041 1.00 50.67 32 HIS I CA 1
ATOM 6417 C C . HIS I 1 32 ? -2.002 60.010 16.576 1.00 51.53 32 HIS I C 1
ATOM 6418 O O . HIS I 1 32 ? -2.762 59.184 17.137 1.00 52.35 32 HIS I O 1
ATOM 6425 N N . LEU I 1 33 ? -1.300 60.909 17.263 1.00 50.79 33 LEU I N 1
ATOM 6426 C CA . LEU I 1 33 ? -1.531 61.040 18.684 1.00 51.26 33 LEU I CA 1
ATOM 6427 C C . LEU I 1 33 ? -2.125 62.454 18.990 1.00 51.85 33 LEU I C 1
ATOM 6428 O O . LEU I 1 33 ? -1.533 63.470 18.576 1.00 52.81 33 LEU I O 1
ATOM 6433 N N . VAL I 1 34 ? -3.316 62.489 19.630 1.00 50.61 34 VAL I N 1
ATOM 6434 C CA . VAL I 1 34 ? -4.118 63.713 19.889 1.00 49.96 34 VAL I CA 1
ATOM 6435 C C . VAL I 1 34 ? -4.779 63.642 21.241 1.00 48.61 34 VAL I C 1
ATOM 6436 O O . VAL I 1 34 ? -5.238 62.588 21.642 1.00 49.04 34 VAL I O 1
ATOM 6440 N N . LYS I 1 35 ? -4.901 64.771 21.912 1.00 46.75 35 LYS I N 1
ATOM 6441 C CA . LYS I 1 35 ? -5.696 64.771 23.120 1.00 45.79 35 LYS I CA 1
ATOM 6442 C C . LYS I 1 35 ? -7.041 65.474 22.878 1.00 45.47 35 LYS I C 1
ATOM 6443 O O . LYS I 1 35 ? -7.089 66.627 22.442 1.00 46.78 35 LYS I O 1
ATOM 6449 N N . LEU I 1 36 ? -8.118 64.755 23.161 1.00 44.31 36 LEU I N 1
ATOM 6450 C CA . LEU I 1 36 ? -9.492 65.159 22.909 1.00 43.21 36 LEU I CA 1
ATOM 6451 C C . LEU I 1 36 ? -10.205 65.630 24.202 1.00 43.18 36 LEU I C 1
ATOM 6452 O O . LEU I 1 36 ? -10.023 65.028 25.288 1.00 42.21 36 LEU I O 1
ATOM 6457 N N . LEU I 1 37 ? -11.008 66.696 24.075 1.00 42.10 37 LEU I N 1
ATOM 6458 C CA . LEU I 1 37 ? -11.768 67.220 25.194 1.00 40.88 37 LEU I CA 1
ATOM 6459 C C . LEU I 1 37 ? -12.956 68.020 24.635 1.00 41.83 37 LEU I C 1
ATOM 6460 O O . LEU I 1 37 ? -12.849 68.546 23.536 1.00 42.05 37 LEU I O 1
ATOM 6465 N N . GLY I 1 38 ? -14.082 68.109 25.361 1.00 41.92 38 GLY I N 1
ATOM 6466 C CA . GLY I 1 38 ? -15.354 68.597 24.762 1.00 43.64 38 GLY I CA 1
ATOM 6467 C C . GLY I 1 38 ? -15.593 67.950 23.341 1.00 42.96 38 GLY I C 1
ATOM 6468 O O . GLY I 1 38 ? -15.366 66.752 23.202 1.00 44.34 38 GLY I O 1
ATOM 6469 N N . ASP I 1 39 ? -16.023 68.680 22.320 1.00 42.43 39 ASP I N 1
ATOM 6470 C CA . ASP I 1 39 ? -15.957 68.141 20.896 1.00 43.99 39 ASP I CA 1
ATOM 6471 C C . ASP I 1 39 ? -15.621 69.200 19.810 1.00 45.33 39 ASP I C 1
ATOM 6472 O O . ASP I 1 39 ? -15.549 70.387 20.127 1.00 46.07 39 ASP I O 1
ATOM 6477 N N . TYR I 1 40 ? -15.465 68.817 18.532 1.00 47.04 40 TYR I N 1
ATOM 6478 C CA . TYR I 1 40 ? -15.363 69.805 17.491 1.00 49.05 40 TYR I CA 1
ATOM 6479 C C . TYR I 1 40 ? -16.318 69.466 16.460 1.00 48.87 40 TYR I C 1
ATOM 6480 O O . TYR I 1 40 ? -15.982 69.514 15.267 1.00 49.71 40 TYR I O 1
ATOM 6489 N N . GLY I 1 41 ? -17.488 69.025 16.863 1.00 48.82 41 GLY I N 1
ATOM 6490 C CA . GLY I 1 41 ? -18.538 68.838 15.856 1.00 48.36 41 GLY I CA 1
ATOM 6491 C C . GLY I 1 41 ? -18.241 67.744 14.848 1.00 49.01 41 GLY I C 1
ATOM 6492 O O . GLY I 1 41 ? -17.341 66.966 15.003 1.00 49.15 41 GLY I O 1
ATOM 6493 N N . TRP I 1 42 ? -18.979 67.714 13.755 1.00 49.74 42 TRP I N 1
ATOM 6494 C CA . TRP I 1 42 ? -18.925 66.563 12.879 1.00 48.71 42 TRP I CA 1
ATOM 6495 C C . TRP I 1 42 ? -17.708 66.698 11.981 1.00 49.35 42 TRP I C 1
ATOM 6496 O O . TRP I 1 42 ? -17.238 67.837 11.760 1.00 48.00 42 TRP I O 1
ATOM 6507 N N . HIS I 1 43 ? -17.166 65.538 11.545 1.00 50.54 43 HIS I N 1
ATOM 6508 C CA . HIS I 1 43 ? -16.125 65.432 10.496 1.00 51.01 43 HIS I CA 1
ATOM 6509 C C . HIS I 1 43 ? -16.516 64.264 9.693 1.00 51.94 43 HIS I C 1
ATOM 6510 O O . HIS I 1 43 ? -17.091 63.334 10.250 1.00 52.58 43 HIS I O 1
ATOM 6517 N N . THR I 1 44 ? -16.203 64.282 8.402 1.00 54.45 44 THR I N 1
ATOM 6518 C CA . THR I 1 44 ? -16.306 63.094 7.612 1.00 56.61 44 THR I CA 1
ATOM 6519 C C . THR I 1 44 ? -14.903 62.429 7.546 1.00 57.78 44 THR I C 1
ATOM 6520 O O . THR I 1 44 ? -14.161 62.446 8.579 1.00 57.83 44 THR I O 1
ATOM 6524 N N . HIS I 1 45 ? -14.525 61.914 6.360 1.00 57.43 45 HIS I N 1
ATOM 6525 C CA . HIS I 1 45 ? -13.505 60.845 6.173 1.00 58.48 45 HIS I CA 1
ATOM 6526 C C . HIS I 1 45 ? -13.424 59.920 7.383 1.00 58.30 45 HIS I C 1
ATOM 6527 O O . HIS I 1 45 ? -12.408 59.850 8.070 1.00 59.49 45 HIS I O 1
ATOM 6534 N N . SER I 1 48 ? -7.598 54.043 5.598 1.00 60.18 48 SER I N 1
ATOM 6535 C CA . SER I 1 48 ? -8.967 54.038 5.085 1.00 60.10 48 SER I CA 1
ATOM 6536 C C . SER I 1 48 ? -9.905 54.199 6.261 1.00 59.48 48 SER I C 1
ATOM 6537 O O . SER I 1 48 ? -10.351 55.300 6.550 1.00 60.18 48 SER I O 1
ATOM 6539 N N . ASP I 1 49 ? -10.198 53.079 6.920 1.00 58.39 49 ASP I N 1
ATOM 6540 C CA . ASP I 1 49 ? -10.858 53.038 8.208 1.00 56.77 49 ASP I CA 1
ATOM 6541 C C . ASP I 1 49 ? -9.778 53.476 9.177 1.00 55.68 49 ASP I C 1
ATOM 6542 O O . ASP I 1 49 ? -8.628 53.536 8.806 1.00 55.16 49 ASP I O 1
ATOM 6547 N N . LYS I 1 50 ? -10.093 53.703 10.440 1.00 54.67 50 LYS I N 1
ATOM 6548 C CA . LYS I 1 50 ? -9.010 54.010 11.364 1.00 53.81 50 LYS I CA 1
ATOM 6549 C C . LYS I 1 50 ? -9.129 53.171 12.602 1.00 52.58 50 LYS I C 1
ATOM 6550 O O . LYS I 1 50 ? -10.232 52.876 13.016 1.00 52.51 50 LYS I O 1
ATOM 6556 N N . VAL I 1 51 ? -8.005 52.749 13.179 1.00 51.41 51 VAL I N 1
ATOM 6557 C CA . VAL I 1 51 ? -8.049 52.110 14.487 1.00 50.43 51 VAL I CA 1
ATOM 6558 C C . VAL I 1 51 ? -7.896 53.164 15.614 1.00 50.57 51 VAL I C 1
ATOM 6559 O O . VAL I 1 51 ? -6.930 53.925 15.638 1.00 49.96 51 VAL I O 1
ATOM 6563 N N . LEU I 1 52 ? -8.849 53.212 16.541 1.00 50.04 52 LEU I N 1
ATOM 6564 C CA . LEU I 1 52 ? -8.720 54.161 17.638 1.00 49.72 52 LEU I CA 1
ATOM 6565 C C . LEU I 1 52 ? -8.309 53.487 18.921 1.00 48.56 52 LEU I C 1
ATOM 6566 O O . LEU I 1 52 ? -8.910 52.518 19.327 1.00 49.37 52 LEU I O 1
ATOM 6571 N N . PHE I 1 53 ? -7.282 53.975 19.585 1.00 47.29 53 PHE I N 1
ATOM 6572 C CA . PHE I 1 53 ? -6.969 53.364 20.870 1.00 45.89 53 PHE I CA 1
ATOM 6573 C C . PHE I 1 53 ? -6.935 54.410 21.951 1.00 44.55 53 PHE I C 1
ATOM 6574 O O . PHE I 1 53 ? -6.179 55.398 21.906 1.00 45.04 53 PHE I O 1
ATOM 6582 N N . ALA I 1 54 ? -7.842 54.257 22.884 1.00 43.77 54 ALA I N 1
ATOM 6583 C CA . ALA I 1 54 ? -7.925 55.185 24.029 1.00 43.18 54 ALA I CA 1
ATOM 6584 C C . ALA I 1 54 ? -6.875 54.815 25.016 1.00 42.85 54 ALA I C 1
ATOM 6585 O O . ALA I 1 54 ? -7.011 53.825 25.745 1.00 41.51 54 ALA I O 1
ATOM 6587 N N . VAL I 1 55 ? -5.812 55.612 25.001 1.00 44.20 55 VAL I N 1
ATOM 6588 C CA . VAL I 1 55 ? -4.663 55.348 25.848 1.00 46.42 55 VAL I CA 1
ATOM 6589 C C . VAL I 1 55 ? -4.884 55.834 27.248 1.00 48.18 55 VAL I C 1
ATOM 6590 O O . VAL I 1 55 ? -4.673 55.070 28.187 1.00 48.05 55 VAL I O 1
ATOM 6594 N N . GLU I 1 56 ? -5.308 57.086 27.419 1.00 49.67 56 GLU I N 1
ATOM 6595 C CA . GLU I 1 56 ? -5.415 57.490 28.789 1.00 51.09 56 GLU I CA 1
ATOM 6596 C C . GLU I 1 56 ? -6.796 57.659 29.377 1.00 52.58 56 GLU I C 1
ATOM 6597 O O . GLU I 1 56 ? -7.045 57.057 30.421 1.00 54.73 56 GLU I O 1
ATOM 6603 N N . GLY I 1 57 ? -7.733 58.395 28.800 1.00 52.62 57 GLY I N 1
ATOM 6604 C CA . GLY I 1 57 ? -9.053 58.401 29.516 1.00 51.99 57 GLY I CA 1
ATOM 6605 C C . GLY I 1 57 ? -10.155 57.871 28.602 1.00 52.93 57 GLY I C 1
ATOM 6606 O O . GLY I 1 57 ? -9.847 57.106 27.643 1.00 52.17 57 GLY I O 1
ATOM 6607 N N . ASP I 1 58 ? -11.411 58.320 28.835 1.00 52.33 58 ASP I N 1
ATOM 6608 C CA . ASP I 1 58 ? -12.622 57.793 28.140 1.00 50.56 58 ASP I CA 1
ATOM 6609 C C . ASP I 1 58 ? -13.126 58.711 27.074 1.00 49.70 58 ASP I C 1
ATOM 6610 O O . ASP I 1 58 ? -12.835 59.892 27.087 1.00 48.71 58 ASP I O 1
ATOM 6623 N N . ALA I 1 60 ? -16.297 59.103 23.417 1.00 45.92 60 ALA I N 1
ATOM 6624 C CA . ALA I 1 60 ? -17.354 58.496 22.610 1.00 42.42 60 ALA I CA 1
ATOM 6625 C C . ALA I 1 60 ? -17.212 58.962 21.205 1.00 43.74 60 ALA I C 1
ATOM 6626 O O . ALA I 1 60 ? -16.591 60.012 20.990 1.00 44.35 60 ALA I O 1
ATOM 6628 N N . VAL I 1 61 ? -17.766 58.225 20.240 1.00 42.26 61 VAL I N 1
ATOM 6629 C CA . VAL I 1 61 ? -17.939 58.734 18.871 1.00 41.56 61 VAL I CA 1
ATOM 6630 C C . VAL I 1 61 ? -19.441 58.575 18.492 1.00 43.24 61 VAL I C 1
ATOM 6631 O O . VAL I 1 61 ? -20.022 57.435 18.557 1.00 44.02 61 VAL I O 1
ATOM 6635 N N . ASP I 1 62 ? -20.065 59.691 18.083 1.00 42.35 62 ASP I N 1
ATOM 6636 C CA . ASP I 1 62 ? -21.425 59.714 17.595 1.00 40.93 62 ASP I CA 1
ATOM 6637 C C . ASP I 1 62 ? -21.320 59.568 16.090 1.00 42.43 62 ASP I C 1
ATOM 6638 O O . ASP I 1 62 ? -20.341 60.000 15.443 1.00 41.34 62 ASP I O 1
ATOM 6643 N N . PHE I 1 63 ? -22.372 58.984 15.527 1.00 42.70 63 PHE I N 1
ATOM 6644 C CA . PHE I 1 63 ? -22.497 58.715 14.144 1.00 41.97 63 PHE I CA 1
ATOM 6645 C C . PHE I 1 63 ? -23.763 59.383 13.688 1.00 43.00 63 PHE I C 1
ATOM 6646 O O . PHE I 1 63 ? -24.717 59.542 14.465 1.00 42.61 63 PHE I O 1
ATOM 6654 N N . ALA I 1 64 ? -23.757 59.760 12.413 1.00 44.84 64 ALA I N 1
ATOM 6655 C CA . ALA I 1 64 ? -24.875 60.358 11.708 1.00 46.55 64 ALA I CA 1
ATOM 6656 C C . ALA I 1 64 ? -26.177 59.561 11.826 1.00 48.16 64 ALA I C 1
ATOM 6657 O O . ALA I 1 64 ? -27.289 60.154 11.757 1.00 50.02 64 ALA I O 1
ATOM 6659 N N . ASP I 1 65 ? -26.066 58.234 11.897 1.00 48.60 65 ASP I N 1
ATOM 6660 C CA . ASP I 1 65 ? -27.241 57.340 11.984 1.00 49.53 65 ASP I CA 1
ATOM 6661 C C . ASP I 1 65 ? -27.762 57.174 13.467 1.00 49.44 65 ASP I C 1
ATOM 6662 O O . ASP I 1 65 ? -28.485 56.201 13.787 1.00 50.30 65 ASP I O 1
ATOM 6667 N N . GLY I 1 66 ? -27.345 58.031 14.394 1.00 48.52 66 GLY I N 1
ATOM 6668 C CA . GLY I 1 66 ? -27.861 57.924 15.748 1.00 48.67 66 GLY I CA 1
ATOM 6669 C C . GLY I 1 66 ? -27.074 56.936 16.556 1.00 49.54 66 GLY I C 1
ATOM 6670 O O . GLY I 1 66 ? -27.156 56.888 17.814 1.00 48.46 66 GLY I O 1
ATOM 6671 N N . GLY I 1 67 ? -26.258 56.164 15.843 1.00 50.60 67 GLY I N 1
ATOM 6672 C CA . GLY I 1 67 ? -25.331 55.270 16.530 1.00 52.91 67 GLY I CA 1
ATOM 6673 C C . GLY I 1 67 ? -24.352 56.092 17.366 1.00 53.88 67 GLY I C 1
ATOM 6674 O O . GLY I 1 67 ? -23.820 57.113 16.892 1.00 55.11 67 GLY I O 1
ATOM 6675 N N . SER I 1 68 ? -24.108 55.692 18.600 1.00 53.48 68 SER I N 1
ATOM 6676 C CA . SER I 1 68 ? -22.892 56.160 19.241 1.00 54.17 68 SER I CA 1
ATOM 6677 C C . SER I 1 68 ? -21.972 55.019 19.731 1.00 54.29 68 SER I C 1
ATOM 6678 O O . SER I 1 68 ? -22.447 53.947 20.091 1.00 54.18 68 SER I O 1
ATOM 6689 N N . THR I 1 70 ? -18.896 54.311 22.621 1.00 46.18 70 THR I N 1
ATOM 6690 C CA . THR I 1 70 ? -17.971 54.639 23.684 1.00 42.36 70 THR I CA 1
ATOM 6691 C C . THR I 1 70 ? -16.676 53.822 23.577 1.00 42.59 70 THR I C 1
ATOM 6692 O O . THR I 1 70 ? -16.687 52.573 23.435 1.00 42.53 70 THR I O 1
ATOM 6696 N N . ILE I 1 71 ? -15.550 54.520 23.677 1.00 41.33 71 ILE I N 1
ATOM 6697 C CA . ILE I 1 71 ? -14.238 53.884 23.798 1.00 40.40 71 ILE I CA 1
ATOM 6698 C C . ILE I 1 71 ? -13.645 54.176 25.150 1.00 39.36 71 ILE I C 1
ATOM 6699 O O . ILE I 1 71 ? -13.359 55.289 25.397 1.00 40.26 71 ILE I O 1
ATOM 6704 N N . ARG I 1 72 ? -13.484 53.224 26.043 1.00 40.10 72 ARG I N 1
ATOM 6705 C CA . ARG I 1 72 ? -12.895 53.540 27.386 1.00 41.88 72 ARG I CA 1
ATOM 6706 C C . ARG I 1 72 ? -11.342 53.368 27.396 1.00 41.36 72 ARG I C 1
ATOM 6707 O O . ARG I 1 72 ? -10.769 52.764 26.494 1.00 40.64 72 ARG I O 1
ATOM 6715 N N . GLU I 1 73 ? -10.680 53.869 28.438 1.00 42.72 73 GLU I N 1
ATOM 6716 C CA . GLU I 1 73 ? -9.249 53.740 28.609 1.00 43.69 73 GLU I CA 1
ATOM 6717 C C . GLU I 1 73 ? -8.878 52.305 28.415 1.00 44.93 73 GLU I C 1
ATOM 6718 O O . GLU I 1 73 ? -9.438 51.394 29.073 1.00 45.27 73 GLU I O 1
ATOM 6724 N N . GLY I 1 74 ? -7.975 52.086 27.457 1.00 45.85 74 GLY I N 1
ATOM 6725 C CA . GLY I 1 74 ? -7.448 50.752 27.218 1.00 44.77 74 GLY I CA 1
ATOM 6726 C C . GLY I 1 74 ? -8.310 49.954 26.284 1.00 44.81 74 GLY I C 1
ATOM 6727 O O . GLY I 1 74 ? -8.145 48.744 26.217 1.00 45.13 74 GLY I O 1
ATOM 6728 N N . GLU I 1 75 ? -9.217 50.595 25.561 1.00 43.77 75 GLU I N 1
ATOM 6729 C CA . GLU I 1 75 ? -9.926 49.850 24.524 1.00 44.30 75 GLU I CA 1
ATOM 6730 C C . GLU I 1 75 ? -9.577 50.296 23.103 1.00 45.34 75 GLU I C 1
ATOM 6731 O O . GLU I 1 75 ? -9.121 51.405 22.906 1.00 43.69 75 GLU I O 1
ATOM 6745 N N . ALA I 1 77 ? -10.954 50.208 18.817 1.00 49.56 77 ALA I N 1
ATOM 6746 C CA . ALA I 1 77 ? -12.153 50.320 18.050 1.00 49.98 77 ALA I CA 1
ATOM 6747 C C . ALA I 1 77 ? -11.841 50.885 16.633 1.00 50.43 77 ALA I C 1
ATOM 6748 O O . ALA I 1 77 ? -10.781 51.494 16.443 1.00 52.28 77 ALA I O 1
ATOM 6750 N N . VAL I 1 78 ? -12.736 50.681 15.660 1.00 49.88 78 VAL I N 1
ATOM 6751 C CA . VAL I 1 78 ? -12.566 51.186 14.281 1.00 49.43 78 VAL I CA 1
ATOM 6752 C C . VAL I 1 78 ? -13.704 52.112 13.872 1.00 50.21 78 VAL I C 1
ATOM 6753 O O . VAL I 1 78 ? -14.854 51.741 13.850 1.00 50.39 78 VAL I O 1
ATOM 6757 N N . VAL I 1 79 ? -13.391 53.337 13.520 1.00 51.53 79 VAL I N 1
ATOM 6758 C CA . VAL I 1 79 ? -14.428 54.151 12.943 1.00 52.31 79 VAL I CA 1
ATOM 6759 C C . VAL I 1 79 ? -14.364 53.884 11.457 1.00 52.65 79 VAL I C 1
ATOM 6760 O O . VAL I 1 79 ? -13.339 54.089 10.799 1.00 53.67 79 VAL I O 1
ATOM 6764 N N . PRO I 1 80 ? -15.445 53.370 10.917 1.00 52.51 80 PRO I N 1
ATOM 6765 C CA . PRO I 1 80 ? -15.379 53.078 9.486 1.00 52.81 80 PRO I CA 1
ATOM 6766 C C . PRO I 1 80 ? -15.002 54.272 8.591 1.00 52.87 80 PRO I C 1
ATOM 6767 O O . PRO I 1 80 ? -14.653 55.333 9.075 1.00 53.46 80 PRO I O 1
ATOM 6771 N N . LYS I 1 81 ? -15.099 54.057 7.282 1.00 52.95 81 LYS I N 1
ATOM 6772 C CA . LYS I 1 81 ? -14.719 54.984 6.222 1.00 51.93 81 LYS I CA 1
ATOM 6773 C C . LYS I 1 81 ? -16.054 55.608 5.799 1.00 50.84 81 LYS I C 1
ATOM 6774 O O . LYS I 1 81 ? -17.115 54.973 5.930 1.00 49.99 81 LYS I O 1
ATOM 6780 N N . SER I 1 82 ? -16.021 56.861 5.341 1.00 49.12 82 SER I N 1
ATOM 6781 C CA . SER I 1 82 ? -17.233 57.529 4.828 1.00 47.54 82 SER I CA 1
ATOM 6782 C C . SER I 1 82 ? -18.423 57.594 5.795 1.00 46.27 82 SER I C 1
ATOM 6783 O O . SER I 1 82 ? -19.570 57.628 5.341 1.00 44.10 82 SER I O 1
ATOM 6786 N N . VAL I 1 83 ? -18.189 57.640 7.115 1.00 44.76 83 VAL I N 1
ATOM 6787 C CA . VAL I 1 83 ? -19.322 58.013 7.911 1.00 43.47 83 VAL I CA 1
ATOM 6788 C C . VAL I 1 83 ? -19.123 59.244 8.783 1.00 43.94 83 VAL I C 1
ATOM 6789 O O . VAL I 1 83 ? -18.242 59.201 9.672 1.00 44.94 83 VAL I O 1
ATOM 6793 N N . SER I 1 84 ? -19.963 60.280 8.597 1.00 42.80 84 SER I N 1
ATOM 6794 C CA . SER I 1 84 ? -19.848 61.437 9.430 1.00 45.35 84 SER I CA 1
ATOM 6795 C C . SER I 1 84 ? -19.882 61.034 10.885 1.00 45.19 84 SER I C 1
ATOM 6796 O O . SER I 1 84 ? -20.681 60.187 11.287 1.00 45.26 84 SER I O 1
ATOM 6799 N N . HIS I 1 85 ? -19.004 61.615 11.678 1.00 43.70 85 HIS I N 1
ATOM 6800 C CA . HIS I 1 85 ? -18.928 61.150 13.049 1.00 44.18 85 HIS I CA 1
ATOM 6801 C C . HIS I 1 85 ? -18.356 62.328 13.795 1.00 43.89 85 HIS I C 1
ATOM 6802 O O . HIS I 1 85 ? -17.701 63.255 13.209 1.00 44.23 85 HIS I O 1
ATOM 6809 N N . ARG I 1 86 ? -18.590 62.278 15.066 1.00 43.32 86 ARG I N 1
ATOM 6810 C CA . ARG I 1 86 ? -18.215 63.341 15.959 1.00 44.37 86 ARG I CA 1
ATOM 6811 C C . ARG I 1 86 ? -17.572 62.656 17.160 1.00 42.28 86 ARG I C 1
ATOM 6812 O O . ARG I 1 86 ? -18.277 62.184 17.989 1.00 43.42 86 ARG I O 1
ATOM 6820 N N . PRO I 1 87 ? -16.253 62.706 17.269 1.00 41.13 87 PRO I N 1
ATOM 6821 C CA . PRO I 1 87 ? -15.389 62.298 18.340 1.00 40.48 87 PRO I CA 1
ATOM 6822 C C . PRO I 1 87 ? -15.671 63.186 19.567 1.00 40.99 87 PRO I C 1
ATOM 6823 O O . PRO I 1 87 ? -15.946 64.357 19.344 1.00 41.51 87 PRO I O 1
ATOM 6827 N N . ARG I 1 88 ? -15.575 62.709 20.824 1.00 39.46 88 ARG I N 1
ATOM 6828 C CA . ARG I 1 88 ? -15.693 63.624 21.963 1.00 41.08 88 ARG I CA 1
ATOM 6829 C C . ARG I 1 88 ? -15.353 62.997 23.336 1.00 41.15 88 ARG I C 1
ATOM 6830 O O . ARG I 1 88 ? -15.408 61.728 23.466 1.00 41.12 88 ARG I O 1
ATOM 6838 N N . SER I 1 89 ? -15.079 63.866 24.351 1.00 39.39 89 SER I N 1
ATOM 6839 C CA . SER I 1 89 ? -14.657 63.363 25.645 1.00 39.51 89 SER I CA 1
ATOM 6840 C C . SER I 1 89 ? -14.996 64.250 26.887 1.00 39.14 89 SER I C 1
ATOM 6841 O O . SER I 1 89 ? -14.517 65.378 27.080 1.00 39.65 89 SER I O 1
ATOM 6844 N N . GLU I 1 90 ? -15.853 63.749 27.736 1.00 38.29 90 GLU I N 1
ATOM 6845 C CA . GLU I 1 90 ? -16.306 64.495 28.838 1.00 38.64 90 GLU I CA 1
ATOM 6846 C C . GLU I 1 90 ? -15.082 64.988 29.680 1.00 39.29 90 GLU I C 1
ATOM 6847 O O . GLU I 1 90 ? -15.094 66.072 30.228 1.00 40.03 90 GLU I O 1
ATOM 6853 N N . ASN I 1 91 ? -14.001 64.240 29.759 1.00 38.57 91 ASN I N 1
ATOM 6854 C CA . ASN I 1 91 ? -12.969 64.638 30.707 1.00 38.02 91 ASN I CA 1
ATOM 6855 C C . ASN I 1 91 ? -11.547 64.608 30.201 1.00 38.54 91 ASN I C 1
ATOM 6856 O O . ASN I 1 91 ? -10.616 64.751 31.035 1.00 35.72 91 ASN I O 1
ATOM 6861 N N . GLY I 1 92 ? -11.374 64.322 28.881 1.00 37.88 92 GLY I N 1
ATOM 6862 C CA . GLY I 1 92 ? -10.059 64.249 28.306 1.00 38.69 92 GLY I CA 1
ATOM 6863 C C . GLY I 1 92 ? -9.747 62.825 28.004 1.00 41.59 92 GLY I C 1
ATOM 6864 O O . GLY I 1 92 ? -9.854 61.928 28.858 1.00 43.58 92 GLY I O 1
ATOM 6865 N N . CYS I 1 93 ? -9.363 62.612 26.764 1.00 44.78 93 CYS I N 1
ATOM 6866 C CA . CYS I 1 93 ? -8.836 61.351 26.289 1.00 46.04 93 CYS I CA 1
ATOM 6867 C C . CYS I 1 93 ? -7.580 61.582 25.472 1.00 45.94 93 CYS I C 1
ATOM 6868 O O . CYS I 1 93 ? -7.496 62.545 24.686 1.00 45.49 93 CYS I O 1
ATOM 6871 N N . SER I 1 94 ? -6.639 60.637 25.607 1.00 46.17 94 SER I N 1
ATOM 6872 C CA . SER I 1 94 ? -5.390 60.579 24.824 1.00 44.63 94 SER I CA 1
ATOM 6873 C C . SER I 1 94 ? -5.497 59.493 23.792 1.00 44.17 94 SER I C 1
ATOM 6874 O O . SER I 1 94 ? -5.568 58.339 24.125 1.00 44.04 94 SER I O 1
ATOM 6877 N N . LEU I 1 95 ? -5.508 59.864 22.527 1.00 45.71 95 LEU I N 1
ATOM 6878 C CA . LEU I 1 95 ? -5.820 58.917 21.435 1.00 46.71 95 LEU I CA 1
ATOM 6879 C C . LEU I 1 95 ? -4.630 58.551 20.601 1.00 47.87 95 LEU I C 1
ATOM 6880 O O . LEU I 1 95 ? -3.889 59.430 20.170 1.00 48.72 95 LEU I O 1
ATOM 6885 N N . VAL I 1 96 ? -4.480 57.252 20.320 1.00 49.02 96 VAL I N 1
ATOM 6886 C CA . VAL I 1 96 ? -3.715 56.820 19.168 1.00 48.35 96 VAL I CA 1
ATOM 6887 C C . VAL I 1 96 ? -4.684 56.339 18.083 1.00 48.22 96 VAL I C 1
ATOM 6888 O O . VAL I 1 96 ? -5.634 55.571 18.351 1.00 47.30 96 VAL I O 1
ATOM 6892 N N . LEU I 1 97 ? -4.430 56.801 16.871 1.00 48.41 97 LEU I N 1
ATOM 6893 C CA . LEU I 1 97 ? -5.196 56.414 15.660 1.00 48.58 97 LEU I CA 1
ATOM 6894 C C . LEU I 1 97 ? -4.246 55.805 14.681 1.00 48.74 97 LEU I C 1
ATOM 6895 O O . LEU I 1 97 ? -3.175 56.394 14.411 1.00 48.83 97 LEU I O 1
ATOM 6900 N N . ILE I 1 98 ? -4.626 54.660 14.121 1.00 48.29 98 ILE I N 1
ATOM 6901 C CA . ILE I 1 98 ? -3.738 54.003 13.191 1.00 49.03 98 ILE I CA 1
ATOM 6902 C C . ILE I 1 98 ? -4.402 53.894 11.807 1.00 49.59 98 ILE I C 1
ATOM 6903 O O . ILE I 1 98 ? -5.564 53.514 11.711 1.00 49.67 98 ILE I O 1
ATOM 6908 N N . GLU I 1 99 ? -3.677 54.233 10.750 1.00 50.29 99 GLU I N 1
ATOM 6909 C CA . GLU I 1 99 ? -4.135 53.933 9.384 1.00 51.62 99 GLU I CA 1
ATOM 6910 C C . GLU I 1 99 ? -2.992 53.416 8.605 1.00 51.49 99 GLU I C 1
ATOM 6911 O O . GLU I 1 99 ? -1.859 53.627 8.967 1.00 50.70 99 GLU I O 1
ATOM 6917 N N . LEU I 1 100 ? -3.316 52.733 7.527 1.00 53.52 100 LEU I N 1
ATOM 6918 C CA . LEU I 1 100 ? -2.346 52.367 6.480 1.00 55.38 100 LEU I CA 1
ATOM 6919 C C . LEU I 1 100 ? -1.923 53.564 5.604 1.00 55.78 100 LEU I C 1
ATOM 6920 O O . LEU I 1 100 ? -2.694 54.527 5.442 1.00 56.95 100 LEU I O 1
ATOM 6925 N N . SER I 1 101 ? -0.692 53.509 5.081 1.00 55.84 101 SER I N 1
ATOM 6926 C CA . SER I 1 101 ? -0.297 54.212 3.858 1.00 54.84 101 SER I CA 1
ATOM 6927 C C . SER I 1 101 ? -1.050 53.504 2.749 1.00 54.74 101 SER I C 1
ATOM 6928 O O . SER I 1 101 ? -1.234 54.043 1.670 1.00 54.28 101 SER I O 1
ATOM 6930 N N . GLU J 1 4 ? -18.824 48.316 17.836 1.00 57.96 4 GLU J N 1
ATOM 6931 C CA . GLU J 1 4 ? -18.312 47.560 19.037 1.00 58.65 4 GLU J CA 1
ATOM 6932 C C . GLU J 1 4 ? -16.803 47.552 19.379 1.00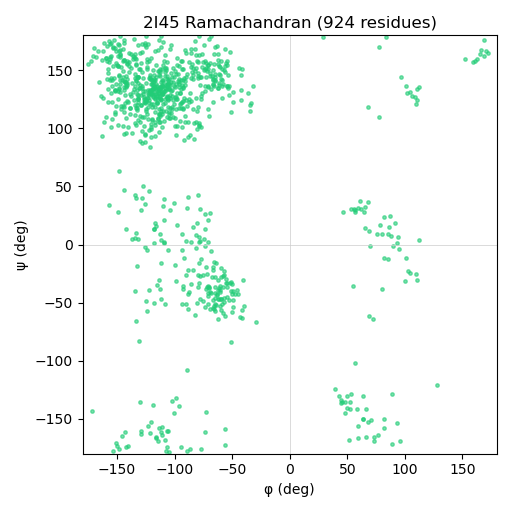 57.54 4 GLU J C 1
ATOM 6933 O O . GLU J 1 4 ? -15.946 47.137 18.596 1.00 57.20 4 GLU J O 1
ATOM 6939 N N . THR J 1 5 ? -16.492 47.951 20.609 1.00 56.27 5 THR J N 1
ATOM 6940 C CA . THR J 1 5 ? -15.111 48.139 20.977 1.00 55.06 5 THR J CA 1
ATOM 6941 C C . THR J 1 5 ? -14.472 46.855 21.360 1.00 53.30 5 THR J C 1
ATOM 6942 O O . THR J 1 5 ? -15.136 45.827 21.338 1.00 53.47 5 THR J O 1
ATOM 6946 N N . ILE J 1 6 ? -13.160 46.903 21.631 1.00 52.12 6 ILE J N 1
ATOM 6947 C CA . ILE J 1 6 ? -12.410 45.743 22.143 1.00 50.82 6 ILE J CA 1
ATOM 6948 C C . ILE J 1 6 ? -11.725 46.090 23.465 1.00 50.61 6 ILE J C 1
ATOM 6949 O O . ILE J 1 6 ? -10.881 46.985 23.494 1.00 51.20 6 ILE J O 1
ATOM 6954 N N . ASN J 1 7 ? -12.067 45.409 24.559 1.00 49.69 7 ASN J N 1
ATOM 6955 C CA . ASN J 1 7 ? -11.422 45.747 25.798 1.00 48.91 7 ASN J CA 1
ATOM 6956 C C . ASN J 1 7 ? -10.208 44.845 25.851 1.00 49.93 7 ASN J C 1
ATOM 6957 O O . ASN J 1 7 ? -10.305 43.616 25.912 1.00 50.90 7 ASN J O 1
ATOM 6962 N N . LEU J 1 8 ? -9.036 45.451 25.715 1.00 51.21 8 LEU J N 1
ATOM 6963 C CA . LEU J 1 8 ? -7.771 44.689 25.606 1.00 50.90 8 LEU J CA 1
ATOM 6964 C C . LEU J 1 8 ? -7.624 43.855 26.905 1.00 50.87 8 LEU J C 1
ATOM 6965 O O . LEU J 1 8 ? -7.419 42.654 26.858 1.00 51.33 8 LEU J O 1
ATOM 6970 N N . LYS J 1 9 ? -7.838 44.463 28.062 1.00 50.32 9 LYS J N 1
ATOM 6971 C CA . LYS J 1 9 ? -7.660 43.718 29.289 1.00 50.52 9 LYS J CA 1
ATOM 6972 C C . LYS J 1 9 ? -8.650 42.575 29.428 1.00 50.26 9 LYS J C 1
ATOM 6973 O O . LYS J 1 9 ? -8.291 41.495 29.811 1.00 50.50 9 LYS J O 1
ATOM 6979 N N . GLN J 1 10 ? -9.896 42.804 29.075 1.00 50.78 10 GLN J N 1
ATOM 6980 C CA . GLN J 1 10 ? -10.933 41.792 29.197 1.00 50.87 10 GLN J CA 1
ATOM 6981 C C . GLN J 1 10 ? -10.677 40.628 28.227 1.00 50.85 10 GLN J C 1
ATOM 6982 O O . GLN J 1 10 ? -10.709 39.440 28.629 1.00 50.79 10 GLN J O 1
ATOM 6988 N N . HIS J 1 11 ? -10.381 40.936 26.956 1.00 49.76 11 HIS J N 1
ATOM 6989 C CA . HIS J 1 11 ? -10.078 39.834 26.045 1.00 48.33 11 HIS J CA 1
ATOM 6990 C C . HIS J 1 11 ? -8.848 39.030 26.518 1.00 48.40 11 HIS J C 1
ATOM 6991 O O . HIS J 1 11 ? -8.814 37.771 26.409 1.00 50.03 11 HIS J O 1
ATOM 6998 N N . LEU J 1 12 ? -7.871 39.713 27.094 1.00 46.72 12 LEU J N 1
ATOM 6999 C CA . LEU J 1 12 ? -6.633 39.056 27.397 1.00 45.98 12 LEU J CA 1
ATOM 7000 C C . LEU J 1 12 ? -6.701 38.221 28.679 1.00 47.17 12 LEU J C 1
ATOM 7001 O O . LEU J 1 12 ? -5.948 37.250 28.834 1.00 47.83 12 LEU J O 1
ATOM 7006 N N . ALA J 1 13 ? -7.591 38.591 29.608 1.00 47.64 13 ALA J N 1
ATOM 7007 C CA . ALA J 1 13 ? -7.739 37.860 30.874 1.00 47.43 13 ALA J CA 1
ATOM 7008 C C . ALA J 1 13 ? -8.376 36.518 30.560 1.00 47.66 13 ALA J C 1
ATOM 7009 O O . ALA J 1 13 ? -8.040 35.517 31.142 1.00 47.85 13 ALA J O 1
ATOM 7011 N N . ALA J 1 14 ? -9.283 36.518 29.596 1.00 48.26 14 ALA J N 1
ATOM 7012 C CA . ALA J 1 14 ? -9.836 35.278 29.024 1.00 49.32 14 ALA J CA 1
ATOM 7013 C C . ALA J 1 14 ? -8.806 34.276 28.429 1.00 49.13 14 ALA J C 1
ATOM 7014 O O . ALA J 1 14 ? -9.120 33.102 28.320 1.00 49.18 14 ALA J O 1
ATOM 7016 N N . ILE J 1 15 ? -7.613 34.732 28.034 1.00 49.14 15 ILE J N 1
ATOM 7017 C CA . ILE J 1 15 ? -6.653 33.855 27.337 1.00 49.25 15 ILE J CA 1
ATOM 7018 C C . ILE J 1 15 ? -5.700 33.195 28.340 1.00 49.90 15 ILE J C 1
ATOM 7019 O O . ILE J 1 15 ? -4.919 33.883 29.032 1.00 49.70 15 ILE J O 1
ATOM 7024 N N . LYS J 1 16 ? -5.762 31.867 28.436 1.00 49.98 16 LYS J N 1
ATOM 7025 C CA . LYS J 1 16 ? -5.033 31.201 29.514 1.00 49.83 16 LYS J CA 1
ATOM 7026 C C . LYS J 1 16 ? -3.851 30.414 29.056 1.00 49.09 16 LYS J C 1
ATOM 7027 O O . LYS J 1 16 ? -3.233 29.767 29.875 1.00 49.49 16 LYS J O 1
ATOM 7033 N N . GLU J 1 17 ? -3.581 30.430 27.757 1.00 48.77 17 GLU J N 1
ATOM 7034 C CA . GLU J 1 17 ? -2.534 29.639 27.119 1.00 48.66 17 GLU J CA 1
ATOM 7035 C C . GLU J 1 17 ? -1.616 30.585 26.380 1.00 49.42 17 GLU J C 1
ATOM 7036 O O . GLU J 1 17 ? -2.025 31.716 25.974 1.00 50.92 17 GLU J O 1
ATOM 7042 N N . TYR J 1 18 ? -0.389 30.141 26.140 1.00 48.37 18 TYR J N 1
ATOM 7043 C CA . TYR J 1 18 ? 0.553 31.024 25.531 1.00 46.89 18 TYR J CA 1
ATOM 7044 C C . TYR J 1 18 ? 0.718 31.046 24.049 1.00 47.43 18 TYR J C 1
ATOM 7045 O O . TYR J 1 18 ? 0.953 32.064 23.526 1.00 47.74 18 TYR J O 1
ATOM 7054 N N . TRP J 1 19 ? 0.691 30.026 23.262 1.00 48.33 19 TRP J N 1
ATOM 7055 C CA . TRP J 1 19 ? 1.007 30.573 21.941 1.00 49.42 19 TRP J CA 1
ATOM 7056 C C . TRP J 1 19 ? -0.162 30.585 20.969 1.00 50.13 19 TRP J C 1
ATOM 7057 O O . TRP J 1 19 ? 0.017 30.350 19.780 1.00 50.17 19 TRP J O 1
ATOM 7068 N N . GLN J 1 20 ? -1.338 30.909 21.523 1.00 50.49 20 GLN J N 1
ATOM 7069 C CA . GLN J 1 20 ? -2.664 30.734 20.925 1.00 50.34 20 GLN J CA 1
ATOM 7070 C C . GLN J 1 20 ? -3.365 32.067 20.720 1.00 49.10 20 GLN J C 1
ATOM 7071 O O . GLN J 1 20 ? -4.036 32.571 21.644 1.00 48.65 20 GLN J O 1
ATOM 7077 N N . PRO J 1 21 ? -3.232 32.650 19.525 1.00 47.77 21 PRO J N 1
ATOM 7078 C CA . PRO J 1 21 ? -3.934 33.933 19.334 1.00 47.87 21 PRO J CA 1
ATOM 7079 C C . PRO J 1 21 ? -5.467 33.822 19.283 1.00 48.27 21 PRO J C 1
ATOM 7080 O O . PRO J 1 21 ? -6.007 32.847 18.776 1.00 49.30 21 PRO J O 1
ATOM 7084 N N . GLU J 1 22 ? -6.143 34.826 19.810 1.00 48.71 22 GLU J N 1
ATOM 7085 C CA . GLU J 1 22 ? -7.566 35.060 19.632 1.00 49.00 22 GLU J CA 1
ATOM 7086 C C . GLU J 1 22 ? -7.668 36.130 18.518 1.00 49.13 22 GLU J C 1
ATOM 7087 O O . GLU J 1 22 ? -7.138 37.232 18.714 1.00 50.71 22 GLU J O 1
ATOM 7093 N N . ILE J 1 23 ? -8.270 35.821 17.366 1.00 48.03 23 ILE J N 1
ATOM 7094 C CA . ILE J 1 23 ? -8.410 36.742 16.235 1.00 47.87 23 ILE J CA 1
ATOM 7095 C C . ILE J 1 23 ? -9.811 37.439 16.190 1.00 48.10 23 ILE J C 1
ATOM 7096 O O . ILE J 1 23 ? -10.850 36.784 16.265 1.00 47.97 23 ILE J O 1
ATOM 7101 N N . ILE J 1 24 ? -9.822 38.768 16.042 1.00 47.81 24 ILE J N 1
ATOM 7102 C CA . ILE J 1 24 ? -11.030 39.572 16.044 1.00 47.83 24 ILE J CA 1
ATOM 7103 C C . ILE J 1 24 ? -11.025 40.425 14.782 1.00 48.80 24 ILE J C 1
ATOM 7104 O O . ILE J 1 24 ? -9.974 40.906 14.403 1.00 50.99 24 ILE J O 1
ATOM 7109 N N . ASN J 1 25 ? -12.173 40.651 14.159 1.00 49.01 25 ASN J N 1
ATOM 7110 C CA . ASN J 1 25 ? -12.267 41.602 13.064 1.00 50.41 25 ASN J CA 1
ATOM 7111 C C . ASN J 1 25 ? -13.227 42.765 13.328 1.00 50.14 25 ASN J C 1
ATOM 7112 O O . ASN J 1 25 ? -14.198 42.606 14.080 1.00 50.99 25 ASN J O 1
ATOM 7117 N N . ARG J 1 26 ? -12.918 43.923 12.720 1.00 48.54 26 ARG J N 1
ATOM 7118 C CA . ARG J 1 26 ? -13.676 45.145 12.839 1.00 47.35 26 ARG J CA 1
ATOM 7119 C C . ARG J 1 26 ? -13.379 45.917 11.594 1.00 47.71 26 ARG J C 1
ATOM 7120 O O . ARG J 1 26 ? -12.301 46.479 11.478 1.00 47.72 26 ARG J O 1
ATOM 7128 N N . HIS J 1 27 ? -14.313 45.888 10.634 1.00 47.27 27 HIS J N 1
ATOM 7129 C CA . HIS J 1 27 ? -14.193 46.625 9.391 1.00 47.34 27 HIS J CA 1
ATOM 7130 C C . HIS J 1 27 ? -12.899 46.173 8.666 1.00 47.74 27 HIS J C 1
ATOM 7131 O O . HIS J 1 27 ? -12.604 44.980 8.726 1.00 48.73 27 HIS J O 1
ATOM 7138 N N . GLY J 1 28 ? -12.126 47.030 8.005 1.00 47.54 28 GLY J N 1
ATOM 7139 C CA . GLY J 1 28 ? -10.834 46.547 7.372 1.00 47.40 28 GLY J CA 1
ATOM 7140 C C . GLY J 1 28 ? -9.672 46.142 8.313 1.00 46.76 28 GLY J C 1
ATOM 7141 O O . GLY J 1 28 ? -8.489 46.215 7.971 1.00 46.24 28 GLY J O 1
ATOM 7142 N N . PHE J 1 29 ? -9.968 45.714 9.522 1.00 46.44 29 PHE J N 1
ATOM 7143 C CA . PHE J 1 29 ? -8.858 45.450 10.417 1.00 46.75 29 PHE J CA 1
ATOM 7144 C C . PHE J 1 29 ? -8.953 44.175 11.160 1.00 46.95 29 PHE J C 1
ATOM 7145 O O . PHE J 1 29 ? -10.007 43.839 11.679 1.00 46.59 29 PHE J O 1
ATOM 7153 N N . GLN J 1 30 ? -7.827 43.468 11.230 1.00 48.30 30 GLN J N 1
ATOM 7154 C CA . GLN J 1 30 ? -7.702 42.262 12.083 1.00 48.23 30 GLN J CA 1
ATOM 7155 C C . GLN J 1 30 ? -6.740 42.465 13.236 1.00 47.64 30 GLN J C 1
ATOM 7156 O O . GLN J 1 30 ? -5.621 42.981 13.015 1.00 47.06 30 GLN J O 1
ATOM 7162 N N . PHE J 1 31 ? -7.188 42.000 14.410 1.00 46.41 31 PHE J N 1
ATOM 7163 C CA . PHE J 1 31 ? -6.498 42.081 15.678 1.00 46.47 31 PHE J CA 1
ATOM 7164 C C . PHE J 1 31 ? -6.190 40.652 16.135 1.00 47.58 31 PHE J C 1
ATOM 7165 O O . PHE J 1 31 ? -7.058 39.789 16.054 1.00 48.49 31 PHE J O 1
ATOM 7173 N N . HIS J 1 32 ? -4.955 40.382 16.571 1.00 48.02 32 HIS J N 1
ATOM 7174 C CA . HIS J 1 32 ? -4.579 39.086 17.151 1.00 48.13 32 HIS J CA 1
ATOM 7175 C C . HIS J 1 32 ? -4.196 39.458 18.537 1.00 49.29 32 HIS J C 1
ATOM 7176 O O . HIS J 1 32 ? -3.345 40.343 18.711 1.00 50.45 32 HIS J O 1
ATOM 7183 N N . LEU J 1 33 ? -4.798 38.828 19.528 1.00 48.54 33 LEU J N 1
ATOM 7184 C CA . LEU J 1 33 ? -4.233 38.993 20.822 1.00 50.39 33 LEU J CA 1
ATOM 7185 C C . LEU J 1 33 ? -3.614 37.655 21.213 1.00 50.46 33 LEU J C 1
ATOM 7186 O O . LEU J 1 33 ? -4.194 36.584 20.913 1.00 51.10 33 LEU J O 1
ATOM 7191 N N . VAL J 1 34 ? -2.434 37.725 21.841 1.00 48.87 34 VAL J N 1
ATOM 7192 C CA . VAL J 1 34 ? -1.592 36.552 22.127 1.00 47.52 34 VAL J CA 1
ATOM 7193 C C . VAL J 1 34 ? -0.770 36.855 23.345 1.00 45.79 34 VAL J C 1
ATOM 7194 O O . VAL J 1 34 ? -0.339 37.981 23.510 1.00 43.67 34 VAL J O 1
ATOM 7198 N N . LYS J 1 35 ? -0.557 35.854 24.184 1.00 44.62 35 LYS J N 1
ATOM 7199 C CA . LYS J 1 35 ? 0.473 36.008 25.212 1.00 44.67 35 LYS J CA 1
ATOM 7200 C C . LYS J 1 35 ? 1.780 35.293 24.817 1.00 44.06 35 LYS J C 1
ATOM 7201 O O . LYS J 1 35 ? 1.733 34.204 24.306 1.00 43.69 35 LYS J O 1
ATOM 7207 N N . LEU J 1 36 ? 2.935 35.922 25.013 1.00 43.99 36 LEU J N 1
ATOM 7208 C CA . LEU J 1 36 ? 4.237 35.369 24.592 1.00 43.21 36 LEU J CA 1
ATOM 7209 C C . LEU J 1 36 ? 5.058 35.136 25.795 1.00 43.17 36 LEU J C 1
ATOM 7210 O O . LEU J 1 36 ? 5.023 35.983 26.738 1.00 41.65 36 LEU J O 1
ATOM 7215 N N . LEU J 1 37 ? 5.849 34.041 25.736 1.00 43.65 37 LEU J N 1
ATOM 7216 C CA . LEU J 1 37 ? 6.805 33.668 26.801 1.00 43.15 37 LEU J CA 1
ATOM 7217 C C . LEU J 1 37 ? 8.242 33.334 26.377 1.00 43.98 37 LEU J C 1
ATOM 7218 O O . LEU J 1 37 ? 9.151 34.154 26.485 1.00 46.50 37 LEU J O 1
ATOM 7223 N N . GLY J 1 38 ? 8.568 32.167 25.943 1.00 42.95 38 GLY J N 1
ATOM 7224 C CA . GLY J 1 38 ? 10.000 32.058 25.643 1.00 43.08 38 GLY J CA 1
ATOM 7225 C C . GLY J 1 38 ? 10.149 32.479 24.195 1.00 43.60 38 GLY J C 1
ATOM 7226 O O . GLY J 1 38 ? 9.962 33.628 23.889 1.00 42.66 38 GLY J O 1
ATOM 7227 N N . ASP J 1 39 ? 10.418 31.543 23.281 1.00 45.29 39 ASP J N 1
ATOM 7228 C CA . ASP J 1 39 ? 10.167 31.843 21.849 1.00 46.02 39 ASP J CA 1
ATOM 7229 C C . ASP J 1 39 ? 9.659 30.653 21.055 1.00 46.85 39 ASP J C 1
ATOM 7230 O O . ASP J 1 39 ? 9.558 29.532 21.595 1.00 47.79 39 ASP J O 1
ATOM 7235 N N . TYR J 1 40 ? 9.280 30.889 19.793 1.00 47.92 40 TYR J N 1
ATOM 7236 C CA . TYR J 1 40 ? 8.925 29.799 18.879 1.00 48.28 40 TYR J CA 1
ATOM 7237 C C . TYR J 1 40 ? 9.740 29.905 17.631 1.00 47.40 40 TYR J C 1
ATOM 7238 O O . TYR J 1 40 ? 9.247 29.595 16.553 1.00 46.20 40 TYR J O 1
ATOM 7247 N N . GLY J 1 41 ? 10.981 30.354 17.764 1.00 46.27 41 GLY J N 1
ATOM 7248 C CA . GLY J 1 41 ? 11.894 30.271 16.637 1.00 47.46 41 GLY J CA 1
ATOM 7249 C C . GLY J 1 41 ? 11.782 31.363 15.622 1.00 47.83 41 GLY J C 1
ATOM 7250 O O . GLY J 1 41 ? 11.458 32.462 15.963 1.00 47.63 41 GLY J O 1
ATOM 7251 N N . TRP J 1 42 ? 12.094 31.066 14.373 1.00 49.52 42 TRP J N 1
ATOM 7252 C CA . TRP J 1 42 ? 12.258 32.089 13.352 1.00 51.23 42 TRP J CA 1
ATOM 7253 C C . TRP J 1 42 ? 11.133 31.945 12.346 1.00 53.20 42 TRP J C 1
ATOM 7254 O O . TRP J 1 42 ? 10.931 30.860 11.864 1.00 53.08 42 TRP J O 1
ATOM 7265 N N . HIS J 1 43 ? 10.382 33.017 12.065 1.00 56.24 43 HIS J N 1
ATOM 7266 C CA . HIS J 1 43 ? 9.231 32.943 11.158 1.00 59.23 43 HIS J CA 1
ATOM 7267 C C . HIS J 1 43 ? 9.505 33.727 9.854 1.00 60.95 43 HIS J C 1
ATOM 7268 O O . HIS J 1 43 ? 10.586 34.298 9.700 1.00 61.41 43 HIS J O 1
ATOM 7275 N N . THR J 1 44 ? 8.543 33.740 8.922 1.00 62.67 44 THR J N 1
ATOM 7276 C CA . THR J 1 44 ? 8.668 34.470 7.647 1.00 64.31 44 THR J CA 1
ATOM 7277 C C . THR J 1 44 ? 7.633 35.581 7.447 1.00 64.74 44 THR J C 1
ATOM 7278 O O . THR J 1 44 ? 7.605 36.241 6.405 1.00 64.51 44 THR J O 1
ATOM 7282 N N . HIS J 1 45 ? 6.773 35.781 8.435 1.00 65.79 45 HIS J N 1
ATOM 7283 C CA . HIS J 1 45 ? 5.507 36.493 8.183 1.00 66.90 45 HIS J CA 1
ATOM 7284 C C . HIS J 1 45 ? 5.607 37.909 7.568 1.00 66.96 45 HIS J C 1
ATOM 7285 O O . HIS J 1 45 ? 5.043 38.117 6.421 1.00 66.78 45 HIS J O 1
ATOM 7292 N N . ASP J 1 49 ? 2.755 43.299 6.724 1.00 53.06 49 ASP J N 1
ATOM 7293 C CA . ASP J 1 49 ? 3.041 44.538 7.453 1.00 53.87 49 ASP J CA 1
ATOM 7294 C C . ASP J 1 49 ? 2.155 44.763 8.692 1.00 53.08 49 ASP J C 1
ATOM 7295 O O . ASP J 1 49 ? 1.017 45.217 8.568 1.00 52.61 49 ASP J O 1
ATOM 7300 N N . LYS J 1 50 ? 2.662 44.484 9.885 1.00 51.73 50 LYS J N 1
ATOM 7301 C CA . LYS J 1 50 ? 1.766 44.632 11.000 1.00 51.81 50 LYS J CA 1
ATOM 7302 C C . LYS J 1 50 ? 2.322 45.390 12.207 1.00 50.91 50 LYS J C 1
ATOM 7303 O O . LYS J 1 50 ? 3.555 45.508 12.361 1.00 51.68 50 LYS J O 1
ATOM 7309 N N . VAL J 1 51 ? 1.393 45.978 12.977 1.00 48.82 51 VAL J N 1
ATOM 7310 C CA . VAL J 1 51 ? 1.678 46.794 14.152 1.00 46.82 51 VAL J CA 1
ATOM 7311 C C . VAL J 1 51 ? 1.545 45.925 15.380 1.00 46.70 51 VAL J C 1
ATOM 7312 O O . VAL J 1 51 ? 0.682 45.068 15.448 1.00 48.77 51 VAL J O 1
ATOM 7316 N N . LEU J 1 52 ? 2.414 46.101 16.339 1.00 45.23 52 LEU J N 1
ATOM 7317 C CA . LEU J 1 52 ? 2.432 45.239 17.496 1.00 43.98 52 LEU J CA 1
ATOM 7318 C C . LEU J 1 52 ? 2.317 46.195 18.690 1.00 43.54 52 LEU J C 1
ATOM 7319 O O . LEU J 1 52 ? 2.974 47.224 18.676 1.00 43.67 52 LEU J O 1
ATOM 7324 N N . PHE J 1 53 ? 1.527 45.856 19.709 1.00 43.02 53 PHE J N 1
ATOM 7325 C CA . PHE J 1 53 ? 1.319 46.717 20.856 1.00 42.63 53 PHE J CA 1
ATOM 7326 C C . PHE J 1 53 ? 1.478 45.896 22.080 1.00 43.22 53 PHE J C 1
ATOM 7327 O O . PHE J 1 53 ? 0.835 44.888 22.293 1.00 43.46 53 PHE J O 1
ATOM 7335 N N . ALA J 1 54 ? 2.413 46.276 22.889 1.00 43.42 54 ALA J N 1
ATOM 7336 C CA . ALA J 1 54 ? 2.715 45.424 23.964 1.00 43.38 54 ALA J CA 1
ATOM 7337 C C . ALA J 1 54 ? 1.821 45.882 25.090 1.00 43.27 54 ALA J C 1
ATOM 7338 O O . ALA J 1 54 ? 2.031 46.972 25.697 1.00 43.02 54 ALA J O 1
ATOM 7340 N N . VAL J 1 55 ? 0.785 45.091 25.352 1.00 42.43 55 VAL J N 1
ATOM 7341 C CA . VAL J 1 55 ? -0.191 45.565 26.319 1.00 42.22 55 VAL J CA 1
ATOM 7342 C C . VAL J 1 55 ? 0.306 45.382 27.721 1.00 43.03 55 VAL J C 1
ATOM 7343 O O . VAL J 1 55 ? 0.225 46.295 28.504 1.00 44.04 55 VAL J O 1
ATOM 7347 N N . GLU J 1 56 ? 0.838 44.211 28.034 1.00 44.54 56 GLU J N 1
ATOM 7348 C CA . GLU J 1 56 ? 1.429 43.989 29.359 1.00 47.14 56 GLU J CA 1
ATOM 7349 C C . GLU J 1 56 ? 2.766 43.316 29.231 1.00 46.94 56 GLU J C 1
ATOM 7350 O O . GLU J 1 56 ? 2.997 42.625 28.261 1.00 47.20 56 GLU J O 1
ATOM 7356 N N . GLY J 1 57 ? 3.630 43.488 30.226 1.00 47.95 57 GLY J N 1
ATOM 7357 C CA . GLY J 1 57 ? 5.020 43.016 30.146 1.00 49.13 57 GLY J CA 1
ATOM 7358 C C . GLY J 1 57 ? 5.754 43.476 28.881 1.00 49.82 57 GLY J C 1
ATOM 7359 O O . GLY J 1 57 ? 5.267 44.364 28.167 1.00 50.83 57 GLY J O 1
ATOM 7360 N N . ASP J 1 58 ? 6.926 42.885 28.620 1.00 49.79 58 ASP J N 1
ATOM 7361 C CA . ASP J 1 58 ? 7.804 43.244 27.500 1.00 49.66 58 ASP J CA 1
ATOM 7362 C C . ASP J 1 58 ? 8.238 42.080 26.628 1.00 49.71 58 ASP J C 1
ATOM 7363 O O . ASP J 1 58 ? 8.266 40.921 27.010 1.00 47.66 58 ASP J O 1
ATOM 7376 N N . ALA J 1 60 ? 10.525 41.209 22.584 1.00 49.84 60 ALA J N 1
ATOM 7377 C CA . ALA J 1 60 ? 11.435 41.658 21.551 1.00 48.41 60 ALA J CA 1
ATOM 7378 C C . ALA J 1 60 ? 11.214 40.930 20.245 1.00 47.96 60 ALA J C 1
ATOM 7379 O O . ALA J 1 60 ? 10.595 39.863 20.218 1.00 49.00 60 ALA J O 1
ATOM 7381 N N . VAL J 1 61 ? 11.716 41.518 19.166 1.00 46.06 61 VAL J N 1
ATOM 7382 C CA . VAL J 1 61 ? 11.831 40.836 17.890 1.00 43.58 61 VAL J CA 1
ATOM 7383 C C . VAL J 1 61 ? 13.286 40.903 17.376 1.00 43.44 61 VAL J C 1
ATOM 7384 O O . VAL J 1 61 ? 13.854 41.975 17.215 1.00 43.04 61 VAL J O 1
ATOM 7388 N N . ASP J 1 62 ? 13.897 39.757 17.135 1.00 43.26 62 ASP J N 1
ATOM 7389 C CA . ASP J 1 62 ? 15.245 39.762 16.589 1.00 43.88 62 ASP J CA 1
ATOM 7390 C C . ASP J 1 62 ? 15.136 39.642 15.091 1.00 44.27 62 ASP J C 1
ATOM 7391 O O . ASP J 1 62 ? 14.291 38.932 14.559 1.00 44.04 62 ASP J O 1
ATOM 7396 N N . PHE J 1 63 ? 15.985 40.345 14.396 1.00 44.83 63 PHE J N 1
ATOM 7397 C CA . PHE J 1 63 ? 16.062 40.110 12.975 1.00 46.06 63 PHE J CA 1
ATOM 7398 C C . PHE J 1 63 ? 17.248 39.268 12.617 1.00 47.06 63 PHE J C 1
ATOM 7399 O O . PHE J 1 63 ? 18.257 39.240 13.335 1.00 47.36 63 PHE J O 1
ATOM 7407 N N . ALA J 1 64 ? 17.082 38.549 11.509 1.00 48.71 64 ALA J N 1
ATOM 7408 C CA . ALA J 1 64 ? 18.150 37.823 10.823 1.00 48.87 64 ALA J CA 1
ATOM 7409 C C . ALA J 1 64 ? 19.369 38.680 10.585 1.00 49.23 64 ALA J C 1
ATOM 7410 O O . ALA J 1 64 ? 20.469 38.192 10.760 1.00 49.89 64 ALA J O 1
ATOM 7412 N N . ASP J 1 65 ? 19.204 39.944 10.212 1.00 49.52 65 ASP J N 1
ATOM 7413 C CA . ASP J 1 65 ? 20.378 40.782 9.919 1.00 50.26 65 ASP J CA 1
ATOM 7414 C C . ASP J 1 65 ? 21.214 41.187 11.150 1.00 50.35 65 ASP J C 1
ATOM 7415 O O . ASP J 1 65 ? 22.195 41.916 11.025 1.00 51.07 65 ASP J O 1
ATOM 7420 N N . GLY J 1 66 ? 20.822 40.712 12.327 1.00 50.45 66 GLY J N 1
ATOM 7421 C CA . GLY J 1 66 ? 21.548 40.952 13.564 1.00 50.50 66 GLY J CA 1
ATOM 7422 C C . GLY J 1 66 ? 20.777 41.880 14.470 1.00 51.00 66 GLY J C 1
ATOM 7423 O O . GLY J 1 66 ? 20.931 41.867 15.699 1.00 50.93 66 GLY J O 1
ATOM 7424 N N . GLY J 1 67 ? 19.928 42.684 13.839 1.00 51.45 67 GLY J N 1
ATOM 7425 C CA . GLY J 1 67 ? 19.117 43.668 14.532 1.00 51.10 67 GLY J CA 1
ATOM 7426 C C . GLY J 1 67 ? 18.052 43.134 15.463 1.00 51.00 67 GLY J C 1
ATOM 7427 O O . GLY J 1 67 ? 17.472 42.054 15.288 1.00 51.08 67 GLY J O 1
ATOM 7428 N N . SER J 1 68 ? 17.781 43.926 16.476 1.00 51.00 68 SER J N 1
ATOM 7429 C CA . SER J 1 68 ? 16.855 43.522 17.469 1.00 51.05 68 SER J CA 1
ATOM 7430 C C . SER J 1 68 ? 16.061 44.722 17.895 1.00 51.18 68 SER J C 1
ATOM 7431 O O . SER J 1 68 ? 16.606 45.825 18.036 1.00 51.19 68 SER J O 1
ATOM 7442 N N . THR J 1 70 ? 13.160 46.063 20.664 1.00 46.30 70 THR J N 1
ATOM 7443 C CA . THR J 1 70 ? 12.486 45.929 21.942 1.00 44.87 70 THR J CA 1
ATOM 7444 C C . THR J 1 70 ? 11.157 46.706 22.066 1.00 44.80 70 THR J C 1
ATOM 7445 O O . THR J 1 70 ? 11.091 47.920 21.787 1.00 44.03 70 THR J O 1
ATOM 7449 N N . ILE J 1 71 ? 10.104 45.992 22.476 1.00 43.76 71 ILE J N 1
ATOM 7450 C CA . ILE J 1 71 ? 8.848 46.629 22.692 1.00 43.21 71 ILE J CA 1
ATOM 7451 C C . ILE J 1 71 ? 8.512 46.387 24.122 1.00 43.62 71 ILE J C 1
ATOM 7452 O O . ILE J 1 71 ? 8.117 45.277 24.498 1.00 44.05 71 ILE J O 1
ATOM 7457 N N . ARG J 1 72 ? 8.686 47.416 24.940 1.00 43.54 72 ARG J N 1
ATOM 7458 C CA . ARG J 1 72 ? 8.393 47.302 26.367 1.00 43.43 72 ARG J CA 1
ATOM 7459 C C . ARG J 1 72 ? 6.921 47.592 26.536 1.00 42.87 72 ARG J C 1
ATOM 7460 O O . ARG J 1 72 ? 6.254 48.085 25.613 1.00 42.69 72 ARG J O 1
ATOM 7468 N N . GLU J 1 73 ? 6.399 47.316 27.717 1.00 42.43 73 GLU J N 1
ATOM 7469 C CA . GLU J 1 73 ? 5.010 47.602 27.965 1.00 42.04 73 GLU J CA 1
ATOM 7470 C C . GLU J 1 73 ? 4.609 49.004 27.566 1.00 42.13 73 GLU J C 1
ATOM 7471 O O . GLU J 1 73 ? 5.250 50.008 27.903 1.00 40.66 73 GLU J O 1
ATOM 7477 N N . GLY J 1 74 ? 3.509 49.056 26.836 1.00 42.51 74 GLY J N 1
ATOM 7478 C CA . GLY J 1 74 ? 2.922 50.323 26.554 1.00 43.09 74 GLY J CA 1
ATOM 7479 C C . GLY J 1 74 ? 3.581 50.934 25.332 1.00 44.06 74 GLY J C 1
ATOM 7480 O O . GLY J 1 74 ? 3.349 52.133 25.045 1.00 43.35 74 GLY J O 1
ATOM 7481 N N . GLU J 1 75 ? 4.423 50.159 24.637 1.00 44.30 75 GLU J N 1
ATOM 7482 C CA . GLU J 1 75 ? 5.069 50.710 23.457 1.00 45.70 75 GLU J CA 1
ATOM 7483 C C . GLU J 1 75 ? 4.441 50.103 22.273 1.00 46.46 75 GLU J C 1
ATOM 7484 O O . GLU J 1 75 ? 3.700 49.177 22.401 1.00 46.80 75 GLU J O 1
ATOM 7498 N N . ALA J 1 77 ? 4.993 49.255 17.846 1.00 48.27 77 ALA J N 1
ATOM 7499 C CA . ALA J 1 77 ? 5.951 49.171 16.720 1.00 47.94 77 ALA J CA 1
ATOM 7500 C C . ALA J 1 77 ? 5.404 48.469 15.512 1.00 47.14 77 ALA J C 1
ATOM 7501 O O . ALA J 1 77 ? 4.438 47.751 15.613 1.00 46.84 77 ALA J O 1
ATOM 7503 N N . VAL J 1 78 ? 6.071 48.651 14.381 1.00 47.65 78 VAL J N 1
ATOM 7504 C CA . VAL J 1 78 ? 5.844 47.773 13.225 1.00 48.20 78 VAL J CA 1
ATOM 7505 C C . VAL J 1 78 ? 6.985 46.767 12.841 1.00 48.11 78 VAL J C 1
ATOM 7506 O O . VAL J 1 78 ? 8.188 47.083 12.779 1.00 46.62 78 VAL J O 1
ATOM 7510 N N . VAL J 1 79 ? 6.546 45.526 12.634 1.00 48.55 79 VAL J N 1
ATOM 7511 C CA . VAL J 1 79 ? 7.390 44.481 12.057 1.00 48.45 79 VAL J CA 1
ATOM 7512 C C . VAL J 1 79 ? 7.237 44.556 10.529 1.00 47.59 79 VAL J C 1
ATOM 7513 O O . VAL J 1 79 ? 6.234 44.170 9.957 1.00 48.21 79 VAL J O 1
ATOM 7517 N N . PRO J 1 80 ? 8.241 45.078 9.880 1.00 47.67 80 PRO J N 1
ATOM 7518 C CA . PRO J 1 80 ? 8.218 45.200 8.398 1.00 48.14 80 PRO J CA 1
ATOM 7519 C C . PRO J 1 80 ? 7.862 43.883 7.670 1.00 47.82 80 PRO J C 1
ATOM 7520 O O . PRO J 1 80 ? 8.620 42.922 7.715 1.00 47.92 80 PRO J O 1
ATOM 7524 N N . LYS J 1 81 ? 6.717 43.833 7.000 1.00 48.28 81 LYS J N 1
ATOM 7525 C CA . LYS J 1 81 ? 6.474 42.736 6.003 1.00 47.87 81 LYS J CA 1
ATOM 7526 C C . LYS J 1 81 ? 7.743 42.246 5.286 1.00 47.78 81 LYS J C 1
ATOM 7527 O O . LYS J 1 81 ? 8.634 43.036 4.880 1.00 47.12 81 LYS J O 1
ATOM 7533 N N . SER J 1 82 ? 7.834 40.929 5.178 1.00 47.87 82 SER J N 1
ATOM 7534 C CA . SER J 1 82 ? 8.735 40.326 4.224 1.00 47.77 82 SER J CA 1
ATOM 7535 C C . SER J 1 82 ? 10.156 40.016 4.774 1.00 48.15 82 SER J C 1
ATOM 7536 O O . SER J 1 82 ? 11.091 39.784 3.991 1.00 47.76 82 SER J O 1
ATOM 7539 N N . VAL J 1 83 ? 10.324 39.955 6.101 1.00 48.85 83 VAL J N 1
ATOM 7540 C CA . VAL J 1 83 ? 11.583 39.393 6.621 1.00 49.28 83 VAL J CA 1
ATOM 7541 C C . VAL J 1 83 ? 11.477 38.396 7.787 1.00 50.64 83 VAL J C 1
ATOM 7542 O O . VAL J 1 83 ? 10.455 38.308 8.488 1.00 51.35 83 VAL J O 1
ATOM 7546 N N . SER J 1 84 ? 12.561 37.638 7.968 1.00 50.85 84 SER J N 1
ATOM 7547 C CA . SER J 1 84 ? 12.592 36.564 8.925 1.00 50.32 84 SER J CA 1
ATOM 7548 C C . SER J 1 84 ? 13.079 37.163 10.222 1.00 50.14 84 SER J C 1
ATOM 7549 O O . SER J 1 84 ? 13.947 38.057 10.193 1.00 50.42 84 SER J O 1
ATOM 7552 N N . HIS J 1 85 ? 12.519 36.655 11.327 1.00 48.06 85 HIS J N 1
ATOM 7553 C CA . HIS J 1 85 ? 12.533 37.332 12.599 1.00 47.06 85 HIS J CA 1
ATOM 7554 C C . HIS J 1 85 ? 12.042 36.391 13.695 1.00 46.25 85 HIS J C 1
ATOM 7555 O O . HIS J 1 85 ? 11.501 35.325 13.395 1.00 46.45 85 HIS J O 1
ATOM 7562 N N . ARG J 1 86 ? 12.217 36.794 14.951 1.00 44.55 86 ARG J N 1
ATOM 7563 C CA . ARG J 1 86 ? 11.967 35.935 16.091 1.00 43.34 86 ARG J CA 1
ATOM 7564 C C . ARG J 1 86 ? 11.409 36.761 17.201 1.00 43.65 86 ARG J C 1
ATOM 7565 O O . ARG J 1 86 ? 12.186 37.365 17.990 1.00 42.48 86 ARG J O 1
ATOM 7573 N N . PRO J 1 87 ? 10.064 36.786 17.294 1.00 43.24 87 PRO J N 1
ATOM 7574 C CA . PRO J 1 87 ? 9.348 37.378 18.424 1.00 43.17 87 PRO J CA 1
ATOM 7575 C C . PRO J 1 87 ? 9.749 36.626 19.652 1.00 43.30 87 PRO J C 1
ATOM 7576 O O . PRO J 1 87 ? 9.819 35.422 19.573 1.00 44.58 87 PRO J O 1
ATOM 7580 N N . ARG J 1 88 ? 10.021 37.258 20.786 1.00 43.93 88 ARG J N 1
ATOM 7581 C CA . ARG J 1 88 ? 10.279 36.454 21.991 1.00 44.08 88 ARG J CA 1
ATOM 7582 C C . ARG J 1 88 ? 9.979 37.259 23.231 1.00 44.63 88 ARG J C 1
ATOM 7583 O O . ARG J 1 88 ? 9.701 38.429 23.118 1.00 45.07 88 ARG J O 1
ATOM 7591 N N . SER J 1 89 ? 10.023 36.654 24.416 1.00 44.38 89 SER J N 1
ATOM 7592 C CA . SER J 1 89 ? 9.735 37.428 25.581 1.00 44.46 89 SER J CA 1
ATOM 7593 C C . SER J 1 89 ? 10.403 36.841 26.817 1.00 44.36 89 SER J C 1
ATOM 7594 O O . SER J 1 89 ? 10.039 35.833 27.299 1.00 42.90 89 SER J O 1
ATOM 7597 N N . GLU J 1 90 ? 11.426 37.471 27.331 1.00 45.21 90 GLU J N 1
ATOM 7598 C CA . GLU J 1 90 ? 12.040 36.948 28.535 1.00 46.17 90 GLU J CA 1
ATOM 7599 C C . GLU J 1 90 ? 11.017 36.517 29.648 1.00 45.88 90 GLU J C 1
ATOM 7600 O O . GLU J 1 90 ? 11.124 35.443 30.239 1.00 46.97 90 GLU J O 1
ATOM 7606 N N . ASN J 1 91 ? 9.984 37.299 29.890 1.00 44.76 91 ASN J N 1
ATOM 7607 C CA . ASN J 1 91 ? 9.168 37.005 31.055 1.00 43.47 91 ASN J CA 1
ATOM 7608 C C . ASN J 1 91 ? 7.662 36.971 30.857 1.00 42.86 91 ASN J C 1
ATOM 7609 O O . ASN J 1 91 ? 6.956 36.835 31.805 1.00 40.51 91 ASN J O 1
ATOM 7614 N N . GLY J 1 92 ? 7.170 37.111 29.615 1.00 43.77 92 GLY J N 1
ATOM 7615 C CA . GLY J 1 92 ? 5.726 37.079 29.389 1.00 43.31 92 GLY J CA 1
ATOM 7616 C C . GLY J 1 92 ? 5.157 38.425 28.991 1.00 44.17 92 GLY J C 1
ATOM 7617 O O . GLY J 1 92 ? 5.316 39.431 29.666 1.00 43.61 92 GLY J O 1
ATOM 7618 N N . CYS J 1 93 ? 4.494 38.428 27.853 1.00 45.74 93 CYS J N 1
ATOM 7619 C CA . CYS J 1 93 ? 4.018 39.625 27.288 1.00 45.24 93 CYS J CA 1
ATOM 7620 C C . CYS J 1 93 ? 2.598 39.381 26.780 1.00 45.57 93 CYS J C 1
ATOM 7621 O O . CYS J 1 93 ? 2.312 38.328 26.240 1.00 43.95 93 CYS J O 1
ATOM 7624 N N . SER J 1 94 ? 1.693 40.348 26.983 1.00 45.90 94 SER J N 1
ATOM 7625 C CA . SER J 1 94 ? 0.396 40.319 26.290 1.00 45.78 94 SER J CA 1
ATOM 7626 C C . SER J 1 94 ? 0.496 41.243 25.097 1.00 45.52 94 SER J C 1
ATOM 7627 O O . SER J 1 94 ? 0.849 42.440 25.259 1.00 45.42 94 SER J O 1
ATOM 7630 N N . LEU J 1 95 ? 0.154 40.718 23.933 1.00 43.72 95 LEU J N 1
ATOM 7631 C CA . LEU J 1 95 ? 0.421 41.452 22.754 1.00 46.18 95 LEU J CA 1
ATOM 7632 C C . LEU J 1 95 ? -0.847 41.597 21.897 1.00 47.08 95 LEU J C 1
ATOM 7633 O O . LEU J 1 95 ? -1.514 40.593 21.642 1.00 48.85 95 LEU J O 1
ATOM 7638 N N . VAL J 1 96 ? -1.203 42.811 21.464 1.00 46.49 96 VAL J N 1
ATOM 7639 C CA . VAL J 1 96 ? -2.146 42.915 20.337 1.00 47.35 96 VAL J CA 1
ATOM 7640 C C . VAL J 1 96 ? -1.364 43.105 19.060 1.00 47.58 96 VAL J C 1
ATOM 7641 O O . VAL J 1 96 ? -0.416 43.850 19.066 1.00 48.55 96 VAL J O 1
ATOM 7645 N N . LEU J 1 97 ? -1.788 42.517 17.959 1.00 48.29 97 LEU J N 1
ATOM 7646 C CA . LEU J 1 97 ? -1.257 42.904 16.630 1.00 49.08 97 LEU J CA 1
ATOM 7647 C C . LEU J 1 97 ? -2.375 43.366 15.739 1.00 49.17 97 LEU J C 1
ATOM 7648 O O . LEU J 1 97 ? -3.442 42.789 15.756 1.00 49.91 97 LEU J O 1
ATOM 7653 N N . ILE J 1 98 ? -2.112 44.350 14.904 1.00 49.18 98 ILE J N 1
ATOM 7654 C CA . ILE J 1 98 ? -3.143 44.908 14.076 1.00 49.20 98 ILE J CA 1
ATOM 7655 C C . ILE J 1 98 ? -2.706 44.736 12.645 1.00 48.55 98 ILE J C 1
ATOM 7656 O O . ILE J 1 98 ? -1.588 45.070 12.312 1.00 47.73 98 ILE J O 1
ATOM 7661 N N . GLU J 1 99 ? -3.575 44.250 11.785 1.00 49.18 99 GLU J N 1
ATOM 7662 C CA . GLU J 1 99 ? -3.244 44.268 10.345 1.00 49.84 99 GLU J CA 1
ATOM 7663 C C . GLU J 1 99 ? -4.456 44.418 9.439 1.00 49.27 99 GLU J C 1
ATOM 7664 O O . GLU J 1 99 ? -5.567 44.328 9.902 1.00 47.87 99 GLU J O 1
ATOM 7670 N N . LEU J 1 100 ? -4.229 44.607 8.136 1.00 51.45 100 LEU J N 1
ATOM 7671 C CA . LEU J 1 100 ? -5.320 44.725 7.161 1.00 53.43 100 LEU J CA 1
ATOM 7672 C C . LEU J 1 100 ? -6.203 43.438 7.174 1.00 54.23 100 LEU J C 1
ATOM 7673 O O . LEU J 1 100 ? -5.674 42.334 7.086 1.00 54.96 100 LEU J O 1
ATOM 7678 N N . SER J 1 101 ? -7.522 43.568 7.357 1.00 55.16 101 SER J N 1
ATOM 7679 C CA . SER J 1 101 ? -8.423 42.401 7.238 1.00 55.61 101 SER J CA 1
ATOM 7680 C C . SER J 1 101 ? -8.730 42.278 5.792 1.00 54.86 101 SER J C 1
ATOM 7681 O O . SER J 1 101 ? -7.791 42.121 5.035 1.00 55.80 101 SER J O 1
#

Sequence (944 aa):
ETINLKQHLAAIKEYWQPEIINRHGFQFHLVKLLGDYGWHTHSDKVLFAVEGDAVDFADGGSTIREGEAVVPKSVSHRPRSENGCSLVLIELSNETINLKQHLAAIKEYWQPEIINRHGFQFHLVKLLGDYGWHTYSDKVLFAVEGDAVDFADGGSTIREGEAVVPKSVSHRPRSENGCSLVLIELSETINLKQHLAAIKEYWQPEIINRHGFQFHLVKLLGDYGWHTHGYSDKVLFAVEGDAVDFADGGSTIREGEAVVPKSVSHRPRSENGCSLVLIELSETINLKQHLAAIKEYWQPEIINRHGFQFHLVKLLGDYGWHTHGYSDKVLFAVEGDAVDFADGGSTIREGEAVVPKSVSHRPRSENGCSLVLIELSDETINLKQHLAAIKEYWQPEIINRHGFQFHLVKLLGDYGWHTHYSDKVLFAVEGDAVDFADGGSTIREGEAVVPKSVSHRPRSENGCSLVLIELSETINLKQHLAAIKEYWQPEIINRHGFQFHLVKLLGDYGWHTHGYSDKVLFAVEGDAVDFADGGSTIREGEAVVPKSVSHRPRSENGCSLVLIELSDETINLKQHLAAIKEYWQPEIINRHGFQFHLVKLLGDYGWHTHGYSDKVLFAVEGDAVDFADGGSTIREGEAVVPKSVSHRPRSENGCSLVLIELSETINLKQHLAAIKEYWQPEIINRHGFQFHLVKLLGDYGWHTHGYSDKVLFAVEGDAVDFADGGSTIREGEAVVPKSVSHRPRSENGCSLVLIELSNETINLKQHLAAIKEYWQPEIINRHGFQFHLVKLLGDYGWHTHSDKVLFAVEGDAVDFADGGSTIREGEAVVPKSVSHRPRSENGCSLVLIELSETINLKQHLAAIKEYWQPEIINRHGFQFHLVKLLGDYGWHTHDKVLFAVEGDAVDFADGGSTIREGEAVVPKSVSHRPRSENGCSLVLIELS

Organism: Neisseria meningitidis serogroup B (strain ATCC BAA-335 / MC58) (NCBI:txid122586)

Radius of gyration: 36.79 Å; Cα contacts (8 Å, |Δi|>4): 2416; chains: 10; bounding box: 83×107×55 Å

Secondary structure (DSSP, 8-state):
----HHHHHHH--STT-PEEEEETTEEEEEEEEEEE---B----EEEEESS---EEETTS-----TT--EE-TT--EEEEEEEEEEEEEEE--/--S--HHHHHHT---SS--EEEEETTEEEEEEEEEEE---B----EEEEEEE---EEETTS-----TT--EE-TT--EEEEEEEEEEEEEEE--/----SHHHHTT--SSS--EEEEETTEEEEEEEEEEE---B--SS--EEEEESS---EEETTS-----TT--EEPTT--EEEEEEEEEEEEEEEE-/-PPPHHHHHHT--SSS-PEEEEETTEEEEEEEEEEE---B--SS--EEEEE-S---EEETTS-----TT--EE-TT--EEEEEEEEEEEEEEE---/----HHHHHHH--STT--EEEEETTEEEEEEEEEEE---B-----EEEEEEEE--EEETTS-----TT--EE-TTS-EEEEEEEEEEEEEEE--/----HHHHHHT--STT-PEEEEETTEEEEEEEEEEE---B--SSS-EEEEEEEE--EEETTS-----TT--EEPTT--EEEEEEEEEEEEEEEE--/----HHHHHHT--SSS-PEEEEETTEEEEEEEEEEE---B---SS-EEEEEEE---EEETTS-----TT--EE-TT--EEEEEEEEEEEEEEEE-/----SHHHHTT--STT-PEEEEETTEEEEEEEEEEE---B--SS--EEEEE-S---EEETTS-----TT--EE-TT--EEEEEEEEEEEEEEEE-/--S--HHHHHHT--SSS--EEEEETTEEEEEEEEEEE---B----EEEEE-S---EEETTS-----TT--EE-SS--EEEEEEEEEEEEEEEE-/----HHHHHHT--SSS-PEEEEETTEEEEEEEE-SB---B---EEEEEEE---EEETTS-----TT--EE-TT--EEEB-SS-EEEEEEEE-

Foldseek 3Di:
DDDDQVVVQVPDDDAPDWDWDDDPFKIKTKGKAAAWDAKDAAAKKDKAFQDAWKKAFPVGDMIHGHRGDIDHHGTIIIDHDHGMTIIMMMDGD/DLDDDLVVVQVVDPDAQDWDWDDHAQKIKTKHKFAAWDDKDFPAKKFKAFCAAWKKAWPVGDMIHGHGGGMHGHPTIIIDHHHHMTIMMIMDTD/DDDDQVPVLVPDDDAPDWDWDDDPFKIKTKGKHAFWDAKDAAADFKKDKAWADAKKKAFPVRDMIAGHRGDIGGHPTIMIDGDHHMTIMMMMTTD/DDDDLVVVQVPDDDAQDWDWDDDPFKIKTWGKFAFFDAKDFAAPWWKDKAFADAWKKAFPVGDMTAGHRGDIHGGGTIITDHDHHMTTIMMMTGDD/DDDPLVVVQVPDDDAPDWDWDDDPQKIKTKGKFAFWDAKDAAVWKKDKAWAPAWKKAWPVGDMIHGHGGDIDGGPTIMIDHHHGMTTMMMMTGD/DDDDLVVVQVVDPDAPDWDWDDDPQKIKTKGKAAFWDAKDAAAPFKKFKAWQDAWKKAFPVGDMIAGHGGGIDGGGTIIIDHHHGMTIMMIMTGHD/DDDDLVVVLVPDDDAPDWDWDDDVFKIKTKGKFAAWDAKDQAAPWKKFKAQQAAWKKAFPVRDMIHGHGGGIGHHRGIIIDHDHGMTTMMMMTTD/DDDDQVPVQVVDDDAPDWDWDDDPFKIKTKGKFAAWDDKDFQQDAKKDKAFADAWKKAWPVRDMIAGHGGDIDGGPTIIIDHDHPMTIIMMMTGD/DLDDDLVVVQVVDPDAPDWDWDDRVFKIKIKGKFAAWDDKDAFVKKDKAFADAWKKAWPVRDMIHGHGGDIHHGGTIIIDHDHPMTIIMMMDTD/DDDDLVVVQVPDDDAPDWDWDDDPFKIKTKGKFAAWDDKDFAFKDKAFQAAWKKAFPVGDMIHGHGGDTDDHGGIIIDHHHGMTIMMMMDGD

CATH classification: 2.60.120.10